Protein AF-A0A8S3T5X6-F1 (afdb_monomer_lite)

Foldseek 3Di:
DPDDDLVVVLVVLLCLLPPQFDDDPPPDTHSPSLVVLLCVLQVNDAEDEDELVSVCVSPVVSSVVCQQAVVVVQVSNLVSSVVCSVVNNPDDHDDPDLLVVVVVVVVVVVVVVDDPDDPDPDDPQQDDDSVSVRRHGYFYDYDPPDDADFPVNPDPSQANGWHKHWFAWADKDAKDWDWQWWWKAWPPPRRIGIDGDPAPDDDDDFWDPDPVCVVVVVRTGIDTDPSSTDIKIKMKIKTWTDPVPDPPPDDIDIAIEIEIHPQPPPDDGGFTKIFTFHKHFHDDPDDCVVVVPPDTRIHTYGRDIDGPLVVLVVVLVVDDDPVVLVVVCPPPPNLQLQLCLQPVLQPDPSLVSSVLLLQLLWFFWDQDPNDIDARHAAEEEEEFPPNCLVVSLVSQQVLKSQEDEEELVRAALCQQAWDFDADPVPRDTDIGGHRQLSSAVHAYEYEQNLNHDPVNVVQVVCCLPPQWGFDDPPNDTDIGGRSYHYYYYFYFPVSHDDLVDAPCNRGVDDPSSVLSHLFYAYDYDDDDPVVVVVRVVQNVVCVVPVDGDDDPDDRDDSSSSSSLSVQLNVAHADEDPVCPVVLVVLLVVVVVVQVVDPRFDDSDPVNSVSLNSQQSSVCSSVVHNYGDPVSSVVSVVSRVVSRVSSDPPPPVPPPPDDDDADDDDDPDDAQDDPCLPPAAHAEDADEAEEHAEQDLVSCQSHQNHAYYAYELYEYADYDQDQNCLSHARHEYYHHENYEYHDDPVLSVLLNQLNYQYAEYAYHNYDDPDDDDVPVNQVSCFNGQYAYYHDEQDADEDDDDDDDDGRHLNYAYYHHANYAYADDDPPRQHYAEYHHHQYQPQVPQVPDPDDDDQRHAYAYYAPHNHQHAEHDQRPCPNHQRHAYDHHEHYAYAADPHQCLSPLNHAEEEPENYAYAFHQDPNNLVSVVVSCVVYVHAYEHANYAYEQALSRLVRLVSCVVPVSNYPPQQRYWYAYPVRDIDGCPPSVVSSVVSCVVVVVVVVVVVVVVVVVVVVVVVVVVVVCVVCVLVVVLVVLVVVVVVVPPPDDDDDLPQPFLEEEQEAPVCVCVCVVPVCCLPCVVPNGGYDYLVPNADPPDDSLNSLLVNLVSYQAYEYEDDPRLLVDPVSVSSVSSNVSCCVPVVPNPHRYAYEYADDDDPVSDDPVVVVVVVVVRYHYDDPDPVVNVVRSVVVVVVSD

Secondary structure (DSSP, 8-state):
-PPP-HHHHHHHHHHHHHH--EE-SSS-EE-HHHHHHHHHHTTS--EEEEEHHHHHHH-HHHHHHHHHSHHHHHHHHHHHHHHHGGGG--SPPP--SHHHHHHHHHHHHHHHH--TT------GGGSPPHHHH---EEEEE--TTSPPBPGGG--GGGBTSEEEEEEEEEEEPPPEEEEEEEEEEETTT--EEEEE--SSS-PPP-B---HHHHHTT--PBEEE-TTTSEEEEEEEEEEE--GGGSPTTPPPPEEEEEEEGGGTT---TT-EEEEEEEEEEE-----TTTS-S---EEEEEEEEEEEHHHHHHHHHHHSPPPHHHHHHHSSS-HHHHHHHHSSTTS-S-HHHHHHHHHHHH----B-GGGPPBP----EEEEE-TTS-HHHHHHHHHHHSTTEEEEETTTS-HHHHSEEEEE-TTT--EEEEE-HHHHTTTSEEEEESGGG--HHHHHHHHHHHHHSEEEEEETTEEEEEE--PEEEEEE--TTSS--TTS-HHHHH---HHHHTT-SEEEEE-----HHHHHHHHHHHHHHHHHSS----SSPPPPHHHHHHHHHHHHH---B--GGGHHHHHHHHHHHHHHHHH-TTS----THHHHHHHHHHHHHHHHTT-SB--HHHHHHHHHHHHHHHHTT---------S-----EEE---S--TTSS-TT-TT--EEEEES-EES-B-TTTTTT-TT--EEEEET-EE--B-SS-SSTT-TT--EEE-TT-EE-S--HHHHHHHHTTS---EEE--SPEESS---HHHHHHHTTT----EEE--S---EE----------TT--EEE--SSEE-------TT-SEEE--S---HHHHTT--PPP-TT----EEE-TTS------GGGGTT-TT--EEE--SS------S-GGG-TT--EEE--SS-------HHHHHHHHHHHHHS--EEE-TT-EEEESGGGHHHHHHHHHTTTSBS-GGG-EEEETTS-EEEGGGHHHHHHHHHHHHHHHHHHHHHHHHHHHHHHHHHHHHHHHHHHHHHHHHHHHHHHHHH-TTS-------SEEEEEE--GGGHHHIIIIIHIIIIITT---EE-HHHHPPTTS-HHHHHHHHHHTEEEEEEEE-HHHHH-HHHHHHHHHHHHHHHHTSTT---EEEEESS---TTTS-HHHHHHHHTT-EEEPPSSTTHHHHHHHHHHHHH-

InterPro domains:
  IPR000157 Toll/interleukin-1 receptor homology (TIR) domain [PF13676] (1057-1160)
  IPR000157 Toll/interleukin-1 receptor homology (TIR) domain [PS50104] (1052-1193)
  IPR000157 Toll/interleukin-1 receptor homology (TIR) domain [SM00255] (1053-1194)
  IPR001208 MCM domain [PF00493] (323-543)
  IPR001208 MCM domain [PR01657] (374-389)
  IPR001208 MCM domain [PR01657] (434-448)
  IPR001208 MCM domain [PR01657] (462-475)
  IPR001208 MCM domain [PR01657] (486-498)
  IPR001208 MCM domain [PR01657] (513-521)
  IPR001208 MCM domain [PS50051] (334-539)
  IPR001611 Leucine-rich repeat [PF13855] (856-914)
  IPR001611 Leucine-rich repeat [PS51450] (880-901)
  IPR001611 Leucine-rich repeat [PS51450] (903-924)
  IPR003593 AAA+ ATPase domain [SM00382] (375-528)
  IPR008050 DNA replication licensing factor Mcm7 [PR01663] (128-140)
  IPR008050 DNA replication licensing factor Mcm7 [PR01663] (166-177)
  IPR008050 DNA replication licensing factor Mcm7 [PR01663] (184-195)
  IPR008050 DNA replication licensing factor Mcm7 [PR01663] (201-213)
  IPR008050 DNA replication licensing factor Mcm7 [PR01663] (293-303)
  IPR008050 DNA replication licensing factor Mcm7 [cd17758] (337-642)

pLDDT: mean 75.9, std 13.08, range [28.95, 94.81]

Radius of gyration: 49.68 Å; chains: 1; bounding box: 139×75×143 Å

Organism: Mytilus edulis (NCBI:txid6550)

Sequence (1194 aa):
MPPRDYQAELDKIKTFLREFYKDGDDSGKDFVYGQQLVRIAHREQVALTIDIEDVQEHDPDLALAMVENTRRYINLFADAVQEILPDYKEREVTNKDALDVYIEHRLLMEQRNHPEGQEVTRDPRNKYPAELMRRYEVYFKLPPQDKHVAIREVKADCIGKLVCVKGIVTRATEVKPMLMVATYTCDTCGNETYQPINSPSFMPLIMCPSQECTTNRSGGRLYLQTRGSKFVKFQEVKIQEHSDQVPVGNIPRSMTVYCRGEMTRNTQPGDHVSITGIFLPLMKAGYTQVQAGLLAETYLEAHRLVKMNKTEDDELSAEELSEDEIRQVAQDDFYDKLASSIAPEIYGHEDVKKALLLLLVGGVDKTPRGMKIRGNINICLMGDPGVAKSQLLGFIDRLAPRSQYTTGRGSSGVGLTASVTKDPITGEMTLEGGALVLADQGVCCIDEFDKMMDGDRTAIHEVMEQQTISIAKAGIMTSLNARVSILAAANPAYGRYNPKKSLEQNIQLPAALLSRFDVLWLIQDKSDRENDLRLAQHITYVHQHNIQPPTHFTPLDMKLMRRYIALCKKKQPTVPETLADYITGAYVEMRKEARNSKDTTFTSARTLLAVLRLSTALARLRLADVVEKEDVNEAMRLMEMSKDSLNTSHSVHNRWNLKTDIISDIDGKAFGQGYSSLKQLRQLKAGKCQMQLVNNNTFSNLPYLEFVELTNCRIVQFTNGCIFCHLKNFRYLDLSGTMCENNNFRSFALDFKRTKIRKIKMTRTFFTSAFPPFHFFGDLANSGITELYLNKNSFVMATQSNTDTIPNTLQVLDLSDNMLIRVDFSMLTLRTLNLRNNDLGKDLEKAGYKRYDTIKLQNVDLSKNGIHSLLFIVFEGHSYLETLNLSDNALSDFSPDVSFMVRLKVLDLSKNKIKYFSQLSTMQNISRIAKQTHLKIDLSHNILECSCPSLVFLRWMFENQELFYNKDSYKCKSDNGTIIVLSRLQNTVSVLQKSCASYTALTIGISVLVVAVILILVGGLLYRYRWRLRYAYYMTRSKYKSDKLVNTEMTYAYNAFISYSEEEKDFVINECIPNLEEHEHLRLCIHQRDFIPGEEISQNITNGIHNSNKTICIITRAFLDSYYCMFEFNMARMESIYSREGHNILFLVFYEQILPRELPLIMLELVQHQSYIEYPDDLQGNVVFWNKIKEAIE

Structure (mmCIF, N/CA/C/O backbone):
data_AF-A0A8S3T5X6-F1
#
_entry.id   AF-A0A8S3T5X6-F1
#
loop_
_atom_site.group_PDB
_atom_site.id
_atom_site.type_symbol
_atom_site.label_atom_id
_atom_site.label_alt_id
_atom_site.label_comp_id
_atom_site.label_asym_id
_atom_site.label_entity_id
_atom_site.label_seq_id
_atom_site.pdbx_PDB_ins_code
_atom_site.Cartn_x
_atom_site.Cartn_y
_atom_site.Cartn_z
_atom_site.occupancy
_atom_site.B_iso_or_equiv
_atom_site.auth_seq_id
_atom_site.auth_comp_id
_atom_site.auth_asym_id
_atom_site.auth_atom_id
_atom_site.pdbx_PDB_model_num
ATOM 1 N N . MET A 1 1 ? 10.080 -24.247 -43.094 1.00 44.84 1 MET A N 1
ATOM 2 C CA . MET A 1 1 ? 9.248 -23.905 -44.267 1.00 44.84 1 MET A CA 1
ATOM 3 C C . MET A 1 1 ? 10.137 -23.775 -45.499 1.00 44.84 1 MET A C 1
ATOM 5 O O . MET A 1 1 ? 11.297 -23.413 -45.320 1.00 44.84 1 MET A O 1
ATOM 9 N N . PRO A 1 2 ? 9.650 -24.102 -46.710 1.00 48.69 2 PRO A N 1
ATOM 10 C CA . PRO A 1 2 ? 10.383 -23.848 -47.953 1.00 48.69 2 PRO A CA 1
ATOM 11 C C . PRO A 1 2 ? 10.632 -22.337 -48.150 1.00 48.69 2 PRO A C 1
ATOM 13 O O . PRO A 1 2 ? 9.888 -21.530 -47.585 1.00 48.69 2 PRO A O 1
ATOM 16 N N . PRO A 1 3 ? 11.663 -21.935 -48.918 1.00 59.22 3 PRO A N 1
ATOM 17 C CA . PRO A 1 3 ? 11.893 -20.532 -49.251 1.00 59.22 3 PRO A CA 1
ATOM 18 C C . PRO A 1 3 ? 10.696 -20.002 -50.048 1.00 59.22 3 PRO A C 1
ATOM 20 O O . PRO A 1 3 ? 10.360 -20.540 -51.102 1.00 59.22 3 PRO A O 1
ATOM 23 N N . ARG A 1 4 ? 10.027 -18.983 -49.508 1.00 72.12 4 ARG A N 1
ATOM 24 C CA . ARG A 1 4 ? 8.881 -18.336 -50.150 1.00 72.12 4 ARG A CA 1
ATOM 25 C C . ARG A 1 4 ? 9.349 -17.225 -51.085 1.00 72.12 4 ARG A C 1
ATOM 27 O O . ARG A 1 4 ? 10.348 -16.560 -50.807 1.00 72.12 4 ARG A O 1
ATOM 34 N N . ASP A 1 5 ? 8.610 -17.029 -52.172 1.00 85.69 5 ASP A N 1
ATOM 35 C CA . ASP A 1 5 ? 8.826 -15.925 -53.102 1.00 85.69 5 ASP A CA 1
ATOM 36 C C . ASP A 1 5 ? 8.060 -14.682 -52.627 1.00 85.69 5 ASP A C 1
ATOM 38 O O . ASP A 1 5 ? 6.834 -14.603 -52.714 1.00 85.69 5 ASP A O 1
ATOM 42 N N . TYR A 1 6 ? 8.800 -13.705 -52.105 1.00 83.25 6 TYR A N 1
ATOM 43 C CA . TYR A 1 6 ? 8.235 -12.469 -51.561 1.00 83.25 6 TYR A CA 1
ATOM 44 C C . TYR A 1 6 ? 7.606 -11.565 -52.624 1.00 83.25 6 TYR A C 1
ATOM 46 O O . TYR A 1 6 ? 6.821 -10.686 -52.277 1.00 83.25 6 TYR A O 1
ATOM 54 N N . GLN A 1 7 ? 7.943 -11.750 -53.900 1.00 84.81 7 GLN A N 1
ATOM 55 C CA . GLN A 1 7 ? 7.391 -10.935 -54.976 1.00 84.81 7 GLN A CA 1
ATOM 56 C C . GLN A 1 7 ? 5.962 -11.382 -55.303 1.00 84.81 7 GLN A C 1
ATOM 58 O O . GLN A 1 7 ? 5.058 -10.552 -55.375 1.00 84.81 7 GLN A O 1
ATOM 63 N N . ALA A 1 8 ? 5.732 -12.698 -55.337 1.00 84.75 8 ALA A N 1
ATOM 64 C CA . ALA A 1 8 ? 4.392 -13.273 -55.426 1.00 84.75 8 ALA A CA 1
ATOM 65 C C . ALA A 1 8 ? 3.524 -12.925 -54.199 1.00 84.75 8 ALA A C 1
ATOM 67 O O . ALA A 1 8 ? 2.332 -12.659 -54.336 1.00 84.75 8 ALA A O 1
ATOM 68 N N . GLU A 1 9 ? 4.104 -12.889 -52.993 1.00 84.00 9 GLU A N 1
ATOM 69 C CA . GLU A 1 9 ? 3.374 -12.462 -51.790 1.00 84.00 9 GLU A CA 1
ATOM 70 C C . GLU A 1 9 ? 3.005 -10.972 -51.811 1.00 84.00 9 GLU A C 1
ATOM 72 O O . GLU A 1 9 ? 1.931 -10.605 -51.339 1.00 84.00 9 GLU A O 1
ATOM 77 N N . LEU A 1 10 ? 3.842 -10.113 -52.394 1.00 86.69 10 LEU A N 1
ATOM 78 C CA . LEU A 1 10 ? 3.534 -8.692 -52.561 1.00 86.69 10 LEU A CA 1
ATOM 79 C C . LEU A 1 10 ? 2.311 -8.488 -53.472 1.00 86.69 10 LEU A C 1
ATOM 81 O O . LEU A 1 10 ? 1.432 -7.689 -53.146 1.00 86.69 10 LEU A O 1
ATOM 85 N N . ASP A 1 11 ? 2.201 -9.250 -54.560 1.00 87.12 11 ASP A N 1
ATOM 86 C CA . ASP A 1 11 ? 1.034 -9.198 -55.451 1.00 87.12 11 ASP A CA 1
ATOM 87 C C . ASP A 1 11 ? -0.238 -9.743 -54.781 1.00 87.12 11 ASP A C 1
ATOM 89 O O . ASP A 1 11 ? -1.322 -9.169 -54.932 1.00 87.12 11 ASP A O 1
ATOM 93 N N . LYS A 1 12 ? -0.114 -10.786 -53.949 1.00 86.75 12 LYS A N 1
ATOM 94 C CA . LYS A 1 12 ? -1.220 -11.262 -53.100 1.00 86.75 12 LYS A CA 1
ATOM 95 C C . LYS A 1 12 ? -1.706 -10.182 -52.131 1.00 86.75 12 LYS A C 1
ATOM 97 O O . LYS A 1 12 ? -2.909 -9.972 -52.008 1.00 86.75 12 LYS A O 1
ATOM 102 N N . ILE A 1 13 ? -0.786 -9.463 -51.482 1.00 87.88 13 ILE A N 1
ATOM 103 C CA . ILE A 1 13 ? -1.115 -8.361 -50.564 1.00 87.88 13 ILE A CA 1
ATOM 104 C C . ILE A 1 13 ? -1.847 -7.228 -51.299 1.00 87.88 13 ILE A C 1
ATOM 106 O O . ILE A 1 13 ? -2.830 -6.696 -50.785 1.00 87.88 13 ILE A O 1
ATOM 110 N N . LYS A 1 14 ? -1.409 -6.868 -52.513 1.00 87.81 14 LYS A N 1
ATOM 111 C CA . LYS A 1 14 ? -2.098 -5.863 -53.344 1.00 87.81 14 LYS A CA 1
ATOM 112 C C . LYS A 1 14 ? -3.527 -6.274 -53.679 1.00 87.81 14 LYS A C 1
ATOM 114 O O . LYS A 1 14 ? -4.429 -5.442 -53.619 1.00 87.81 14 LYS A O 1
ATOM 119 N N . THR A 1 15 ? -3.712 -7.545 -54.026 1.00 87.06 15 THR A N 1
ATOM 120 C CA . THR A 1 15 ? -5.024 -8.118 -54.345 1.00 87.06 15 THR A CA 1
ATOM 121 C C . THR A 1 15 ? -5.939 -8.039 -53.122 1.00 87.06 15 THR A C 1
ATOM 123 O O . THR A 1 15 ? -7.022 -7.467 -53.207 1.00 87.06 15 THR A O 1
ATOM 126 N N . PHE A 1 16 ? -5.444 -8.457 -51.952 1.00 88.12 16 PHE A N 1
ATOM 127 C CA . PHE A 1 16 ? -6.165 -8.359 -50.680 1.00 88.12 16 PHE A CA 1
ATOM 128 C C . PHE A 1 16 ? -6.615 -6.923 -50.356 1.00 88.12 16 PHE A C 1
ATOM 130 O O . PHE A 1 16 ? -7.785 -6.692 -50.059 1.00 88.12 16 PHE A O 1
ATOM 137 N N . LEU A 1 17 ? -5.716 -5.938 -50.465 1.00 85.81 17 LEU A N 1
ATOM 138 C CA . LEU A 1 17 ? -6.037 -4.537 -50.155 1.00 85.81 17 LEU A CA 1
ATOM 139 C C . LEU A 1 17 ? -7.092 -3.926 -51.094 1.00 85.81 17 LEU A C 1
ATOM 141 O O . LEU A 1 17 ? -7.790 -2.997 -50.689 1.00 85.81 17 LEU A O 1
ATOM 145 N N . ARG A 1 18 ? -7.196 -4.417 -52.336 1.00 84.56 18 ARG A N 1
ATOM 146 C CA . ARG A 1 18 ? -8.143 -3.916 -53.346 1.00 84.56 18 ARG A CA 1
ATOM 147 C C . ARG A 1 18 ? -9.493 -4.629 -53.305 1.00 84.56 18 ARG A C 1
ATOM 149 O O . ARG A 1 18 ? -10.514 -3.981 -53.513 1.00 84.56 18 ARG A O 1
ATOM 156 N N . GLU A 1 19 ? -9.496 -5.939 -53.078 1.00 84.88 19 GLU A N 1
ATOM 157 C CA . GLU A 1 19 ? -10.672 -6.790 -53.298 1.00 84.88 19 GLU A CA 1
ATOM 158 C C . GLU A 1 19 ? -11.449 -7.128 -52.019 1.00 84.88 19 GLU A C 1
ATOM 160 O O . GLU A 1 19 ? -12.596 -7.558 -52.120 1.00 84.88 19 GLU A O 1
ATOM 165 N N . PHE A 1 20 ? -10.882 -6.920 -50.824 1.00 83.31 20 PHE A N 1
ATOM 166 C CA . PHE A 1 20 ? -11.539 -7.295 -49.568 1.00 83.31 20 PHE A CA 1
ATOM 167 C C . PHE A 1 20 ? -12.731 -6.383 -49.215 1.00 83.31 20 PHE A C 1
ATOM 169 O O . PHE A 1 20 ? -12.587 -5.162 -49.088 1.00 83.31 20 PHE A O 1
ATOM 176 N N . TYR A 1 21 ? -13.901 -6.990 -48.991 1.00 82.00 21 TYR A N 1
ATOM 177 C CA . TYR A 1 21 ? -15.133 -6.330 -48.550 1.00 82.00 21 TYR A CA 1
ATOM 178 C C . TYR A 1 21 ? -15.782 -7.101 -47.395 1.00 82.00 21 TYR A C 1
ATOM 180 O O . TYR A 1 21 ? -15.658 -8.322 -47.322 1.00 82.00 21 TYR A O 1
ATOM 188 N N . LYS A 1 22 ? -16.493 -6.388 -46.514 1.00 78.38 22 LYS A N 1
ATOM 189 C CA . LYS A 1 22 ? -17.408 -6.982 -45.528 1.00 78.38 22 LYS A CA 1
ATOM 190 C C . LYS A 1 22 ? -18.849 -6.721 -45.959 1.00 78.38 22 LYS A C 1
ATOM 192 O O . LYS A 1 22 ? -19.156 -5.643 -46.472 1.00 78.38 22 LYS A O 1
ATOM 197 N N . ASP A 1 23 ? -19.716 -7.709 -45.764 1.00 74.44 23 ASP A N 1
ATOM 198 C CA . ASP A 1 23 ? -21.153 -7.540 -45.966 1.00 74.44 23 ASP A CA 1
ATOM 199 C C . ASP A 1 23 ? -21.706 -6.708 -44.797 1.00 74.44 23 ASP A C 1
ATOM 201 O O . ASP A 1 23 ? -21.687 -7.154 -43.649 1.00 74.44 23 ASP A O 1
ATOM 205 N N . GLY A 1 24 ? -22.123 -5.469 -45.069 1.00 61.41 24 GLY A N 1
ATOM 206 C CA . GLY A 1 24 ? -22.797 -4.620 -44.084 1.00 61.41 24 GLY A CA 1
ATOM 207 C C . GLY A 1 24 ? -24.278 -4.989 -43.936 1.00 61.41 24 GLY A C 1
ATOM 208 O O . GLY A 1 24 ? -24.884 -5.507 -44.876 1.00 61.41 24 GLY A O 1
ATOM 209 N N . ASP A 1 25 ? -24.875 -4.675 -42.781 1.00 63.47 25 ASP A N 1
ATOM 210 C CA . ASP A 1 25 ? -26.279 -4.995 -42.453 1.00 63.47 25 ASP A CA 1
ATOM 211 C C . ASP A 1 25 ? -27.309 -4.403 -43.452 1.00 63.47 25 ASP A C 1
ATOM 213 O O . ASP A 1 25 ? -28.412 -4.933 -43.576 1.00 63.47 25 ASP A O 1
ATOM 217 N N . ASP A 1 26 ? -26.941 -3.370 -44.229 1.00 55.06 26 ASP A N 1
ATOM 218 C CA . ASP A 1 26 ? -27.790 -2.694 -45.227 1.00 55.06 26 ASP A CA 1
ATOM 219 C C . ASP A 1 26 ? -27.246 -2.820 -46.673 1.00 55.06 26 ASP A C 1
ATOM 221 O O . ASP A 1 26 ? -26.779 -1.857 -47.271 1.00 55.06 26 ASP A O 1
ATOM 225 N N . SER A 1 27 ? -27.351 -3.996 -47.304 1.00 58.91 27 SER A N 1
ATOM 226 C CA . SER A 1 27 ? -27.312 -4.210 -48.778 1.00 58.91 27 SER A CA 1
ATOM 227 C C . SER A 1 27 ? -26.179 -3.553 -49.610 1.00 58.91 27 SER A C 1
ATOM 229 O O . SER A 1 27 ? -26.312 -3.400 -50.828 1.00 58.91 27 SER A O 1
ATOM 231 N N . GLY A 1 28 ? -25.056 -3.186 -48.992 1.00 59.69 28 GLY A N 1
ATOM 232 C CA . GLY A 1 28 ? -23.882 -2.594 -49.632 1.00 59.69 28 GLY A CA 1
ATOM 233 C C . GLY A 1 28 ? -22.616 -3.376 -49.290 1.00 59.69 28 GLY A C 1
ATOM 234 O O . GLY A 1 28 ? -22.432 -3.806 -48.154 1.00 59.69 28 GLY A O 1
ATOM 235 N N . LYS A 1 29 ? -21.738 -3.575 -50.281 1.00 76.69 29 LYS A N 1
ATOM 236 C CA . LYS A 1 29 ? -20.394 -4.124 -50.054 1.00 76.69 29 LYS A CA 1
ATOM 237 C C . LYS A 1 29 ? -19.497 -3.013 -49.519 1.00 76.69 29 LYS A C 1
ATOM 239 O O . LYS A 1 29 ? -19.178 -2.089 -50.268 1.00 76.69 29 LYS A O 1
ATOM 244 N N . ASP A 1 30 ? -19.068 -3.120 -48.267 1.00 77.44 30 ASP A N 1
ATOM 245 C CA . ASP A 1 30 ? -18.177 -2.136 -47.655 1.00 77.44 30 ASP A CA 1
ATOM 246 C C . ASP A 1 30 ? -16.712 -2.568 -47.780 1.00 77.44 30 ASP A C 1
ATOM 248 O O . ASP A 1 30 ? -16.249 -3.522 -47.150 1.00 77.44 30 ASP A O 1
ATOM 252 N N . PHE A 1 31 ? -15.947 -1.831 -48.590 1.00 82.88 31 PHE A N 1
ATOM 253 C CA . PHE A 1 31 ? -14.496 -1.996 -48.716 1.00 82.88 31 PHE A CA 1
ATOM 254 C C . PHE A 1 31 ? -13.775 -1.334 -47.535 1.00 82.88 31 PHE A C 1
ATOM 256 O O . PHE A 1 31 ? -13.344 -0.180 -47.613 1.00 82.88 31 PHE A O 1
ATOM 263 N N . VAL A 1 32 ? -13.629 -2.071 -46.432 1.00 82.75 32 VAL A N 1
ATOM 264 C CA . VAL A 1 32 ? -13.044 -1.578 -45.169 1.00 82.75 32 VAL A CA 1
ATOM 265 C C . VAL A 1 32 ? -11.646 -0.979 -45.372 1.00 82.75 32 VAL A C 1
ATOM 267 O O . VAL A 1 32 ? -11.385 0.156 -44.964 1.00 82.75 32 VAL A O 1
ATOM 270 N N . TYR A 1 33 ? -10.748 -1.706 -46.044 1.00 85.75 33 TYR A N 1
ATOM 271 C CA . TYR A 1 33 ? -9.375 -1.247 -46.285 1.00 85.75 33 TYR A CA 1
ATOM 272 C C . TYR A 1 33 ? -9.293 -0.162 -47.360 1.00 85.75 33 TYR A C 1
ATOM 274 O O . TYR A 1 33 ? -8.494 0.761 -47.223 1.00 85.75 33 TYR A O 1
ATOM 282 N N . GLY A 1 34 ? -10.169 -0.201 -48.368 1.00 84.25 34 GLY A N 1
ATOM 283 C CA . GLY A 1 34 ? -10.284 0.863 -49.369 1.00 84.25 34 GLY A CA 1
ATOM 284 C C . GLY A 1 34 ? -10.635 2.212 -48.734 1.00 84.25 34 GLY A C 1
ATOM 285 O O . GLY A 1 34 ? -9.957 3.207 -48.984 1.00 84.25 34 GLY A O 1
ATOM 286 N N . GLN A 1 35 ? -11.617 2.244 -47.828 1.00 84.88 35 GLN A N 1
ATOM 287 C CA . GLN A 1 35 ? -11.974 3.463 -47.091 1.00 84.88 35 GLN A CA 1
ATOM 288 C C . GLN A 1 35 ? -10.825 3.966 -46.199 1.00 84.88 35 GLN A C 1
ATOM 290 O O . GLN A 1 35 ? -10.583 5.173 -46.124 1.00 84.88 35 GLN A O 1
ATOM 295 N N . GLN A 1 36 ? -10.087 3.065 -45.539 1.00 86.06 36 GLN A N 1
ATOM 296 C CA . GLN A 1 36 ? -8.901 3.443 -44.761 1.00 86.06 36 GLN A CA 1
ATOM 297 C C . GLN A 1 36 ? -7.791 4.021 -45.653 1.00 86.06 36 GLN A C 1
ATOM 299 O O . GLN A 1 36 ? -7.187 5.032 -45.294 1.00 86.06 36 GLN A O 1
ATOM 304 N N . LEU A 1 37 ? -7.553 3.444 -46.835 1.00 87.69 37 LEU A N 1
ATOM 305 C CA . LEU A 1 37 ? -6.576 3.952 -47.803 1.00 87.69 37 LEU A CA 1
ATOM 306 C C . LEU A 1 37 ? -6.951 5.342 -48.323 1.00 87.69 37 LEU A C 1
ATOM 308 O O . LEU A 1 37 ? -6.077 6.205 -48.383 1.00 87.69 37 LEU A O 1
ATOM 312 N N . VAL A 1 38 ? -8.232 5.603 -48.604 1.00 88.19 38 VAL A N 1
ATOM 313 C CA . VAL A 1 38 ? -8.719 6.947 -48.971 1.00 88.19 38 VAL A CA 1
ATOM 314 C C . VAL A 1 38 ? -8.454 7.950 -47.840 1.00 88.19 38 VAL A C 1
ATOM 316 O O . VAL A 1 38 ? -7.933 9.042 -48.078 1.00 88.19 38 VAL A O 1
ATOM 319 N N . ARG A 1 39 ? -8.727 7.580 -46.580 1.00 86.50 39 ARG A N 1
ATOM 320 C CA . ARG A 1 39 ? -8.437 8.437 -45.412 1.00 86.50 39 ARG A CA 1
ATOM 321 C C . ARG A 1 39 ? -6.942 8.712 -45.241 1.00 86.50 39 ARG A C 1
ATOM 323 O O . ARG A 1 39 ? -6.564 9.828 -44.874 1.00 86.50 39 ARG A O 1
ATOM 330 N N . ILE A 1 40 ? -6.087 7.730 -45.526 1.00 87.38 40 ILE A N 1
ATOM 331 C CA . ILE A 1 40 ? -4.626 7.893 -45.499 1.00 87.38 40 ILE A CA 1
ATOM 332 C C . ILE A 1 40 ? -4.159 8.789 -46.651 1.00 87.38 40 ILE A C 1
ATOM 334 O O . ILE A 1 40 ? -3.378 9.716 -46.424 1.00 87.38 40 ILE A O 1
ATOM 338 N N . ALA A 1 41 ? -4.677 8.583 -47.865 1.00 84.75 41 ALA A N 1
ATOM 339 C CA . ALA A 1 41 ? -4.385 9.418 -49.028 1.00 84.75 41 ALA A CA 1
ATOM 340 C C . ALA A 1 41 ? -4.777 10.884 -48.773 1.00 84.75 41 ALA A C 1
ATOM 342 O O . ALA A 1 41 ? -4.022 11.796 -49.109 1.00 84.75 41 ALA A O 1
ATOM 343 N N . HIS A 1 42 ? -5.899 11.119 -48.083 1.00 84.50 42 HIS A N 1
ATOM 344 C CA . HIS A 1 42 ? -6.362 12.444 -47.661 1.00 84.50 42 HIS A CA 1
ATOM 345 C C . HIS A 1 42 ? -5.676 13.006 -46.402 1.00 84.50 42 HIS A C 1
ATOM 347 O O . HIS A 1 42 ? -6.011 14.114 -45.969 1.00 84.50 42 HIS A O 1
ATOM 353 N N . ARG A 1 43 ? -4.704 12.293 -45.814 1.00 79.88 43 ARG A N 1
ATOM 354 C CA . ARG A 1 43 ? -3.997 12.683 -44.577 1.00 79.88 43 ARG A CA 1
ATOM 355 C C . ARG A 1 43 ? -4.942 12.928 -43.389 1.00 79.88 43 ARG A C 1
ATOM 357 O O . ARG A 1 43 ? -4.720 13.839 -42.584 1.00 79.88 43 ARG A O 1
ATOM 364 N N . GLU A 1 44 ? -6.037 12.182 -43.303 1.00 83.75 44 GLU A N 1
ATOM 365 C CA . GLU A 1 44 ? -6.939 12.167 -42.140 1.00 83.75 44 GLU A CA 1
ATOM 366 C C . GLU A 1 44 ? -6.543 11.075 -41.146 1.00 83.75 44 GLU A C 1
ATOM 368 O O . GLU A 1 44 ? -6.672 11.268 -39.941 1.00 83.75 44 GLU A O 1
ATOM 373 N N . GLN A 1 45 ? -6.001 9.970 -41.658 1.00 84.38 45 GLN A N 1
ATOM 374 C CA . GLN A 1 45 ? -5.535 8.826 -40.886 1.00 84.38 45 GLN A CA 1
ATOM 375 C C . GLN A 1 45 ? -4.043 8.580 -41.152 1.00 84.38 45 GLN A C 1
ATOM 377 O O . GLN A 1 45 ? -3.570 8.738 -42.277 1.00 84.38 45 GLN A O 1
ATOM 382 N N . VAL A 1 46 ? -3.299 8.210 -40.108 1.00 84.81 46 VAL A N 1
ATOM 383 C CA . VAL A 1 46 ? -1.842 7.981 -40.146 1.00 84.81 46 VAL A CA 1
ATOM 384 C C . VAL A 1 46 ? -1.527 6.509 -39.851 1.00 84.81 46 VAL A C 1
ATOM 386 O O . VAL A 1 46 ? -0.693 5.913 -40.524 1.00 84.81 46 VAL A O 1
ATOM 389 N N . ALA A 1 47 ? -2.229 5.879 -38.911 1.00 85.75 47 ALA A N 1
ATOM 390 C CA . ALA A 1 47 ? -2.125 4.446 -38.647 1.00 85.75 47 ALA A CA 1
ATOM 391 C C . ALA A 1 47 ? -3.095 3.611 -39.508 1.00 85.75 47 ALA A C 1
ATOM 393 O O . ALA A 1 47 ? -4.311 3.751 -39.382 1.00 85.75 47 ALA A O 1
ATOM 394 N N . LEU A 1 48 ? -2.572 2.694 -40.328 1.00 88.62 48 LEU A N 1
ATOM 395 C CA . LEU A 1 48 ? -3.336 1.630 -40.987 1.00 88.62 48 LEU A CA 1
ATOM 396 C C . LEU A 1 48 ? -3.357 0.396 -40.079 1.00 88.62 48 LEU A C 1
ATOM 398 O O . LEU A 1 48 ? -2.308 -0.190 -39.813 1.00 88.62 48 LEU A O 1
ATOM 402 N N . THR A 1 49 ? -4.533 -0.008 -39.607 1.00 87.00 49 THR A N 1
ATOM 403 C CA . THR A 1 49 ? -4.696 -1.212 -38.781 1.00 87.00 49 THR A CA 1
ATOM 404 C C . THR A 1 49 ? -5.270 -2.341 -39.619 1.00 87.00 49 THR A C 1
ATOM 406 O O . THR A 1 49 ? -6.390 -2.219 -40.109 1.00 87.00 49 THR A O 1
ATOM 409 N N . ILE A 1 50 ? -4.512 -3.424 -39.756 1.00 88.69 50 ILE A N 1
ATOM 410 C CA . ILE A 1 50 ? -4.904 -4.611 -40.512 1.00 88.69 50 ILE A CA 1
ATOM 411 C C . ILE A 1 50 ? -5.238 -5.729 -39.533 1.00 88.69 50 ILE A C 1
ATOM 413 O O . ILE A 1 50 ? -4.417 -6.085 -38.678 1.00 88.69 50 ILE A O 1
ATOM 417 N N . ASP A 1 51 ? -6.440 -6.275 -39.671 1.00 87.19 51 ASP A N 1
ATOM 418 C CA . ASP A 1 51 ? -6.927 -7.370 -38.848 1.00 87.19 51 ASP A CA 1
ATOM 419 C C . ASP A 1 51 ? -6.478 -8.691 -39.489 1.00 87.19 51 ASP A C 1
ATOM 421 O O . ASP A 1 51 ? -6.734 -8.952 -40.661 1.00 87.19 51 ASP A O 1
ATOM 425 N N . ILE A 1 52 ? -5.759 -9.528 -38.733 1.00 86.19 52 ILE A N 1
ATOM 426 C CA . ILE A 1 52 ? -5.236 -10.808 -39.245 1.00 86.19 52 ILE A CA 1
ATOM 427 C C . ILE A 1 52 ? -6.376 -11.788 -39.548 1.00 86.19 52 ILE A C 1
ATOM 429 O O . ILE A 1 52 ? -6.218 -12.638 -40.413 1.00 86.19 52 ILE A O 1
ATOM 433 N N . GLU A 1 53 ? -7.524 -11.642 -38.885 1.00 84.81 53 GLU A N 1
ATOM 434 C CA . GLU A 1 53 ? -8.745 -12.411 -39.164 1.00 84.81 53 GLU A CA 1
ATOM 435 C C . GLU A 1 53 ? -9.232 -12.180 -40.602 1.00 84.81 53 GLU A C 1
ATOM 437 O O . GLU A 1 53 ? -9.431 -13.137 -41.344 1.00 84.81 53 GLU A O 1
ATOM 442 N N . ASP A 1 54 ? -9.267 -10.919 -41.039 1.00 86.56 54 ASP A N 1
ATOM 443 C CA . ASP A 1 54 ? -9.629 -10.547 -42.410 1.00 86.56 54 ASP A CA 1
ATOM 444 C C . ASP A 1 54 ? -8.637 -11.135 -43.432 1.00 86.56 54 ASP A C 1
ATOM 446 O O . ASP A 1 54 ? -9.018 -11.598 -44.507 1.00 86.56 54 ASP A O 1
ATOM 450 N N . VAL A 1 55 ? -7.344 -11.158 -43.087 1.00 85.44 55 VAL A N 1
ATOM 451 C CA . VAL A 1 55 ? -6.317 -11.796 -43.926 1.00 85.44 55 VAL A CA 1
ATOM 452 C C . VAL A 1 55 ? -6.496 -13.313 -43.951 1.00 85.44 55 VAL A C 1
ATOM 454 O O . VAL A 1 55 ? -6.318 -13.924 -44.999 1.00 85.44 55 VAL A O 1
ATOM 457 N N . GLN A 1 56 ? -6.853 -13.925 -42.823 1.00 85.56 56 GLN A N 1
ATOM 458 C CA . GLN A 1 56 ? -7.054 -15.366 -42.696 1.00 85.56 56 GLN A CA 1
ATOM 459 C C . GLN A 1 56 ? -8.266 -15.853 -43.497 1.00 85.56 56 GLN A C 1
ATOM 461 O O . GLN A 1 56 ? -8.208 -16.948 -44.055 1.00 85.56 56 GLN A O 1
ATOM 466 N N . GLU A 1 57 ? -9.331 -15.050 -43.583 1.00 84.62 57 GLU A N 1
ATOM 467 C CA . GLU A 1 57 ? -10.490 -15.326 -44.440 1.00 84.62 57 GLU A CA 1
ATOM 468 C C . GLU A 1 57 ? -10.123 -15.326 -45.931 1.00 84.62 57 GLU A C 1
ATOM 470 O O . GLU A 1 57 ? -10.634 -16.148 -46.692 1.00 84.62 57 GLU A O 1
ATOM 475 N N . HIS A 1 58 ? -9.218 -14.437 -46.349 1.00 83.56 58 HIS A N 1
ATOM 476 C CA . HIS A 1 58 ? -8.796 -14.318 -47.745 1.00 83.56 58 HIS A CA 1
ATOM 477 C C . HIS A 1 58 ? -7.693 -15.321 -48.139 1.00 83.56 58 HIS A C 1
ATOM 479 O O . HIS A 1 58 ? -7.799 -15.992 -49.164 1.00 83.56 58 HIS A O 1
ATOM 485 N N . ASP A 1 59 ? -6.612 -15.414 -47.357 1.00 84.62 59 ASP A N 1
ATOM 486 C CA . ASP A 1 59 ? -5.509 -16.363 -47.562 1.00 84.62 59 ASP A CA 1
ATOM 487 C C . ASP A 1 59 ? -4.916 -16.822 -46.203 1.00 84.62 59 ASP A C 1
ATOM 489 O O . ASP A 1 59 ? -4.151 -16.083 -45.564 1.00 84.62 59 ASP A O 1
ATOM 493 N N . PRO A 1 60 ? -5.207 -18.058 -45.749 1.00 84.62 60 PRO A N 1
ATOM 494 C CA . PRO A 1 60 ? -4.728 -18.561 -44.461 1.00 84.62 60 PRO A CA 1
ATOM 495 C C . PRO A 1 60 ? -3.205 -18.775 -44.427 1.00 84.62 60 PRO A C 1
ATOM 497 O O . PRO A 1 60 ? -2.583 -18.632 -43.370 1.00 84.62 60 PRO A O 1
ATOM 500 N N . ASP A 1 61 ? -2.575 -19.072 -45.569 1.00 85.38 61 ASP A N 1
ATOM 501 C CA . ASP A 1 61 ? -1.127 -19.295 -45.647 1.00 85.38 61 ASP A CA 1
ATOM 502 C C . ASP A 1 61 ? -0.342 -17.986 -45.516 1.00 85.38 61 ASP A C 1
ATOM 504 O O . ASP A 1 61 ? 0.795 -17.988 -45.019 1.00 85.38 61 ASP A O 1
ATOM 508 N N . LEU A 1 62 ? -0.941 -16.875 -45.959 1.00 85.38 62 LEU A N 1
ATOM 509 C CA . LEU A 1 62 ? -0.414 -15.525 -45.774 1.00 85.38 62 LEU A CA 1
ATOM 510 C C . LEU A 1 62 ? -0.532 -15.100 -44.306 1.00 85.38 62 LEU A C 1
ATOM 512 O O . LEU A 1 62 ? 0.449 -14.625 -43.733 1.00 85.38 62 LEU A O 1
ATOM 516 N N . ALA A 1 63 ? -1.683 -15.344 -43.671 1.00 84.25 63 ALA A N 1
ATOM 517 C CA . ALA A 1 63 ? -1.903 -15.028 -42.259 1.00 84.25 63 ALA A CA 1
ATOM 518 C C . ALA A 1 63 ? -0.895 -15.739 -41.334 1.00 84.25 63 ALA A C 1
ATOM 520 O O . ALA A 1 63 ? -0.274 -15.101 -40.481 1.00 84.25 63 ALA A O 1
ATOM 521 N N . LEU A 1 64 ? -0.644 -17.038 -41.547 1.00 84.94 64 LEU A N 1
ATOM 522 C CA . LEU A 1 64 ? 0.361 -17.789 -40.780 1.00 84.94 64 LEU A CA 1
ATOM 523 C C . LEU A 1 64 ? 1.779 -17.227 -40.961 1.00 84.94 64 LEU A C 1
ATOM 525 O O . LEU A 1 64 ? 2.543 -17.123 -40.000 1.00 84.94 64 LEU A O 1
ATOM 529 N N . ALA A 1 65 ? 2.129 -16.819 -42.180 1.00 85.81 65 ALA A N 1
ATOM 530 C CA . ALA A 1 65 ? 3.438 -16.247 -42.481 1.00 85.81 65 ALA A CA 1
ATOM 531 C C . ALA A 1 65 ? 3.638 -14.883 -41.820 1.00 85.81 65 ALA A C 1
ATOM 533 O O . ALA A 1 65 ? 4.707 -14.598 -41.271 1.00 85.81 65 ALA A O 1
ATOM 534 N N . MET A 1 66 ? 2.585 -14.062 -41.831 1.00 87.31 66 MET A N 1
ATOM 535 C CA . MET A 1 66 ? 2.560 -12.779 -41.142 1.00 87.31 66 MET A CA 1
ATOM 536 C C . MET A 1 66 ? 2.791 -12.957 -39.648 1.00 87.31 66 MET A C 1
ATOM 538 O O . MET A 1 66 ? 3.565 -12.196 -39.078 1.00 87.31 66 MET A O 1
ATOM 542 N N . VAL A 1 67 ? 2.190 -13.975 -39.026 1.00 86.88 67 VAL A N 1
ATOM 543 C CA . VAL A 1 67 ? 2.404 -14.276 -37.605 1.00 86.88 67 VAL A CA 1
ATOM 544 C C . VAL A 1 67 ? 3.828 -14.770 -37.337 1.00 86.88 67 VAL A C 1
ATOM 546 O O . VAL A 1 67 ? 4.389 -14.392 -36.312 1.00 86.88 67 VAL A O 1
ATOM 549 N N . GLU A 1 68 ? 4.442 -15.557 -38.230 1.00 86.56 68 GLU A N 1
ATOM 550 C CA . GLU A 1 68 ? 5.812 -16.065 -38.050 1.00 86.56 68 GLU A CA 1
ATOM 551 C C . GLU A 1 68 ? 6.913 -15.012 -38.256 1.00 86.56 68 GLU A C 1
ATOM 553 O O . GLU A 1 68 ? 7.882 -14.995 -37.496 1.00 86.56 68 GLU A O 1
ATOM 558 N N . ASN A 1 69 ? 6.790 -14.145 -39.271 1.00 88.12 69 ASN A N 1
ATOM 559 C CA . ASN A 1 69 ? 7.808 -13.144 -39.625 1.00 88.12 69 ASN A CA 1
ATOM 560 C C . ASN A 1 69 ? 7.213 -11.755 -39.902 1.00 88.12 69 ASN A C 1
ATOM 562 O O . ASN A 1 69 ? 7.431 -11.117 -40.937 1.00 88.12 69 ASN A O 1
ATOM 566 N N . THR A 1 70 ? 6.479 -11.266 -38.918 1.00 87.06 70 THR A N 1
ATOM 567 C CA . THR A 1 70 ? 5.819 -9.954 -38.879 1.00 87.06 70 THR A CA 1
ATOM 568 C C . THR A 1 70 ? 6.651 -8.780 -39.405 1.00 87.06 70 THR A C 1
ATOM 570 O O . THR A 1 70 ? 6.165 -7.996 -40.219 1.00 87.06 70 THR A O 1
ATOM 573 N N . ARG A 1 71 ? 7.918 -8.638 -38.980 1.00 87.88 71 ARG A N 1
ATOM 574 C CA . ARG A 1 71 ? 8.764 -7.475 -39.316 1.00 87.88 71 ARG A CA 1
ATOM 575 C C . ARG A 1 71 ? 8.956 -7.309 -40.819 1.00 87.88 71 ARG A C 1
ATOM 577 O O . ARG A 1 71 ? 8.994 -6.175 -41.303 1.00 87.88 71 ARG A O 1
ATOM 584 N N . ARG A 1 72 ? 9.089 -8.420 -41.550 1.00 88.62 72 ARG A N 1
ATOM 585 C CA . ARG A 1 72 ? 9.243 -8.400 -43.007 1.00 88.62 72 ARG A CA 1
ATOM 586 C C . ARG A 1 72 ? 7.927 -8.041 -43.688 1.00 88.62 72 ARG A C 1
ATOM 588 O O . ARG A 1 72 ? 7.941 -7.182 -44.567 1.00 88.62 72 ARG A O 1
ATOM 595 N N . TYR A 1 73 ? 6.814 -8.623 -43.242 1.00 89.38 73 TYR A N 1
ATOM 596 C CA . TYR A 1 73 ? 5.492 -8.315 -43.787 1.00 89.38 73 TYR A CA 1
ATOM 597 C C . TYR A 1 73 ? 5.083 -6.863 -43.544 1.00 89.38 73 TYR A C 1
ATOM 599 O O . TYR A 1 73 ? 4.508 -6.264 -44.437 1.00 89.38 73 TYR A O 1
ATOM 607 N N . ILE A 1 74 ? 5.470 -6.234 -42.431 1.00 89.19 74 ILE A N 1
ATOM 608 C CA . ILE A 1 74 ? 5.253 -4.785 -42.237 1.00 89.19 74 ILE A CA 1
ATOM 609 C C . ILE A 1 74 ? 5.889 -3.975 -43.365 1.00 89.19 74 ILE A C 1
ATOM 611 O O . ILE A 1 74 ? 5.259 -3.069 -43.904 1.00 89.19 74 ILE A O 1
ATOM 615 N N . ASN A 1 75 ? 7.129 -4.303 -43.739 1.00 88.31 75 ASN A N 1
ATOM 616 C CA . ASN A 1 75 ? 7.808 -3.602 -44.823 1.00 88.31 75 ASN A CA 1
ATOM 617 C C . ASN A 1 75 ? 7.144 -3.895 -46.177 1.00 88.31 75 ASN A C 1
ATOM 619 O O . ASN A 1 75 ? 6.941 -2.958 -46.936 1.00 88.31 75 ASN A O 1
ATOM 623 N N . LEU A 1 76 ? 6.742 -5.145 -46.447 1.00 89.25 76 LEU A N 1
ATOM 624 C CA . LEU A 1 76 ? 6.046 -5.518 -47.688 1.00 89.25 76 LEU A CA 1
ATOM 625 C C . LEU A 1 76 ? 4.677 -4.838 -47.820 1.00 89.25 76 LEU A C 1
ATOM 627 O O . LEU A 1 76 ? 4.364 -4.303 -48.876 1.00 89.25 76 LEU A O 1
ATOM 631 N N . PHE A 1 77 ? 3.883 -4.801 -46.747 1.00 89.00 77 PHE A N 1
ATOM 632 C CA . PHE A 1 77 ? 2.623 -4.057 -46.715 1.00 89.00 77 PHE A CA 1
ATOM 633 C C . PHE A 1 77 ? 2.867 -2.557 -46.879 1.00 89.00 77 PHE A C 1
ATOM 635 O O . PHE A 1 77 ? 2.134 -1.894 -47.604 1.00 89.00 77 PHE A O 1
ATOM 642 N N . ALA A 1 78 ? 3.914 -2.011 -46.256 1.00 87.88 78 ALA A N 1
ATOM 643 C CA . ALA A 1 78 ? 4.269 -0.612 -46.446 1.00 87.88 78 ALA A CA 1
ATOM 644 C C . ALA A 1 78 ? 4.672 -0.311 -47.901 1.00 87.88 78 ALA A C 1
ATOM 646 O O . ALA A 1 78 ? 4.251 0.717 -48.422 1.00 87.88 78 ALA A O 1
ATOM 647 N N . ASP A 1 79 ? 5.432 -1.190 -48.559 1.00 87.19 79 ASP A N 1
ATOM 648 C CA . ASP A 1 79 ? 5.795 -1.072 -49.977 1.00 87.19 79 ASP A CA 1
ATOM 649 C C . ASP A 1 79 ? 4.547 -1.168 -50.876 1.00 87.19 79 ASP A C 1
ATOM 651 O O . ASP A 1 79 ? 4.324 -0.300 -51.718 1.00 87.19 79 ASP A O 1
ATOM 655 N N . ALA A 1 80 ? 3.683 -2.163 -50.642 1.00 87.44 80 ALA A N 1
ATOM 656 C CA . ALA A 1 80 ? 2.456 -2.375 -51.409 1.00 87.44 80 ALA A CA 1
ATOM 657 C C . ALA A 1 80 ? 1.487 -1.189 -51.294 1.00 87.44 80 ALA A C 1
ATOM 659 O O . ALA A 1 80 ? 0.995 -0.693 -52.304 1.00 87.44 80 ALA A O 1
ATOM 660 N N . VAL A 1 81 ? 1.256 -0.678 -50.079 1.00 87.38 81 VAL A N 1
ATOM 661 C CA . VAL A 1 81 ? 0.409 0.506 -49.866 1.00 87.38 81 VAL A CA 1
ATOM 662 C C . VAL A 1 81 ? 0.987 1.724 -50.586 1.00 87.38 81 VAL A C 1
ATOM 664 O O . VAL A 1 81 ? 0.227 2.511 -51.139 1.00 87.38 81 VAL A O 1
ATOM 667 N N . GLN A 1 82 ? 2.314 1.875 -50.638 1.00 84.94 82 GLN A N 1
ATOM 668 C CA . GLN A 1 82 ? 2.953 3.026 -51.274 1.00 84.94 82 GLN A CA 1
ATOM 669 C C . GLN A 1 82 ? 2.730 3.051 -52.791 1.00 84.94 82 GLN A C 1
ATOM 671 O O . GLN A 1 82 ? 2.559 4.129 -53.356 1.00 84.94 82 GLN A O 1
ATOM 676 N N . GLU A 1 83 ? 2.724 1.884 -53.438 1.00 84.56 83 GLU A N 1
ATOM 677 C CA . GLU A 1 83 ? 2.433 1.760 -54.871 1.00 84.56 83 GLU A CA 1
ATOM 678 C C . GLU A 1 83 ? 0.952 1.984 -55.192 1.00 84.56 83 GLU A C 1
ATOM 680 O O . GLU A 1 83 ? 0.637 2.519 -56.249 1.00 84.56 83 GLU A O 1
ATOM 685 N N . ILE A 1 84 ? 0.054 1.605 -54.277 1.00 85.12 84 ILE A N 1
ATOM 686 C CA . ILE A 1 84 ? -1.400 1.704 -54.461 1.00 85.12 84 ILE A CA 1
ATOM 687 C C . ILE A 1 84 ? -1.939 3.105 -54.117 1.00 85.12 84 ILE A C 1
ATOM 689 O O . ILE A 1 84 ? -2.920 3.552 -54.703 1.00 85.12 84 ILE A O 1
ATOM 693 N N . LEU A 1 85 ? -1.309 3.823 -53.180 1.00 81.31 85 LEU A N 1
ATOM 694 C CA . LEU A 1 85 ? -1.796 5.106 -52.653 1.00 81.31 85 LEU A CA 1
ATOM 695 C C . LEU A 1 85 ? -2.175 6.161 -53.720 1.00 81.31 85 LEU A C 1
ATOM 697 O O . LEU A 1 85 ? -3.160 6.869 -53.498 1.00 81.31 85 LEU A O 1
ATOM 701 N N . PRO A 1 86 ? -1.448 6.309 -54.851 1.00 79.19 86 PRO A N 1
ATOM 702 C CA . PRO A 1 86 ? -1.807 7.272 -55.892 1.00 79.19 86 PRO A CA 1
ATOM 703 C C . PRO A 1 86 ? -3.198 7.045 -56.501 1.00 79.19 86 PRO A C 1
ATOM 705 O O . PRO A 1 86 ? -3.855 8.024 -56.846 1.00 79.19 86 PRO A O 1
ATOM 708 N N . ASP A 1 87 ? -3.663 5.794 -56.576 1.00 80.88 87 ASP A N 1
ATOM 709 C CA . ASP A 1 87 ? -4.945 5.424 -57.194 1.00 80.88 87 ASP A CA 1
ATOM 710 C C . ASP A 1 87 ? -6.158 5.902 -56.368 1.00 80.88 87 ASP A C 1
ATOM 712 O O . ASP A 1 87 ? -7.243 6.101 -56.907 1.00 80.88 87 ASP A O 1
ATOM 716 N N . TYR A 1 88 ? -5.974 6.110 -55.059 1.00 79.69 88 TYR A N 1
ATOM 717 C CA . TYR A 1 88 ? -7.040 6.423 -54.092 1.00 79.69 88 TYR A CA 1
ATOM 718 C C . TYR A 1 88 ? -7.102 7.909 -53.704 1.00 79.69 88 TYR A C 1
ATOM 720 O O . TYR A 1 88 ? -7.807 8.292 -52.767 1.00 79.69 88 TYR A O 1
ATOM 728 N N . LYS A 1 89 ? -6.343 8.773 -54.388 1.00 80.19 89 LYS A N 1
ATOM 729 C CA . LYS A 1 89 ? -6.344 10.217 -54.135 1.00 80.19 89 LYS A CA 1
ATOM 730 C C . LYS A 1 89 ? -7.492 10.888 -54.898 1.00 80.19 89 LYS A C 1
ATOM 732 O O . LYS A 1 89 ? -7.343 11.238 -56.063 1.00 80.19 89 LYS A O 1
ATOM 737 N N . GLU A 1 90 ? -8.615 11.121 -54.223 1.00 78.19 90 GLU A N 1
ATOM 738 C CA . GLU A 1 90 ? -9.815 11.714 -54.841 1.00 78.19 90 GLU A CA 1
ATOM 739 C C . GLU A 1 90 ? -9.776 13.252 -54.896 1.00 78.19 90 GLU A C 1
ATOM 741 O O . GLU A 1 90 ? -10.340 13.859 -55.806 1.00 78.19 90 GLU A O 1
ATOM 746 N N . ARG A 1 91 ? -9.101 13.903 -53.934 1.00 80.62 91 ARG A N 1
ATOM 747 C CA . ARG A 1 91 ? -8.964 15.373 -53.861 1.00 80.62 91 ARG A CA 1
ATOM 748 C C . ARG A 1 91 ? -7.524 15.830 -53.651 1.00 80.62 91 ARG A C 1
ATOM 750 O O . ARG A 1 91 ? -6.684 15.107 -53.107 1.00 80.62 91 ARG A O 1
ATOM 757 N N . GLU A 1 92 ? -7.241 17.073 -54.037 1.00 73.75 92 GLU A N 1
ATOM 758 C CA . GLU A 1 92 ? -5.982 17.725 -53.681 1.00 73.75 92 GLU A CA 1
ATOM 759 C C . GLU A 1 92 ? -5.901 17.934 -52.167 1.00 73.75 92 GLU A C 1
ATOM 761 O O . GLU A 1 92 ? -6.844 18.384 -51.515 1.00 73.75 92 GLU A O 1
ATOM 766 N N . VAL A 1 93 ? -4.762 17.552 -51.595 1.00 72.31 93 VAL A N 1
ATOM 767 C CA . VAL A 1 93 ? -4.568 17.529 -50.150 1.00 72.31 93 VAL A CA 1
ATOM 768 C C . VAL A 1 93 ? -3.836 18.791 -49.737 1.00 72.31 93 VAL A C 1
ATOM 770 O O . VAL A 1 93 ? -2.737 19.056 -50.217 1.00 72.31 93 VAL A O 1
ATOM 773 N N . THR A 1 94 ? -4.417 19.548 -48.812 1.00 73.38 94 THR A N 1
ATOM 774 C CA . THR A 1 94 ? -3.755 20.717 -48.237 1.00 73.38 94 THR A CA 1
ATOM 775 C C . THR A 1 94 ? -2.596 20.293 -47.333 1.00 73.38 94 THR A C 1
ATOM 777 O O . THR A 1 94 ? -2.629 19.263 -46.647 1.00 73.38 94 THR A O 1
ATOM 780 N N . ASN A 1 95 ? -1.526 21.084 -47.333 1.00 74.00 95 ASN A N 1
ATOM 781 C CA . ASN A 1 95 ? -0.382 20.835 -46.464 1.00 74.00 95 ASN A CA 1
ATOM 782 C C . ASN A 1 95 ? -0.748 21.149 -45.014 1.00 74.00 95 ASN A C 1
ATOM 784 O O . ASN A 1 95 ? -1.040 22.295 -44.678 1.00 74.00 95 ASN A O 1
ATOM 788 N N . LYS A 1 96 ? -0.744 20.116 -44.164 1.00 72.50 96 LYS A N 1
ATOM 789 C CA . LYS A 1 96 ? -1.033 20.240 -42.729 1.00 72.50 96 LYS A CA 1
ATOM 790 C C . LYS A 1 96 ? 0.228 20.470 -41.896 1.00 72.50 96 LYS A C 1
ATOM 792 O O . LYS A 1 96 ? 0.136 21.081 -40.838 1.00 72.50 96 LYS A O 1
ATOM 797 N N . ASP A 1 97 ? 1.383 19.981 -42.352 1.00 70.88 97 ASP A N 1
ATOM 798 C CA . ASP A 1 97 ? 2.628 19.984 -41.584 1.00 70.88 97 ASP A CA 1
ATOM 799 C C . ASP A 1 97 ? 3.814 20.523 -42.409 1.00 70.88 97 ASP A C 1
ATOM 801 O O . ASP A 1 97 ? 3.839 20.465 -43.640 1.00 70.88 97 ASP A O 1
ATOM 805 N N . ALA A 1 98 ? 4.824 21.052 -41.717 1.00 75.38 98 ALA A N 1
ATOM 806 C CA . ALA A 1 98 ? 6.032 21.613 -42.311 1.00 75.38 98 ALA A CA 1
ATOM 807 C C . ALA A 1 98 ? 6.795 20.567 -43.135 1.00 75.38 98 ALA A C 1
ATOM 809 O O . ALA A 1 98 ? 7.339 20.890 -44.191 1.00 75.38 98 ALA A O 1
ATOM 810 N N . LEU A 1 99 ? 6.798 19.303 -42.696 1.00 76.69 99 LEU A N 1
ATOM 811 C CA . LEU A 1 99 ? 7.438 18.221 -43.440 1.00 76.69 99 LEU A CA 1
ATOM 812 C C . LEU A 1 99 ? 6.748 17.965 -44.797 1.00 76.69 99 LEU A C 1
ATOM 814 O O . LEU A 1 99 ? 7.436 17.568 -45.731 1.00 76.69 99 LEU A O 1
ATOM 818 N N . ASP A 1 100 ? 5.435 18.207 -44.955 1.00 74.12 100 ASP A N 1
ATOM 819 C CA . ASP A 1 100 ? 4.755 18.068 -46.262 1.00 74.12 100 ASP A CA 1
ATOM 820 C C . ASP A 1 100 ? 5.260 19.123 -47.226 1.00 74.12 100 ASP A C 1
ATOM 822 O O . ASP A 1 100 ? 5.604 18.808 -48.357 1.00 74.12 100 ASP A O 1
ATOM 826 N N . VAL A 1 101 ? 5.346 20.363 -46.741 1.00 80.38 101 VAL A N 1
ATOM 827 C CA . VAL A 1 101 ? 5.838 21.498 -47.519 1.00 80.38 101 VAL A CA 1
ATOM 828 C C . VAL A 1 101 ? 7.279 21.243 -47.955 1.00 80.38 101 VAL A C 1
ATOM 830 O O . VAL A 1 101 ? 7.631 21.513 -49.098 1.00 80.38 101 VAL A O 1
ATOM 833 N N . TYR A 1 102 ? 8.112 20.666 -47.082 1.00 77.88 102 TYR A N 1
ATOM 834 C CA . TYR A 1 102 ? 9.479 20.282 -47.437 1.00 77.88 102 TYR A CA 1
ATOM 835 C C . TYR A 1 102 ? 9.537 19.141 -48.454 1.00 77.88 102 TYR A C 1
ATOM 837 O O . TYR A 1 102 ? 10.354 19.195 -49.369 1.00 77.88 102 TYR A O 1
ATOM 845 N N . ILE A 1 103 ? 8.694 18.116 -48.313 1.00 75.81 103 ILE A N 1
ATOM 846 C CA . ILE A 1 103 ? 8.617 17.008 -49.272 1.00 75.81 103 ILE A CA 1
ATOM 847 C C . ILE A 1 103 ? 8.145 17.514 -50.639 1.00 75.81 103 ILE A C 1
ATOM 849 O O . ILE A 1 103 ? 8.740 17.174 -51.655 1.00 75.81 103 ILE A O 1
ATOM 853 N N . GLU A 1 104 ? 7.122 18.361 -50.675 1.00 76.88 104 GLU A N 1
ATOM 854 C CA . GLU A 1 104 ? 6.615 18.956 -51.908 1.00 76.88 104 GLU A CA 1
ATOM 855 C C . GLU A 1 104 ? 7.650 19.887 -52.542 1.00 76.88 104 GLU A C 1
ATOM 857 O O . GLU A 1 104 ? 7.926 19.775 -53.730 1.00 76.88 104 GLU A O 1
ATOM 862 N N . HIS A 1 105 ? 8.313 20.736 -51.753 1.00 79.56 105 HIS A N 1
ATOM 863 C CA . HIS A 1 105 ? 9.412 21.572 -52.234 1.00 79.56 105 HIS A CA 1
ATOM 864 C C . HIS A 1 105 ? 10.561 20.730 -52.811 1.00 79.56 105 HIS A C 1
ATOM 866 O O . HIS A 1 105 ? 11.151 21.110 -53.819 1.00 79.56 105 HIS A O 1
ATOM 872 N N . ARG A 1 106 ? 10.863 19.569 -52.214 1.00 75.50 106 ARG A N 1
ATOM 873 C CA . ARG A 1 106 ? 11.845 18.608 -52.740 1.00 75.50 106 ARG A CA 1
ATOM 874 C C . ARG A 1 106 ? 11.390 17.994 -54.061 1.00 75.50 106 ARG A C 1
ATOM 876 O O . ARG A 1 106 ? 12.166 18.015 -55.006 1.00 75.50 106 ARG A O 1
ATOM 883 N N . LEU A 1 107 ? 10.142 17.533 -54.152 1.00 73.44 107 LEU A N 1
ATOM 884 C CA . LEU A 1 107 ? 9.562 16.996 -55.390 1.00 73.44 107 LEU A CA 1
ATOM 885 C C . LEU A 1 107 ? 9.520 18.053 -56.508 1.00 73.44 107 LEU A C 1
ATOM 887 O O . LEU A 1 107 ? 9.824 17.746 -57.655 1.00 73.44 107 LEU A O 1
ATOM 891 N N . LEU A 1 108 ? 9.204 19.309 -56.184 1.00 76.62 108 LEU A N 1
ATOM 892 C CA . LEU A 1 108 ? 9.195 20.429 -57.130 1.00 76.62 108 LEU A CA 1
ATOM 893 C C . LEU A 1 108 ? 10.607 20.823 -57.583 1.00 76.62 108 LEU A C 1
ATOM 895 O O . LEU A 1 108 ? 10.814 21.119 -58.758 1.00 76.62 108 LEU A O 1
ATOM 899 N N . MET A 1 109 ? 11.584 20.829 -56.671 1.00 70.88 109 MET A N 1
ATOM 900 C CA . MET A 1 109 ? 12.998 21.043 -57.011 1.00 70.88 109 MET A CA 1
ATOM 901 C C . MET A 1 109 ? 13.540 19.901 -57.872 1.00 70.88 109 MET A C 1
ATOM 903 O O . MET A 1 109 ? 14.275 20.147 -58.825 1.00 70.88 109 MET A O 1
ATOM 907 N N . GLU A 1 110 ? 13.135 18.666 -57.580 1.00 67.50 110 GLU A N 1
ATOM 908 C CA . GLU A 1 110 ? 13.442 17.496 -58.393 1.00 67.50 110 GLU A CA 1
ATOM 909 C C . GLU A 1 110 ? 12.853 17.654 -59.800 1.00 67.50 110 GLU A C 1
ATOM 911 O O . GLU A 1 110 ? 13.597 17.572 -60.770 1.00 67.50 110 GLU A O 1
ATOM 916 N N . GLN A 1 111 ? 11.568 17.994 -59.929 1.00 67.19 111 GLN A N 1
ATOM 917 C CA . GLN A 1 111 ? 10.926 18.255 -61.224 1.00 67.19 111 GLN A CA 1
ATOM 918 C C . GLN A 1 111 ? 11.584 19.409 -61.998 1.00 67.19 111 GLN A C 1
ATOM 920 O O . GLN A 1 111 ? 11.752 19.312 -63.209 1.00 67.19 111 GLN A O 1
ATOM 925 N N . ARG A 1 112 ? 12.007 20.489 -61.324 1.00 67.88 112 ARG A N 1
ATOM 926 C CA . ARG A 1 112 ? 12.709 21.621 -61.964 1.00 67.88 112 ARG A CA 1
ATOM 927 C C . ARG A 1 112 ? 14.093 21.265 -62.490 1.00 67.88 112 ARG A C 1
ATOM 929 O O . ARG A 1 112 ? 14.492 21.792 -63.524 1.00 67.88 112 ARG A O 1
ATOM 936 N N . ASN A 1 113 ? 14.820 20.412 -61.775 1.00 62.59 113 ASN A N 1
ATOM 937 C CA . ASN A 1 113 ? 16.157 19.981 -62.173 1.00 62.59 113 ASN A CA 1
ATOM 938 C C . ASN A 1 113 ? 16.131 18.940 -63.312 1.00 62.59 113 ASN A C 1
ATOM 940 O O . ASN A 1 113 ? 17.189 18.631 -63.854 1.00 62.59 113 ASN A O 1
ATOM 944 N N . HIS A 1 114 ? 14.948 18.440 -63.702 1.00 60.75 114 HIS A N 1
ATOM 945 C CA . HIS A 1 114 ? 14.737 17.485 -64.798 1.00 60.75 114 HIS A CA 1
ATOM 946 C C . HIS A 1 114 ? 13.863 18.078 -65.922 1.00 60.75 114 HIS A C 1
ATOM 948 O O . HIS A 1 114 ? 12.672 17.773 -65.990 1.00 60.75 114 HIS A O 1
ATOM 954 N N . PRO A 1 115 ? 14.397 18.902 -66.842 1.00 49.38 115 PRO A N 1
ATOM 955 C CA . PRO A 1 115 ? 13.728 19.129 -68.120 1.00 49.38 115 PRO A CA 1
ATOM 956 C C . PRO A 1 115 ? 13.762 17.837 -68.958 1.00 49.38 115 PRO A C 1
ATOM 958 O O . PRO A 1 115 ? 14.791 17.167 -69.043 1.00 49.38 115 PRO A O 1
ATOM 961 N N . GLU A 1 116 ? 12.621 17.468 -69.544 1.00 43.56 116 GLU A N 1
ATOM 962 C CA . GLU A 1 116 ? 12.409 16.224 -70.298 1.00 43.56 116 GLU A CA 1
ATOM 963 C C . GLU A 1 116 ? 13.520 15.962 -71.341 1.00 43.56 116 GLU A C 1
ATOM 965 O O . GLU A 1 116 ? 13.724 16.771 -72.246 1.00 43.56 116 GLU A O 1
ATOM 970 N N . GLY A 1 117 ? 14.224 14.820 -71.243 1.00 48.22 117 GLY A N 1
ATOM 971 C CA . GLY A 1 117 ? 15.047 14.299 -72.350 1.00 48.22 117 GLY A CA 1
ATOM 972 C C . GLY A 1 117 ? 16.459 13.767 -72.055 1.00 48.22 117 GLY A C 1
ATOM 973 O O . GLY A 1 117 ? 17.106 13.312 -72.995 1.00 48.22 117 GLY A O 1
ATOM 974 N N . GLN A 1 118 ? 16.965 13.769 -70.815 1.00 42.91 118 GLN A N 1
ATOM 975 C CA . GLN A 1 118 ? 18.259 13.137 -70.489 1.00 42.91 118 GLN A CA 1
ATOM 976 C C . GLN A 1 118 ? 18.119 12.042 -69.422 1.00 42.91 118 GLN A C 1
ATOM 978 O O . GLN A 1 118 ? 17.889 12.325 -68.248 1.00 42.91 118 GLN A O 1
ATOM 983 N N . GLU A 1 119 ? 18.321 10.781 -69.822 1.00 39.88 119 GLU A N 1
ATOM 984 C CA . GLU A 1 119 ? 18.565 9.667 -68.899 1.00 39.88 119 GLU A CA 1
ATOM 985 C C . GLU A 1 119 ? 19.952 9.829 -68.263 1.00 39.88 119 GLU A C 1
ATOM 987 O O . GLU A 1 119 ? 20.958 9.304 -68.738 1.00 39.88 119 GLU A O 1
ATOM 992 N N . VAL A 1 120 ? 20.021 10.587 -67.170 1.00 45.00 120 VAL A N 1
ATOM 993 C CA . VAL A 1 120 ? 21.178 10.545 -66.277 1.00 45.00 120 VAL A CA 1
ATOM 994 C C . VAL A 1 120 ? 20.941 9.413 -65.288 1.00 45.00 120 VAL A C 1
ATOM 996 O O . VAL A 1 120 ? 20.073 9.500 -64.416 1.00 45.00 120 VAL A O 1
ATOM 999 N N . THR A 1 121 ? 21.714 8.337 -65.427 1.00 42.75 121 THR A N 1
ATOM 1000 C CA . THR A 1 121 ? 21.838 7.256 -64.445 1.00 42.75 121 THR A CA 1
ATOM 1001 C C . THR A 1 121 ? 22.111 7.879 -63.076 1.00 42.75 121 THR A C 1
ATOM 1003 O O . THR A 1 121 ? 23.226 8.319 -62.799 1.00 42.75 121 THR A O 1
ATOM 1006 N N . ARG A 1 122 ? 21.086 7.994 -62.223 1.00 51.66 122 ARG A N 1
ATOM 1007 C CA . ARG A 1 122 ? 21.287 8.460 -60.849 1.00 51.66 122 ARG A CA 1
ATOM 1008 C C . ARG A 1 122 ? 22.240 7.499 -60.161 1.00 51.66 122 ARG A C 1
ATOM 1010 O O . ARG A 1 122 ? 22.047 6.285 -60.236 1.00 51.66 122 ARG A O 1
ATOM 1017 N N . ASP A 1 123 ? 23.176 8.036 -59.390 1.00 51.94 123 ASP A N 1
ATOM 1018 C CA . ASP A 1 123 ? 23.769 7.235 -58.333 1.00 51.94 123 ASP A CA 1
ATOM 1019 C C . ASP A 1 123 ? 22.640 6.739 -57.416 1.00 51.94 123 ASP A C 1
ATOM 1021 O O . ASP A 1 123 ? 21.883 7.556 -56.876 1.00 51.94 123 ASP A O 1
ATOM 1025 N N . PRO A 1 124 ? 22.524 5.424 -57.166 1.00 54.62 124 PRO A N 1
ATOM 1026 C CA . PRO A 1 124 ? 21.486 4.866 -56.297 1.00 54.62 124 PRO A CA 1
ATOM 1027 C C . PRO A 1 124 ? 21.551 5.403 -54.854 1.00 54.62 124 PRO A C 1
ATOM 1029 O O . PRO A 1 124 ? 20.609 5.228 -54.087 1.00 54.62 124 PRO A O 1
ATOM 1032 N N . ARG A 1 125 ? 22.644 6.088 -54.488 1.00 54.94 125 ARG A N 1
ATOM 1033 C CA . ARG A 1 125 ? 22.898 6.685 -53.169 1.00 54.94 125 ARG A CA 1
ATOM 1034 C C . ARG A 1 125 ? 22.141 7.992 -52.898 1.00 54.94 125 ARG A C 1
ATOM 1036 O O . ARG A 1 125 ? 21.931 8.304 -51.733 1.00 54.94 125 ARG A O 1
ATOM 1043 N N . ASN A 1 126 ? 21.702 8.715 -53.933 1.00 62.25 126 ASN A N 1
ATOM 1044 C CA . ASN A 1 126 ? 20.985 9.996 -53.791 1.00 62.25 126 ASN A CA 1
ATOM 1045 C C . ASN A 1 126 ? 19.474 9.885 -54.071 1.00 62.25 126 ASN A C 1
ATOM 1047 O O . ASN A 1 126 ? 18.792 10.894 -54.233 1.00 62.25 126 ASN A O 1
ATOM 1051 N N . LYS A 1 127 ? 18.920 8.667 -54.141 1.00 70.81 127 LYS A N 1
ATOM 1052 C CA . LYS A 1 127 ? 17.468 8.474 -54.245 1.00 70.81 127 LYS A CA 1
ATOM 1053 C C . LYS A 1 127 ? 16.829 8.685 -52.871 1.00 70.81 127 LYS A C 1
ATOM 1055 O O . LYS A 1 127 ? 17.311 8.134 -51.883 1.00 70.81 127 LYS A O 1
ATOM 1060 N N . TYR A 1 128 ? 15.732 9.442 -52.815 1.00 75.12 128 TYR A N 1
ATOM 1061 C CA . TYR A 1 128 ? 14.958 9.599 -51.585 1.00 75.12 128 TYR A CA 1
ATOM 1062 C C . TYR A 1 128 ? 14.550 8.220 -51.043 1.00 75.12 128 TYR A C 1
ATOM 1064 O O . TYR A 1 128 ? 13.893 7.458 -51.764 1.00 75.12 128 TYR A O 1
ATOM 1072 N N . PRO A 1 129 ? 14.922 7.867 -49.800 1.00 76.44 129 PRO A N 1
ATOM 1073 C CA . PRO A 1 129 ? 14.492 6.607 -49.220 1.00 76.44 129 PRO A CA 1
ATOM 1074 C C . PRO A 1 129 ? 12.978 6.637 -49.001 1.00 76.44 129 PRO A C 1
ATOM 1076 O O . PRO A 1 129 ? 12.419 7.633 -48.535 1.00 76.44 129 PRO A O 1
ATOM 1079 N N . ALA A 1 130 ? 12.309 5.524 -49.300 1.00 75.19 130 ALA A N 1
ATOM 1080 C CA . ALA A 1 130 ? 10.860 5.400 -49.154 1.00 75.19 130 ALA A CA 1
ATOM 1081 C C . ALA A 1 130 ? 10.385 5.715 -47.721 1.00 75.19 130 ALA A C 1
ATOM 1083 O O . ALA A 1 130 ? 9.343 6.334 -47.528 1.00 75.19 130 ALA A O 1
ATOM 1084 N N . GLU A 1 131 ? 11.196 5.389 -46.714 1.00 77.62 131 GLU A N 1
ATOM 1085 C CA . GLU A 1 131 ? 10.936 5.683 -45.300 1.00 77.62 131 GLU A CA 1
ATOM 1086 C C . GLU A 1 131 ? 10.785 7.179 -44.988 1.00 77.62 131 GLU A C 1
ATOM 1088 O O . GLU A 1 131 ? 10.031 7.531 -44.077 1.00 77.62 131 GLU A O 1
ATOM 1093 N N . LEU A 1 132 ? 11.461 8.055 -45.743 1.00 81.44 132 LEU A N 1
ATOM 1094 C CA . LEU A 1 132 ? 11.361 9.513 -45.606 1.00 81.44 132 LEU A CA 1
ATOM 1095 C C . LEU A 1 132 ? 10.018 10.031 -46.137 1.00 81.44 132 LEU A C 1
ATOM 1097 O O . LEU A 1 132 ? 9.435 10.940 -45.553 1.00 81.44 132 LEU A O 1
ATOM 1101 N N . MET A 1 133 ? 9.529 9.427 -47.222 1.00 77.38 133 MET A N 1
ATOM 1102 C CA . MET A 1 133 ? 8.288 9.815 -47.902 1.00 77.38 133 MET A CA 1
ATOM 1103 C C . MET A 1 133 ? 7.043 9.201 -47.250 1.00 77.38 133 MET A C 1
ATOM 1105 O O . MET A 1 133 ? 5.945 9.742 -47.370 1.00 77.38 133 MET A O 1
ATOM 1109 N N . ARG A 1 134 ? 7.200 8.080 -46.533 1.00 79.44 134 ARG A N 1
ATOM 1110 C CA . ARG A 1 134 ? 6.105 7.413 -45.819 1.00 79.44 134 ARG A CA 1
ATOM 1111 C C . ARG A 1 134 ? 5.562 8.286 -44.704 1.00 79.44 134 ARG A C 1
ATOM 1113 O O . ARG A 1 134 ? 6.300 8.682 -43.805 1.00 79.44 134 ARG A O 1
ATOM 1120 N N . ARG A 1 135 ? 4.255 8.520 -44.722 1.00 78.69 135 ARG A N 1
ATOM 1121 C CA . ARG A 1 135 ? 3.538 9.228 -43.652 1.00 78.69 135 ARG A CA 1
ATOM 1122 C C . ARG A 1 135 ? 2.601 8.355 -42.854 1.00 78.69 135 ARG A C 1
ATOM 1124 O O . ARG A 1 135 ? 2.170 8.790 -41.801 1.00 78.69 135 ARG A O 1
ATOM 1131 N N . TYR A 1 136 ? 2.315 7.162 -43.346 1.00 85.75 136 TYR A N 1
ATOM 1132 C CA . TYR A 1 136 ? 1.508 6.196 -42.636 1.00 85.75 136 TYR A CA 1
ATOM 1133 C C . TYR A 1 136 ? 2.386 5.130 -41.992 1.00 85.75 136 TYR A C 1
ATOM 1135 O O . TYR A 1 136 ? 3.535 4.901 -42.387 1.00 85.75 136 TYR A O 1
ATOM 1143 N N . GLU A 1 137 ? 1.808 4.476 -41.001 1.00 86.31 137 GLU A N 1
ATOM 1144 C CA . GLU A 1 137 ? 2.371 3.336 -40.294 1.00 86.31 137 GLU A CA 1
ATOM 1145 C C . GLU A 1 137 ? 1.402 2.163 -40.435 1.00 86.31 137 GLU A C 1
ATOM 1147 O O . GLU A 1 137 ? 0.194 2.366 -40.536 1.00 86.31 137 GLU A O 1
ATOM 1152 N N . VAL A 1 138 ? 1.924 0.937 -40.463 1.00 88.81 138 VAL A N 1
ATOM 1153 C CA . VAL A 1 138 ? 1.105 -0.275 -40.578 1.00 88.81 138 VAL A CA 1
ATOM 1154 C C . VAL A 1 138 ? 1.172 -1.040 -39.264 1.00 88.81 138 VAL A C 1
ATOM 1156 O O . VAL A 1 138 ? 2.255 -1.362 -38.769 1.00 88.81 138 VAL A O 1
ATOM 1159 N N . TYR A 1 139 ? 0.005 -1.343 -38.711 1.00 89.88 139 TYR A N 1
ATOM 1160 C CA . TYR A 1 139 ? -0.171 -2.076 -37.468 1.00 89.88 139 TYR A CA 1
ATOM 1161 C C . TYR A 1 139 ? -0.999 -3.332 -37.708 1.00 89.88 139 TYR A C 1
ATOM 1163 O O . TYR A 1 139 ? -1.979 -3.301 -38.448 1.00 89.88 139 TYR A O 1
ATOM 1171 N N . PHE A 1 140 ? -0.632 -4.426 -37.043 1.00 88.94 140 PHE A N 1
ATOM 1172 C CA . PHE A 1 140 ? -1.386 -5.675 -37.097 1.00 88.94 140 PHE A CA 1
ATOM 1173 C C . PHE A 1 140 ? -2.202 -5.885 -35.827 1.00 88.94 140 PHE A C 1
ATOM 1175 O O . PHE A 1 140 ? -1.730 -5.623 -34.715 1.00 88.94 140 PHE A O 1
ATOM 1182 N N . LYS A 1 141 ? -3.416 -6.401 -36.002 1.00 84.00 141 LYS A N 1
ATOM 1183 C CA . LYS A 1 141 ? -4.308 -6.819 -34.924 1.00 84.00 141 LYS A CA 1
ATOM 1184 C C . LYS A 1 141 ? -4.522 -8.328 -35.014 1.00 84.00 141 LYS A C 1
ATOM 1186 O O . LYS A 1 141 ? -4.927 -8.841 -36.052 1.00 84.00 141 LYS A O 1
ATOM 1191 N N . LEU A 1 142 ? -4.250 -9.024 -33.912 1.00 79.31 142 LEU A N 1
ATOM 1192 C CA . LEU A 1 142 ? -4.603 -10.436 -33.768 1.00 79.31 142 LEU A CA 1
ATOM 1193 C C . LEU A 1 142 ? -6.111 -10.607 -33.525 1.00 79.31 142 LEU A C 1
ATOM 1195 O O . LEU A 1 142 ? -6.732 -9.711 -32.937 1.00 79.31 142 LEU A O 1
ATOM 1199 N N . PRO A 1 143 ? -6.687 -11.755 -33.919 1.00 72.44 143 PRO A N 1
ATOM 1200 C CA . PRO A 1 143 ? -8.054 -12.104 -33.565 1.00 72.44 143 PRO A CA 1
ATOM 1201 C C . PRO A 1 143 ? -8.229 -12.171 -32.035 1.00 72.44 143 PRO A C 1
ATOM 1203 O O . PRO A 1 143 ? -7.319 -12.596 -31.318 1.00 72.44 143 PRO A O 1
ATOM 1206 N N . PRO A 1 144 ? -9.403 -11.788 -31.503 1.00 60.94 144 PRO A N 1
ATOM 1207 C CA . PRO A 1 144 ? -9.669 -11.794 -30.063 1.00 60.94 144 PRO A CA 1
ATOM 1208 C C . PRO A 1 144 ? -9.721 -13.205 -29.448 1.00 60.94 144 PRO A C 1
ATOM 1210 O O . PRO A 1 144 ? -9.671 -13.331 -28.227 1.00 60.94 144 PRO A O 1
ATOM 1213 N N . GLN A 1 145 ? -9.822 -14.261 -30.267 1.00 56.91 145 GLN A N 1
ATOM 1214 C CA . GLN A 1 145 ? -9.832 -15.658 -29.811 1.00 56.91 145 GLN A CA 1
ATOM 1215 C C . GLN A 1 145 ? -8.441 -16.192 -29.434 1.00 56.91 145 GLN A C 1
ATOM 1217 O O . GLN A 1 145 ? -8.350 -17.202 -28.730 1.00 56.91 145 GLN A O 1
ATOM 1222 N N . ASP A 1 146 ? -7.362 -15.534 -29.874 1.00 63.91 146 ASP A N 1
ATOM 1223 C CA . ASP A 1 146 ? -6.013 -15.977 -29.541 1.00 63.91 146 ASP A CA 1
ATOM 1224 C C . ASP A 1 146 ? -5.720 -15.771 -28.056 1.00 63.91 146 ASP A C 1
ATOM 1226 O O . ASP A 1 146 ? -5.893 -14.693 -27.479 1.00 63.91 146 ASP A O 1
ATOM 1230 N N . LYS A 1 147 ? -5.253 -16.846 -27.417 1.00 71.06 147 LYS A N 1
ATOM 1231 C CA . LYS A 1 147 ? -4.958 -16.846 -25.986 1.00 71.06 147 LYS A CA 1
ATOM 1232 C C . LYS A 1 147 ? -3.834 -15.859 -25.692 1.00 71.06 147 LYS A C 1
ATOM 1234 O O . LYS A 1 147 ? -2.746 -15.952 -26.255 1.00 71.06 147 LYS A O 1
ATOM 1239 N N . HIS A 1 148 ? -4.081 -14.957 -24.746 1.00 81.94 148 HIS A N 1
ATOM 1240 C CA . HIS A 1 148 ? -3.033 -14.116 -24.181 1.00 81.94 148 HIS A CA 1
ATOM 1241 C C . HIS A 1 148 ? -1.931 -14.994 -23.585 1.00 81.94 148 HIS A C 1
ATOM 1243 O O . HIS A 1 148 ? -2.186 -15.787 -22.677 1.00 81.94 148 HIS A O 1
ATOM 1249 N N . VAL A 1 149 ? -0.710 -14.819 -24.078 1.00 84.56 149 VAL A N 1
ATOM 1250 C CA . VAL A 1 149 ? 0.470 -15.527 -23.586 1.00 84.56 149 VAL A CA 1
ATOM 1251 C C . VAL A 1 149 ? 0.992 -14.788 -22.356 1.00 84.56 149 VAL A C 1
ATOM 1253 O O . VAL A 1 149 ? 1.102 -13.556 -22.350 1.00 84.56 149 VAL A O 1
ATOM 1256 N N . ALA A 1 150 ? 1.306 -15.524 -21.289 1.00 85.50 150 ALA A N 1
ATOM 1257 C CA . ALA A 1 150 ? 1.937 -14.928 -20.115 1.00 85.50 150 ALA A CA 1
ATOM 1258 C C . ALA A 1 150 ? 3.374 -14.495 -20.452 1.00 85.50 150 ALA A C 1
ATOM 1260 O O . ALA A 1 150 ? 4.070 -15.169 -21.211 1.00 85.50 150 ALA A O 1
ATOM 1261 N N . ILE A 1 151 ? 3.875 -13.412 -19.842 1.00 88.75 151 ILE A N 1
ATOM 1262 C CA . ILE A 1 151 ? 5.248 -12.909 -20.088 1.00 88.75 151 ILE A CA 1
ATOM 1263 C C . ILE A 1 151 ? 6.296 -14.019 -19.906 1.00 88.75 151 ILE A C 1
ATOM 1265 O O . ILE A 1 151 ? 7.300 -14.067 -20.610 1.00 88.75 151 ILE A O 1
ATOM 1269 N N . ARG A 1 152 ? 6.065 -14.942 -18.970 1.00 87.31 152 ARG A N 1
ATOM 1270 C CA . ARG A 1 152 ? 6.963 -16.066 -18.689 1.00 87.31 152 ARG A CA 1
ATOM 1271 C C . ARG A 1 152 ? 6.989 -17.148 -19.766 1.00 87.31 152 ARG A C 1
ATOM 1273 O O . ARG A 1 152 ? 7.988 -17.859 -19.874 1.00 87.31 152 ARG A O 1
ATOM 1280 N N . GLU A 1 153 ? 5.904 -17.299 -20.514 1.00 87.19 153 GLU A N 1
ATOM 1281 C CA . GLU A 1 153 ? 5.778 -18.286 -21.587 1.00 87.19 153 GLU A CA 1
ATOM 1282 C C . GLU A 1 153 ? 6.434 -17.813 -22.889 1.00 87.19 153 GLU A C 1
ATOM 1284 O O . GLU A 1 153 ? 6.715 -18.636 -23.760 1.00 87.19 153 GLU A O 1
ATOM 1289 N N . VAL A 1 154 ? 6.767 -16.521 -22.991 1.00 87.06 154 VAL A N 1
ATOM 1290 C CA . VAL A 1 154 ? 7.549 -15.965 -24.099 1.00 87.06 154 VAL A CA 1
ATOM 1291 C C . VAL A 1 154 ? 8.982 -16.508 -24.031 1.00 87.06 154 VAL A C 1
ATOM 1293 O O . VAL A 1 154 ? 9.812 -16.070 -23.232 1.00 87.06 154 VAL A O 1
ATOM 1296 N N . LYS A 1 155 ? 9.255 -17.520 -24.860 1.00 85.44 155 LYS A N 1
ATOM 1297 C CA . LYS A 1 155 ? 10.550 -18.212 -24.987 1.00 85.44 155 LYS A CA 1
ATOM 1298 C C . LYS A 1 155 ? 11.194 -17.932 -26.351 1.00 85.44 155 LYS A C 1
ATOM 1300 O O . LYS A 1 155 ? 10.679 -17.150 -27.147 1.00 85.44 155 LYS A O 1
ATOM 1305 N N . ALA A 1 156 ? 12.311 -18.606 -26.635 1.00 83.00 156 ALA A N 1
ATOM 1306 C CA . ALA A 1 156 ? 13.048 -18.492 -27.895 1.00 83.00 156 ALA A CA 1
ATOM 1307 C C . ALA A 1 156 ? 12.173 -18.723 -29.146 1.00 83.00 156 ALA A C 1
ATOM 1309 O O . ALA A 1 156 ? 12.351 -18.032 -30.144 1.00 83.00 156 ALA A O 1
ATOM 1310 N N . ASP A 1 157 ? 11.175 -19.609 -29.072 1.00 86.12 157 ASP A N 1
ATOM 1311 C CA . ASP A 1 157 ? 10.278 -19.922 -30.197 1.00 86.12 157 ASP A CA 1
ATOM 1312 C C . ASP A 1 157 ? 9.376 -18.752 -30.619 1.00 86.12 157 ASP A C 1
ATOM 1314 O O . ASP A 1 157 ? 8.742 -18.813 -31.674 1.00 86.12 157 ASP A O 1
ATOM 1318 N N . CYS A 1 158 ? 9.270 -17.715 -29.781 1.00 86.50 158 CYS A N 1
ATOM 1319 C CA . CYS A 1 158 ? 8.454 -16.525 -30.018 1.00 86.50 158 CYS A CA 1
ATOM 1320 C C . CYS A 1 158 ? 9.230 -15.389 -30.701 1.00 86.50 158 CYS A C 1
ATOM 1322 O O . CYS A 1 158 ? 8.642 -14.352 -30.998 1.00 86.50 158 CYS A O 1
ATOM 1324 N N . ILE A 1 159 ? 10.535 -15.546 -30.947 1.00 89.12 159 ILE A N 1
ATOM 1325 C CA . ILE A 1 159 ? 11.346 -14.509 -31.596 1.00 89.12 159 ILE A CA 1
ATOM 1326 C C . ILE A 1 159 ? 10.847 -14.281 -33.029 1.00 89.12 159 ILE A C 1
ATOM 1328 O O . ILE A 1 159 ? 10.728 -15.221 -33.809 1.00 89.12 159 ILE A O 1
ATOM 1332 N N . GLY A 1 160 ? 10.559 -13.022 -33.368 1.00 87.56 160 GLY A N 1
ATOM 1333 C CA . GLY A 1 160 ? 10.029 -12.614 -34.675 1.00 87.56 160 GLY A CA 1
ATOM 1334 C C . GLY A 1 160 ? 8.521 -12.827 -34.855 1.00 87.56 160 GLY A C 1
ATOM 1335 O O . GLY A 1 160 ? 7.946 -12.280 -35.803 1.00 87.56 160 GLY A O 1
ATOM 1336 N N . LYS A 1 161 ? 7.867 -13.539 -33.925 1.00 88.62 161 LYS A N 1
ATOM 1337 C CA . LYS A 1 161 ? 6.428 -13.804 -33.980 1.00 88.62 161 LYS A CA 1
ATOM 1338 C C . LYS A 1 161 ? 5.602 -12.647 -33.429 1.00 88.62 161 LYS A C 1
ATOM 1340 O O . LYS A 1 161 ? 6.050 -11.936 -32.525 1.00 88.62 161 LYS A O 1
ATOM 1345 N N . LEU A 1 162 ? 4.376 -12.497 -33.936 1.00 88.81 162 LEU A N 1
ATOM 1346 C CA . LEU A 1 162 ? 3.376 -11.628 -33.311 1.00 88.81 162 LEU A CA 1
ATOM 1347 C C . LEU A 1 162 ? 2.797 -12.332 -32.083 1.00 88.81 162 LEU A C 1
ATOM 1349 O O . LEU A 1 162 ? 2.198 -13.397 -32.208 1.00 88.81 162 LEU A O 1
ATOM 1353 N N . VAL A 1 163 ? 2.955 -11.743 -30.901 1.00 89.81 163 VAL A N 1
ATOM 1354 C CA . VAL A 1 163 ? 2.439 -12.301 -29.645 1.00 89.81 163 VAL A CA 1
ATOM 1355 C C . VAL A 1 163 ? 1.566 -11.269 -28.945 1.00 89.81 163 VAL A C 1
ATOM 1357 O O . VAL A 1 163 ? 1.877 -10.077 -28.911 1.00 89.81 163 VAL A O 1
ATOM 1360 N N . CYS A 1 164 ? 0.464 -11.738 -28.365 1.00 89.19 164 CYS A N 1
ATOM 1361 C CA . CYS A 1 164 ? -0.387 -10.950 -27.487 1.00 89.19 164 CYS A CA 1
ATOM 1362 C C . CYS A 1 164 ? -0.034 -11.251 -26.029 1.00 89.19 164 CYS A C 1
ATOM 1364 O O . CYS A 1 164 ? -0.227 -12.373 -25.559 1.00 89.19 164 CYS A O 1
ATOM 1366 N N . VAL A 1 165 ? 0.480 -10.254 -25.315 1.00 89.31 165 VAL A N 1
ATOM 1367 C CA . VAL A 1 165 ? 0.924 -10.383 -23.926 1.00 89.31 165 VAL A CA 1
ATOM 1368 C C . VAL A 1 165 ? 0.066 -9.507 -23.026 1.00 89.31 165 VAL A C 1
ATOM 1370 O O . VAL A 1 165 ? -0.142 -8.324 -23.302 1.00 89.31 165 VAL A O 1
ATOM 1373 N N . LYS A 1 166 ? -0.407 -10.077 -21.917 1.00 87.31 166 LYS A N 1
ATOM 1374 C CA . LYS A 1 166 ? -1.127 -9.344 -20.869 1.00 87.31 166 LYS A CA 1
ATOM 1375 C C . LYS A 1 166 ? -0.168 -8.984 -19.736 1.00 87.31 166 LYS A C 1
ATOM 1377 O O . LYS A 1 166 ? 0.590 -9.832 -19.268 1.00 87.31 166 LYS A O 1
ATOM 1382 N N . GLY A 1 167 ? -0.221 -7.740 -19.270 1.00 86.94 167 GLY A N 1
ATOM 1383 C CA . GLY A 1 167 ? 0.606 -7.284 -18.157 1.00 86.94 167 GLY A CA 1
ATOM 1384 C C . GLY A 1 167 ? 0.119 -5.982 -17.534 1.00 86.94 167 GLY A C 1
ATOM 1385 O O . GLY A 1 167 ? -0.799 -5.332 -18.033 1.00 86.94 167 GLY A O 1
ATOM 1386 N N . ILE A 1 168 ? 0.743 -5.611 -16.423 1.00 86.56 168 ILE A N 1
ATOM 1387 C CA . ILE A 1 168 ? 0.510 -4.343 -15.728 1.00 86.56 168 ILE A CA 1
ATOM 1388 C C . ILE A 1 168 ? 1.646 -3.398 -16.091 1.00 86.56 168 ILE A C 1
ATOM 1390 O O . ILE A 1 168 ? 2.818 -3.767 -15.994 1.00 86.56 168 ILE A O 1
ATOM 1394 N N . VAL A 1 169 ? 1.326 -2.177 -16.510 1.00 86.56 169 VAL A N 1
ATOM 1395 C CA . VAL A 1 169 ? 2.356 -1.166 -16.768 1.00 86.56 169 VAL A CA 1
ATOM 1396 C C . VAL A 1 169 ? 2.929 -0.693 -15.438 1.00 86.56 169 VAL A C 1
ATOM 1398 O O . VAL A 1 169 ? 2.215 -0.116 -14.628 1.00 86.56 169 VAL A O 1
ATOM 1401 N N . THR A 1 170 ? 4.222 -0.891 -15.205 1.00 79.56 170 THR A N 1
ATOM 1402 C CA . THR A 1 170 ? 4.884 -0.402 -13.983 1.00 79.56 170 THR A CA 1
ATOM 1403 C C . THR A 1 170 ? 5.471 0.980 -14.182 1.00 79.56 170 THR A C 1
ATOM 1405 O O . THR A 1 170 ? 5.439 1.815 -13.284 1.00 79.56 170 THR A O 1
ATOM 1408 N N . ARG A 1 171 ? 5.999 1.236 -15.378 1.00 80.44 171 ARG A N 1
ATOM 1409 C CA . ARG A 1 171 ? 6.695 2.475 -15.694 1.00 80.44 171 ARG A CA 1
ATOM 1410 C C . ARG A 1 171 ? 6.476 2.839 -17.151 1.00 80.44 171 ARG A C 1
ATOM 1412 O O . ARG A 1 171 ? 6.626 1.995 -18.026 1.00 80.44 171 ARG A O 1
ATOM 1419 N N . ALA A 1 172 ? 6.180 4.104 -17.406 1.00 83.50 172 ALA A N 1
ATOM 1420 C CA . ALA A 1 172 ? 6.104 4.669 -18.745 1.00 83.50 172 ALA A CA 1
ATOM 1421 C C . ALA A 1 172 ? 6.965 5.932 -18.781 1.00 83.50 172 ALA A C 1
ATOM 1423 O O . ALA A 1 172 ? 6.833 6.787 -17.907 1.00 83.50 172 ALA A O 1
ATOM 1424 N N . THR A 1 173 ? 7.866 6.040 -19.756 1.00 84.25 173 THR A N 1
ATOM 1425 C CA . THR A 1 173 ? 8.644 7.267 -19.958 1.00 84.25 173 THR A CA 1
ATOM 1426 C C . THR A 1 173 ? 7.804 8.325 -20.665 1.00 84.25 173 THR A C 1
ATOM 1428 O O . THR A 1 173 ? 6.767 8.022 -21.260 1.00 84.25 173 THR A O 1
ATOM 1431 N N . GLU A 1 174 ? 8.274 9.568 -20.676 1.00 83.44 174 GLU A N 1
ATOM 1432 C CA . GLU A 1 174 ? 7.730 10.574 -21.587 1.00 83.44 174 GLU A CA 1
ATOM 1433 C C . GLU A 1 174 ? 8.051 10.243 -23.056 1.00 83.44 174 GLU A C 1
ATOM 1435 O O . GLU A 1 174 ? 8.911 9.406 -23.357 1.00 83.44 174 GLU A O 1
ATOM 1440 N N . VAL A 1 175 ? 7.325 10.892 -23.972 1.00 88.12 175 VAL A N 1
ATOM 1441 C CA . VAL A 1 175 ? 7.493 10.710 -25.421 1.00 88.12 175 VAL A CA 1
ATOM 1442 C C . VAL A 1 175 ? 8.718 11.464 -25.899 1.00 88.12 175 VAL A C 1
ATOM 1444 O O . VAL A 1 175 ? 8.839 12.666 -25.675 1.00 88.12 175 VAL A O 1
ATOM 1447 N N . LYS A 1 176 ? 9.587 10.758 -26.615 1.00 87.44 176 LYS A N 1
ATOM 1448 C CA . LYS A 1 176 ? 10.837 11.268 -27.174 1.00 87.44 176 LYS A CA 1
ATOM 1449 C C . LYS A 1 176 ? 10.798 11.183 -28.702 1.00 87.44 176 LYS A C 1
ATOM 1451 O O . LYS A 1 176 ? 10.186 10.260 -29.234 1.00 87.44 176 LYS A O 1
ATOM 1456 N N . PRO A 1 177 ? 11.432 12.108 -29.433 1.00 89.75 177 PRO A N 1
ATOM 1457 C CA . PRO A 1 177 ? 11.598 11.970 -30.874 1.00 89.75 177 PRO A CA 1
ATOM 1458 C C . PRO A 1 177 ? 12.752 11.000 -31.183 1.00 89.75 177 PRO A C 1
ATOM 1460 O O . PRO A 1 177 ? 13.896 11.247 -30.811 1.00 89.75 177 PRO A O 1
ATOM 1463 N N . MET A 1 178 ? 12.463 9.903 -31.879 1.00 87.94 178 MET A N 1
ATOM 1464 C CA . MET A 1 178 ? 13.446 8.970 -32.433 1.00 87.94 178 MET A CA 1
ATOM 1465 C C . MET A 1 178 ? 13.702 9.310 -33.902 1.00 87.94 178 MET A C 1
ATOM 1467 O O . MET A 1 178 ? 12.768 9.425 -34.692 1.00 87.94 178 MET A O 1
ATOM 1471 N N . LEU A 1 179 ? 14.968 9.495 -34.270 1.00 88.56 179 LEU A N 1
ATOM 1472 C CA . LEU A 1 179 ? 15.379 9.809 -35.637 1.00 88.56 179 LEU A CA 1
ATOM 1473 C C . LEU A 1 179 ? 15.350 8.534 -36.495 1.00 88.56 179 LEU A C 1
ATOM 1475 O O . LEU A 1 179 ? 16.050 7.579 -36.176 1.00 88.56 179 LEU A O 1
ATOM 1479 N N . MET A 1 180 ? 14.554 8.530 -37.567 1.00 86.44 180 MET A N 1
ATOM 1480 C CA . MET A 1 180 ? 14.470 7.408 -38.519 1.00 86.44 180 MET A CA 1
ATOM 1481 C C . MET A 1 180 ? 15.348 7.636 -39.748 1.00 86.44 180 MET A C 1
ATOM 1483 O O . MET A 1 180 ? 16.050 6.735 -40.190 1.00 86.44 180 MET A O 1
ATOM 1487 N N . VAL A 1 181 ? 15.325 8.852 -40.302 1.00 88.69 181 VAL A N 1
ATOM 1488 C CA . VAL A 1 181 ? 16.157 9.233 -41.450 1.00 88.69 181 VAL A CA 1
ATOM 1489 C C . VAL A 1 181 ? 16.848 10.545 -41.127 1.00 88.69 181 VAL A C 1
ATOM 1491 O O . VAL A 1 181 ? 16.181 11.558 -40.909 1.00 88.69 181 VAL A O 1
ATOM 1494 N N . ALA A 1 182 ? 18.177 10.510 -41.112 1.00 88.75 182 ALA A N 1
ATOM 1495 C CA . ALA A 1 182 ? 19.032 11.679 -40.993 1.00 88.75 182 ALA A CA 1
ATOM 1496 C C . ALA A 1 182 ? 19.339 12.242 -42.381 1.00 88.75 182 ALA A C 1
ATOM 1498 O O . ALA A 1 182 ? 19.771 11.507 -43.270 1.00 88.75 182 ALA A O 1
ATOM 1499 N N . THR A 1 183 ? 19.137 13.545 -42.562 1.00 87.44 183 THR A N 1
ATOM 1500 C CA . THR A 1 183 ? 19.499 14.244 -43.801 1.00 87.44 183 THR A CA 1
ATOM 1501 C C . THR A 1 183 ? 20.664 15.178 -43.558 1.00 87.44 183 THR A C 1
ATOM 1503 O O . THR A 1 183 ? 20.561 16.077 -42.720 1.00 87.44 183 THR A O 1
ATOM 1506 N N . TYR A 1 184 ? 21.752 14.987 -44.295 1.00 87.69 184 TYR A N 1
ATOM 1507 C CA . TYR A 1 184 ? 22.935 15.830 -44.210 1.00 87.69 184 TYR A CA 1
ATOM 1508 C C . TYR A 1 184 ? 23.096 16.671 -45.463 1.00 87.69 184 TYR A C 1
ATOM 1510 O O . TYR A 1 184 ? 23.034 16.148 -46.571 1.00 87.69 184 TYR A O 1
ATOM 1518 N N . THR A 1 185 ? 23.368 17.950 -45.277 1.00 86.56 185 THR A N 1
ATOM 1519 C CA . THR A 1 185 ? 23.671 18.903 -46.344 1.00 86.56 185 THR A CA 1
ATOM 1520 C C . THR A 1 185 ? 25.162 19.202 -46.351 1.00 86.56 185 THR A C 1
ATOM 1522 O O . THR A 1 185 ? 25.775 19.355 -45.292 1.00 86.56 185 THR A O 1
ATOM 1525 N N . CYS A 1 186 ? 25.756 19.271 -47.539 1.00 85.69 186 CYS A N 1
ATOM 1526 C CA . CYS A 1 186 ? 27.157 19.642 -47.703 1.00 85.69 186 CYS A CA 1
ATOM 1527 C C . CYS A 1 186 ? 27.324 21.156 -47.890 1.00 85.69 186 CYS A C 1
ATOM 1529 O O . CYS A 1 186 ? 26.628 21.746 -48.714 1.00 85.69 186 CYS A O 1
ATOM 1531 N N . ASP A 1 187 ? 28.294 21.762 -47.199 1.00 83.81 187 ASP A N 1
ATOM 1532 C CA . ASP A 1 187 ? 28.576 23.205 -47.295 1.00 83.81 187 ASP A CA 1
ATOM 1533 C C . ASP A 1 187 ? 29.074 23.647 -48.682 1.00 83.81 187 ASP A C 1
ATOM 1535 O O . ASP A 1 187 ? 28.851 24.786 -49.086 1.00 83.81 187 ASP A O 1
ATOM 1539 N N . THR A 1 188 ? 29.763 22.766 -49.417 1.00 81.06 188 THR A N 1
ATOM 1540 C CA . THR A 1 188 ? 30.422 23.121 -50.685 1.00 81.06 188 THR A CA 1
ATOM 1541 C C . THR A 1 188 ? 29.639 22.698 -51.922 1.00 81.06 188 THR A C 1
ATOM 1543 O O . THR A 1 188 ? 29.563 23.477 -52.866 1.00 81.06 188 THR A O 1
ATOM 1546 N N . CYS A 1 189 ? 29.049 21.495 -51.944 1.00 76.38 189 CYS A N 1
ATOM 1547 C CA . CYS A 1 189 ? 28.259 21.026 -53.092 1.00 76.38 189 CYS A CA 1
ATOM 1548 C C . CYS A 1 189 ? 26.746 21.208 -52.932 1.00 76.38 189 CYS A C 1
ATOM 1550 O O . CYS A 1 189 ? 26.012 20.931 -53.870 1.00 76.38 189 CYS A O 1
ATOM 1552 N N . GLY A 1 190 ? 26.238 21.583 -51.752 1.00 77.50 190 GLY A N 1
ATOM 1553 C CA . GLY A 1 190 ? 24.795 21.743 -51.513 1.00 77.50 190 GLY A CA 1
ATOM 1554 C C . GLY A 1 190 ? 23.960 20.453 -51.582 1.00 77.50 190 GLY A C 1
ATOM 1555 O O . GLY A 1 190 ? 22.792 20.474 -51.209 1.00 77.50 190 GLY A O 1
ATOM 1556 N N . ASN A 1 191 ? 24.540 19.328 -52.015 1.00 77.50 191 ASN A N 1
ATOM 1557 C CA . ASN A 1 191 ? 23.848 18.042 -52.094 1.00 77.50 191 ASN A CA 1
ATOM 1558 C C . ASN A 1 191 ? 23.384 17.540 -50.717 1.00 77.50 191 ASN A C 1
ATOM 1560 O O . ASN A 1 191 ? 24.146 17.541 -49.743 1.00 77.50 191 ASN A O 1
ATOM 1564 N N . GLU A 1 192 ? 22.136 17.066 -50.675 1.00 79.06 192 GLU A N 1
ATOM 1565 C CA . GLU A 1 192 ? 21.545 16.358 -49.541 1.00 79.06 192 GLU A CA 1
ATOM 1566 C C . GLU A 1 192 ? 21.883 14.861 -49.613 1.00 79.06 192 GLU A C 1
ATOM 1568 O O . GLU A 1 192 ? 21.738 14.222 -50.654 1.00 79.06 192 GLU A O 1
ATOM 1573 N N . THR A 1 193 ? 22.303 14.284 -48.491 1.00 83.31 193 THR A N 1
ATOM 1574 C CA . THR A 1 193 ? 22.552 12.846 -48.341 1.00 83.31 193 THR A CA 1
ATOM 1575 C C . THR A 1 193 ? 21.669 12.273 -47.244 1.00 83.31 193 THR A C 1
ATOM 1577 O O . THR A 1 193 ? 21.463 12.903 -46.205 1.00 83.31 193 THR A O 1
ATOM 1580 N N . TYR A 1 194 ? 21.133 11.077 -47.479 1.00 84.69 194 TYR A N 1
ATOM 1581 C CA . TYR A 1 194 ? 20.146 10.440 -46.610 1.00 84.69 194 TYR A CA 1
ATOM 1582 C C . TYR A 1 194 ? 20.756 9.205 -45.946 1.00 84.69 194 TYR A C 1
ATOM 1584 O O . TYR A 1 194 ? 21.224 8.296 -46.629 1.00 84.69 194 TYR A O 1
ATOM 1592 N N . GLN A 1 195 ? 20.725 9.152 -44.616 1.00 85.62 195 GLN A N 1
ATOM 1593 C CA . GLN A 1 195 ? 21.154 7.994 -43.834 1.00 85.62 195 GLN A CA 1
ATOM 1594 C C . GLN A 1 195 ? 19.953 7.441 -43.049 1.00 85.62 195 GLN A C 1
ATOM 1596 O O . GLN A 1 195 ? 19.497 8.102 -42.110 1.00 85.62 195 GLN A O 1
ATOM 1601 N N . PRO A 1 196 ? 19.412 6.261 -43.410 1.00 86.50 196 PRO A N 1
ATOM 1602 C CA . PRO A 1 196 ? 18.410 5.582 -42.593 1.00 86.50 196 PRO A CA 1
ATOM 1603 C C . PRO A 1 196 ? 19.064 5.005 -41.331 1.00 86.50 196 PRO A C 1
ATOM 1605 O O . PRO A 1 196 ? 20.161 4.442 -41.380 1.00 86.50 196 PRO A O 1
ATOM 1608 N N . ILE A 1 197 ? 18.395 5.159 -40.192 1.00 86.44 197 ILE A N 1
ATOM 1609 C CA . ILE A 1 197 ? 18.889 4.763 -38.873 1.00 86.44 197 ILE A CA 1
ATOM 1610 C C . ILE A 1 197 ? 17.963 3.689 -38.313 1.00 86.44 197 ILE A C 1
ATOM 1612 O O . ILE A 1 197 ? 16.834 3.958 -37.913 1.00 86.44 197 ILE A O 1
ATOM 1616 N N . ASN A 1 198 ? 18.477 2.462 -38.255 1.00 77.06 198 ASN A N 1
ATOM 1617 C CA . ASN A 1 198 ? 17.753 1.313 -37.704 1.00 77.06 198 ASN A CA 1
ATOM 1618 C C . ASN A 1 198 ? 18.193 0.965 -36.276 1.00 77.06 198 ASN A C 1
ATOM 1620 O O . ASN A 1 198 ? 17.446 0.329 -35.533 1.00 77.06 198 ASN A O 1
ATOM 1624 N N . SER A 1 199 ? 19.406 1.365 -35.891 1.00 79.06 199 SER A N 1
ATOM 1625 C CA . SER A 1 199 ? 19.999 1.092 -34.583 1.00 79.06 199 SER A CA 1
ATOM 1626 C C . SER A 1 199 ? 19.919 2.313 -33.658 1.00 79.06 199 SER A C 1
ATOM 1628 O O . SER A 1 199 ? 19.981 3.448 -34.127 1.00 79.06 199 SER A O 1
ATOM 1630 N N . PRO A 1 200 ? 19.824 2.106 -32.330 1.00 75.19 200 PRO A N 1
ATOM 1631 C CA . PRO A 1 200 ? 19.786 3.204 -31.359 1.00 75.19 200 PRO A CA 1
ATOM 1632 C C . PRO A 1 200 ? 21.089 4.016 -31.325 1.00 75.19 200 PRO A C 1
ATOM 1634 O O . PRO A 1 200 ? 21.073 5.190 -30.966 1.00 75.19 200 PRO A O 1
ATOM 1637 N N . SER A 1 201 ? 22.212 3.409 -31.711 1.00 80.88 201 SER A N 1
ATOM 1638 C CA . SER A 1 201 ? 23.487 4.085 -31.932 1.00 80.88 201 SER A CA 1
ATOM 1639 C C . SER A 1 201 ? 23.824 4.091 -33.420 1.00 80.88 201 SER A C 1
ATOM 1641 O O . SER A 1 201 ? 23.682 3.079 -34.108 1.00 80.88 201 SER A O 1
ATOM 1643 N N . PHE A 1 202 ? 24.282 5.233 -33.923 1.00 84.62 202 PHE A N 1
ATOM 1644 C CA . PHE A 1 202 ? 24.789 5.373 -35.283 1.00 84.62 202 PHE A CA 1
ATOM 1645 C C . PHE A 1 202 ? 25.918 6.404 -35.312 1.00 84.62 202 PHE A C 1
ATOM 1647 O O . PHE A 1 202 ? 25.989 7.290 -34.458 1.00 84.62 202 PHE A O 1
ATOM 1654 N N . MET A 1 203 ? 26.805 6.282 -36.298 1.00 85.00 203 MET A N 1
ATOM 1655 C CA . MET A 1 203 ? 27.842 7.274 -36.561 1.00 85.00 203 MET A CA 1
ATOM 1656 C C . MET A 1 203 ? 27.368 8.194 -37.693 1.00 85.00 203 MET A C 1
ATOM 1658 O O . MET A 1 203 ? 26.962 7.683 -38.744 1.00 85.00 203 MET A O 1
ATOM 1662 N N . PRO A 1 204 ? 27.391 9.524 -37.501 1.00 84.12 204 PRO A N 1
ATOM 1663 C CA . PRO A 1 204 ? 27.022 10.450 -38.557 1.00 84.12 204 PRO A CA 1
ATOM 1664 C C . PRO A 1 204 ? 28.060 10.430 -39.681 1.00 84.12 204 PRO A C 1
ATOM 1666 O O . PRO A 1 204 ? 29.261 10.292 -39.438 1.00 84.12 204 PRO A O 1
ATOM 1669 N N . LEU A 1 205 ? 27.597 10.621 -40.913 1.00 82.12 205 LEU A N 1
ATOM 1670 C CA . LEU A 1 205 ? 28.470 10.834 -42.064 1.00 82.12 205 LEU A CA 1
ATOM 1671 C C . LEU A 1 205 ? 29.129 12.218 -41.961 1.00 82.12 205 LEU A C 1
ATOM 1673 O O . LEU A 1 205 ? 28.442 13.233 -41.890 1.00 82.12 205 LEU A O 1
ATOM 1677 N N . ILE A 1 206 ? 30.465 12.257 -41.935 1.00 81.50 206 ILE A N 1
ATOM 1678 C CA . ILE A 1 206 ? 31.238 13.504 -41.770 1.00 81.50 206 ILE A CA 1
ATOM 1679 C C . ILE A 1 206 ? 31.690 14.063 -43.125 1.00 81.50 206 ILE A C 1
ATOM 1681 O O . ILE A 1 206 ? 31.671 15.277 -43.337 1.00 81.50 206 ILE A O 1
ATOM 1685 N N . MET A 1 207 ? 32.092 13.182 -44.041 1.00 81.12 207 MET A N 1
ATOM 1686 C CA . MET A 1 207 ? 32.558 13.554 -45.376 1.00 81.12 207 MET A CA 1
ATOM 1687 C C . MET A 1 207 ? 31.466 13.317 -46.408 1.00 81.12 207 MET A C 1
ATOM 1689 O O . MET A 1 207 ? 30.790 12.288 -46.368 1.00 81.12 207 MET A O 1
ATOM 1693 N N . CYS A 1 208 ? 31.332 14.247 -47.351 1.00 78.12 208 CYS A N 1
ATOM 1694 C CA . CYS A 1 208 ? 30.359 14.139 -48.427 1.00 78.12 208 CYS A CA 1
ATOM 1695 C C . CYS A 1 208 ? 30.710 12.988 -49.397 1.00 78.12 208 CYS A C 1
ATOM 1697 O O . CYS A 1 208 ? 31.774 13.036 -50.016 1.00 78.12 208 CYS A O 1
ATOM 1699 N N . PRO A 1 209 ? 29.834 11.976 -49.580 1.00 74.56 209 PRO A N 1
ATOM 1700 C CA . PRO A 1 209 ? 30.028 10.896 -50.551 1.00 74.56 209 PRO A CA 1
ATOM 1701 C C . PRO A 1 209 ? 29.660 11.287 -51.996 1.00 74.56 209 PRO A C 1
ATOM 1703 O O . PRO A 1 209 ? 29.623 10.412 -52.860 1.00 74.56 209 PRO A O 1
ATOM 1706 N N . SER A 1 210 ? 29.330 12.557 -52.275 1.00 73.00 210 SER A N 1
ATOM 1707 C CA . SER A 1 210 ? 28.888 12.990 -53.606 1.00 73.00 210 SER A CA 1
ATOM 1708 C C . SER A 1 210 ? 30.011 12.885 -54.645 1.00 73.00 210 SER A C 1
ATOM 1710 O O . SER A 1 210 ? 31.188 13.120 -54.346 1.00 73.00 210 SER A O 1
ATOM 1712 N N . GLN A 1 211 ? 29.650 12.562 -55.892 1.00 72.75 211 GLN A N 1
ATOM 1713 C CA . GLN A 1 211 ? 30.613 12.511 -56.997 1.00 72.75 211 GLN A CA 1
ATOM 1714 C C . GLN A 1 211 ? 31.271 13.871 -57.243 1.00 72.75 211 GLN A C 1
ATOM 1716 O O . GLN A 1 211 ? 32.466 13.918 -57.516 1.00 72.75 211 GLN A O 1
ATOM 1721 N N . GLU A 1 212 ? 30.546 14.977 -57.072 1.00 72.44 212 GLU A N 1
ATOM 1722 C CA . GLU A 1 212 ? 31.085 16.332 -57.243 1.00 72.44 212 GLU A CA 1
ATOM 1723 C C . GLU A 1 212 ? 32.187 16.652 -56.223 1.00 72.44 212 GLU A C 1
ATOM 1725 O O . GLU A 1 212 ? 33.260 17.120 -56.600 1.00 72.44 212 GLU A O 1
ATOM 1730 N N . CYS A 1 213 ? 31.979 16.343 -54.936 1.00 74.25 213 CYS A N 1
ATOM 1731 C CA . CYS A 1 213 ? 33.005 16.552 -53.908 1.00 74.25 213 CYS A CA 1
ATOM 1732 C C . CYS A 1 213 ? 34.169 15.564 -54.022 1.00 74.25 213 CYS A C 1
ATOM 1734 O O . CYS A 1 213 ? 35.309 15.929 -53.727 1.00 74.25 213 CYS A O 1
ATOM 1736 N N . THR A 1 214 ? 33.897 14.331 -54.457 1.00 74.44 214 THR A N 1
ATOM 1737 C CA . THR A 1 214 ? 34.925 13.297 -54.641 1.00 74.44 214 THR A CA 1
ATOM 1738 C C . THR A 1 214 ? 35.826 13.626 -55.832 1.00 74.44 214 THR A C 1
ATOM 1740 O O . THR A 1 214 ? 37.050 13.554 -55.721 1.00 74.44 214 THR A O 1
ATOM 1743 N N . THR A 1 215 ? 35.236 14.061 -56.950 1.00 77.12 215 THR A N 1
ATOM 1744 C CA . THR A 1 215 ? 35.958 14.427 -58.180 1.00 77.12 215 THR A CA 1
ATOM 1745 C C . THR A 1 215 ? 36.764 15.708 -57.986 1.00 77.12 215 THR A C 1
ATOM 1747 O O . THR A 1 215 ? 37.936 15.758 -58.354 1.00 77.12 215 THR A O 1
ATOM 1750 N N . ASN A 1 216 ? 36.186 16.714 -57.320 1.00 74.56 216 ASN A N 1
ATOM 1751 C CA . ASN A 1 216 ? 36.857 17.992 -57.065 1.00 74.56 216 ASN A CA 1
ATOM 1752 C C . ASN A 1 216 ? 37.847 17.951 -55.884 1.00 74.56 216 ASN A C 1
ATOM 1754 O O . ASN A 1 216 ? 38.495 18.960 -55.612 1.00 74.56 216 ASN A O 1
ATOM 1758 N N . ARG A 1 217 ? 37.957 16.822 -55.157 1.00 71.75 217 ARG A N 1
ATOM 1759 C CA . ARG A 1 217 ? 38.770 16.646 -53.928 1.00 71.75 217 ARG A CA 1
ATOM 1760 C C . ARG A 1 217 ? 38.577 17.747 -52.872 1.00 71.75 217 ARG A C 1
ATOM 1762 O O . ARG A 1 217 ? 39.430 17.941 -52.011 1.00 71.75 217 ARG A O 1
ATOM 1769 N N . SER A 1 218 ? 37.452 18.454 -52.910 1.00 71.81 218 SER A N 1
ATOM 1770 C CA . SER A 1 218 ? 37.168 19.601 -52.044 1.00 71.81 218 SER A CA 1
ATOM 1771 C C . SER A 1 218 ? 36.704 19.195 -50.644 1.00 71.81 218 SER A C 1
ATOM 1773 O O . SER A 1 218 ? 36.588 20.056 -49.778 1.00 71.81 218 SER A O 1
ATOM 1775 N N . GLY A 1 219 ? 36.467 17.895 -50.407 1.00 67.94 219 GLY A N 1
ATOM 1776 C CA . GLY A 1 219 ? 36.294 17.324 -49.068 1.00 67.94 219 GLY A CA 1
ATOM 1777 C C . GLY A 1 219 ? 35.235 18.035 -48.224 1.00 67.94 219 GLY A C 1
ATOM 1778 O O . GLY A 1 219 ? 35.480 18.332 -47.058 1.00 67.94 219 GLY A O 1
ATOM 1779 N N . GLY A 1 220 ? 34.082 18.352 -48.821 1.00 79.06 220 GLY A N 1
ATOM 1780 C CA . GLY A 1 220 ? 33.030 19.114 -48.155 1.00 79.06 220 GLY A CA 1
ATOM 1781 C C . GLY A 1 220 ? 32.527 18.433 -46.880 1.00 79.06 220 GLY A C 1
ATOM 1782 O O . GLY A 1 220 ? 32.236 17.231 -46.874 1.00 79.06 220 GLY A O 1
ATOM 1783 N N . ARG A 1 221 ? 32.410 19.216 -45.802 1.00 84.12 221 ARG A N 1
ATOM 1784 C CA . ARG A 1 221 ? 31.861 18.755 -44.526 1.00 84.12 221 ARG A CA 1
ATOM 1785 C C . ARG A 1 221 ? 30.342 18.651 -44.626 1.00 84.12 221 ARG A C 1
ATOM 1787 O O . ARG A 1 221 ? 29.683 19.517 -45.201 1.00 84.12 221 ARG A O 1
ATOM 1794 N N . LEU A 1 222 ? 29.805 17.568 -44.079 1.00 87.31 222 LEU A N 1
ATOM 1795 C CA . LEU A 1 222 ? 28.372 17.354 -43.931 1.00 87.31 222 LEU A CA 1
ATOM 1796 C C . LEU A 1 222 ? 27.903 17.875 -42.569 1.00 87.31 222 LEU A C 1
ATOM 1798 O O . LEU A 1 222 ? 28.525 17.589 -41.542 1.00 87.31 222 LEU A O 1
ATOM 1802 N N . TYR A 1 223 ? 26.784 18.597 -42.550 1.00 87.75 223 TYR A N 1
ATOM 1803 C CA . TYR A 1 223 ? 26.076 18.941 -41.318 1.00 87.75 223 TYR A CA 1
ATOM 1804 C C . TYR A 1 223 ? 24.646 18.401 -41.355 1.00 87.75 223 TYR A C 1
ATOM 1806 O O . TYR A 1 223 ? 24.004 18.349 -42.402 1.00 87.75 223 TYR A O 1
ATOM 1814 N N . LEU A 1 224 ? 24.158 17.946 -40.200 1.00 88.81 224 LEU A N 1
ATOM 1815 C CA . LEU A 1 224 ? 22.822 17.370 -40.069 1.00 88.81 224 LEU A CA 1
ATOM 1816 C C . LEU A 1 224 ? 21.766 18.475 -40.108 1.00 88.81 224 LEU A C 1
ATOM 1818 O O . LEU A 1 224 ? 21.797 19.397 -39.291 1.00 88.81 224 LEU A O 1
ATOM 1822 N N . GLN A 1 225 ? 20.776 18.330 -40.984 1.00 86.44 225 GLN A N 1
ATOM 1823 C CA . GLN A 1 225 ? 19.627 19.219 -41.040 1.00 86.44 225 GLN A CA 1
ATOM 1824 C C . GLN A 1 225 ? 18.400 18.555 -40.410 1.00 86.44 225 GLN A C 1
ATOM 1826 O O . GLN A 1 225 ? 17.809 17.628 -40.963 1.00 86.44 225 GLN A O 1
ATOM 1831 N N . THR A 1 226 ? 17.967 19.067 -39.257 1.00 85.75 226 THR A N 1
ATOM 1832 C CA . THR A 1 226 ? 16.806 18.532 -38.525 1.00 85.75 226 THR A CA 1
ATOM 1833 C C . THR A 1 226 ? 15.500 18.692 -39.299 1.00 85.75 226 THR A C 1
ATOM 1835 O O . THR A 1 226 ? 14.686 17.780 -39.304 1.00 85.75 226 THR A O 1
ATOM 1838 N N . ARG A 1 227 ? 15.315 19.814 -40.007 1.00 83.38 227 ARG A N 1
ATOM 1839 C CA . ARG A 1 227 ? 14.094 20.095 -40.789 1.00 83.38 227 ARG A CA 1
ATOM 1840 C C . ARG A 1 227 ? 13.877 19.125 -41.950 1.00 83.38 227 ARG A C 1
ATOM 1842 O O . ARG A 1 227 ? 12.742 18.849 -42.311 1.00 83.38 227 ARG A O 1
ATOM 1849 N N . GLY A 1 228 ? 14.970 18.634 -42.530 1.00 79.19 228 GLY A N 1
ATOM 1850 C CA . GLY A 1 228 ? 14.936 17.677 -43.628 1.00 79.19 228 GLY A CA 1
ATOM 1851 C C . GLY A 1 228 ? 14.805 16.224 -43.175 1.00 79.19 228 GLY A C 1
ATOM 1852 O O . GLY A 1 228 ? 14.514 15.370 -44.014 1.00 79.19 228 GLY A O 1
ATOM 1853 N N . SER A 1 229 ? 15.011 15.973 -41.879 1.00 86.94 229 SER A N 1
ATOM 1854 C CA . SER A 1 229 ? 15.063 14.660 -41.244 1.00 86.94 229 SER A CA 1
ATOM 1855 C C . SER A 1 229 ? 13.695 14.219 -40.729 1.00 86.94 229 SER A C 1
ATOM 1857 O O . SER A 1 229 ? 12.848 15.043 -40.385 1.00 86.94 229 SER A O 1
ATOM 1859 N N . LYS A 1 230 ? 13.486 12.903 -40.632 1.00 86.12 230 LYS A N 1
ATOM 1860 C CA . LYS A 1 230 ? 12.234 12.330 -40.124 1.00 86.12 230 LYS A CA 1
ATOM 1861 C C . LYS A 1 230 ? 12.395 11.842 -38.691 1.00 86.12 230 LYS A C 1
ATOM 1863 O O . LYS A 1 230 ? 13.243 10.992 -38.409 1.00 86.12 230 LYS A O 1
ATOM 1868 N N . PHE A 1 231 ? 11.516 12.329 -37.820 1.00 88.12 231 PHE A N 1
ATOM 1869 C CA . PHE A 1 231 ? 11.401 11.898 -36.431 1.00 88.12 231 PHE A CA 1
ATOM 1870 C C . PHE A 1 231 ? 10.091 11.145 -36.210 1.00 88.12 231 PHE A C 1
ATOM 1872 O O . PHE A 1 231 ? 9.050 11.524 -36.743 1.00 88.12 231 PHE A O 1
ATOM 1879 N N . VAL A 1 232 ? 10.142 10.098 -35.396 1.00 88.06 232 VAL A N 1
ATOM 1880 C CA . VAL A 1 232 ? 8.988 9.306 -34.965 1.00 88.06 232 VAL A CA 1
ATOM 1881 C C . VAL A 1 232 ? 8.873 9.398 -33.449 1.00 88.06 232 VAL A C 1
ATOM 1883 O O . VAL A 1 232 ? 9.876 9.448 -32.740 1.00 88.06 232 VAL A O 1
ATOM 1886 N N . LYS A 1 233 ? 7.646 9.445 -32.930 1.00 90.50 233 LYS A N 1
ATOM 1887 C CA . LYS A 1 233 ? 7.406 9.415 -31.484 1.00 90.50 233 LYS A CA 1
ATOM 1888 C C . LYS A 1 233 ? 7.865 8.066 -30.929 1.00 90.50 233 LYS A C 1
ATOM 1890 O O . LYS A 1 233 ? 7.510 7.020 -31.462 1.00 90.50 233 LYS A O 1
ATOM 1895 N N . PHE A 1 234 ? 8.630 8.090 -29.854 1.00 90.25 234 PHE A N 1
ATOM 1896 C CA . PHE A 1 234 ? 9.150 6.910 -29.182 1.00 90.25 234 PHE A CA 1
ATOM 1897 C C . PHE A 1 234 ? 8.849 6.998 -27.694 1.00 90.25 234 PHE A C 1
ATOM 1899 O O . PHE A 1 234 ? 9.073 8.029 -27.058 1.00 90.25 234 PHE A O 1
ATOM 1906 N N . GLN A 1 235 ? 8.348 5.907 -27.137 1.00 88.44 235 GLN A N 1
ATOM 1907 C CA . GLN A 1 235 ? 8.096 5.777 -25.715 1.00 88.44 235 GLN A CA 1
ATOM 1908 C C . GLN A 1 235 ? 8.520 4.389 -25.248 1.00 88.44 235 GLN A C 1
ATOM 1910 O O . GLN A 1 235 ? 8.199 3.382 -25.881 1.00 88.44 235 GLN A O 1
ATOM 1915 N N . GLU A 1 236 ? 9.220 4.339 -24.119 1.00 88.12 236 GLU A N 1
ATOM 1916 C CA . GLU A 1 236 ? 9.560 3.092 -23.450 1.00 88.12 236 GLU A CA 1
ATOM 1917 C C . GLU A 1 236 ? 8.561 2.837 -22.320 1.00 88.12 236 GLU A C 1
ATOM 1919 O O . GLU A 1 236 ? 8.313 3.695 -21.466 1.00 88.12 236 GLU A O 1
ATOM 1924 N N . VAL A 1 237 ? 7.991 1.637 -22.314 1.00 89.12 237 VAL A N 1
ATOM 1925 C CA . VAL A 1 237 ? 7.047 1.177 -21.299 1.00 89.12 237 VAL A CA 1
ATOM 1926 C C . VAL A 1 237 ? 7.579 -0.122 -20.710 1.00 89.12 237 VAL A C 1
ATOM 1928 O O . VAL A 1 237 ? 7.934 -1.043 -21.437 1.00 89.12 237 VAL A O 1
ATOM 1931 N N . LYS A 1 238 ? 7.647 -0.222 -19.384 1.00 89.31 238 LYS A N 1
ATOM 1932 C CA . LYS A 1 238 ? 7.935 -1.483 -18.699 1.00 89.31 238 LYS A CA 1
ATOM 1933 C C . LYS A 1 238 ? 6.632 -2.105 -18.246 1.00 89.31 238 LYS A C 1
ATOM 1935 O O . LYS A 1 238 ? 5.836 -1.462 -17.560 1.00 89.31 238 LYS A O 1
ATOM 1940 N N . ILE A 1 239 ? 6.448 -3.365 -18.613 1.00 90.31 239 ILE A N 1
ATOM 1941 C CA . ILE A 1 239 ? 5.314 -4.168 -18.177 1.00 90.31 239 ILE A CA 1
ATOM 1942 C C . ILE A 1 239 ? 5.774 -5.250 -17.211 1.00 90.31 239 ILE A C 1
ATOM 1944 O O . ILE A 1 239 ? 6.893 -5.755 -17.314 1.00 90.31 239 ILE A O 1
ATOM 1948 N N . GLN A 1 240 ? 4.904 -5.601 -16.278 1.00 89.25 240 GLN A N 1
ATOM 1949 C CA . GLN A 1 240 ? 5.090 -6.664 -15.304 1.00 89.25 240 GLN A CA 1
ATOM 1950 C C . GLN A 1 240 ? 4.002 -7.724 -15.470 1.00 89.25 240 GLN A C 1
ATOM 1952 O O . GLN A 1 240 ? 2.880 -7.428 -15.882 1.00 89.25 240 GLN A O 1
ATOM 1957 N N . GLU A 1 241 ? 4.360 -8.968 -15.169 1.00 89.19 241 GLU A N 1
ATOM 1958 C CA . GLU A 1 241 ? 3.441 -10.106 -15.192 1.00 89.19 241 GLU A CA 1
ATOM 1959 C C . GLU A 1 241 ? 2.290 -9.891 -14.199 1.00 89.19 241 GLU A C 1
ATOM 1961 O O . GLU A 1 241 ? 2.486 -9.343 -13.113 1.00 89.19 241 GLU A O 1
ATOM 1966 N N . HIS A 1 242 ? 1.084 -10.313 -14.579 1.00 80.38 242 HIS A N 1
ATOM 1967 C CA . HIS A 1 242 ? -0.075 -10.236 -13.697 1.00 80.38 242 HIS A CA 1
ATOM 1968 C C . HIS A 1 242 ? 0.090 -11.202 -12.518 1.00 80.38 242 HIS A C 1
ATOM 1970 O O . HIS A 1 242 ? 0.434 -12.362 -12.738 1.00 80.38 242 HIS A O 1
ATOM 1976 N N . SER A 1 243 ? -0.205 -10.762 -11.290 1.00 75.12 243 SER A N 1
ATOM 1977 C CA . SER A 1 243 ? -0.013 -11.569 -10.072 1.00 75.12 243 SER A CA 1
ATOM 1978 C C . SER A 1 243 ? -0.696 -12.940 -10.138 1.00 75.12 243 SER A C 1
ATOM 1980 O O . SER A 1 243 ? -0.095 -13.930 -9.734 1.00 75.12 243 SER A O 1
ATOM 1982 N N . ASP A 1 244 ? -1.895 -13.024 -10.723 1.00 78.00 244 ASP A N 1
ATOM 1983 C CA . ASP A 1 244 ? -2.653 -14.283 -10.859 1.00 78.00 244 ASP A CA 1
ATOM 1984 C C . ASP A 1 244 ? -1.939 -15.354 -11.696 1.00 78.00 244 ASP A C 1
ATOM 1986 O O . ASP A 1 244 ? -2.188 -16.545 -11.529 1.00 78.00 244 ASP A O 1
ATOM 1990 N N . GLN A 1 245 ? -1.067 -14.941 -12.619 1.00 77.44 245 GLN A N 1
ATOM 1991 C CA . GLN A 1 245 ? -0.337 -15.845 -13.512 1.00 77.44 245 GLN A CA 1
ATOM 1992 C C . GLN A 1 245 ? 1.001 -16.293 -12.911 1.00 77.44 245 GLN A C 1
ATOM 1994 O O . GLN A 1 245 ? 1.679 -17.148 -13.481 1.00 77.44 245 GLN A O 1
ATOM 1999 N N . VAL A 1 246 ? 1.402 -15.728 -11.766 1.00 85.12 246 VAL A N 1
ATOM 2000 C CA . VAL A 1 246 ? 2.679 -16.026 -11.120 1.00 85.12 246 VAL A CA 1
ATOM 2001 C C . VAL A 1 246 ? 2.559 -17.325 -10.306 1.00 85.12 246 VAL A C 1
ATOM 2003 O O . VAL A 1 246 ? 1.806 -17.382 -9.336 1.00 85.12 246 VAL A O 1
ATOM 2006 N N . PRO A 1 247 ? 3.338 -18.374 -10.630 1.00 84.25 247 PRO A N 1
ATOM 2007 C CA . PRO A 1 247 ? 3.454 -19.572 -9.808 1.00 84.25 247 PRO A CA 1
ATOM 2008 C C . PRO A 1 247 ? 3.950 -19.246 -8.399 1.00 84.25 247 PRO A C 1
ATOM 2010 O O . PRO A 1 247 ? 4.873 -18.442 -8.226 1.00 84.25 247 PRO A O 1
ATOM 2013 N N . VAL A 1 248 ? 3.383 -19.933 -7.406 1.00 84.62 248 VAL A N 1
ATOM 2014 C CA . VAL A 1 248 ? 3.727 -19.771 -5.988 1.00 84.62 248 VAL A CA 1
ATOM 2015 C C . VAL A 1 248 ? 5.240 -19.930 -5.785 1.00 84.62 248 VAL A C 1
ATOM 2017 O O . VAL A 1 248 ? 5.822 -20.942 -6.166 1.00 84.62 248 VAL A O 1
ATOM 2020 N N . GLY A 1 249 ? 5.874 -18.919 -5.185 1.00 83.00 249 GLY A N 1
ATOM 2021 C CA . GLY A 1 249 ? 7.307 -18.911 -4.862 1.00 83.00 249 GLY A CA 1
ATOM 2022 C C . GLY A 1 249 ? 8.213 -18.186 -5.864 1.00 83.00 249 GLY A C 1
ATOM 2023 O O . GLY A 1 249 ? 9.359 -17.903 -5.523 1.00 83.00 249 GLY A O 1
ATOM 2024 N N . ASN A 1 250 ? 7.721 -17.818 -7.052 1.00 86.94 250 ASN A N 1
ATOM 2025 C CA . ASN A 1 250 ? 8.509 -17.063 -8.031 1.00 86.94 250 ASN A CA 1
ATOM 2026 C C . ASN A 1 250 ? 8.169 -15.567 -8.005 1.00 86.94 250 ASN A C 1
ATOM 2028 O O . ASN A 1 250 ? 7.025 -15.181 -7.796 1.00 86.94 250 ASN A O 1
ATOM 2032 N N . ILE A 1 251 ? 9.159 -14.719 -8.294 1.00 86.75 251 ILE A N 1
ATOM 2033 C CA . ILE A 1 251 ? 8.938 -13.279 -8.478 1.00 86.75 251 ILE A CA 1
ATOM 2034 C C . ILE A 1 251 ? 8.310 -12.981 -9.855 1.00 86.75 251 ILE A C 1
ATOM 2036 O O . ILE A 1 251 ? 8.615 -13.683 -10.830 1.00 86.75 251 ILE A O 1
ATOM 2040 N N . PRO A 1 252 ? 7.450 -11.952 -9.965 1.00 87.25 252 PRO A N 1
ATOM 2041 C CA . PRO A 1 252 ? 6.907 -11.500 -11.245 1.00 87.25 252 PRO A CA 1
ATOM 2042 C C . PRO A 1 252 ? 8.023 -10.971 -12.153 1.00 87.25 252 PRO A C 1
ATOM 2044 O O . PRO A 1 252 ? 8.854 -10.162 -11.731 1.00 87.25 252 PRO A O 1
ATOM 2047 N N . ARG A 1 253 ? 8.041 -11.415 -13.415 1.00 89.06 253 ARG A N 1
ATOM 2048 C CA . ARG A 1 253 ? 9.006 -10.931 -14.415 1.00 89.06 253 ARG A CA 1
ATOM 2049 C C . ARG A 1 253 ? 8.534 -9.619 -15.032 1.00 89.06 253 ARG A C 1
ATOM 2051 O O . ARG A 1 253 ? 7.335 -9.352 -15.103 1.00 89.06 253 ARG A O 1
ATOM 2058 N N . SER A 1 254 ? 9.491 -8.815 -15.488 1.00 89.69 254 SER A N 1
ATOM 2059 C CA . SER A 1 254 ? 9.220 -7.597 -16.250 1.00 89.69 254 SER A CA 1
ATOM 2060 C C . SER A 1 254 ? 9.811 -7.691 -17.651 1.00 89.69 254 SER A C 1
ATOM 2062 O O . SER A 1 254 ? 10.820 -8.363 -17.860 1.00 89.69 254 SER A O 1
ATOM 2064 N N . MET A 1 255 ? 9.160 -7.027 -18.600 1.00 89.44 255 MET A N 1
ATOM 2065 C CA . MET A 1 255 ? 9.582 -6.931 -19.994 1.00 89.44 255 MET A CA 1
ATOM 2066 C C . MET A 1 255 ? 9.528 -5.468 -20.440 1.00 89.44 255 MET A C 1
ATOM 2068 O O . MET A 1 255 ? 8.646 -4.710 -20.029 1.00 89.44 255 MET A O 1
ATOM 2072 N N . THR A 1 256 ? 10.488 -5.064 -21.267 1.00 90.69 256 THR A N 1
ATOM 2073 C CA . THR A 1 256 ? 10.522 -3.743 -21.899 1.00 90.69 256 THR A CA 1
ATOM 2074 C C . THR A 1 256 ? 9.725 -3.767 -23.196 1.00 90.69 256 THR A C 1
ATOM 2076 O O . THR A 1 256 ? 9.866 -4.664 -24.027 1.00 90.69 256 THR A O 1
ATOM 2079 N N . VAL A 1 257 ? 8.876 -2.763 -23.362 1.00 92.31 257 VAL A N 1
ATOM 2080 C CA . VAL A 1 257 ? 8.015 -2.574 -24.523 1.00 92.31 257 VAL A CA 1
ATOM 2081 C C . VAL A 1 257 ? 8.357 -1.239 -25.163 1.00 92.31 257 VAL A C 1
ATOM 2083 O O . VAL A 1 257 ? 8.370 -0.199 -24.499 1.00 92.31 257 VAL A O 1
ATOM 2086 N N . TYR A 1 258 ? 8.629 -1.259 -26.462 1.00 92.06 258 TYR A N 1
ATOM 2087 C CA . TYR A 1 258 ? 8.848 -0.060 -27.257 1.00 92.06 258 TYR A CA 1
ATOM 2088 C C . TYR A 1 258 ? 7.575 0.284 -28.013 1.00 92.06 258 TYR A C 1
ATOM 2090 O O . TYR A 1 258 ? 7.095 -0.490 -28.837 1.00 92.06 258 TYR A O 1
ATOM 2098 N N . CYS A 1 259 ? 7.042 1.465 -27.720 1.00 90.56 259 CYS A N 1
ATOM 2099 C CA . CYS A 1 259 ? 5.891 2.028 -28.406 1.00 90.56 259 CYS A CA 1
ATOM 2100 C C . CYS A 1 259 ? 6.409 3.080 -29.391 1.00 90.56 259 CYS A C 1
ATOM 2102 O O . CYS A 1 259 ? 7.029 4.068 -28.981 1.00 90.56 259 CYS A O 1
ATOM 2104 N N . ARG A 1 260 ? 6.185 2.854 -30.686 1.00 89.19 260 ARG A N 1
ATOM 2105 C CA . ARG A 1 260 ? 6.523 3.795 -31.761 1.00 89.19 260 ARG A CA 1
ATOM 2106 C C . ARG A 1 260 ? 5.256 4.485 -32.272 1.00 89.19 260 ARG A C 1
ATOM 2108 O O . ARG A 1 260 ? 4.157 3.959 -32.120 1.00 89.19 260 ARG A O 1
ATOM 2115 N N . GLY A 1 261 ? 5.423 5.678 -32.832 1.00 86.69 261 GLY A N 1
ATOM 2116 C CA . GLY A 1 261 ? 4.382 6.362 -33.592 1.00 86.69 261 GLY A CA 1
ATOM 2117 C C . GLY A 1 261 ? 3.167 6.788 -32.766 1.00 86.69 261 GLY A C 1
ATOM 2118 O O . GLY A 1 261 ? 3.287 7.388 -31.688 1.00 86.69 261 GLY A O 1
ATOM 2119 N N . GLU A 1 262 ? 1.978 6.512 -33.297 1.00 85.19 262 GLU A N 1
ATOM 2120 C CA . GLU A 1 262 ? 0.694 6.915 -32.700 1.00 85.19 262 GLU A CA 1
ATOM 2121 C C . GLU A 1 262 ? 0.308 6.115 -31.454 1.00 85.19 262 GLU A C 1
ATOM 2123 O O . GLU A 1 262 ? -0.537 6.553 -30.679 1.00 85.19 262 GLU A O 1
ATOM 2128 N N . MET A 1 263 ? 0.982 4.994 -31.192 1.00 84.31 263 MET A N 1
ATOM 2129 C CA . MET A 1 263 ? 0.734 4.186 -29.997 1.00 84.31 263 MET A CA 1
ATOM 2130 C C . MET A 1 263 ? 1.303 4.789 -28.704 1.00 84.31 263 MET A C 1
ATOM 2132 O O . MET A 1 263 ? 1.101 4.251 -27.613 1.00 84.31 263 MET A O 1
ATOM 2136 N N . THR A 1 264 ? 2.011 5.913 -28.801 1.00 88.75 264 THR A N 1
ATOM 2137 C CA . THR A 1 264 ? 2.590 6.617 -27.653 1.00 88.75 264 THR A CA 1
ATOM 2138 C C . THR A 1 264 ? 1.532 7.363 -26.826 1.00 88.75 264 THR A C 1
ATOM 2140 O O . THR A 1 264 ? 0.534 7.843 -27.345 1.00 88.75 264 THR A O 1
ATOM 2143 N N . ARG A 1 265 ? 1.753 7.479 -25.508 1.00 85.38 265 ARG A N 1
ATOM 2144 C CA . ARG A 1 265 ? 0.837 8.044 -24.485 1.00 85.38 265 ARG A CA 1
ATOM 2145 C C . ARG A 1 265 ? -0.484 7.306 -24.297 1.00 85.38 265 ARG A C 1
ATOM 2147 O O . ARG A 1 265 ? -1.308 7.750 -23.498 1.00 85.38 265 ARG A O 1
ATOM 2154 N N . ASN A 1 266 ? -0.656 6.148 -24.925 1.00 83.88 266 ASN A N 1
ATOM 2155 C CA . ASN A 1 266 ? -1.875 5.379 -24.742 1.00 83.88 266 ASN A CA 1
ATOM 2156 C C . ASN A 1 266 ? -1.933 4.689 -23.386 1.00 83.88 266 ASN A C 1
ATOM 2158 O O . ASN A 1 266 ? -3.031 4.403 -22.954 1.00 83.88 266 ASN A O 1
ATOM 2162 N N . THR A 1 267 ? -0.835 4.473 -22.661 1.00 81.44 267 THR A N 1
ATOM 2163 C CA . THR A 1 267 ? -0.841 3.736 -21.383 1.00 81.44 267 THR A CA 1
ATOM 2164 C C . THR A 1 267 ? -0.291 4.561 -20.225 1.00 81.44 267 THR A C 1
ATOM 2166 O O . THR A 1 267 ? 0.664 5.317 -20.407 1.00 81.44 267 THR A O 1
ATOM 2169 N N . GLN A 1 268 ? -0.849 4.375 -19.028 1.00 80.44 268 GLN A N 1
ATOM 2170 C CA . GLN A 1 268 ? -0.339 4.958 -17.784 1.00 80.44 268 GLN A CA 1
ATOM 2171 C C . GLN A 1 268 ? 0.185 3.862 -16.842 1.00 80.44 268 GLN A C 1
ATOM 2173 O O . GLN A 1 268 ? -0.284 2.726 -16.919 1.00 80.44 268 GLN A O 1
ATOM 2178 N N . PRO A 1 269 ? 1.142 4.175 -15.948 1.00 78.94 269 PRO A N 1
ATOM 2179 C CA . PRO A 1 269 ? 1.527 3.268 -14.870 1.00 78.94 269 PRO A CA 1
ATOM 2180 C C . PRO A 1 269 ? 0.316 2.849 -14.023 1.00 78.94 269 PRO A C 1
ATOM 2182 O O . PRO A 1 269 ? -0.506 3.688 -13.663 1.00 78.94 269 PRO A O 1
ATOM 2185 N N . GLY A 1 270 ? 0.212 1.558 -13.716 1.00 72.25 270 GLY A N 1
ATOM 2186 C CA . GLY A 1 270 ? -0.905 0.934 -13.002 1.00 72.25 270 GLY A CA 1
ATOM 2187 C C . GLY A 1 270 ? -2.023 0.399 -13.902 1.00 72.25 270 GLY A C 1
ATOM 2188 O O . GLY A 1 270 ? -2.840 -0.391 -13.437 1.00 72.25 270 GLY A O 1
ATOM 2189 N N . ASP A 1 271 ? -2.061 0.766 -15.187 1.00 79.88 271 ASP A N 1
ATOM 2190 C CA . ASP A 1 271 ? -3.065 0.230 -16.109 1.00 79.88 271 ASP A CA 1
ATOM 2191 C C . ASP A 1 271 ? -2.757 -1.245 -16.442 1.00 79.88 271 ASP A C 1
ATOM 2193 O O . ASP A 1 271 ? -1.621 -1.604 -16.778 1.00 79.88 271 ASP A O 1
ATOM 2197 N N . HIS A 1 272 ? -3.787 -2.097 -16.413 1.00 82.00 272 HIS A N 1
ATOM 2198 C CA . HIS A 1 272 ? -3.703 -3.447 -16.967 1.00 82.00 272 HIS A CA 1
ATOM 2199 C C . HIS A 1 272 ? -3.933 -3.364 -18.472 1.00 82.00 272 HIS A C 1
ATOM 2201 O O . HIS A 1 272 ? -4.970 -2.881 -18.945 1.00 82.00 272 HIS A O 1
ATOM 2207 N N . VAL A 1 273 ? -2.953 -3.834 -19.230 1.00 86.06 273 VAL A N 1
ATOM 2208 C CA . VAL A 1 273 ? -2.911 -3.685 -20.680 1.00 86.06 273 VAL A CA 1
ATOM 2209 C C . VAL A 1 273 ? -2.689 -5.034 -21.346 1.00 86.06 273 VAL A C 1
ATOM 2211 O O . VAL A 1 273 ? -1.949 -5.891 -20.858 1.00 86.06 273 VAL A O 1
ATOM 2214 N N . SER A 1 274 ? -3.352 -5.210 -22.479 1.00 88.25 274 SER A N 1
ATOM 2215 C CA . SER A 1 274 ? -3.059 -6.247 -23.452 1.00 88.25 274 SER A CA 1
ATOM 2216 C C . SER A 1 274 ? -2.278 -5.611 -24.589 1.00 88.25 274 SER A C 1
ATOM 2218 O O . SER A 1 274 ? -2.754 -4.670 -25.228 1.00 88.25 274 SER A O 1
ATOM 2220 N N . ILE A 1 275 ? -1.067 -6.101 -24.815 1.00 89.62 275 ILE A N 1
ATOM 2221 C CA . ILE A 1 275 ? -0.144 -5.577 -25.814 1.00 89.62 275 ILE A CA 1
ATOM 2222 C C . ILE A 1 275 ? 0.037 -6.637 -26.885 1.00 89.62 275 ILE A C 1
ATOM 2224 O O . ILE A 1 275 ? 0.555 -7.715 -26.603 1.00 89.62 275 ILE A O 1
ATOM 2228 N N . THR A 1 276 ? -0.357 -6.326 -28.115 1.00 89.88 276 THR A N 1
ATOM 2229 C CA . THR A 1 276 ? 0.032 -7.127 -29.277 1.00 89.88 276 THR A CA 1
ATOM 2230 C C . THR A 1 276 ? 1.304 -6.538 -29.855 1.00 89.88 276 THR A C 1
ATOM 2232 O O . THR A 1 276 ? 1.366 -5.344 -30.167 1.00 89.88 276 THR A O 1
ATOM 2235 N N . GLY A 1 277 ? 2.335 -7.362 -29.982 1.00 90.38 277 GLY A N 1
ATOM 2236 C CA . GLY A 1 277 ? 3.637 -6.893 -30.420 1.00 90.38 277 GLY A CA 1
ATOM 2237 C C . GLY A 1 277 ? 4.541 -7.993 -30.943 1.00 90.38 277 GLY A C 1
ATOM 2238 O O . GLY A 1 277 ? 4.234 -9.178 -30.835 1.00 90.38 277 GLY A O 1
ATOM 2239 N N . ILE A 1 278 ? 5.663 -7.577 -31.517 1.00 91.81 278 ILE A N 1
ATOM 2240 C CA . ILE A 1 278 ? 6.690 -8.474 -32.045 1.00 91.81 278 ILE A CA 1
ATOM 2241 C C . ILE A 1 278 ? 7.794 -8.605 -31.010 1.00 91.81 278 ILE A C 1
ATOM 2243 O O . ILE A 1 278 ? 8.321 -7.601 -30.528 1.00 91.81 278 ILE A O 1
ATOM 2247 N N . PHE A 1 279 ? 8.168 -9.836 -30.680 1.00 91.19 279 PHE A N 1
ATOM 2248 C CA . PHE A 1 279 ? 9.264 -10.087 -29.752 1.00 91.19 279 PHE A CA 1
ATOM 2249 C C . PHE A 1 279 ? 10.606 -10.116 -30.493 1.00 91.19 279 PHE A C 1
ATOM 2251 O O . PHE A 1 279 ? 10.827 -10.973 -31.353 1.00 91.19 279 PHE A O 1
ATOM 2258 N N . LEU A 1 280 ? 11.502 -9.176 -30.176 1.00 89.31 280 LEU A N 1
ATOM 2259 C CA . LEU A 1 280 ? 12.775 -8.992 -30.877 1.00 89.31 280 LEU A CA 1
ATOM 2260 C C . LEU A 1 280 ? 13.965 -8.916 -29.903 1.00 89.31 280 LEU A C 1
ATOM 2262 O O . LEU A 1 280 ? 13.868 -8.304 -28.835 1.00 89.31 280 LEU A O 1
ATOM 2266 N N . PRO A 1 281 ? 15.126 -9.489 -30.269 1.00 88.00 281 PRO A N 1
ATOM 2267 C CA . PRO A 1 281 ? 16.372 -9.257 -29.556 1.00 88.00 281 PRO A CA 1
ATOM 2268 C C . PRO A 1 281 ? 16.968 -7.891 -29.932 1.00 88.00 281 PRO A C 1
ATOM 2270 O O . PRO A 1 281 ? 17.029 -7.512 -31.102 1.00 88.00 281 PRO A O 1
ATOM 2273 N N . LEU A 1 282 ? 17.454 -7.160 -28.935 1.00 82.44 282 LEU A N 1
ATOM 2274 C CA . LEU A 1 282 ? 18.266 -5.962 -29.080 1.00 82.44 282 LEU A CA 1
ATOM 2275 C C . LEU A 1 282 ? 19.743 -6.332 -28.905 1.00 82.44 282 LEU A C 1
ATOM 2277 O O . LEU A 1 282 ? 20.168 -6.792 -27.844 1.00 82.44 282 LEU A O 1
ATOM 2281 N N . MET A 1 283 ? 20.549 -6.060 -29.928 1.00 74.75 283 MET A N 1
ATOM 2282 C CA . MET A 1 283 ? 22.003 -6.080 -29.797 1.00 74.75 283 MET A CA 1
ATOM 2283 C C . MET A 1 283 ? 22.468 -4.694 -29.349 1.00 74.75 283 MET A C 1
ATOM 2285 O O . MET A 1 283 ? 22.395 -3.730 -30.112 1.00 74.75 283 MET A O 1
ATOM 2289 N N . LYS A 1 284 ? 22.934 -4.568 -28.104 1.00 67.62 284 LYS A N 1
ATOM 2290 C CA . LYS A 1 284 ? 23.613 -3.343 -27.663 1.00 67.62 284 LYS A CA 1
ATOM 2291 C C . LYS A 1 284 ? 25.030 -3.349 -28.223 1.00 67.62 284 LYS A C 1
ATOM 2293 O O . LYS A 1 284 ? 25.797 -4.236 -27.880 1.00 67.62 284 LYS A O 1
ATOM 2298 N N . ALA A 1 285 ? 25.392 -2.364 -29.038 1.00 64.12 285 ALA A N 1
ATOM 2299 C CA . ALA A 1 285 ? 26.783 -2.159 -29.432 1.00 64.12 285 ALA A CA 1
ATOM 2300 C C . ALA A 1 285 ? 27.567 -1.583 -28.232 1.00 64.12 285 ALA A C 1
ATOM 2302 O O . ALA A 1 285 ? 27.296 -0.458 -27.813 1.00 64.12 285 ALA A O 1
ATOM 2303 N N . GLY A 1 286 ? 28.483 -2.364 -27.647 1.00 62.84 286 GLY A N 1
ATOM 2304 C CA . GLY A 1 286 ? 29.272 -1.999 -26.463 1.00 62.84 286 GLY A CA 1
ATOM 2305 C C . GLY A 1 286 ? 30.598 -2.767 -26.363 1.00 62.84 286 GLY A C 1
ATOM 2306 O O . GLY A 1 286 ? 31.087 -3.303 -27.355 1.00 62.84 286 GLY A O 1
ATOM 2307 N N . TYR A 1 287 ? 31.214 -2.795 -25.171 1.00 61.53 287 TYR A N 1
ATOM 2308 C CA . TYR A 1 287 ? 32.497 -3.479 -24.946 1.00 61.53 287 TYR A CA 1
ATOM 2309 C C . TYR A 1 287 ? 32.395 -4.979 -25.268 1.00 61.53 287 TYR A C 1
ATOM 2311 O O . TYR A 1 287 ? 31.745 -5.748 -24.558 1.00 61.53 287 TYR A O 1
ATOM 2319 N N . THR A 1 288 ? 33.102 -5.395 -26.318 1.00 59.03 288 THR A N 1
ATOM 2320 C CA . THR A 1 288 ? 33.052 -6.739 -26.915 1.00 59.03 288 THR A CA 1
ATOM 2321 C C . THR A 1 288 ? 33.439 -7.871 -25.958 1.00 59.03 288 THR A C 1
ATOM 2323 O O . THR A 1 288 ? 32.963 -8.986 -26.130 1.00 59.03 288 THR A O 1
ATOM 2326 N N . GLN A 1 289 ? 34.242 -7.610 -24.918 1.00 62.34 289 GLN A N 1
ATOM 2327 C CA . GLN A 1 289 ? 34.741 -8.655 -24.007 1.00 62.34 289 GLN A CA 1
ATOM 2328 C C . GLN A 1 289 ? 33.713 -9.112 -22.951 1.00 62.34 289 GLN A C 1
ATOM 2330 O O . GLN A 1 289 ? 33.727 -10.274 -22.565 1.00 62.34 289 GLN A O 1
ATOM 2335 N N . VAL A 1 290 ? 32.782 -8.246 -22.522 1.00 54.47 290 VAL A N 1
ATOM 2336 C CA . VAL A 1 290 ? 31.646 -8.640 -21.650 1.00 54.47 290 VAL A CA 1
ATOM 2337 C C . VAL A 1 290 ? 30.472 -9.165 -22.492 1.00 54.47 290 VAL A C 1
ATOM 2339 O O . VAL A 1 290 ? 29.675 -9.978 -22.031 1.00 54.47 290 VAL A O 1
ATOM 2342 N N . GLN A 1 291 ? 30.394 -8.736 -23.755 1.00 51.12 291 GLN A N 1
ATOM 2343 C CA . GLN A 1 291 ? 29.340 -9.086 -24.712 1.00 51.12 291 GLN A CA 1
ATOM 2344 C C . GLN A 1 291 ? 29.676 -10.267 -25.635 1.00 51.12 291 GLN A C 1
ATOM 2346 O O . GLN A 1 291 ? 28.875 -10.595 -26.503 1.00 51.12 291 GLN A O 1
ATOM 2351 N N . ALA A 1 292 ? 30.819 -10.939 -25.463 1.00 47.19 292 ALA A N 1
ATOM 2352 C CA . ALA A 1 292 ? 31.143 -12.148 -26.228 1.00 47.19 292 ALA A CA 1
ATOM 2353 C C . ALA A 1 292 ? 30.180 -13.322 -25.936 1.00 47.19 292 ALA A C 1
ATOM 2355 O O . ALA A 1 292 ? 30.185 -14.327 -26.645 1.00 47.19 292 ALA A O 1
ATOM 2356 N N . GLY A 1 293 ? 29.320 -13.201 -24.918 1.00 57.75 293 GLY A N 1
ATOM 2357 C CA . GLY A 1 293 ? 28.139 -14.045 -24.792 1.00 57.75 293 GLY A CA 1
ATOM 2358 C C . GLY A 1 293 ? 27.052 -13.605 -25.774 1.00 57.75 293 GLY A C 1
ATOM 2359 O O . GLY A 1 293 ? 26.681 -12.437 -25.796 1.00 57.75 293 GLY A O 1
ATOM 2360 N N . LEU A 1 294 ? 26.461 -14.550 -26.512 1.00 66.69 294 LEU A N 1
ATOM 2361 C CA . LEU A 1 294 ? 25.261 -14.386 -27.363 1.00 66.69 294 LEU A CA 1
ATOM 2362 C C . LEU A 1 294 ? 23.984 -13.984 -26.569 1.00 66.69 294 LEU A C 1
ATOM 2364 O O . LEU A 1 294 ? 22.861 -14.275 -26.978 1.00 66.69 294 LEU A O 1
ATOM 2368 N N . LEU A 1 295 ? 24.142 -13.353 -25.403 1.00 66.31 295 LEU A N 1
ATOM 2369 C CA . LEU A 1 295 ? 23.094 -12.877 -24.513 1.00 66.31 295 LEU A CA 1
ATOM 2370 C C . LEU A 1 295 ? 22.536 -11.561 -25.065 1.00 66.31 295 LEU A C 1
ATOM 2372 O O . LEU A 1 295 ? 23.042 -10.478 -24.776 1.00 66.31 295 LEU A O 1
ATOM 2376 N N . ALA A 1 296 ? 21.488 -11.662 -25.877 1.00 68.94 296 ALA A N 1
ATOM 2377 C CA . ALA A 1 296 ? 20.730 -10.504 -26.325 1.00 68.94 296 ALA A CA 1
ATOM 2378 C C . ALA A 1 296 ? 19.696 -10.098 -25.264 1.00 68.94 296 ALA A C 1
ATOM 2380 O O . ALA A 1 296 ? 18.949 -10.937 -24.757 1.00 68.94 296 ALA A O 1
ATOM 2381 N N . GLU A 1 297 ? 19.617 -8.803 -24.952 1.00 79.00 297 GLU A N 1
ATOM 2382 C CA . GLU A 1 297 ? 18.458 -8.266 -24.239 1.00 79.00 297 GLU A CA 1
ATOM 2383 C C . GLU A 1 297 ? 17.248 -8.321 -25.170 1.00 79.00 297 GLU A C 1
ATOM 2385 O O . GLU A 1 297 ? 17.357 -8.005 -26.349 1.00 79.00 297 GLU A O 1
ATOM 2390 N N . THR A 1 298 ? 16.084 -8.712 -24.670 1.00 86.81 298 THR A N 1
ATOM 2391 C CA . THR A 1 298 ? 14.870 -8.826 -25.486 1.00 86.81 298 THR A CA 1
ATOM 2392 C C . THR A 1 298 ? 13.900 -7.698 -25.180 1.00 86.81 298 THR A C 1
ATOM 2394 O O . THR A 1 298 ? 13.744 -7.325 -24.017 1.00 86.81 298 THR A O 1
ATOM 2397 N N . TYR A 1 299 ? 13.205 -7.205 -26.199 1.00 91.19 299 TYR A N 1
ATOM 2398 C CA . TYR A 1 299 ? 12.129 -6.229 -26.054 1.00 91.19 299 TYR A CA 1
ATOM 2399 C C . TYR A 1 299 ? 10.937 -6.611 -26.934 1.00 91.19 299 TYR A C 1
ATOM 2401 O O . TYR A 1 299 ? 11.067 -7.362 -27.903 1.00 91.19 299 TYR A O 1
ATOM 2409 N N . LEU A 1 300 ? 9.768 -6.082 -26.588 1.00 91.50 300 LEU A N 1
ATOM 2410 C CA . LEU A 1 300 ? 8.553 -6.219 -27.383 1.00 91.50 300 LEU A CA 1
ATOM 2411 C C . LEU A 1 300 ? 8.293 -4.912 -28.142 1.00 91.50 300 LEU A C 1
ATOM 2413 O O . LEU A 1 300 ? 8.169 -3.853 -27.528 1.00 91.50 300 LEU A O 1
ATOM 2417 N N . GLU A 1 301 ? 8.196 -4.963 -29.465 1.00 91.38 301 GLU A N 1
ATOM 2418 C CA . GLU A 1 301 ? 7.743 -3.829 -30.274 1.00 91.38 301 GLU A CA 1
ATOM 2419 C C . GLU A 1 301 ? 6.212 -3.839 -30.335 1.00 91.38 301 GLU A C 1
ATOM 2421 O O . GLU A 1 301 ? 5.616 -4.765 -30.885 1.00 91.38 301 GLU A O 1
ATOM 2426 N N . ALA A 1 302 ? 5.563 -2.845 -29.724 1.00 91.19 302 ALA A N 1
ATOM 2427 C CA . ALA A 1 302 ? 4.108 -2.803 -29.615 1.00 91.19 302 ALA A CA 1
ATOM 2428 C C . ALA A 1 302 ? 3.455 -2.299 -30.905 1.00 91.19 302 ALA A C 1
ATOM 2430 O O . ALA A 1 302 ? 3.745 -1.196 -31.365 1.00 91.19 302 ALA A O 1
ATOM 2431 N N . HIS A 1 303 ? 2.503 -3.078 -31.419 1.00 87.12 303 HIS A N 1
ATOM 2432 C CA . HIS A 1 303 ? 1.629 -2.679 -32.520 1.00 87.12 303 HIS A CA 1
ATOM 2433 C C . HIS A 1 303 ? 0.299 -2.120 -32.034 1.00 87.12 303 HIS A C 1
ATOM 2435 O O . HIS A 1 303 ? -0.188 -1.128 -32.564 1.00 87.12 303 HIS A O 1
ATOM 2441 N N . ARG A 1 304 ? -0.299 -2.744 -31.016 1.00 86.81 304 ARG A N 1
ATOM 2442 C CA . ARG A 1 304 ? -1.558 -2.277 -30.437 1.00 86.81 304 ARG A CA 1
ATOM 2443 C C . ARG A 1 304 ? -1.536 -2.469 -28.932 1.00 86.81 304 ARG A C 1
ATOM 2445 O O . ARG A 1 304 ? -1.089 -3.488 -28.413 1.00 86.81 304 ARG A O 1
ATOM 2452 N N . LEU A 1 305 ? -2.032 -1.451 -28.245 1.00 86.25 305 LEU A N 1
ATOM 2453 C CA . LEU A 1 305 ? -2.158 -1.399 -26.797 1.00 86.25 305 LEU A CA 1
ATOM 2454 C C . LEU A 1 305 ? -3.642 -1.254 -26.498 1.00 86.25 305 LEU A C 1
ATOM 2456 O O . LEU A 1 305 ? -4.233 -0.218 -26.800 1.00 86.25 305 LEU A O 1
ATOM 2460 N N . VAL A 1 306 ? -4.244 -2.294 -25.933 1.00 83.62 306 VAL A N 1
ATOM 2461 C CA . VAL A 1 306 ? -5.633 -2.267 -25.472 1.00 83.62 306 VAL A CA 1
ATOM 2462 C C . VAL A 1 306 ? -5.615 -2.253 -23.954 1.00 83.62 306 VAL A C 1
ATOM 2464 O O . VAL A 1 306 ? -5.017 -3.122 -23.319 1.00 83.62 306 VAL A O 1
ATOM 2467 N N . LYS A 1 307 ? -6.252 -1.254 -23.351 1.00 81.69 307 LYS A N 1
ATOM 2468 C CA . LYS A 1 307 ? -6.433 -1.222 -21.900 1.00 81.69 307 LYS A CA 1
ATOM 2469 C C . LYS A 1 307 ? -7.561 -2.169 -21.535 1.00 81.69 307 LYS A C 1
ATOM 2471 O O . LYS A 1 307 ? -8.694 -1.923 -21.918 1.00 81.69 307 LYS A O 1
ATOM 2476 N N . MET A 1 308 ? -7.253 -3.198 -20.758 1.00 68.88 308 MET A N 1
ATOM 2477 C CA . MET A 1 308 ? -8.250 -4.160 -20.282 1.00 68.88 308 MET A CA 1
ATOM 2478 C C . MET A 1 308 ? -9.129 -3.556 -19.180 1.00 68.88 308 MET A C 1
ATOM 2480 O O . MET A 1 308 ? -10.312 -3.855 -19.111 1.00 68.88 308 MET A O 1
ATOM 2484 N N . ASN A 1 309 ? -8.569 -2.671 -18.346 1.00 57.03 309 ASN A N 1
ATOM 2485 C CA . ASN A 1 309 ? -9.340 -2.024 -17.278 1.00 57.03 309 ASN A CA 1
ATOM 2486 C C . ASN A 1 309 ? -10.321 -0.979 -17.824 1.00 57.03 309 ASN A C 1
ATOM 2488 O O . ASN A 1 309 ? -11.429 -0.848 -17.324 1.00 57.03 309 ASN A O 1
ATOM 2492 N N . LYS A 1 310 ? -9.915 -0.235 -18.862 1.00 52.56 310 LYS A N 1
ATOM 2493 C CA . LYS A 1 310 ? -10.662 0.938 -19.330 1.00 52.56 310 LYS A CA 1
ATOM 2494 C C . LYS A 1 310 ? -11.689 0.660 -20.421 1.00 52.56 310 LYS A C 1
ATOM 2496 O O . LYS A 1 310 ? -12.556 1.490 -20.586 1.00 52.56 310 LYS A O 1
ATOM 2501 N N . THR A 1 311 ? -11.673 -0.460 -21.145 1.00 46.12 311 THR A N 1
ATOM 2502 C CA . THR A 1 311 ? -12.800 -0.742 -22.061 1.00 46.12 311 THR A CA 1
ATOM 2503 C C . THR A 1 311 ? -14.065 -1.126 -21.304 1.00 46.12 311 THR A C 1
ATOM 2505 O O . THR A 1 311 ? -15.140 -0.743 -21.730 1.00 46.12 311 THR A O 1
ATOM 2508 N N . GLU A 1 312 ? -13.944 -1.759 -20.131 1.00 44.91 312 GLU A N 1
ATOM 2509 C CA . GLU A 1 312 ? -15.079 -1.853 -19.209 1.00 44.91 312 GLU A CA 1
ATOM 2510 C C . GLU A 1 312 ? -15.336 -0.480 -18.548 1.00 44.91 312 GLU A C 1
ATOM 2512 O O . GLU A 1 312 ? -16.453 0.010 -18.633 1.00 44.91 312 GLU A O 1
ATOM 2517 N N . ASP A 1 313 ? -14.330 0.207 -17.976 1.00 43.44 313 ASP A N 1
ATOM 2518 C CA . ASP A 1 313 ? -14.543 1.454 -17.202 1.00 43.44 313 ASP A CA 1
ATOM 2519 C C . ASP A 1 313 ? -14.909 2.729 -18.012 1.00 43.44 313 ASP A C 1
ATOM 2521 O O . ASP A 1 313 ? -15.611 3.593 -17.481 1.00 43.44 313 ASP A O 1
ATOM 2525 N N . ASP A 1 314 ? -14.486 2.873 -19.274 1.00 45.56 314 ASP A N 1
ATOM 2526 C CA . ASP A 1 314 ? -14.832 4.016 -20.138 1.00 45.56 314 ASP A CA 1
ATOM 2527 C C . ASP A 1 314 ? -16.218 3.816 -20.793 1.00 45.56 314 ASP A C 1
ATOM 2529 O O . ASP A 1 314 ? -16.976 4.786 -20.846 1.00 45.56 314 ASP A O 1
ATOM 2533 N N . GLU A 1 315 ? -16.624 2.586 -21.160 1.00 45.62 315 GLU A N 1
ATOM 2534 C CA . GLU A 1 315 ? -18.023 2.272 -21.538 1.00 45.62 315 GLU A CA 1
ATOM 2535 C C . GLU A 1 315 ? -18.968 2.417 -20.328 1.00 45.62 315 GLU A C 1
ATOM 2537 O O . GLU A 1 315 ? -20.017 3.047 -20.433 1.00 45.62 315 GLU A O 1
ATOM 2542 N N . LEU A 1 316 ? -18.536 1.989 -19.133 1.00 44.88 316 LEU A N 1
ATOM 2543 C CA . LEU A 1 316 ? -19.235 2.176 -17.847 1.00 44.88 316 LEU A CA 1
ATOM 2544 C C . LEU A 1 316 ? -19.434 3.647 -17.438 1.00 44.88 316 LEU A C 1
ATOM 2546 O O . LEU A 1 316 ? -20.261 3.938 -16.571 1.00 44.88 316 LEU A O 1
ATOM 2550 N N . SER A 1 317 ? -18.645 4.570 -17.995 1.00 45.69 317 SER A N 1
ATOM 2551 C CA . SER A 1 317 ? -18.741 6.006 -17.708 1.00 45.69 317 SER A CA 1
ATOM 2552 C C . SER A 1 317 ? -19.577 6.781 -18.734 1.00 45.69 317 SER A C 1
ATOM 2554 O O . SER A 1 317 ? -20.095 7.855 -18.392 1.00 45.69 317 SER A O 1
ATOM 2556 N N . ALA A 1 318 ? -19.691 6.234 -19.953 1.00 42.94 318 ALA A N 1
ATOM 2557 C CA . ALA A 1 318 ? -20.358 6.826 -21.108 1.00 42.94 318 ALA A CA 1
ATOM 2558 C C . ALA A 1 318 ? -21.783 6.289 -21.328 1.00 42.94 318 ALA A C 1
ATOM 2560 O O . ALA A 1 318 ? -22.626 7.039 -21.815 1.00 42.94 318 ALA A O 1
ATOM 2561 N N . GLU A 1 319 ? -22.086 5.052 -20.920 1.00 44.22 319 GLU A N 1
ATOM 2562 C CA . GLU A 1 319 ? -23.467 4.583 -20.815 1.00 44.22 319 GLU A CA 1
ATOM 2563 C C . GLU A 1 319 ? -24.098 5.168 -19.545 1.00 44.22 319 GLU A C 1
ATOM 2565 O O . GLU A 1 319 ? -23.763 4.802 -18.414 1.00 44.22 319 GLU A O 1
ATOM 2570 N N . GLU A 1 320 ? -25.007 6.128 -19.720 1.00 50.75 320 GLU A N 1
ATOM 2571 C CA . GLU A 1 320 ? -25.959 6.474 -18.670 1.00 50.75 320 GLU A CA 1
ATOM 2572 C C . GLU A 1 320 ? -26.655 5.181 -18.221 1.00 50.75 320 GLU A C 1
ATOM 2574 O O . GLU A 1 320 ? -27.169 4.426 -19.045 1.00 50.75 320 GLU A O 1
ATOM 2579 N N . LEU A 1 321 ? -26.632 4.902 -16.913 1.00 55.59 321 LEU A N 1
ATOM 2580 C CA . LEU A 1 321 ? -27.412 3.817 -16.321 1.00 55.59 321 LEU A CA 1
ATOM 2581 C C . LEU A 1 321 ? -28.845 3.898 -16.870 1.00 55.59 321 LEU A C 1
ATOM 2583 O O . LEU A 1 321 ? -29.467 4.958 -16.762 1.00 55.59 321 LEU A O 1
ATOM 2587 N N . SER A 1 322 ? -29.375 2.800 -17.419 1.00 57.28 322 SER A N 1
ATOM 2588 C CA . SER A 1 322 ? -30.790 2.749 -17.802 1.00 57.28 322 SER A CA 1
ATOM 2589 C C . SER A 1 322 ? -31.647 3.141 -16.594 1.00 57.28 322 SER A C 1
ATOM 2591 O O . SER A 1 322 ? -31.381 2.694 -15.471 1.00 57.28 322 SER A O 1
ATOM 2593 N N . GLU A 1 323 ? -32.688 3.955 -16.804 1.00 61.31 323 GLU A N 1
ATOM 2594 C CA . GLU A 1 323 ? -33.638 4.324 -15.744 1.00 61.31 323 GLU A CA 1
ATOM 2595 C C . GLU A 1 323 ? -34.183 3.089 -15.006 1.00 61.31 323 GLU A C 1
ATOM 2597 O O . GLU A 1 323 ? -34.515 3.173 -13.824 1.00 61.31 323 GLU A O 1
ATOM 2602 N N . ASP A 1 324 ? -34.228 1.930 -15.667 1.00 64.38 324 ASP A N 1
ATOM 2603 C CA . ASP A 1 324 ? -34.677 0.667 -15.087 1.00 64.38 324 ASP A CA 1
ATOM 2604 C C . ASP A 1 324 ? -33.723 0.115 -14.013 1.00 64.38 324 ASP A C 1
ATOM 2606 O O . ASP A 1 324 ? -34.187 -0.376 -12.983 1.00 64.38 324 ASP A O 1
ATOM 2610 N N . GLU A 1 325 ? -32.402 0.241 -14.186 1.00 66.31 325 GLU A N 1
ATOM 2611 C CA . GLU A 1 325 ? -31.418 -0.152 -13.164 1.00 66.31 325 GLU A CA 1
ATOM 2612 C C . GLU A 1 325 ? -31.485 0.796 -11.954 1.00 66.31 325 GLU A C 1
ATOM 2614 O O . GLU A 1 325 ? -31.425 0.354 -10.805 1.00 66.31 325 GLU A O 1
ATOM 2619 N N . ILE A 1 326 ? -31.708 2.095 -12.188 1.00 68.94 326 ILE A N 1
ATOM 2620 C CA . ILE A 1 326 ? -31.921 3.078 -11.114 1.00 68.94 326 ILE A CA 1
ATOM 2621 C C . ILE A 1 326 ? -33.217 2.766 -10.357 1.00 68.94 326 ILE A C 1
ATOM 2623 O O . ILE A 1 326 ? -33.221 2.792 -9.128 1.00 68.94 326 ILE A O 1
ATOM 2627 N N . ARG A 1 327 ? -34.303 2.401 -11.053 1.00 68.19 327 ARG A N 1
ATOM 2628 C CA . ARG A 1 327 ? -35.576 1.989 -10.431 1.00 68.19 327 ARG A CA 1
ATOM 2629 C C . ARG A 1 327 ? -35.445 0.704 -9.609 1.00 68.19 327 ARG A C 1
ATOM 2631 O O . ARG A 1 327 ? -36.049 0.619 -8.543 1.00 68.19 327 ARG A O 1
ATOM 2638 N N . GLN A 1 328 ? -34.645 -0.270 -10.053 1.00 66.38 328 GLN A N 1
ATOM 2639 C CA . GLN A 1 328 ? -34.348 -1.483 -9.271 1.00 66.38 328 GLN A CA 1
ATOM 2640 C C . GLN A 1 328 ? -33.572 -1.177 -7.982 1.00 66.38 328 GLN A C 1
ATOM 2642 O O . GLN A 1 328 ? -33.744 -1.853 -6.963 1.00 66.38 328 GLN A O 1
ATOM 2647 N N . VAL A 1 329 ? -32.712 -0.160 -8.026 1.00 66.06 329 VAL A N 1
ATOM 2648 C CA . VAL A 1 329 ? -31.948 0.307 -6.867 1.00 66.06 329 VAL A CA 1
ATOM 2649 C C . VAL A 1 329 ? -32.803 1.197 -5.949 1.00 66.06 329 VAL A C 1
ATOM 2651 O O . VAL A 1 329 ? -32.631 1.133 -4.736 1.00 66.06 329 VAL A O 1
ATOM 2654 N N . ALA A 1 330 ? -33.757 1.956 -6.496 1.00 62.47 330 ALA A N 1
ATOM 2655 C CA . ALA A 1 330 ? -34.590 2.931 -5.784 1.00 62.47 330 ALA A CA 1
ATOM 2656 C C . ALA A 1 330 ? -35.839 2.363 -5.069 1.00 62.47 330 ALA A C 1
ATOM 2658 O O . ALA A 1 330 ? -36.622 3.145 -4.534 1.00 62.47 330 ALA A O 1
ATOM 2659 N N . GLN A 1 331 ? -36.059 1.041 -5.048 1.00 61.41 331 GLN A N 1
ATOM 2660 C CA . GLN A 1 331 ? -37.090 0.432 -4.185 1.00 61.41 331 GLN A CA 1
ATOM 2661 C C . GLN A 1 331 ? -36.757 0.605 -2.686 1.00 61.41 331 GLN A C 1
ATOM 2663 O O . GLN A 1 331 ? -35.583 0.704 -2.326 1.00 61.41 331 GLN A O 1
ATOM 2668 N N . ASP A 1 332 ? -37.792 0.639 -1.832 1.00 54.09 332 ASP A N 1
ATOM 2669 C CA . ASP A 1 332 ? -37.709 0.961 -0.394 1.00 54.09 332 ASP A CA 1
ATOM 2670 C C . ASP A 1 332 ? -36.606 0.174 0.365 1.00 54.09 332 ASP A C 1
ATOM 2672 O O . ASP A 1 332 ? -36.363 -1.005 0.101 1.00 54.09 332 ASP A O 1
ATOM 2676 N N . ASP A 1 333 ? -35.942 0.861 1.311 1.00 65.00 333 ASP A N 1
ATOM 2677 C CA . ASP A 1 333 ? -34.756 0.463 2.110 1.00 65.00 333 ASP A CA 1
ATOM 2678 C C . ASP A 1 333 ? -33.389 0.403 1.378 1.00 65.00 333 ASP A C 1
ATOM 2680 O O . ASP A 1 333 ? -32.506 -0.410 1.673 1.00 65.00 333 ASP A O 1
ATOM 2684 N N . PHE A 1 334 ? -33.153 1.346 0.460 1.00 76.62 334 PHE A N 1
ATOM 2685 C CA . PHE A 1 334 ? -31.913 1.482 -0.323 1.00 76.62 334 PHE A CA 1
ATOM 2686 C C . PHE A 1 334 ? -30.606 1.594 0.502 1.00 76.62 334 PHE A C 1
ATOM 2688 O O . PHE A 1 334 ? -29.603 0.952 0.170 1.00 76.62 334 PHE A O 1
ATOM 2695 N N . TYR A 1 335 ? -30.588 2.392 1.577 1.00 83.12 335 TYR A N 1
ATOM 2696 C CA . TYR A 1 335 ? -29.367 2.643 2.361 1.00 83.12 335 TYR A CA 1
ATOM 2697 C C . TYR A 1 335 ? -28.879 1.384 3.094 1.00 83.12 335 TYR A C 1
ATOM 2699 O O . TYR A 1 335 ? -27.686 1.067 3.075 1.00 83.12 335 TYR A O 1
ATOM 2707 N N . ASP A 1 336 ? -29.810 0.621 3.669 1.00 84.19 336 ASP A N 1
ATOM 2708 C CA . ASP A 1 336 ? -29.518 -0.625 4.380 1.00 84.19 336 ASP A CA 1
ATOM 2709 C C . ASP A 1 336 ? -29.197 -1.768 3.409 1.00 84.19 336 ASP A C 1
ATOM 2711 O O . ASP A 1 336 ? -28.288 -2.568 3.659 1.00 84.19 336 ASP A O 1
ATOM 2715 N N . LYS A 1 337 ? -29.856 -1.805 2.245 1.00 83.75 337 LYS A N 1
ATOM 2716 C CA . LYS A 1 337 ? -29.557 -2.761 1.170 1.00 83.75 337 LYS A CA 1
ATOM 2717 C C . LYS A 1 337 ? -28.139 -2.586 0.617 1.00 83.75 337 LYS A C 1
ATOM 2719 O O . LYS A 1 337 ? -27.417 -3.572 0.454 1.00 83.75 337 LYS A O 1
ATOM 2724 N N . LEU A 1 338 ? -27.693 -1.351 0.372 1.00 85.12 338 LEU A N 1
ATOM 2725 C CA . LEU A 1 338 ? -26.307 -1.098 -0.041 1.00 85.12 338 LEU A CA 1
ATOM 2726 C C . LEU A 1 338 ? -25.304 -1.414 1.068 1.00 85.12 338 LEU A C 1
ATOM 2728 O O . LEU A 1 338 ? -24.266 -2.013 0.793 1.00 85.12 338 LEU A O 1
ATOM 2732 N N . ALA A 1 339 ? -25.601 -1.029 2.311 1.00 87.38 339 ALA A N 1
ATOM 2733 C CA . ALA A 1 339 ? -24.706 -1.283 3.435 1.00 87.38 339 ALA A CA 1
ATOM 2734 C C . ALA A 1 339 ? -24.525 -2.786 3.700 1.00 87.38 339 ALA A C 1
ATOM 2736 O O . ALA A 1 339 ? -23.404 -3.238 3.921 1.00 87.38 339 ALA A O 1
ATOM 2737 N N . SER A 1 340 ? -25.601 -3.573 3.625 1.00 84.56 340 SER A N 1
ATOM 2738 C CA . SER A 1 340 ? -25.550 -5.034 3.770 1.00 84.56 340 SER A CA 1
ATOM 2739 C C . SER A 1 340 ? -24.883 -5.736 2.581 1.00 84.56 340 SER A C 1
ATOM 2741 O O . SER A 1 340 ? -24.250 -6.774 2.775 1.00 84.56 340 SER A O 1
ATOM 2743 N N . SER A 1 341 ? -24.937 -5.142 1.381 1.00 86.44 341 SER A N 1
ATOM 2744 C CA . SER A 1 341 ? -24.218 -5.626 0.190 1.00 86.44 341 SER A CA 1
ATOM 2745 C C . SER A 1 341 ? -22.697 -5.419 0.273 1.00 86.44 341 SER A C 1
ATOM 2747 O O . SER A 1 341 ? -21.947 -6.087 -0.436 1.00 86.44 341 SER A O 1
ATOM 2749 N N . ILE A 1 342 ? -22.203 -4.530 1.148 1.00 87.88 342 ILE A N 1
ATOM 2750 C CA . ILE A 1 342 ? -20.763 -4.397 1.414 1.00 87.88 342 ILE A CA 1
ATOM 2751 C C . ILE A 1 342 ? -20.301 -5.546 2.316 1.00 87.88 342 ILE A C 1
ATOM 2753 O O . ILE A 1 342 ? -20.752 -5.684 3.456 1.00 87.88 342 ILE A O 1
ATOM 2757 N N . ALA A 1 343 ? -19.338 -6.333 1.827 1.00 85.69 343 ALA A N 1
ATOM 2758 C CA . ALA A 1 343 ? -18.738 -7.465 2.537 1.00 85.69 343 ALA A CA 1
ATOM 2759 C C . ALA A 1 343 ? -19.790 -8.357 3.234 1.00 85.69 343 ALA A C 1
ATOM 2761 O O . ALA A 1 343 ? -19.800 -8.460 4.467 1.00 85.69 343 ALA A O 1
ATOM 2762 N N . PRO A 1 344 ? -20.702 -8.991 2.477 1.00 84.94 344 PRO A N 1
ATOM 2763 C CA . PRO A 1 344 ? -21.777 -9.786 3.062 1.00 84.94 344 PRO A CA 1
ATOM 2764 C C . PRO A 1 344 ? -21.270 -11.081 3.714 1.00 84.94 344 PRO A C 1
ATOM 2766 O O . PRO A 1 344 ? -21.943 -11.654 4.560 1.00 84.94 344 PRO A O 1
ATOM 2769 N N . GLU A 1 345 ? -20.051 -11.512 3.383 1.00 83.75 345 GLU A N 1
ATOM 2770 C CA . GLU A 1 345 ? -19.347 -12.626 4.033 1.00 83.75 345 GLU A CA 1
ATOM 2771 C C . GLU A 1 345 ? -19.113 -12.387 5.536 1.00 83.75 345 GLU A C 1
ATOM 2773 O O . GLU A 1 345 ? -18.981 -13.340 6.308 1.00 83.75 345 GLU A O 1
ATOM 2778 N N . ILE A 1 346 ? -19.080 -11.122 5.968 1.00 87.06 346 ILE A N 1
ATOM 2779 C CA . ILE A 1 346 ? -18.876 -10.736 7.364 1.00 87.06 346 ILE A CA 1
ATOM 2780 C C . ILE A 1 346 ? -20.232 -10.428 7.996 1.00 87.06 346 ILE A C 1
ATOM 2782 O O . ILE A 1 346 ? -20.925 -9.489 7.592 1.00 87.06 346 ILE A O 1
ATOM 2786 N N . TYR A 1 347 ? -20.573 -11.198 9.028 1.00 85.50 347 TYR A N 1
ATOM 2787 C CA . TYR A 1 347 ? -21.777 -11.001 9.827 1.00 85.50 347 TYR A CA 1
ATOM 2788 C C . TYR A 1 347 ? -21.643 -9.793 10.768 1.00 85.50 347 TYR A C 1
ATOM 2790 O O . TYR A 1 347 ? -20.619 -9.613 11.429 1.00 85.50 347 TYR A O 1
ATOM 2798 N N . GLY A 1 348 ? -22.708 -8.994 10.867 1.00 83.75 348 GLY A N 1
ATOM 2799 C CA . GLY A 1 348 ? -22.796 -7.845 11.768 1.00 83.75 348 GLY A CA 1
ATOM 2800 C C . GLY A 1 348 ? -22.124 -6.567 11.247 1.00 83.75 348 GLY A C 1
ATOM 2801 O O . GLY A 1 348 ? -21.941 -6.374 10.045 1.00 83.75 348 GLY A O 1
ATOM 2802 N N . HIS A 1 349 ? -21.788 -5.672 12.183 1.00 85.38 349 HIS A N 1
ATOM 2803 C CA . HIS A 1 349 ? -21.136 -4.376 11.937 1.00 85.38 349 HIS A CA 1
ATOM 2804 C C . HIS A 1 349 ? -21.831 -3.476 10.897 1.00 85.38 349 HIS A C 1
ATOM 2806 O O . HIS A 1 349 ? -21.164 -2.792 10.120 1.00 85.38 349 HIS A O 1
ATOM 2812 N N . GLU A 1 350 ? -23.164 -3.429 10.899 1.00 87.25 350 GLU A N 1
ATOM 2813 C CA . GLU A 1 350 ? -23.947 -2.642 9.934 1.00 87.25 350 GLU A CA 1
ATOM 2814 C C . GLU A 1 350 ? -23.595 -1.148 9.960 1.00 87.25 350 GLU A C 1
ATOM 2816 O O . GLU A 1 350 ? -23.360 -0.557 8.908 1.00 87.25 350 GLU A O 1
ATOM 2821 N N . ASP A 1 351 ? -23.442 -0.549 11.146 1.00 90.56 351 ASP A N 1
ATOM 2822 C CA . ASP A 1 351 ? -23.054 0.863 11.272 1.00 90.56 351 ASP A CA 1
ATOM 2823 C C . ASP A 1 351 ? -21.640 1.140 10.725 1.00 90.56 351 ASP A C 1
ATOM 2825 O O . ASP A 1 351 ? -21.383 2.195 10.139 1.00 90.56 351 ASP A O 1
ATOM 2829 N N . VAL A 1 352 ? -20.718 0.176 10.849 1.00 91.50 352 VAL A N 1
ATOM 2830 C CA . VAL A 1 352 ? -19.372 0.297 10.267 1.00 91.50 352 VAL A CA 1
ATOM 2831 C C . VAL A 1 352 ? -19.467 0.226 8.744 1.00 91.50 352 VAL A C 1
ATOM 2833 O O . VAL A 1 352 ? -18.892 1.073 8.066 1.00 91.50 352 VAL A O 1
ATOM 2836 N N . LYS A 1 353 ? -20.239 -0.718 8.190 1.00 92.06 353 LYS A N 1
ATOM 2837 C CA . LYS A 1 353 ? -20.457 -0.841 6.737 1.00 92.06 353 LYS A CA 1
ATOM 2838 C C . LYS A 1 353 ? -21.112 0.413 6.147 1.00 92.06 353 LYS A C 1
ATOM 2840 O O . LYS A 1 353 ? -20.667 0.895 5.108 1.00 92.06 353 LYS A O 1
ATOM 2845 N N . LYS A 1 354 ? -22.084 1.006 6.848 1.00 91.75 354 LYS A N 1
ATOM 2846 C CA . LYS A 1 354 ? -22.691 2.308 6.516 1.00 91.75 354 LYS A CA 1
ATOM 2847 C C . LYS A 1 354 ? -21.657 3.432 6.445 1.00 91.75 354 LYS A C 1
ATOM 2849 O O . LYS A 1 354 ? -21.632 4.195 5.480 1.00 91.75 354 LYS A O 1
ATOM 2854 N N . ALA A 1 355 ? -20.755 3.512 7.423 1.00 92.12 355 ALA A N 1
ATOM 2855 C CA . ALA A 1 355 ? -19.678 4.500 7.409 1.00 92.12 355 ALA A CA 1
ATOM 2856 C C . ALA A 1 355 ? -18.698 4.275 6.238 1.00 92.12 355 ALA A C 1
ATOM 2858 O O . ALA A 1 355 ? -18.275 5.234 5.591 1.00 92.12 355 ALA A O 1
ATOM 2859 N N . LEU A 1 356 ? -18.374 3.017 5.919 1.00 93.31 356 LEU A N 1
ATOM 2860 C CA . LEU A 1 356 ? -17.525 2.666 4.775 1.00 93.31 356 LEU A CA 1
ATOM 2861 C C . LEU A 1 356 ? -18.198 2.979 3.425 1.00 93.31 356 LEU A C 1
ATOM 2863 O O . LEU A 1 356 ? -17.521 3.394 2.487 1.00 93.31 356 LEU A O 1
ATOM 2867 N N . LEU A 1 357 ? -19.524 2.863 3.325 1.00 92.19 357 LEU A N 1
ATOM 2868 C CA . LEU A 1 357 ? -20.269 3.311 2.145 1.00 92.19 357 LEU A CA 1
ATOM 2869 C C . LEU A 1 357 ? -20.127 4.830 1.941 1.00 92.19 357 LEU A C 1
ATOM 2871 O O . LEU A 1 357 ? -19.848 5.287 0.832 1.00 92.19 357 LEU A O 1
ATOM 2875 N N . LEU A 1 358 ? -20.249 5.615 3.018 1.00 92.25 358 LEU A N 1
ATOM 2876 C CA . LEU A 1 358 ? -20.064 7.070 2.963 1.00 92.25 358 LEU A CA 1
ATOM 2877 C C . LEU A 1 358 ? -18.635 7.459 2.575 1.00 92.25 358 LEU A C 1
ATOM 2879 O O . LEU A 1 358 ? -18.445 8.422 1.833 1.00 92.25 358 LEU A O 1
ATOM 2883 N N . LEU A 1 359 ? -17.637 6.689 3.017 1.00 93.12 359 LEU A N 1
ATOM 2884 C CA . LEU A 1 359 ? -16.245 6.845 2.594 1.00 93.12 359 LEU A CA 1
ATOM 2885 C C . LEU A 1 359 ? -16.079 6.660 1.078 1.00 93.12 359 LEU A C 1
ATOM 2887 O O . LEU A 1 359 ? -15.374 7.444 0.444 1.00 93.12 359 LEU A O 1
ATOM 2891 N N . LEU A 1 360 ? -16.727 5.645 0.498 1.00 90.62 360 LEU A N 1
ATOM 2892 C CA . LEU A 1 360 ? -16.627 5.342 -0.932 1.00 90.62 360 LEU A CA 1
ATOM 2893 C C . LEU A 1 360 ? -17.220 6.445 -1.806 1.00 90.62 360 LEU A C 1
ATOM 2895 O O . LEU A 1 360 ? -16.643 6.751 -2.849 1.00 90.62 360 LEU A O 1
ATOM 2899 N N . VAL A 1 361 ? -18.339 7.042 -1.387 1.00 89.31 361 VAL A N 1
ATOM 2900 C CA . VAL A 1 361 ? -18.995 8.152 -2.098 1.00 89.31 361 VAL A CA 1
ATOM 2901 C C . VAL A 1 361 ? -18.241 9.466 -1.885 1.00 89.31 361 VAL A C 1
ATOM 2903 O O . VAL A 1 361 ? -17.989 10.192 -2.848 1.00 89.31 361 VAL A O 1
ATOM 2906 N N . GLY A 1 362 ? -17.817 9.741 -0.650 1.00 86.94 362 GLY A N 1
ATOM 2907 C CA . GLY A 1 362 ? -17.098 10.954 -0.270 1.00 86.94 362 GLY A CA 1
ATOM 2908 C C . GLY A 1 362 ? -17.975 12.214 -0.264 1.00 86.94 362 GLY A C 1
ATOM 2909 O O . GLY A 1 362 ? -19.017 12.290 -0.918 1.00 86.94 362 GLY A O 1
ATOM 2910 N N . GLY A 1 363 ? -17.545 13.238 0.472 1.00 83.25 363 GLY A N 1
ATOM 2911 C CA . GLY A 1 363 ? -18.211 14.542 0.536 1.00 83.25 363 GLY A CA 1
ATOM 2912 C C . GLY A 1 363 ? -17.778 15.504 -0.576 1.00 83.25 363 GLY A C 1
ATOM 2913 O O . GLY A 1 363 ? -16.898 15.213 -1.391 1.00 83.25 363 GLY A O 1
ATOM 2914 N N . VAL A 1 364 ? -18.418 16.672 -0.630 1.00 85.62 364 VAL A N 1
ATOM 2915 C CA . VAL A 1 364 ? -18.163 17.690 -1.666 1.00 85.62 364 VAL A CA 1
ATOM 2916 C C . VAL A 1 364 ? -16.936 18.536 -1.308 1.00 85.62 364 VAL A C 1
ATOM 2918 O O . VAL A 1 364 ? -16.888 19.136 -0.234 1.00 85.62 364 VAL A O 1
ATOM 2921 N N . ASP A 1 365 ? -15.966 18.626 -2.221 1.00 83.88 365 ASP A N 1
ATOM 2922 C CA . ASP A 1 365 ? -14.863 19.590 -2.129 1.00 83.88 365 ASP A CA 1
ATOM 2923 C C . ASP A 1 365 ? -15.393 21.004 -2.426 1.00 83.88 365 ASP A C 1
ATOM 2925 O O . ASP A 1 365 ? -16.049 21.224 -3.444 1.00 83.88 365 ASP A O 1
ATOM 2929 N N . LYS A 1 366 ? -15.092 21.985 -1.566 1.00 79.38 366 LYS A N 1
ATOM 2930 C CA . LYS A 1 366 ? -15.456 23.396 -1.794 1.00 79.38 366 LYS A CA 1
ATOM 2931 C C . LYS A 1 366 ? -14.214 24.279 -1.811 1.00 79.38 366 LYS A C 1
ATOM 2933 O O . LYS A 1 366 ? -13.320 24.110 -0.988 1.00 79.38 366 LYS A O 1
ATOM 2938 N N . THR A 1 367 ? -14.193 25.279 -2.687 1.00 78.81 367 THR A N 1
ATOM 2939 C CA . THR A 1 367 ? -13.130 26.299 -2.754 1.00 78.81 367 THR A CA 1
ATOM 2940 C C . THR A 1 367 ? -13.681 27.713 -2.530 1.00 78.81 367 THR A C 1
ATOM 2942 O O . THR A 1 367 ? -13.646 28.540 -3.445 1.00 78.81 367 THR A O 1
ATOM 2945 N N . PRO A 1 368 ? -14.230 28.038 -1.343 1.00 70.25 368 PRO A N 1
ATOM 2946 C CA . PRO A 1 368 ? -14.666 29.399 -1.063 1.00 70.25 368 PRO A CA 1
ATOM 2947 C C . PRO A 1 368 ? -13.438 30.311 -0.903 1.00 70.25 368 PRO A C 1
ATOM 2949 O O . PRO A 1 368 ? -12.635 30.136 0.010 1.00 70.25 368 PRO A O 1
ATOM 2952 N N . ARG A 1 369 ? -13.291 31.307 -1.788 1.00 74.94 369 ARG A N 1
ATOM 2953 C CA . ARG A 1 369 ? -12.270 32.376 -1.691 1.00 74.94 369 ARG A CA 1
ATOM 2954 C C . ARG A 1 369 ? -10.814 31.874 -1.602 1.00 74.94 369 ARG A C 1
ATOM 2956 O O . ARG A 1 369 ? -10.024 32.394 -0.823 1.00 74.94 369 ARG A O 1
ATOM 2963 N N . GLY A 1 370 ? -10.458 30.858 -2.388 1.00 78.62 370 GLY A N 1
ATOM 2964 C CA . GLY A 1 370 ? -9.074 30.369 -2.505 1.00 78.62 370 GLY A CA 1
ATOM 2965 C C . GLY A 1 370 ? -8.612 29.407 -1.402 1.00 78.62 370 GLY A C 1
ATOM 2966 O O . GLY A 1 370 ? -7.584 28.758 -1.569 1.00 78.62 370 GLY A O 1
ATOM 2967 N N . MET A 1 371 ? -9.381 29.231 -0.322 1.00 80.38 371 MET A N 1
ATOM 2968 C CA . MET A 1 371 ? -9.142 28.165 0.654 1.00 80.38 371 MET A CA 1
ATOM 2969 C C . MET A 1 371 ? -9.865 26.893 0.202 1.00 80.38 371 MET A C 1
ATOM 2971 O O . MET A 1 371 ? -11.091 26.873 0.101 1.00 80.38 371 MET A O 1
ATOM 2975 N N . LYS A 1 372 ? -9.119 25.820 -0.080 1.00 80.62 372 LYS A N 1
ATOM 2976 C CA . LYS A 1 372 ? -9.703 24.521 -0.430 1.00 80.62 372 LYS A CA 1
ATOM 2977 C C . LYS A 1 372 ? -10.124 23.780 0.839 1.00 80.62 372 LYS A C 1
ATOM 2979 O O . LYS A 1 372 ? -9.290 23.443 1.674 1.00 80.62 372 LYS A O 1
ATOM 2984 N N . ILE A 1 373 ? -11.416 23.506 0.975 1.00 82.62 373 ILE A N 1
ATOM 2985 C CA . ILE A 1 373 ? -11.971 22.659 2.030 1.00 82.62 373 ILE A CA 1
ATOM 2986 C C . ILE A 1 373 ? -12.095 21.243 1.474 1.00 82.62 373 ILE A C 1
ATOM 2988 O O . ILE A 1 373 ? -12.806 21.020 0.492 1.00 82.62 373 ILE A O 1
ATOM 2992 N N . ARG A 1 374 ? -11.417 20.289 2.123 1.00 87.50 374 ARG A N 1
ATOM 2993 C CA . ARG A 1 374 ? -11.511 18.862 1.785 1.00 87.50 374 ARG A CA 1
ATOM 2994 C C . ARG A 1 374 ? -12.935 18.333 2.016 1.00 87.50 374 ARG A C 1
ATOM 2996 O O . ARG A 1 374 ? -13.523 18.606 3.069 1.00 87.50 374 ARG A O 1
ATOM 3003 N N . GLY A 1 375 ? -13.443 17.547 1.076 1.00 85.12 375 GLY A N 1
ATOM 3004 C CA . GLY A 1 375 ? -14.684 16.773 1.141 1.00 85.12 375 GLY A CA 1
ATOM 3005 C C . GLY A 1 375 ? -14.461 15.282 1.421 1.00 85.12 375 GLY A C 1
ATOM 3006 O O . GLY A 1 375 ? -15.386 14.605 1.862 1.00 85.12 375 GLY A O 1
ATOM 3007 N N . ASN A 1 376 ? -13.236 14.777 1.239 1.00 89.81 376 ASN A N 1
ATOM 3008 C CA . ASN A 1 376 ? -12.874 13.389 1.547 1.00 89.81 376 ASN A CA 1
ATOM 3009 C C . ASN A 1 376 ? -13.046 13.076 3.041 1.00 89.81 376 ASN A C 1
ATOM 3011 O O . ASN A 1 376 ? -12.666 13.879 3.900 1.00 89.81 376 ASN A O 1
ATOM 3015 N N . ILE A 1 377 ? -13.590 11.894 3.327 1.00 92.19 377 ILE A N 1
ATOM 3016 C CA . ILE A 1 377 ? -13.816 11.385 4.683 1.00 92.19 377 ILE A CA 1
ATOM 3017 C C . ILE A 1 377 ? -12.646 10.467 5.040 1.00 92.19 377 ILE A C 1
ATOM 3019 O O . ILE A 1 377 ? -12.185 9.700 4.204 1.00 92.19 377 ILE A O 1
ATOM 3023 N N . ASN A 1 378 ? -12.170 10.528 6.282 1.00 93.31 378 ASN A N 1
ATOM 3024 C CA . ASN A 1 378 ? -11.145 9.610 6.781 1.00 93.31 378 ASN A CA 1
ATOM 3025 C C . ASN A 1 378 ? -11.697 8.811 7.960 1.00 93.31 378 ASN A C 1
ATOM 3027 O O . ASN A 1 378 ? -12.195 9.406 8.922 1.00 93.31 378 ASN A O 1
ATOM 3031 N N . ILE A 1 379 ? -11.555 7.486 7.909 1.00 93.44 379 ILE A N 1
ATOM 3032 C CA . ILE A 1 379 ? -12.076 6.558 8.921 1.00 93.44 379 ILE A CA 1
ATOM 3033 C C . ILE A 1 379 ? -10.925 5.732 9.491 1.00 93.44 379 ILE A C 1
ATOM 3035 O O . ILE A 1 379 ? -10.057 5.271 8.750 1.00 93.44 379 ILE A O 1
ATOM 3039 N N . CYS A 1 380 ? -10.930 5.528 10.809 1.00 91.56 380 CYS A N 1
ATOM 3040 C CA . CYS A 1 380 ? -10.010 4.610 11.475 1.00 91.56 380 CYS A CA 1
ATOM 3041 C C . CYS A 1 380 ? -10.781 3.507 12.215 1.00 91.56 380 CYS A C 1
ATOM 3043 O O . CYS A 1 380 ? -11.645 3.801 13.044 1.00 91.56 380 CYS A O 1
ATOM 3045 N N . LEU A 1 381 ? -10.456 2.249 11.912 1.00 92.62 381 LEU A N 1
ATOM 3046 C CA . LEU A 1 381 ? -10.978 1.045 12.551 1.00 92.62 381 LEU A CA 1
ATOM 3047 C C . LEU A 1 381 ? -9.982 0.552 13.609 1.00 92.62 381 LEU A C 1
ATOM 3049 O O . LEU A 1 381 ? -8.888 0.081 13.307 1.00 92.62 381 LEU A O 1
ATOM 3053 N N . MET A 1 382 ? -10.373 0.626 14.870 1.00 89.81 382 MET A N 1
ATOM 3054 C CA . MET A 1 382 ? -9.607 0.197 16.038 1.00 89.81 382 MET A CA 1
ATOM 3055 C C . MET A 1 382 ? -10.266 -1.036 16.645 1.00 89.81 382 MET A C 1
ATOM 3057 O O . MET A 1 382 ? -11.464 -1.229 16.486 1.00 89.81 382 MET A O 1
ATOM 3061 N N . GLY A 1 383 ? -9.520 -1.893 17.339 1.00 87.69 383 GLY A N 1
ATOM 3062 C CA . GLY A 1 383 ? -10.126 -3.089 17.937 1.00 87.69 383 GLY A CA 1
ATOM 3063 C C . GLY A 1 383 ? -9.207 -4.286 18.092 1.00 87.69 383 GLY A C 1
ATOM 3064 O O . GLY A 1 383 ? -8.054 -4.249 17.670 1.00 87.69 383 GLY A O 1
ATOM 3065 N N . ASP A 1 384 ? -9.735 -5.356 18.654 1.00 87.56 384 ASP A N 1
ATOM 3066 C CA . ASP A 1 384 ? -8.970 -6.572 18.921 1.00 87.56 384 ASP A CA 1
ATOM 3067 C C . ASP A 1 384 ? -8.647 -7.337 17.613 1.00 87.56 384 ASP A C 1
ATOM 3069 O O . ASP A 1 384 ? -9.351 -7.182 16.606 1.00 87.56 384 ASP A O 1
ATOM 3073 N N . PRO A 1 385 ? -7.575 -8.151 17.567 1.00 83.88 385 PRO A N 1
ATOM 3074 C CA . PRO A 1 385 ? -7.328 -9.050 16.449 1.00 83.88 385 PRO A CA 1
ATOM 3075 C C . PRO A 1 385 ? -8.431 -10.115 16.406 1.00 83.88 385 PRO A C 1
ATOM 3077 O O . PRO A 1 385 ? -8.803 -10.666 17.438 1.00 83.88 385 PRO A O 1
ATOM 3080 N N . GLY A 1 386 ? -8.935 -10.419 15.208 1.00 79.88 386 GLY A N 1
ATOM 3081 C CA . GLY A 1 386 ? -9.998 -11.413 15.002 1.00 79.88 386 GLY A CA 1
ATOM 3082 C C . GLY A 1 386 ? -11.341 -10.837 14.545 1.00 79.88 386 GLY A C 1
ATOM 3083 O O . GLY A 1 386 ? -12.162 -11.581 14.028 1.00 79.88 386 GLY A O 1
ATOM 3084 N N . VAL A 1 387 ? -11.539 -9.516 14.605 1.00 85.56 387 VAL A N 1
ATOM 3085 C CA . VAL A 1 387 ? -12.798 -8.850 14.193 1.00 85.56 387 VAL A CA 1
ATOM 3086 C C . VAL A 1 387 ? -12.888 -8.552 12.682 1.00 85.56 387 VAL A C 1
ATOM 3088 O O . VAL A 1 387 ? -13.541 -7.606 12.258 1.00 85.56 387 VAL A O 1
ATOM 3091 N N . ALA A 1 388 ? -12.175 -9.324 11.852 1.00 87.25 388 ALA A N 1
ATOM 3092 C CA . ALA A 1 388 ? -12.174 -9.238 10.382 1.00 87.25 388 ALA A CA 1
ATOM 3093 C C . ALA A 1 388 ? -11.836 -7.859 9.752 1.00 87.25 388 ALA A C 1
ATOM 3095 O O . ALA A 1 388 ? -12.135 -7.631 8.581 1.00 87.25 388 ALA A O 1
ATOM 3096 N N . LYS A 1 389 ? -11.157 -6.940 10.463 1.00 89.81 389 LYS A N 1
ATOM 3097 C CA . LYS A 1 389 ? -10.837 -5.593 9.932 1.00 89.81 389 LYS A CA 1
ATOM 3098 C C . LYS A 1 389 ? -10.081 -5.621 8.604 1.00 89.81 389 LYS A C 1
ATOM 3100 O O . LYS A 1 389 ? -10.494 -4.953 7.665 1.00 89.81 389 LYS A O 1
ATOM 3105 N N . SER A 1 390 ? -9.008 -6.407 8.500 1.00 89.81 390 SER A N 1
ATOM 3106 C CA . SER A 1 390 ? -8.212 -6.490 7.268 1.00 89.81 390 SER A CA 1
ATOM 3107 C C . SER A 1 390 ? -9.035 -7.030 6.089 1.00 89.81 390 SER A C 1
ATOM 3109 O O . SER A 1 390 ? -8.797 -6.632 4.954 1.00 89.81 390 SER A O 1
ATOM 3111 N N . GLN A 1 391 ? -10.058 -7.858 6.348 1.00 90.50 391 GLN A N 1
ATOM 3112 C CA . GLN A 1 391 ? -10.996 -8.319 5.315 1.00 90.50 391 GLN A CA 1
ATOM 3113 C C . GLN A 1 391 ? -11.920 -7.191 4.837 1.00 90.50 391 GLN A C 1
ATOM 3115 O O . GLN A 1 391 ? -12.160 -7.073 3.639 1.00 90.50 391 GLN A O 1
ATOM 3120 N N . LEU A 1 392 ? -12.385 -6.314 5.738 1.00 92.19 392 LEU A N 1
ATOM 3121 C CA . LEU A 1 392 ? -13.136 -5.111 5.351 1.00 92.19 392 LEU A CA 1
ATOM 3122 C C . LEU A 1 392 ? -12.284 -4.171 4.487 1.00 92.19 392 LEU A C 1
ATOM 3124 O O . LEU A 1 392 ? -12.762 -3.690 3.461 1.00 92.19 392 LEU A O 1
ATOM 3128 N N . LEU A 1 393 ? -11.019 -3.944 4.865 1.00 92.75 393 LEU A N 1
ATOM 3129 C CA . LEU A 1 393 ? -10.089 -3.135 4.070 1.00 92.75 393 LEU A CA 1
ATOM 3130 C C . LEU A 1 393 ? -9.848 -3.767 2.692 1.00 92.75 393 LEU A C 1
ATOM 3132 O O . LEU A 1 393 ? -9.973 -3.081 1.683 1.00 92.75 393 LEU A O 1
ATOM 3136 N N . GLY A 1 394 ? -9.569 -5.073 2.637 1.00 91.06 394 GLY A N 1
ATOM 3137 C CA . GLY A 1 394 ? -9.354 -5.792 1.378 1.00 91.06 394 GLY A CA 1
ATOM 3138 C C . GLY A 1 394 ? -10.598 -5.845 0.482 1.00 91.06 394 GLY A C 1
ATOM 3139 O O . GLY A 1 394 ? -10.489 -5.831 -0.742 1.00 91.06 394 GLY A O 1
ATOM 3140 N N . PHE A 1 395 ? -11.804 -5.868 1.057 1.00 91.50 395 PHE A N 1
ATOM 3141 C CA . PHE A 1 395 ? -13.039 -5.765 0.277 1.00 91.50 395 PHE A CA 1
ATOM 3142 C C . PHE A 1 395 ? -13.213 -4.369 -0.334 1.00 91.50 395 PHE A C 1
ATOM 3144 O O . PHE A 1 395 ? -13.594 -4.254 -1.496 1.00 91.50 395 PHE A O 1
ATOM 3151 N N . ILE A 1 396 ? -12.902 -3.310 0.418 1.00 92.38 396 ILE A N 1
ATOM 3152 C CA . ILE A 1 396 ? -12.974 -1.925 -0.073 1.00 92.38 396 ILE A CA 1
ATOM 3153 C C . ILE A 1 396 ? -11.933 -1.656 -1.148 1.00 92.38 396 ILE A C 1
ATOM 3155 O O . ILE A 1 396 ? -12.262 -1.013 -2.142 1.00 92.38 396 ILE A O 1
ATOM 3159 N N . ASP A 1 397 ? -10.723 -2.183 -0.975 1.00 90.19 397 ASP A N 1
ATOM 3160 C CA . ASP A 1 397 ? -9.658 -2.101 -1.972 1.00 90.19 397 ASP A CA 1
ATOM 3161 C C . ASP A 1 397 ? -10.097 -2.729 -3.302 1.00 90.19 397 ASP A C 1
ATOM 3163 O O . ASP A 1 397 ? -9.953 -2.121 -4.359 1.00 90.19 397 ASP A O 1
ATOM 3167 N N . ARG A 1 398 ? -10.777 -3.885 -3.242 1.00 86.38 398 ARG A N 1
ATOM 3168 C CA . ARG A 1 398 ? -11.400 -4.501 -4.421 1.00 86.38 398 ARG A CA 1
ATOM 3169 C C . ARG A 1 398 ? -12.571 -3.696 -4.968 1.00 86.38 398 ARG A C 1
ATOM 3171 O O . ARG A 1 398 ? -12.758 -3.670 -6.177 1.00 86.38 398 ARG A O 1
ATOM 3178 N N . LEU A 1 399 ? -13.419 -3.099 -4.132 1.00 86.81 399 LEU A N 1
ATOM 3179 C CA . LEU A 1 399 ? -14.617 -2.399 -4.603 1.00 86.81 399 LEU A CA 1
ATOM 3180 C C . LEU A 1 399 ? -14.278 -1.049 -5.253 1.00 86.81 399 LEU A C 1
ATOM 3182 O O . LEU A 1 399 ? -14.890 -0.701 -6.262 1.00 86.81 399 LEU A O 1
ATOM 3186 N N . ALA A 1 400 ? -13.321 -0.297 -4.711 1.00 83.56 400 ALA A N 1
ATOM 3187 C CA . ALA A 1 400 ? -12.959 1.027 -5.206 1.00 83.56 400 ALA A CA 1
ATOM 3188 C C . ALA A 1 400 ? -12.040 0.953 -6.449 1.00 83.56 400 ALA A C 1
ATOM 3190 O O . ALA A 1 400 ? -11.025 0.267 -6.421 1.00 83.56 400 ALA A O 1
ATOM 3191 N N . PRO A 1 401 ? -12.316 1.717 -7.527 1.00 72.44 401 PRO A N 1
ATOM 3192 C CA . PRO A 1 401 ? -11.582 1.609 -8.799 1.00 72.44 401 PRO A CA 1
ATOM 3193 C C . PRO A 1 401 ? -10.128 2.109 -8.740 1.00 72.44 401 PRO A C 1
ATOM 3195 O O . PRO A 1 401 ? -9.324 1.798 -9.611 1.00 72.44 401 PRO A O 1
ATOM 3198 N N . ARG A 1 402 ? -9.780 2.920 -7.734 1.00 79.06 402 ARG A N 1
ATOM 3199 C CA . ARG A 1 402 ? -8.433 3.482 -7.539 1.00 79.06 402 ARG A CA 1
ATOM 3200 C C . ARG A 1 402 ? -8.013 3.349 -6.081 1.00 79.06 402 ARG A C 1
ATOM 3202 O O . ARG A 1 402 ? -7.849 4.351 -5.387 1.00 79.06 402 ARG A O 1
ATOM 3209 N N . SER A 1 403 ? -7.921 2.116 -5.595 1.00 87.25 403 SER A N 1
ATOM 3210 C CA . SER A 1 403 ? -7.464 1.841 -4.235 1.00 87.25 403 SER A CA 1
ATOM 3211 C C . SER A 1 403 ? -6.044 1.295 -4.206 1.00 87.25 403 SER A C 1
ATOM 3213 O O . SER A 1 403 ? -5.542 0.778 -5.202 1.00 87.25 403 SER A O 1
ATOM 3215 N N . GLN A 1 404 ? -5.370 1.526 -3.085 1.00 88.38 404 GLN A N 1
ATOM 3216 C CA . GLN A 1 404 ? -4.067 0.951 -2.799 1.00 88.38 404 GLN A CA 1
ATOM 3217 C C . GLN A 1 404 ? -4.093 0.403 -1.381 1.00 88.38 404 GLN A C 1
ATOM 3219 O O . GLN A 1 404 ? -4.376 1.142 -0.430 1.00 88.38 404 GLN A O 1
ATOM 3224 N N . TYR A 1 405 ? -3.758 -0.876 -1.247 1.00 91.25 405 TYR A N 1
ATOM 3225 C CA . TYR A 1 405 ? -3.603 -1.541 0.035 1.00 91.25 405 TYR A CA 1
ATOM 3226 C C . TYR A 1 405 ? -2.140 -1.532 0.476 1.00 91.25 405 TYR A C 1
ATOM 3228 O O . TYR A 1 405 ? -1.250 -2.025 -0.217 1.00 91.25 405 TYR A O 1
ATOM 3236 N N . THR A 1 406 ? -1.886 -0.992 1.663 1.00 89.62 406 THR A N 1
ATOM 3237 C CA . THR A 1 406 ? -0.558 -0.952 2.277 1.00 89.62 406 THR A CA 1
ATOM 3238 C C . THR A 1 406 ? -0.626 -1.362 3.742 1.00 89.62 406 THR A C 1
ATOM 3240 O O . THR A 1 406 ? -1.656 -1.256 4.403 1.00 89.62 406 THR A O 1
ATOM 3243 N N . THR A 1 407 ? 0.495 -1.844 4.267 1.00 90.38 407 THR A N 1
ATOM 3244 C CA . THR A 1 407 ? 0.677 -2.101 5.700 1.00 90.38 407 THR A CA 1
ATOM 3245 C C . THR A 1 407 ? 1.680 -1.099 6.256 1.00 90.38 407 THR A C 1
ATOM 3247 O O . THR A 1 407 ? 2.687 -0.798 5.610 1.00 90.38 407 THR A O 1
ATOM 3250 N N . GLY A 1 408 ? 1.445 -0.630 7.480 1.00 80.06 408 GLY A N 1
ATOM 3251 C CA . GLY A 1 408 ? 2.281 0.359 8.149 1.00 80.06 408 GLY A CA 1
ATOM 3252 C C . GLY A 1 408 ? 3.746 -0.051 8.344 1.00 80.06 408 GLY A C 1
ATOM 3253 O O . GLY A 1 408 ? 4.592 0.816 8.538 1.00 80.06 408 GLY A O 1
ATOM 3254 N N . ARG A 1 409 ? 4.080 -1.350 8.269 1.00 81.75 409 ARG A N 1
ATOM 3255 C CA . ARG A 1 409 ? 5.481 -1.823 8.233 1.00 81.75 409 ARG A CA 1
ATOM 3256 C C . ARG A 1 409 ? 5.994 -2.179 6.843 1.00 81.75 409 ARG A C 1
ATOM 3258 O O . ARG A 1 409 ? 7.201 -2.134 6.628 1.00 81.75 409 ARG A O 1
ATOM 3265 N N . GLY A 1 410 ? 5.117 -2.593 5.931 1.00 74.69 410 GLY A N 1
ATOM 3266 C CA . GLY A 1 410 ? 5.526 -3.022 4.589 1.00 74.69 410 GLY A CA 1
ATOM 3267 C C . GLY A 1 410 ? 5.805 -1.861 3.637 1.00 74.69 410 GLY A C 1
ATOM 3268 O O . GLY A 1 410 ? 6.455 -2.064 2.615 1.00 74.69 410 GLY A O 1
ATOM 3269 N N . SER A 1 411 ? 5.374 -0.646 3.977 1.00 72.44 411 SER A N 1
ATOM 3270 C CA . SER A 1 411 ? 5.657 0.564 3.208 1.00 72.44 411 SER A CA 1
ATOM 3271 C C . SER A 1 411 ? 6.422 1.562 4.071 1.00 72.44 411 SER A C 1
ATOM 3273 O O . SER A 1 411 ? 5.924 2.013 5.093 1.00 72.44 411 SER A O 1
ATOM 3275 N N . SER A 1 412 ? 7.642 1.911 3.659 1.00 77.44 412 SER A N 1
ATOM 3276 C CA . SER A 1 412 ? 8.377 3.037 4.245 1.00 77.44 412 SER A CA 1
ATOM 3277 C C . SER A 1 412 ? 7.816 4.365 3.729 1.00 77.44 412 SER A C 1
ATOM 3279 O O . SER A 1 412 ? 7.122 4.398 2.711 1.00 77.44 412 SER A O 1
ATOM 3281 N N . GLY A 1 413 ? 8.179 5.487 4.350 1.00 76.88 413 GLY A N 1
ATOM 3282 C CA . GLY A 1 413 ? 7.736 6.818 3.926 1.00 76.88 413 GLY A CA 1
ATOM 3283 C C . GLY A 1 413 ? 8.022 7.138 2.465 1.00 76.88 413 GLY A C 1
ATOM 3284 O O . GLY A 1 413 ? 7.247 7.855 1.843 1.00 76.88 413 GLY A O 1
ATOM 3285 N N . VAL A 1 414 ? 9.072 6.555 1.873 1.00 79.56 414 VAL A N 1
ATOM 3286 C CA . VAL A 1 414 ? 9.352 6.663 0.430 1.00 79.56 414 VAL A CA 1
ATOM 3287 C C . VAL A 1 414 ? 8.306 5.913 -0.400 1.00 79.56 414 VAL A C 1
ATOM 3289 O O . VAL A 1 414 ? 7.828 6.454 -1.391 1.00 79.56 414 VAL A O 1
ATOM 3292 N N . GLY A 1 415 ? 7.913 4.711 0.032 1.00 82.50 415 GLY A N 1
ATOM 3293 C CA . GLY A 1 415 ? 6.863 3.914 -0.607 1.00 82.50 415 GLY A CA 1
ATOM 3294 C C . GLY A 1 415 ? 5.453 4.484 -0.422 1.00 82.50 415 GLY A C 1
ATOM 3295 O O . GLY A 1 415 ? 4.589 4.238 -1.257 1.00 82.50 415 GLY A O 1
ATOM 3296 N N . LEU A 1 416 ? 5.214 5.281 0.626 1.00 82.69 416 LEU A N 1
ATOM 3297 C CA . LEU A 1 416 ? 3.957 6.016 0.812 1.00 82.69 416 LEU A CA 1
ATOM 3298 C C . LEU A 1 416 ? 3.910 7.320 -0.003 1.00 82.69 416 LEU A C 1
ATOM 3300 O O . LEU A 1 416 ? 2.856 7.646 -0.544 1.00 82.69 416 LEU A O 1
ATOM 3304 N N . THR A 1 417 ? 5.027 8.055 -0.091 1.00 84.75 417 THR A N 1
ATOM 3305 C CA . THR A 1 417 ? 5.097 9.399 -0.701 1.00 84.75 417 THR A CA 1
ATOM 3306 C C . THR A 1 417 ? 5.514 9.378 -2.168 1.00 84.75 417 THR A C 1
ATOM 3308 O O . THR A 1 417 ? 4.661 9.273 -3.039 1.00 84.75 417 THR A O 1
ATOM 3311 N N . ALA A 1 418 ? 6.804 9.519 -2.458 1.00 82.62 418 ALA A N 1
ATOM 3312 C CA . ALA A 1 418 ? 7.399 9.276 -3.763 1.00 82.62 418 ALA A CA 1
ATOM 3313 C C . ALA A 1 418 ? 8.906 9.010 -3.612 1.00 82.62 418 ALA A C 1
ATOM 3315 O O . ALA A 1 418 ? 9.584 9.552 -2.717 1.00 82.62 418 ALA A O 1
ATOM 3316 N N . SER A 1 419 ? 9.437 8.199 -4.520 1.00 83.75 419 SER A N 1
ATOM 3317 C CA . SER A 1 419 ? 10.867 7.991 -4.742 1.00 83.75 419 SER A CA 1
ATOM 3318 C C . SER A 1 419 ? 11.364 8.832 -5.908 1.00 83.75 419 SER A C 1
ATOM 3320 O O . SER A 1 419 ? 10.629 9.120 -6.844 1.00 83.75 419 SER A O 1
ATOM 3322 N N . VAL A 1 420 ? 12.642 9.205 -5.862 1.00 83.81 420 VAL A N 1
ATOM 3323 C CA . VAL A 1 420 ? 13.343 9.751 -7.026 1.00 83.81 420 VAL A CA 1
ATOM 3324 C C . VAL A 1 420 ? 14.188 8.620 -7.603 1.00 83.81 420 VAL A C 1
ATOM 3326 O O . VAL A 1 420 ? 15.048 8.094 -6.892 1.00 83.81 420 VAL A O 1
ATOM 3329 N N . THR A 1 421 ? 13.946 8.227 -8.850 1.00 82.69 421 THR A N 1
ATOM 3330 C CA . THR A 1 421 ? 14.730 7.206 -9.556 1.00 82.69 421 THR A CA 1
ATOM 3331 C C . THR A 1 421 ? 15.446 7.830 -10.749 1.00 82.69 421 THR A C 1
ATOM 3333 O O . THR A 1 421 ? 15.046 8.868 -11.266 1.00 82.69 421 THR A O 1
ATOM 3336 N N . LYS A 1 422 ? 16.576 7.244 -11.154 1.00 81.69 422 LYS A N 1
ATOM 3337 C CA . LYS A 1 422 ? 17.323 7.710 -12.325 1.00 81.69 422 LYS A CA 1
ATOM 3338 C C . LYS A 1 422 ? 16.865 6.943 -13.557 1.00 81.69 422 LYS A C 1
ATOM 3340 O O . LYS A 1 422 ? 16.835 5.709 -13.551 1.00 81.69 422 LYS A O 1
ATOM 3345 N N . ASP A 1 423 ? 16.556 7.661 -14.624 1.00 74.50 423 ASP A N 1
ATOM 3346 C CA . ASP A 1 423 ? 16.211 7.065 -15.905 1.00 74.50 423 ASP A CA 1
ATOM 3347 C C . ASP A 1 423 ? 17.446 6.424 -16.554 1.00 74.50 423 ASP A C 1
ATOM 3349 O O . ASP A 1 423 ? 18.477 7.085 -16.681 1.00 74.50 423 ASP A O 1
ATOM 3353 N N . PRO A 1 424 ? 17.383 5.151 -16.994 1.00 70.88 424 PRO A N 1
ATOM 3354 C CA . PRO A 1 424 ? 18.557 4.447 -17.512 1.00 70.88 424 PRO A CA 1
ATOM 3355 C C . PRO A 1 424 ? 19.035 4.989 -18.867 1.00 70.88 424 PRO A C 1
ATOM 3357 O O . PRO A 1 424 ? 20.211 4.850 -19.184 1.00 70.88 424 PRO A O 1
ATOM 3360 N N . ILE A 1 425 ? 18.146 5.610 -19.654 1.00 68.50 425 ILE A N 1
ATOM 3361 C CA . ILE A 1 425 ? 18.474 6.150 -20.983 1.00 68.50 425 ILE A CA 1
ATOM 3362 C C . ILE A 1 425 ? 18.864 7.630 -20.913 1.00 68.50 425 ILE A C 1
ATOM 3364 O O . ILE A 1 425 ? 19.878 8.014 -21.485 1.00 68.50 425 ILE A O 1
ATOM 3368 N N . THR A 1 426 ? 18.075 8.476 -20.238 1.00 71.19 426 THR A N 1
ATOM 3369 C CA . THR A 1 426 ? 18.349 9.929 -20.177 1.00 71.19 426 THR A CA 1
ATOM 3370 C C . THR A 1 426 ? 19.273 10.311 -19.035 1.00 71.19 426 THR A C 1
ATOM 3372 O O . THR A 1 426 ? 19.897 11.366 -19.075 1.00 71.19 426 THR A O 1
ATOM 3375 N N . GLY A 1 427 ? 19.369 9.478 -17.999 1.00 74.94 427 GLY A N 1
ATOM 3376 C CA . GLY A 1 427 ? 20.069 9.834 -16.773 1.00 74.94 427 GLY A CA 1
ATOM 3377 C C . GLY A 1 427 ? 19.385 10.944 -15.971 1.00 74.94 427 GLY A C 1
ATOM 3378 O O . GLY A 1 427 ? 19.964 11.400 -14.984 1.00 74.94 427 GLY A O 1
ATOM 3379 N N . GLU A 1 428 ? 18.183 11.363 -16.368 1.00 79.62 428 GLU A N 1
ATOM 3380 C CA . GLU A 1 428 ? 17.367 12.330 -15.640 1.00 79.62 428 GLU A CA 1
ATOM 3381 C C . GLU A 1 428 ? 16.785 11.686 -14.382 1.00 79.62 428 GLU A C 1
ATOM 3383 O O . GLU A 1 428 ? 16.542 10.479 -14.327 1.00 79.62 428 GLU A O 1
ATOM 3388 N N . MET A 1 429 ? 16.587 12.501 -13.353 1.00 80.62 429 MET A N 1
ATOM 3389 C CA . MET A 1 429 ? 15.979 12.073 -12.099 1.00 80.62 429 MET A CA 1
ATOM 3390 C C . MET A 1 429 ? 14.460 12.220 -12.234 1.00 80.62 429 MET A C 1
ATOM 3392 O O . MET A 1 429 ? 13.960 13.340 -12.313 1.00 80.62 429 MET A O 1
ATOM 3396 N N . THR A 1 430 ? 13.732 11.107 -12.286 1.00 78.50 430 THR A N 1
ATOM 3397 C CA . THR A 1 430 ? 12.268 11.070 -12.377 1.00 78.50 430 THR A CA 1
ATOM 3398 C C . THR A 1 430 ? 11.642 10.738 -11.023 1.00 78.50 430 THR A C 1
ATOM 3400 O O . THR A 1 430 ? 12.263 10.120 -10.156 1.00 78.50 430 THR A O 1
ATOM 3403 N N . LEU A 1 431 ? 10.413 11.211 -10.806 1.00 78.06 431 LEU A N 1
ATOM 3404 C CA . LEU A 1 431 ? 9.647 10.960 -9.585 1.00 78.06 431 LEU A CA 1
ATOM 3405 C C . LEU A 1 431 ? 8.713 9.766 -9.798 1.00 78.06 431 LEU A C 1
ATOM 3407 O O . LEU A 1 431 ? 7.831 9.807 -10.651 1.00 78.06 431 LEU A O 1
ATOM 3411 N N . GLU A 1 432 ? 8.871 8.728 -8.986 1.00 79.12 432 GLU A N 1
ATOM 3412 C CA . GLU A 1 432 ? 7.954 7.594 -8.905 1.00 79.12 432 GLU A CA 1
ATOM 3413 C C . GLU A 1 432 ? 7.031 7.787 -7.700 1.00 79.12 432 GLU A C 1
ATOM 3415 O O . GLU A 1 432 ? 7.485 7.822 -6.556 1.00 79.12 432 GLU A O 1
ATOM 3420 N N . GLY A 1 433 ? 5.732 7.951 -7.958 1.00 77.50 433 GLY A N 1
ATOM 3421 C CA . GLY A 1 433 ? 4.725 8.130 -6.914 1.00 77.50 433 GLY A CA 1
ATOM 3422 C C . GLY A 1 433 ? 4.583 6.890 -6.030 1.00 77.50 433 GLY A C 1
ATOM 3423 O O . GLY A 1 433 ? 4.513 5.769 -6.524 1.00 77.50 433 GLY A O 1
ATOM 3424 N N . GLY A 1 434 ? 4.515 7.105 -4.719 1.00 85.00 434 GLY A N 1
ATOM 3425 C CA . GLY A 1 434 ? 4.176 6.088 -3.730 1.00 85.00 434 GLY A CA 1
ATOM 3426 C C . GLY A 1 434 ? 2.668 5.845 -3.639 1.00 85.00 434 GLY A C 1
ATOM 3427 O O . GLY A 1 434 ? 1.872 6.460 -4.352 1.00 85.00 434 GLY A O 1
ATOM 3428 N N . ALA A 1 435 ? 2.258 4.965 -2.727 1.00 85.81 435 ALA A N 1
ATOM 3429 C CA . ALA A 1 435 ? 0.874 4.504 -2.604 1.00 85.81 435 ALA A CA 1
ATOM 3430 C C . ALA A 1 435 ? -0.154 5.644 -2.457 1.00 85.81 435 ALA A C 1
ATOM 3432 O O . ALA A 1 435 ? -1.219 5.589 -3.069 1.00 85.81 435 ALA A O 1
ATOM 3433 N N . LEU A 1 436 ? 0.166 6.708 -1.706 1.00 87.19 436 LEU A N 1
ATOM 3434 C CA . LEU A 1 436 ? -0.748 7.842 -1.513 1.00 87.19 436 LEU A CA 1
ATOM 3435 C C . LEU A 1 436 ? -0.888 8.708 -2.770 1.00 87.19 436 LEU A C 1
ATOM 3437 O O . LEU A 1 436 ? -1.952 9.270 -3.002 1.00 87.19 436 LEU A O 1
ATOM 3441 N N . VAL A 1 437 ? 0.160 8.815 -3.590 1.00 86.88 437 VAL A N 1
ATOM 3442 C CA . VAL A 1 437 ? 0.108 9.566 -4.856 1.00 86.88 437 VAL A CA 1
ATOM 3443 C C . VAL A 1 437 ? -0.644 8.763 -5.918 1.00 86.88 437 VAL A C 1
ATOM 3445 O O . VAL A 1 437 ? -1.447 9.317 -6.665 1.00 86.88 437 VAL A O 1
ATOM 3448 N N . LEU A 1 438 ? -0.435 7.444 -5.957 1.00 83.25 438 LEU A N 1
ATOM 3449 C CA . LEU A 1 438 ? -1.123 6.548 -6.889 1.00 83.25 438 LEU A CA 1
ATOM 3450 C C . LEU A 1 438 ? -2.632 6.452 -6.606 1.00 83.25 438 LEU A C 1
ATOM 3452 O O . LEU A 1 438 ? -3.422 6.313 -7.540 1.00 83.25 438 LEU A O 1
ATOM 3456 N N . ALA A 1 439 ? -3.032 6.571 -5.337 1.00 85.88 439 ALA A N 1
ATOM 3457 C CA . ALA A 1 439 ? -4.425 6.515 -4.898 1.00 85.88 439 ALA A CA 1
ATOM 3458 C C . ALA A 1 439 ? -5.194 7.856 -5.003 1.00 85.88 439 ALA A C 1
ATOM 3460 O O . ALA A 1 439 ? -6.273 7.967 -4.415 1.00 85.88 439 ALA A O 1
ATOM 3461 N N . ASP A 1 440 ? -4.686 8.883 -5.711 1.00 86.88 440 ASP A N 1
ATOM 3462 C CA . ASP A 1 440 ? -5.372 10.187 -5.865 1.00 86.88 440 ASP A CA 1
ATOM 3463 C C . ASP A 1 440 ? -6.830 10.028 -6.349 1.00 86.88 440 ASP A C 1
ATOM 3465 O O . ASP A 1 440 ? -7.116 9.265 -7.273 1.00 86.88 440 ASP A O 1
ATOM 3469 N N . GLN A 1 441 ? -7.757 10.761 -5.716 1.00 84.31 441 GLN A N 1
ATOM 3470 C CA . GLN A 1 441 ? -9.222 10.665 -5.880 1.00 84.31 441 GLN A CA 1
ATOM 3471 C C . GLN A 1 441 ? -9.855 9.306 -5.520 1.00 84.31 441 GLN A C 1
ATOM 3473 O O . GLN A 1 441 ? -11.052 9.094 -5.744 1.00 84.31 441 GLN A O 1
ATOM 3478 N N . GLY A 1 442 ? -9.080 8.399 -4.934 1.00 88.50 442 GLY A N 1
ATOM 3479 C CA . GLY A 1 442 ? -9.517 7.088 -4.484 1.00 88.50 442 GLY A CA 1
ATOM 3480 C C . GLY A 1 442 ? -9.412 6.901 -2.972 1.00 88.50 442 GLY A C 1
ATOM 3481 O O . GLY A 1 442 ? -9.541 7.850 -2.187 1.00 88.50 442 GLY A O 1
ATOM 3482 N N . VAL A 1 443 ? -9.205 5.649 -2.564 1.00 91.75 443 VAL A N 1
ATOM 3483 C CA . VAL A 1 443 ? -9.108 5.244 -1.155 1.00 91.75 443 VAL A CA 1
ATOM 3484 C C . VAL A 1 443 ? -7.757 4.582 -0.917 1.00 91.75 443 VAL A C 1
ATOM 3486 O O . VAL A 1 443 ? -7.421 3.608 -1.582 1.00 91.75 443 VAL A O 1
ATOM 3489 N N . CYS A 1 444 ? -6.989 5.081 0.046 1.00 92.56 444 CYS A N 1
ATOM 3490 C CA . CYS A 1 444 ? -5.778 4.416 0.513 1.00 92.56 444 CYS A CA 1
ATOM 3491 C C . CYS A 1 444 ? -6.108 3.614 1.776 1.00 92.56 444 CYS A C 1
ATOM 3493 O O . CYS A 1 444 ? -6.506 4.189 2.796 1.00 92.56 444 CYS A O 1
ATOM 3495 N N . CYS A 1 445 ? -5.963 2.294 1.686 1.00 94.31 445 CYS A N 1
ATOM 3496 C CA . CYS A 1 445 ? -6.182 1.362 2.780 1.00 94.31 445 CYS A CA 1
ATOM 3497 C C . CYS A 1 445 ? -4.844 1.103 3.483 1.00 94.31 445 CYS A C 1
ATOM 3499 O O . CYS A 1 445 ? -3.896 0.625 2.861 1.00 94.31 445 CYS A O 1
ATOM 3501 N N . ILE A 1 446 ? -4.762 1.424 4.775 1.00 92.56 446 ILE A N 1
ATOM 3502 C CA . ILE A 1 446 ? -3.554 1.254 5.591 1.00 92.56 446 ILE A CA 1
ATOM 3503 C C . ILE A 1 446 ? -3.874 0.326 6.762 1.00 92.56 446 ILE A C 1
ATOM 3505 O O . ILE A 1 446 ? -4.602 0.713 7.677 1.00 92.56 446 ILE A O 1
ATOM 3509 N N . ASP A 1 447 ? -3.311 -0.879 6.756 1.00 92.31 447 ASP A N 1
ATOM 3510 C CA . ASP A 1 447 ? -3.390 -1.811 7.886 1.00 92.31 447 ASP A CA 1
ATOM 3511 C C . ASP A 1 447 ? -2.193 -1.652 8.837 1.00 92.31 447 ASP A C 1
ATOM 3513 O O . ASP A 1 447 ? -1.123 -1.186 8.444 1.00 92.31 447 ASP A O 1
ATOM 3517 N N . GLU A 1 448 ? -2.357 -2.051 10.097 1.00 90.06 448 GLU A N 1
ATOM 3518 C CA . GLU A 1 448 ? -1.361 -1.906 11.169 1.00 90.06 448 GLU A CA 1
ATOM 3519 C C . GLU A 1 448 ? -0.812 -0.475 11.302 1.00 90.06 448 GLU A C 1
ATOM 3521 O O . GLU A 1 448 ? 0.394 -0.241 11.434 1.00 90.06 448 GLU A O 1
ATOM 3526 N N . PHE A 1 449 ? -1.719 0.500 11.268 1.00 88.94 449 PHE A N 1
ATOM 3527 C CA . PHE A 1 449 ? -1.407 1.926 11.329 1.00 88.94 449 PHE A CA 1
ATOM 3528 C C . PHE A 1 449 ? -0.604 2.311 12.589 1.00 88.94 449 PHE A C 1
ATOM 3530 O O . PHE A 1 449 ? 0.198 3.245 12.565 1.00 88.94 449 PHE A O 1
ATOM 3537 N N . ASP A 1 450 ? -0.773 1.577 13.693 1.00 87.00 450 ASP A N 1
ATOM 3538 C CA . ASP A 1 450 ? -0.032 1.769 14.944 1.00 87.00 450 ASP A CA 1
ATOM 3539 C C . ASP A 1 450 ? 1.477 1.493 14.805 1.00 87.00 450 ASP A C 1
ATOM 3541 O O . ASP A 1 450 ? 2.286 2.136 15.482 1.00 87.00 450 ASP A O 1
ATOM 3545 N N . LYS A 1 451 ? 1.876 0.604 13.884 1.00 86.44 451 LYS A N 1
ATOM 3546 C CA . LYS A 1 451 ? 3.269 0.157 13.714 1.00 86.44 451 LYS A CA 1
ATOM 3547 C C . LYS A 1 451 ? 4.108 1.015 12.763 1.00 86.44 451 LYS A C 1
ATOM 3549 O O . LYS A 1 451 ? 5.268 0.669 12.526 1.00 86.44 451 LYS A O 1
ATOM 3554 N N . MET A 1 452 ? 3.551 2.100 12.227 1.00 84.94 452 MET A N 1
ATOM 3555 C CA . MET A 1 452 ? 4.274 3.014 11.338 1.00 84.94 452 MET A CA 1
ATOM 3556 C C . MET A 1 452 ? 5.366 3.798 12.065 1.00 84.94 452 MET A C 1
ATOM 3558 O O . MET A 1 452 ? 5.190 4.219 13.214 1.00 84.94 452 MET A O 1
ATOM 3562 N N . MET A 1 453 ? 6.469 4.048 11.356 1.00 82.69 453 MET A N 1
ATOM 3563 C CA . MET A 1 453 ? 7.580 4.864 11.844 1.00 82.69 453 MET A CA 1
ATOM 3564 C C . MET A 1 453 ? 7.187 6.343 11.948 1.00 82.69 453 MET A C 1
ATOM 3566 O O . MET A 1 453 ? 6.340 6.835 11.203 1.00 82.69 453 MET A O 1
ATOM 3570 N N . ASP A 1 454 ? 7.848 7.091 12.834 1.00 83.25 454 ASP A N 1
ATOM 3571 C CA . ASP A 1 454 ? 7.509 8.500 13.075 1.00 83.25 454 ASP A CA 1
ATOM 3572 C C . ASP A 1 454 ? 7.733 9.412 11.853 1.00 83.25 454 ASP A C 1
ATOM 3574 O O . ASP A 1 454 ? 6.998 10.382 11.673 1.00 83.25 454 ASP A O 1
ATOM 3578 N N . GLY A 1 455 ? 8.684 9.075 10.971 1.00 79.00 455 GLY A N 1
ATOM 3579 C CA . GLY A 1 455 ? 8.895 9.787 9.703 1.00 79.00 455 GLY A CA 1
ATOM 3580 C C . GLY A 1 455 ? 7.736 9.641 8.710 1.00 79.00 455 GLY A C 1
ATOM 3581 O O . GLY A 1 455 ? 7.486 10.547 7.925 1.00 79.00 455 GLY A O 1
ATOM 3582 N N . ASP A 1 456 ? 6.980 8.548 8.781 1.00 82.69 456 ASP A N 1
ATOM 3583 C CA . ASP A 1 456 ? 5.848 8.288 7.883 1.00 82.69 456 ASP A CA 1
ATOM 3584 C C . ASP A 1 456 ? 4.590 9.019 8.380 1.00 82.69 456 ASP A C 1
ATOM 3586 O O . ASP A 1 456 ? 3.729 9.441 7.603 1.00 82.69 456 ASP A O 1
ATOM 3590 N N . ARG A 1 457 ? 4.517 9.258 9.697 1.00 82.75 457 ARG A N 1
ATOM 3591 C CA . ARG A 1 457 ? 3.431 10.011 10.337 1.00 82.75 457 ARG A CA 1
ATOM 3592 C C . ARG A 1 457 ? 3.397 11.471 9.878 1.00 82.75 457 ARG A C 1
ATOM 3594 O O . ARG A 1 457 ? 2.307 12.023 9.735 1.00 82.75 457 ARG A O 1
ATOM 3601 N N . THR A 1 458 ? 4.546 12.098 9.606 1.00 83.00 458 THR A N 1
ATOM 3602 C CA . THR A 1 458 ? 4.596 13.489 9.108 1.00 83.00 458 THR A CA 1
ATOM 3603 C C . THR A 1 458 ? 4.007 13.614 7.703 1.00 83.00 458 THR A C 1
ATOM 3605 O O . THR A 1 458 ? 3.214 14.525 7.463 1.00 83.00 458 THR A O 1
ATOM 3608 N N . ALA A 1 459 ? 4.297 12.660 6.814 1.00 82.81 459 ALA A N 1
ATOM 3609 C CA . ALA A 1 459 ? 3.722 12.611 5.472 1.00 82.81 459 ALA A CA 1
ATOM 3610 C C . ALA A 1 459 ? 2.194 12.445 5.512 1.00 82.81 459 ALA A C 1
ATOM 3612 O O . ALA A 1 459 ? 1.462 13.138 4.809 1.00 82.81 459 ALA A O 1
ATOM 3613 N N . ILE A 1 460 ? 1.687 11.580 6.395 1.00 85.69 460 ILE A N 1
ATOM 3614 C CA . ILE A 1 460 ? 0.239 11.393 6.567 1.00 85.69 460 ILE A CA 1
ATOM 3615 C C . ILE A 1 460 ? -0.417 12.643 7.158 1.00 85.69 460 ILE A C 1
ATOM 3617 O O . ILE A 1 460 ? -1.528 13.002 6.761 1.00 85.69 460 ILE A O 1
ATOM 3621 N N . HIS A 1 461 ? 0.258 13.346 8.072 1.00 87.06 461 HIS A N 1
ATOM 3622 C CA . HIS A 1 461 ? -0.228 14.633 8.554 1.00 87.06 461 HIS A CA 1
ATOM 3623 C C . HIS A 1 461 ? -0.415 15.621 7.397 1.00 87.06 461 HIS A C 1
ATOM 3625 O O . HIS A 1 461 ? -1.485 16.219 7.281 1.00 87.06 461 HIS A O 1
ATOM 3631 N N . GLU A 1 462 ? 0.570 15.769 6.520 1.00 87.19 462 GLU A N 1
ATOM 3632 C CA . GLU A 1 462 ? 0.464 16.666 5.368 1.00 87.19 462 GLU A CA 1
ATOM 3633 C C . GLU A 1 462 ? -0.735 16.310 4.472 1.00 87.19 462 GLU A C 1
ATOM 3635 O O . GLU A 1 462 ? -1.610 17.149 4.237 1.00 87.19 462 GLU A O 1
ATOM 3640 N N . VAL A 1 463 ? -0.855 15.033 4.098 1.00 88.25 463 VAL A N 1
ATOM 3641 C CA . VAL A 1 463 ? -1.920 14.521 3.220 1.00 88.25 463 VAL A CA 1
ATOM 3642 C C . VAL A 1 463 ? -3.307 14.725 3.824 1.00 88.25 463 VAL A C 1
ATOM 3644 O O . VAL A 1 463 ? -4.223 15.173 3.137 1.00 88.25 463 VAL A O 1
ATOM 3647 N N . MET A 1 464 ? -3.483 14.444 5.119 1.00 87.44 464 MET A N 1
ATOM 3648 C CA . MET A 1 464 ? -4.782 14.600 5.776 1.00 87.44 464 MET A CA 1
ATOM 3649 C C . MET A 1 464 ? -5.238 16.063 5.841 1.00 87.44 464 MET A C 1
ATOM 3651 O O . MET A 1 464 ? -6.440 16.312 5.778 1.00 87.44 464 MET A O 1
ATOM 3655 N N . GLU A 1 465 ? -4.328 17.025 5.998 1.00 82.00 465 GLU A N 1
ATOM 3656 C CA . GLU A 1 465 ? -4.703 18.439 6.148 1.00 82.00 465 GLU A CA 1
ATOM 3657 C C . GLU A 1 465 ? -4.799 19.160 4.801 1.00 82.00 465 GLU A C 1
ATOM 3659 O O . GLU A 1 465 ? -5.792 19.834 4.541 1.00 82.00 465 GLU A O 1
ATOM 3664 N N . GLN A 1 466 ? -3.780 19.012 3.951 1.00 83.00 466 GLN A N 1
ATOM 3665 C CA . GLN A 1 466 ? -3.612 19.797 2.725 1.00 83.00 466 GLN A CA 1
ATOM 3666 C C . GLN A 1 466 ? -3.985 19.025 1.452 1.00 83.00 466 GLN A C 1
ATOM 3668 O O . GLN A 1 466 ? -4.180 19.646 0.410 1.00 83.00 466 GLN A O 1
ATOM 3673 N N . GLN A 1 467 ? -4.133 17.692 1.522 1.00 88.25 467 GLN A N 1
ATOM 3674 C CA . GLN A 1 467 ? -4.305 16.810 0.354 1.00 88.25 467 GLN A CA 1
ATOM 3675 C C . GLN A 1 467 ? -3.176 16.950 -0.683 1.00 88.25 467 GLN A C 1
ATOM 3677 O O . GLN A 1 467 ? -3.389 16.785 -1.887 1.00 88.25 467 GLN A O 1
ATOM 3682 N N . THR A 1 468 ? -1.971 17.266 -0.214 1.00 88.44 468 THR A N 1
ATOM 3683 C CA . THR A 1 468 ? -0.752 17.404 -1.015 1.00 88.44 468 THR A CA 1
ATOM 3684 C C . THR A 1 468 ? 0.417 16.761 -0.281 1.00 88.44 468 THR A C 1
ATOM 3686 O O . THR A 1 468 ? 0.382 16.624 0.939 1.00 88.44 468 THR A O 1
ATOM 3689 N N . ILE A 1 469 ? 1.437 16.359 -1.032 1.00 88.81 469 ILE A N 1
ATOM 3690 C CA . ILE A 1 469 ? 2.702 15.829 -0.524 1.00 88.81 469 ILE A CA 1
ATOM 3691 C C . ILE A 1 469 ? 3.818 16.686 -1.106 1.00 88.81 469 ILE A C 1
ATOM 3693 O O . ILE A 1 469 ? 3.982 16.744 -2.326 1.00 88.81 469 ILE A O 1
ATOM 3697 N N . SER A 1 470 ? 4.593 17.340 -0.253 1.00 86.06 470 SER A N 1
ATOM 3698 C CA . SER A 1 470 ? 5.762 18.113 -0.656 1.00 86.06 470 SER A CA 1
ATOM 3699 C C . SER A 1 470 ? 7.018 17.254 -0.574 1.00 86.06 470 SER A C 1
ATOM 3701 O O . SER A 1 470 ? 7.308 16.604 0.430 1.00 86.06 470 SER A O 1
ATOM 3703 N N . ILE A 1 471 ? 7.776 17.219 -1.671 1.00 85.19 471 ILE A N 1
ATOM 3704 C CA . ILE A 1 471 ? 9.008 16.439 -1.757 1.00 85.19 471 ILE A CA 1
ATOM 3705 C C . ILE A 1 471 ? 10.153 17.369 -2.119 1.00 85.19 471 ILE A C 1
ATOM 3707 O O . ILE A 1 471 ? 10.106 18.092 -3.112 1.00 85.19 471 ILE A O 1
ATOM 3711 N N . ALA A 1 472 ? 11.179 17.310 -1.275 1.00 82.94 472 ALA A N 1
ATOM 3712 C CA . ALA A 1 472 ? 12.419 18.059 -1.368 1.00 82.94 472 ALA A CA 1
ATOM 3713 C C . ALA A 1 472 ? 13.594 17.070 -1.402 1.00 82.94 472 ALA A C 1
ATOM 3715 O O . ALA A 1 472 ? 14.234 16.815 -0.380 1.00 82.94 472 ALA A O 1
ATOM 3716 N N . LYS A 1 473 ? 13.834 16.427 -2.551 1.00 83.06 473 LYS A N 1
ATOM 3717 C CA . LYS A 1 473 ? 14.865 15.379 -2.693 1.00 83.06 473 LYS A CA 1
ATOM 3718 C C . LYS A 1 473 ? 15.647 15.555 -3.990 1.00 83.06 473 LYS A C 1
ATOM 3720 O O . LYS A 1 473 ? 15.073 15.888 -5.018 1.00 83.06 473 LYS A O 1
ATOM 3725 N N . ALA A 1 474 ? 16.958 15.303 -3.939 1.00 80.44 474 ALA A N 1
ATOM 3726 C CA . ALA A 1 474 ? 17.853 15.326 -5.105 1.00 80.44 474 ALA A CA 1
ATOM 3727 C C . ALA A 1 474 ? 17.758 16.609 -5.969 1.00 80.44 474 ALA A C 1
ATOM 3729 O O . ALA A 1 474 ? 17.891 16.548 -7.186 1.00 80.44 474 ALA A O 1
ATOM 3730 N N . GLY A 1 475 ? 17.515 17.769 -5.343 1.00 78.00 475 GLY A N 1
ATOM 3731 C CA . GLY A 1 475 ? 17.379 19.059 -6.035 1.00 78.00 475 GLY A CA 1
ATOM 3732 C C . GLY A 1 475 ? 16.001 19.326 -6.653 1.00 78.00 475 GLY A C 1
ATOM 3733 O O . GLY A 1 475 ? 15.787 20.406 -7.193 1.00 78.00 475 GLY A O 1
ATOM 3734 N N . ILE A 1 476 ? 15.056 18.388 -6.539 1.00 80.56 476 ILE A N 1
ATOM 3735 C CA . ILE A 1 476 ? 13.675 18.545 -6.997 1.00 80.56 476 ILE A CA 1
ATOM 3736 C C . ILE A 1 476 ? 12.816 18.991 -5.808 1.00 80.56 476 ILE A C 1
ATOM 3738 O O . ILE A 1 476 ? 12.697 18.271 -4.813 1.00 80.56 476 ILE A O 1
ATOM 3742 N N . MET A 1 477 ? 12.245 20.193 -5.921 1.00 84.88 477 MET A N 1
ATOM 3743 C CA . MET A 1 477 ? 11.272 20.767 -4.987 1.00 84.88 477 MET A CA 1
ATOM 3744 C C . MET A 1 477 ? 9.906 20.786 -5.672 1.00 84.88 477 MET A C 1
ATOM 3746 O O . MET A 1 477 ? 9.581 21.731 -6.389 1.00 84.88 477 MET A O 1
ATOM 3750 N N . THR A 1 478 ? 9.116 19.731 -5.494 1.00 83.25 478 THR A N 1
ATOM 3751 C CA . THR A 1 478 ? 7.800 19.601 -6.140 1.00 83.25 478 THR A CA 1
ATOM 3752 C C . THR A 1 478 ? 6.744 19.182 -5.134 1.00 83.25 478 THR A C 1
ATOM 3754 O O . THR A 1 478 ? 6.985 18.306 -4.300 1.00 83.25 478 THR A O 1
ATOM 3757 N N . SER A 1 479 ? 5.557 19.770 -5.239 1.00 84.62 479 SER A N 1
ATOM 3758 C CA . SER A 1 479 ? 4.361 19.307 -4.545 1.00 84.62 479 SER A CA 1
ATOM 3759 C C . SER A 1 479 ? 3.536 18.414 -5.471 1.00 84.62 479 SER A C 1
ATOM 3761 O O . SER A 1 479 ? 3.213 18.783 -6.599 1.00 84.62 479 SER A O 1
ATOM 3763 N N . LEU A 1 480 ? 3.198 17.223 -4.988 1.00 86.06 480 LEU A N 1
ATOM 3764 C CA . LEU A 1 480 ? 2.300 16.285 -5.649 1.00 86.06 480 LEU A CA 1
ATOM 3765 C C . LEU A 1 480 ? 0.926 16.359 -4.982 1.00 86.06 480 LEU A C 1
ATOM 3767 O O . LEU A 1 480 ? 0.820 16.470 -3.761 1.00 86.06 480 LEU A O 1
ATOM 3771 N N . ASN A 1 481 ? -0.140 16.287 -5.774 1.00 85.88 481 ASN A N 1
ATOM 3772 C CA . ASN A 1 481 ? -1.498 16.245 -5.240 1.00 85.88 481 ASN A CA 1
ATOM 3773 C C . ASN A 1 481 ? -1.826 14.823 -4.761 1.00 85.88 481 ASN A C 1
ATOM 3775 O O . ASN A 1 481 ? -1.567 13.857 -5.472 1.00 85.88 481 ASN A O 1
ATOM 3779 N N . ALA A 1 482 ? -2.415 14.711 -3.572 1.00 86.88 482 ALA A N 1
ATOM 3780 C CA . ALA A 1 482 ? -2.819 13.452 -2.950 1.00 86.88 482 ALA A CA 1
ATOM 3781 C C . ALA A 1 482 ? -4.208 13.616 -2.307 1.00 86.88 482 ALA A C 1
ATOM 3783 O O . ALA A 1 482 ? -4.366 13.637 -1.083 1.00 86.88 482 ALA A O 1
ATOM 3784 N N . ARG A 1 483 ? -5.248 13.768 -3.136 1.00 87.94 483 ARG A N 1
ATOM 3785 C CA . ARG A 1 483 ? -6.657 13.894 -2.718 1.00 87.94 483 ARG A CA 1
ATOM 3786 C C . ARG A 1 483 ? -7.241 12.515 -2.452 1.00 87.94 483 ARG A C 1
ATOM 3788 O O . ARG A 1 483 ? -8.204 12.091 -3.088 1.00 87.94 483 ARG A O 1
ATOM 3795 N N . VAL A 1 484 ? -6.645 11.817 -1.502 1.00 90.38 484 VAL A N 1
ATOM 3796 C CA . VAL A 1 484 ? -7.037 10.462 -1.117 1.00 90.38 484 VAL A CA 1
ATOM 3797 C C . VAL A 1 484 ? -7.978 10.493 0.078 1.00 90.38 484 VAL A C 1
ATOM 3799 O O . VAL A 1 484 ? -7.947 11.430 0.881 1.00 90.38 484 VAL A O 1
ATOM 3802 N N . SER A 1 485 ? -8.831 9.483 0.189 1.00 91.62 485 SER A N 1
ATOM 3803 C CA . SER A 1 485 ? -9.537 9.174 1.434 1.00 91.62 485 SER A CA 1
ATOM 3804 C C . SER A 1 485 ? -8.763 8.081 2.163 1.00 91.62 485 SER A C 1
ATOM 3806 O O . SER A 1 485 ? -8.362 7.099 1.540 1.00 91.62 485 SER A O 1
ATOM 3808 N N . ILE A 1 486 ? -8.503 8.250 3.458 1.00 93.38 486 ILE A N 1
ATOM 3809 C CA . ILE A 1 486 ? -7.701 7.291 4.230 1.00 93.38 486 ILE A CA 1
ATOM 3810 C C . ILE A 1 486 ? -8.628 6.383 5.030 1.00 93.38 486 ILE A C 1
ATOM 3812 O O . ILE A 1 486 ? -9.400 6.858 5.868 1.00 93.38 486 ILE A O 1
ATOM 3816 N N . LEU A 1 487 ? -8.489 5.077 4.803 1.00 94.81 487 LEU A N 1
ATOM 3817 C CA . LEU A 1 487 ? -9.047 4.032 5.648 1.00 94.81 487 LEU A CA 1
ATOM 3818 C C . LEU A 1 487 ? -7.910 3.372 6.422 1.00 94.81 487 LEU A C 1
ATOM 3820 O O . LEU A 1 487 ? -7.097 2.653 5.847 1.00 94.81 487 LEU A O 1
ATOM 3824 N N . ALA A 1 488 ? -7.848 3.628 7.723 1.00 92.56 488 ALA A N 1
ATOM 3825 C CA . ALA A 1 488 ? -6.819 3.069 8.588 1.00 92.56 488 ALA A CA 1
ATOM 3826 C C . ALA A 1 488 ? -7.384 1.935 9.449 1.00 92.56 488 ALA A C 1
ATOM 3828 O O . ALA A 1 488 ? -8.495 2.046 9.964 1.00 92.56 488 ALA A O 1
ATOM 3829 N N . ALA A 1 489 ? -6.605 0.880 9.664 1.00 92.75 489 ALA A N 1
ATOM 3830 C CA . ALA A 1 489 ? -6.846 -0.110 10.704 1.00 92.75 489 ALA A CA 1
ATOM 3831 C C . ALA A 1 489 ? -5.704 -0.077 11.726 1.00 92.75 489 ALA A C 1
ATOM 3833 O O . ALA A 1 489 ? -4.529 -0.077 11.369 1.00 92.75 489 ALA A O 1
ATOM 3834 N N . ALA A 1 490 ? -6.055 -0.027 13.010 1.00 90.94 490 ALA A N 1
ATOM 3835 C CA . ALA A 1 490 ? -5.107 0.001 14.117 1.00 90.94 490 ALA A CA 1
ATOM 3836 C C . ALA A 1 490 ? -5.456 -1.064 15.158 1.00 90.94 490 ALA A C 1
ATOM 3838 O O . ALA A 1 490 ? -6.634 -1.345 15.425 1.00 90.94 490 ALA A O 1
ATOM 3839 N N . ASN A 1 491 ? -4.426 -1.631 15.780 1.00 90.50 491 ASN A N 1
ATOM 3840 C CA . ASN A 1 491 ? -4.576 -2.609 16.850 1.00 90.50 491 ASN A CA 1
ATOM 3841 C C . ASN A 1 491 ? -4.132 -2.008 18.201 1.00 90.50 491 ASN A C 1
ATOM 3843 O O . ASN A 1 491 ? -3.215 -1.190 18.239 1.00 90.50 491 ASN A O 1
ATOM 3847 N N . PRO A 1 492 ? -4.776 -2.369 19.329 1.00 89.38 492 PRO A N 1
ATOM 3848 C CA . PRO A 1 492 ? -4.318 -1.985 20.659 1.00 89.38 492 PRO A CA 1
ATOM 3849 C C . PRO A 1 492 ? -2.907 -2.512 20.941 1.00 89.38 492 PRO A C 1
ATOM 3851 O O . PRO A 1 492 ? -2.588 -3.652 20.600 1.00 89.38 492 PRO A O 1
ATOM 3854 N N . ALA A 1 493 ? -2.096 -1.739 21.667 1.00 83.81 493 ALA A N 1
ATOM 3855 C CA . ALA A 1 493 ? -0.690 -2.058 21.940 1.00 83.81 493 ALA A CA 1
ATOM 3856 C C . ALA A 1 493 ? -0.478 -3.414 22.647 1.00 83.81 493 ALA A C 1
ATOM 3858 O O . ALA A 1 493 ? 0.544 -4.070 22.460 1.00 83.81 493 ALA A O 1
ATOM 3859 N N . TYR A 1 494 ? -1.450 -3.854 23.454 1.00 84.31 494 TYR A N 1
ATOM 3860 C CA . TYR A 1 494 ? -1.405 -5.129 24.184 1.00 84.31 494 TYR A CA 1
ATOM 3861 C C . TYR A 1 494 ? -2.242 -6.236 23.524 1.00 84.31 494 TYR A C 1
ATOM 3863 O O . TYR A 1 494 ? -2.575 -7.226 24.174 1.00 84.31 494 TYR A O 1
ATOM 3871 N N . GLY A 1 495 ? -2.652 -6.056 22.266 1.00 82.75 495 GLY A N 1
ATOM 3872 C CA . GLY A 1 495 ? -3.507 -6.985 21.526 1.00 82.75 495 GLY A CA 1
ATOM 3873 C C . GLY A 1 495 ? -4.979 -6.957 21.939 1.00 82.75 495 GLY A C 1
ATOM 3874 O O . GLY A 1 495 ? -5.827 -7.216 21.102 1.00 82.75 495 GLY A O 1
ATOM 3875 N N . ARG A 1 496 ? -5.316 -6.601 23.183 1.00 83.88 496 ARG A N 1
ATOM 3876 C CA . ARG A 1 496 ? -6.704 -6.373 23.613 1.00 83.88 496 ARG A CA 1
ATOM 3877 C C . ARG A 1 496 ? -6.920 -4.967 24.145 1.00 83.88 496 ARG A C 1
ATOM 3879 O O . ARG A 1 496 ? -6.047 -4.417 24.823 1.00 83.88 496 ARG A O 1
ATOM 3886 N N . TYR A 1 497 ? -8.095 -4.406 23.884 1.00 84.62 497 TYR A N 1
ATOM 3887 C CA . TYR A 1 497 ? -8.484 -3.108 24.423 1.00 84.62 497 TYR A CA 1
ATOM 3888 C C . TYR A 1 497 ? -8.749 -3.188 25.935 1.00 84.62 497 TYR A C 1
ATOM 3890 O O . TYR A 1 497 ? -9.568 -3.982 26.398 1.00 84.62 497 TYR A O 1
ATOM 3898 N N . ASN A 1 498 ? -8.069 -2.356 26.732 1.00 82.62 498 ASN A N 1
ATOM 3899 C CA . ASN A 1 498 ? -8.303 -2.285 28.174 1.00 82.62 498 ASN A CA 1
ATOM 3900 C C . ASN A 1 498 ? -9.192 -1.074 28.509 1.00 82.62 498 ASN A C 1
ATOM 3902 O O . ASN A 1 498 ? -8.713 0.057 28.400 1.00 82.62 498 ASN A O 1
ATOM 3906 N N . PRO A 1 499 ? -10.435 -1.270 28.991 1.00 78.88 499 PRO A N 1
ATOM 3907 C CA . PRO A 1 499 ? -11.364 -0.169 29.259 1.00 78.88 499 PRO A CA 1
ATOM 3908 C C . PRO A 1 499 ? -10.924 0.741 30.416 1.00 78.88 499 PRO A C 1
ATOM 3910 O O . PRO A 1 499 ? -11.477 1.818 30.587 1.00 78.88 499 PRO A O 1
ATOM 3913 N N . LYS A 1 500 ? -9.939 0.327 31.229 1.00 80.25 500 LYS A N 1
ATOM 3914 C CA . LYS A 1 500 ? -9.416 1.142 32.340 1.00 80.25 500 LYS A CA 1
ATOM 3915 C C . LYS A 1 500 ? -8.371 2.174 31.912 1.00 80.25 500 LYS A C 1
ATOM 3917 O O . LYS A 1 500 ? -8.031 3.044 32.707 1.00 80.25 500 LYS A O 1
ATOM 3922 N N . LYS A 1 501 ? -7.799 2.031 30.717 1.00 79.50 501 LYS A N 1
ATOM 3923 C CA . LYS A 1 501 ? -6.792 2.948 30.173 1.00 79.50 501 LYS A CA 1
ATOM 3924 C C . LYS A 1 501 ? -7.453 3.911 29.195 1.00 79.50 501 LYS A C 1
ATOM 3926 O O . LYS A 1 501 ? -8.449 3.567 28.561 1.00 79.50 501 LYS A O 1
ATOM 3931 N N . SER A 1 502 ? -6.878 5.103 29.054 1.00 78.12 502 SER A N 1
ATOM 3932 C CA . SER A 1 502 ? -7.344 6.068 28.061 1.00 78.12 502 SER A CA 1
ATOM 3933 C C . SER A 1 502 ? -7.068 5.578 26.634 1.00 78.12 502 SER A C 1
ATOM 3935 O O . SER A 1 502 ? -6.160 4.775 26.394 1.00 78.12 502 SER A O 1
ATOM 3937 N N . LEU A 1 503 ? -7.838 6.095 25.671 1.00 76.31 503 LEU A N 1
ATOM 3938 C CA . LEU A 1 503 ? -7.715 5.762 24.247 1.00 76.31 503 LEU A CA 1
ATOM 3939 C C . LEU A 1 503 ? -6.281 5.973 23.719 1.00 76.31 503 LEU A C 1
ATOM 3941 O O . LEU A 1 503 ? -5.753 5.127 23.002 1.00 76.31 503 LEU A O 1
ATOM 3945 N N . GLU A 1 504 ? -5.627 7.062 24.132 1.00 79.81 504 GLU A N 1
ATOM 3946 C CA . GLU A 1 504 ? -4.251 7.395 23.735 1.00 79.81 504 GLU A CA 1
ATOM 3947 C C . GLU A 1 504 ? -3.237 6.355 24.224 1.00 79.81 504 GLU A C 1
ATOM 3949 O O . GLU A 1 504 ? -2.382 5.908 23.461 1.00 79.81 504 GLU A O 1
ATOM 3954 N N . GLN A 1 505 ? -3.355 5.927 25.485 1.00 81.31 505 GLN A N 1
ATOM 3955 C CA . GLN A 1 505 ? -2.458 4.931 26.076 1.00 81.31 505 GLN A CA 1
ATOM 3956 C C . GLN A 1 505 ? -2.688 3.528 25.511 1.00 81.31 505 GLN A C 1
ATOM 3958 O O . GLN A 1 505 ? -1.762 2.721 25.481 1.00 81.31 505 GLN A O 1
ATOM 3963 N N . ASN A 1 506 ? -3.916 3.221 25.089 1.00 84.19 506 ASN A N 1
ATOM 3964 C CA . ASN A 1 506 ? -4.246 1.928 24.497 1.00 84.19 506 ASN A CA 1
ATOM 3965 C C . ASN A 1 506 ? -3.710 1.776 23.068 1.00 84.19 506 ASN A C 1
ATOM 3967 O O . ASN A 1 506 ? -3.353 0.663 22.685 1.00 84.19 506 ASN A O 1
ATOM 3971 N N . ILE A 1 507 ? -3.670 2.861 22.289 1.00 80.94 507 ILE A N 1
ATOM 3972 C CA . ILE A 1 507 ? -3.401 2.812 20.840 1.00 80.94 507 ILE A CA 1
ATOM 3973 C C . ILE A 1 507 ? -2.020 3.384 20.480 1.00 80.94 507 ILE A C 1
ATOM 3975 O O . ILE A 1 507 ? -1.508 3.113 19.402 1.00 80.94 507 ILE A O 1
ATOM 3979 N N . GLN A 1 508 ? -1.373 4.136 21.379 1.00 83.44 508 GLN A N 1
ATOM 3980 C CA . GLN A 1 508 ? -0.042 4.719 21.151 1.00 83.44 508 GLN A CA 1
ATOM 3981 C C . GLN A 1 508 ? 0.014 5.653 19.919 1.00 83.44 508 GLN A C 1
ATOM 3983 O O . GLN A 1 508 ? 1.051 5.816 19.273 1.00 83.44 508 GLN A O 1
ATOM 3988 N N . LEU A 1 509 ? -1.110 6.308 19.605 1.00 80.88 509 LEU A N 1
ATOM 3989 C CA . LEU A 1 509 ? -1.202 7.346 18.578 1.00 80.88 509 LEU A CA 1
ATOM 3990 C C . LEU A 1 509 ? -1.398 8.721 19.230 1.00 80.88 509 LEU A C 1
ATOM 3992 O O . LEU A 1 509 ? -2.190 8.843 20.168 1.00 80.88 509 LEU A O 1
ATOM 3996 N N . PRO A 1 510 ? -0.722 9.774 18.736 1.00 82.56 510 PRO A N 1
ATOM 3997 C CA . PRO A 1 510 ? -0.877 11.113 19.284 1.00 82.56 510 PRO A CA 1
ATOM 3998 C C . PRO A 1 510 ? -2.274 11.680 18.986 1.00 82.56 510 PRO A C 1
ATOM 4000 O O . PRO A 1 510 ? -2.801 11.536 17.878 1.00 82.56 510 PRO A O 1
ATOM 4003 N N . ALA A 1 511 ? -2.842 12.420 19.943 1.00 78.75 511 ALA A N 1
ATOM 4004 C CA . ALA A 1 511 ? -4.157 13.061 19.818 1.00 78.75 511 ALA A CA 1
ATOM 4005 C C . ALA A 1 511 ? -4.284 13.970 18.582 1.00 78.75 511 ALA A C 1
ATOM 4007 O O . ALA A 1 511 ? -5.350 14.071 17.971 1.00 78.75 511 ALA A O 1
ATOM 4008 N N . ALA A 1 512 ? -3.177 14.601 18.172 1.00 81.88 512 ALA A N 1
ATOM 4009 C CA . ALA A 1 512 ? -3.116 15.443 16.981 1.00 81.88 512 ALA A CA 1
ATOM 4010 C C . ALA A 1 512 ? -3.521 14.685 15.705 1.00 81.88 512 ALA A C 1
ATOM 4012 O O . ALA A 1 512 ? -4.184 15.262 14.843 1.00 81.88 512 ALA A O 1
ATOM 4013 N N . LEU A 1 513 ? -3.170 13.399 15.607 1.00 83.88 513 LEU A N 1
ATOM 4014 C CA . LEU A 1 513 ? -3.515 12.532 14.484 1.00 83.88 513 LEU A CA 1
ATOM 4015 C C . LEU A 1 513 ? -4.969 12.056 14.580 1.00 83.88 513 LEU A C 1
ATOM 4017 O O . LEU A 1 513 ? -5.721 12.186 13.617 1.00 83.88 513 LEU A O 1
ATOM 4021 N N . LEU A 1 514 ? -5.385 11.600 15.766 1.00 83.31 514 LEU A N 1
ATOM 4022 C CA . LEU A 1 514 ? -6.761 11.159 16.030 1.00 83.31 514 LEU A CA 1
ATOM 4023 C C . LEU A 1 514 ? -7.790 12.249 15.714 1.00 83.31 514 LEU A C 1
ATOM 4025 O O . LEU A 1 514 ? -8.840 11.963 15.153 1.00 83.31 514 LEU A O 1
ATOM 4029 N N . SER A 1 515 ? -7.456 13.513 15.984 1.00 82.56 515 SER A N 1
ATOM 4030 C CA . SER A 1 515 ? -8.329 14.654 15.687 1.00 82.56 515 SER A CA 1
ATOM 4031 C C . SER A 1 515 ? -8.545 14.945 14.192 1.00 82.56 515 SER A C 1
ATOM 4033 O O . SER A 1 515 ? -9.389 15.780 13.869 1.00 82.56 515 SER A O 1
ATOM 4035 N N . ARG A 1 516 ? -7.759 14.339 13.284 1.00 87.62 516 ARG A N 1
ATOM 4036 C CA . ARG A 1 516 ? -7.866 14.522 11.819 1.00 87.62 516 ARG A CA 1
ATOM 4037 C C . ARG A 1 516 ? -8.703 13.442 11.138 1.00 87.62 516 ARG A C 1
ATOM 4039 O O . ARG A 1 516 ? -9.051 13.606 9.962 1.00 87.62 516 ARG A O 1
ATOM 4046 N N . PHE A 1 517 ? -8.987 12.353 11.847 1.00 88.62 517 PHE A N 1
ATOM 4047 C CA . PHE A 1 517 ? -9.986 11.381 11.433 1.00 88.62 517 PHE A CA 1
ATOM 4048 C C . PHE A 1 517 ? -11.376 11.938 11.714 1.00 88.62 517 PHE A C 1
ATOM 4050 O O . PHE A 1 517 ? -11.603 12.576 12.742 1.00 88.62 517 PHE A O 1
ATOM 4057 N N . ASP A 1 518 ? -12.285 11.715 10.772 1.00 89.88 518 ASP A N 1
ATOM 4058 C CA . ASP A 1 518 ? -13.653 12.211 10.873 1.00 89.88 518 ASP A CA 1
ATOM 4059 C C . ASP A 1 518 ? -14.506 11.238 11.708 1.00 89.88 518 ASP A C 1
ATOM 4061 O O . ASP A 1 518 ? -15.324 11.687 12.506 1.00 89.88 518 ASP A O 1
ATOM 4065 N N . VAL A 1 519 ? -14.264 9.923 11.588 1.00 88.75 519 VAL A N 1
ATOM 4066 C CA . VAL A 1 519 ? -14.926 8.874 12.385 1.00 88.75 519 VAL A CA 1
ATOM 4067 C C . VAL A 1 519 ? -13.897 7.877 12.924 1.00 88.75 519 VAL A C 1
ATOM 4069 O O . VAL A 1 519 ? -13.015 7.413 12.194 1.00 88.75 519 VAL A O 1
ATOM 4072 N N . LEU A 1 520 ? -14.022 7.537 14.209 1.00 88.75 520 LEU A N 1
ATOM 4073 C CA . LEU A 1 520 ? -13.204 6.539 14.898 1.00 88.75 520 LEU A CA 1
ATOM 4074 C C . LEU A 1 520 ? -14.109 5.401 15.370 1.00 88.75 520 LEU A C 1
ATOM 4076 O O . LEU A 1 520 ? -14.966 5.620 16.220 1.00 88.75 520 LEU A O 1
ATOM 4080 N N . TRP A 1 521 ? -13.910 4.195 14.849 1.00 89.81 521 TRP A N 1
ATOM 4081 C CA . TRP A 1 521 ? -14.671 3.019 15.268 1.00 89.81 521 TRP A CA 1
ATOM 4082 C C . TRP A 1 521 ? -13.818 2.126 16.151 1.00 89.81 521 TRP A C 1
ATOM 4084 O O . TRP A 1 521 ? -12.771 1.659 15.712 1.00 89.81 521 TRP A O 1
ATOM 4094 N N . LEU A 1 522 ? -14.273 1.854 17.374 1.00 87.19 522 LEU A N 1
ATOM 4095 C CA . LEU A 1 522 ? -13.666 0.848 18.240 1.00 87.19 522 LEU A CA 1
ATOM 4096 C C . LEU A 1 522 ? -14.514 -0.426 18.225 1.00 87.19 522 LEU A C 1
ATOM 4098 O O . LEU A 1 522 ? -15.603 -0.465 18.790 1.00 87.19 522 LEU A O 1
ATOM 4102 N N . ILE A 1 523 ? -13.987 -1.478 17.609 1.00 87.62 523 ILE A N 1
ATOM 4103 C CA . ILE A 1 523 ? -14.602 -2.799 17.539 1.00 87.62 523 ILE A CA 1
ATOM 4104 C C . ILE A 1 523 ? -13.995 -3.669 18.643 1.00 87.62 523 ILE A C 1
ATOM 4106 O O . ILE A 1 523 ? -12.843 -4.094 18.555 1.00 87.62 523 ILE A O 1
ATOM 4110 N N . GLN A 1 524 ? -14.757 -3.905 19.707 1.00 84.88 524 GLN A N 1
ATOM 4111 C CA . GLN A 1 524 ? -14.347 -4.779 20.808 1.00 84.88 524 GLN A CA 1
ATOM 4112 C C . GLN A 1 524 ? -14.969 -6.161 20.636 1.00 84.88 524 GLN A C 1
ATOM 4114 O O . GLN A 1 524 ? -16.173 -6.259 20.390 1.00 84.88 524 GLN A O 1
ATOM 4119 N N . ASP A 1 525 ? -14.176 -7.212 20.835 1.00 83.75 525 ASP A N 1
ATOM 4120 C CA . ASP A 1 525 ? -14.699 -8.574 20.894 1.00 83.75 525 ASP A CA 1
ATOM 4121 C C . ASP A 1 525 ? -15.232 -8.860 22.309 1.00 83.75 525 ASP A C 1
ATOM 4123 O O . ASP A 1 525 ? -14.484 -9.137 23.255 1.00 83.75 525 ASP A O 1
ATOM 4127 N N . LYS A 1 526 ? -16.549 -8.706 22.481 1.00 81.88 526 LYS A N 1
ATOM 4128 C CA . LYS A 1 526 ? -17.246 -9.042 23.726 1.00 81.88 526 LYS A CA 1
ATOM 4129 C C . LYS A 1 526 ? -17.811 -10.450 23.591 1.00 81.88 526 LYS A C 1
ATOM 4131 O O . LYS A 1 526 ? -18.667 -10.681 22.749 1.00 81.88 526 LYS A O 1
ATOM 4136 N N . SER A 1 527 ? -17.394 -11.347 24.484 1.00 81.50 527 SER A N 1
ATOM 4137 C CA . SER A 1 527 ? -17.897 -12.722 24.528 1.00 81.50 527 SER A CA 1
ATOM 4138 C C . SER A 1 527 ? -19.397 -12.743 24.838 1.00 81.50 527 SER A C 1
ATOM 4140 O O . SER A 1 527 ? -19.789 -12.543 25.996 1.00 81.50 527 SER A O 1
ATOM 4142 N N . ASP A 1 528 ? -20.219 -13.000 23.826 1.00 84.38 528 ASP A N 1
ATOM 4143 C CA . ASP A 1 528 ? -21.664 -13.155 23.948 1.00 84.38 528 ASP A CA 1
ATOM 4144 C C . ASP A 1 528 ? -22.106 -14.439 23.247 1.00 84.38 528 ASP A C 1
ATOM 4146 O O . ASP A 1 528 ? -21.937 -14.611 22.043 1.00 84.38 528 ASP A O 1
ATOM 4150 N N . ARG A 1 529 ? -22.724 -15.343 24.011 1.00 88.25 529 ARG A N 1
ATOM 4151 C CA . ARG A 1 529 ? -23.053 -16.696 23.553 1.00 88.25 529 ARG A CA 1
ATOM 4152 C C . ARG A 1 529 ? -23.991 -16.697 22.346 1.00 88.25 529 ARG A C 1
ATOM 4154 O O . ARG A 1 529 ? -23.899 -17.602 21.520 1.00 88.25 529 ARG A O 1
ATOM 4161 N N . GLU A 1 530 ? -24.925 -15.753 22.274 1.00 89.12 530 GLU A N 1
ATOM 4162 C CA . GLU A 1 530 ? -25.889 -15.707 21.172 1.00 89.12 530 GLU A CA 1
ATOM 4163 C C . GLU A 1 530 ? -25.260 -15.141 19.895 1.00 89.12 530 GLU A C 1
ATOM 4165 O O . GLU A 1 530 ? -25.443 -15.712 18.818 1.00 89.12 530 GLU A O 1
ATOM 4170 N N . ASN A 1 531 ? -24.469 -14.072 20.019 1.00 85.12 531 ASN A N 1
ATOM 4171 C CA . ASN A 1 531 ? -23.757 -13.480 18.891 1.00 85.12 531 ASN A CA 1
ATOM 4172 C C . ASN A 1 531 ? -22.699 -14.441 18.325 1.00 85.12 531 ASN A C 1
ATOM 4174 O O . ASN A 1 531 ? -22.638 -14.635 17.113 1.00 85.12 531 ASN A O 1
ATOM 4178 N N . ASP A 1 532 ? -21.953 -15.125 19.197 1.00 89.06 532 ASP A N 1
ATOM 4179 C CA . ASP A 1 532 ? -20.948 -16.122 18.812 1.00 89.06 532 ASP A CA 1
ATOM 4180 C C . ASP A 1 532 ? -21.578 -17.294 18.046 1.00 89.06 532 ASP A C 1
ATOM 4182 O O . ASP A 1 532 ? -21.016 -17.778 17.064 1.00 89.06 532 ASP A O 1
ATOM 4186 N N . LEU A 1 533 ? -22.773 -17.740 18.457 1.00 91.12 533 LEU A N 1
ATOM 4187 C CA . LEU A 1 533 ? -23.502 -18.805 17.768 1.00 91.12 533 LEU A CA 1
ATOM 4188 C C . LEU A 1 533 ? -23.948 -18.369 16.368 1.00 91.12 533 LEU A C 1
ATOM 4190 O O . LEU A 1 533 ? -23.768 -19.131 15.417 1.00 91.12 533 LEU A O 1
ATOM 4194 N N . ARG A 1 534 ? -24.489 -17.153 16.224 1.00 88.00 534 ARG A N 1
ATOM 4195 C CA . ARG A 1 534 ? -24.891 -16.608 14.915 1.00 88.00 534 ARG A CA 1
ATOM 4196 C C . ARG A 1 534 ? -23.685 -16.403 14.000 1.00 88.00 534 ARG A C 1
ATOM 4198 O O . ARG A 1 534 ? -23.734 -16.792 12.836 1.00 88.00 534 ARG A O 1
ATOM 4205 N N . LEU A 1 535 ? -22.584 -15.876 14.535 1.00 88.19 535 LEU A N 1
ATOM 4206 C CA . LEU A 1 535 ? -21.324 -15.711 13.814 1.00 88.19 535 LEU A CA 1
ATOM 4207 C C . LEU A 1 535 ? -20.770 -17.063 13.340 1.00 88.19 535 LEU A C 1
ATOM 4209 O O . LEU A 1 535 ? -20.410 -17.207 12.173 1.00 88.19 535 LEU A O 1
ATOM 4213 N N . ALA A 1 536 ? -20.751 -18.075 14.211 1.00 89.75 536 ALA A N 1
ATOM 4214 C CA . ALA A 1 536 ? -20.282 -19.413 13.860 1.00 89.75 536 ALA A CA 1
ATOM 4215 C C . ALA A 1 536 ? -21.165 -20.072 12.786 1.00 89.75 536 ALA A C 1
ATOM 4217 O O . ALA A 1 536 ? -20.646 -20.671 11.842 1.00 89.75 536 ALA A O 1
ATOM 4218 N N . GLN A 1 537 ? -22.492 -19.935 12.883 1.00 90.19 537 GLN A N 1
ATOM 4219 C CA . GLN A 1 537 ? -23.425 -20.410 11.853 1.00 90.19 537 GLN A CA 1
ATOM 4220 C C . GLN A 1 537 ? -23.193 -19.712 10.509 1.00 90.19 537 GLN A C 1
ATOM 4222 O O . GLN A 1 537 ? -23.175 -20.366 9.470 1.00 90.19 537 GLN A O 1
ATOM 4227 N N . HIS A 1 538 ? -22.947 -18.404 10.529 1.00 88.12 538 HIS A N 1
ATOM 4228 C CA . HIS A 1 538 ? -22.656 -17.638 9.325 1.00 88.12 538 HIS A CA 1
ATOM 4229 C C . HIS A 1 538 ? -21.355 -18.094 8.650 1.00 88.12 538 HIS A C 1
ATOM 4231 O O . HIS A 1 538 ? -21.345 -18.403 7.462 1.00 88.12 538 HIS A O 1
ATOM 4237 N N . ILE A 1 539 ? -20.262 -18.197 9.413 1.00 89.19 539 ILE A N 1
ATOM 4238 C CA . ILE A 1 539 ? -18.949 -18.615 8.898 1.00 89.19 539 ILE A CA 1
ATOM 4239 C C . ILE A 1 539 ? -19.011 -20.044 8.347 1.00 89.19 539 ILE A C 1
ATOM 4241 O O . ILE A 1 539 ? -18.515 -20.312 7.253 1.00 89.19 539 ILE A O 1
ATOM 4245 N N . THR A 1 540 ? -19.644 -20.966 9.078 1.00 89.94 540 THR A N 1
ATOM 4246 C CA . THR A 1 540 ? -19.785 -22.356 8.617 1.00 89.94 540 THR A CA 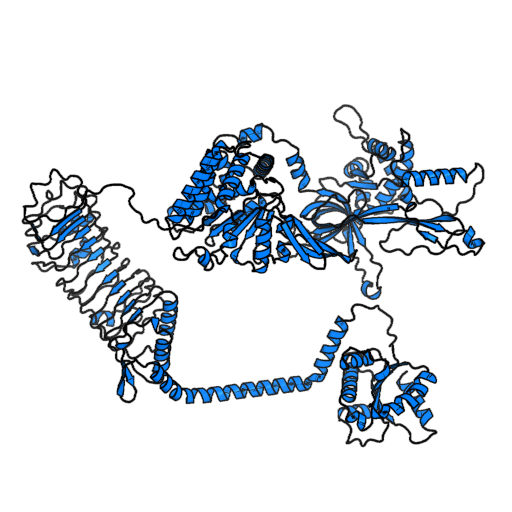1
ATOM 4247 C C . THR A 1 540 ? -20.594 -22.446 7.329 1.00 89.94 540 THR A C 1
ATOM 4249 O O . THR A 1 540 ? -20.204 -23.188 6.432 1.00 89.94 540 THR A O 1
ATOM 4252 N N . TYR A 1 541 ? -21.657 -21.652 7.189 1.00 89.81 541 TYR A N 1
ATOM 4253 C CA . TYR A 1 541 ? -22.445 -21.602 5.963 1.00 89.81 541 TYR A CA 1
ATOM 4254 C C . TYR A 1 541 ? -21.634 -21.091 4.763 1.00 89.81 541 TYR A C 1
ATOM 4256 O O . TYR A 1 541 ? -21.645 -21.735 3.711 1.00 89.81 541 TYR A O 1
ATOM 4264 N N . VAL A 1 542 ? -20.900 -19.982 4.931 1.00 89.19 542 VAL A N 1
ATOM 4265 C CA . VAL A 1 542 ? -20.056 -19.395 3.873 1.00 89.19 542 VAL A CA 1
ATOM 4266 C C . VAL A 1 542 ? -19.027 -20.411 3.382 1.00 89.19 542 VAL A C 1
ATOM 4268 O O . VAL A 1 542 ? -18.880 -20.589 2.180 1.00 89.19 542 VAL A O 1
ATOM 4271 N N . HIS A 1 543 ? -18.371 -21.147 4.282 1.00 87.88 543 HIS A N 1
ATOM 4272 C CA . HIS A 1 543 ? -17.409 -22.181 3.886 1.00 87.88 543 HIS A CA 1
ATOM 4273 C C . HIS A 1 543 ? -18.048 -23.437 3.270 1.00 87.88 543 HIS A C 1
ATOM 4275 O O . HIS A 1 543 ? -17.387 -24.128 2.500 1.00 87.88 543 HIS A O 1
ATOM 4281 N N . GLN A 1 544 ? -19.303 -23.758 3.601 1.00 91.62 544 GLN A N 1
ATOM 4282 C CA . GLN A 1 544 ? -20.012 -24.906 3.023 1.00 91.62 544 GLN A CA 1
ATOM 4283 C C . GLN A 1 544 ? -20.485 -24.643 1.590 1.00 91.62 544 GLN A C 1
ATOM 4285 O O . GLN A 1 544 ? -20.394 -25.534 0.749 1.00 91.62 544 GLN A O 1
ATOM 4290 N N . HIS A 1 545 ? -20.995 -23.440 1.318 1.00 87.25 545 HIS A N 1
ATOM 4291 C CA . HIS A 1 545 ? -21.660 -23.121 0.051 1.00 87.25 545 HIS A CA 1
ATOM 4292 C C . HIS A 1 545 ? -20.867 -22.149 -0.832 1.00 87.25 545 HIS A C 1
ATOM 4294 O O . HIS A 1 545 ? -21.240 -21.957 -1.984 1.00 87.25 545 HIS A O 1
ATOM 4300 N N . ASN A 1 546 ? -19.797 -21.529 -0.315 1.00 83.75 546 ASN A N 1
ATOM 4301 C CA . ASN A 1 546 ? -19.079 -20.400 -0.932 1.00 83.75 546 ASN A CA 1
ATOM 4302 C C . ASN A 1 546 ? -19.992 -19.210 -1.288 1.00 83.75 546 ASN A C 1
ATOM 4304 O O . ASN A 1 546 ? -19.653 -18.383 -2.130 1.00 83.75 546 ASN A O 1
ATOM 4308 N N . ILE A 1 547 ? -21.165 -19.136 -0.653 1.00 80.38 547 ILE A N 1
ATOM 4309 C CA . ILE A 1 547 ? -22.188 -18.107 -0.836 1.00 80.38 547 ILE A CA 1
ATOM 4310 C C . ILE A 1 547 ? -22.662 -17.697 0.563 1.00 80.38 547 ILE A C 1
ATOM 4312 O O . ILE A 1 547 ? -22.702 -18.521 1.479 1.00 80.38 547 ILE A O 1
ATOM 4316 N N . GLN A 1 548 ? -23.009 -16.424 0.742 1.00 75.69 548 GLN A N 1
ATOM 4317 C CA . GLN A 1 548 ? -23.609 -15.924 1.981 1.00 75.69 548 GLN A CA 1
ATOM 4318 C C . GLN A 1 548 ? -24.946 -16.625 2.294 1.00 75.69 548 GLN A C 1
ATOM 4320 O O . GLN A 1 548 ? -25.657 -17.036 1.369 1.00 75.69 548 GLN A O 1
ATOM 4325 N N . PRO A 1 549 ? -25.340 -16.746 3.574 1.00 75.38 549 PRO A N 1
ATOM 4326 C CA . PRO A 1 549 ? -26.677 -17.217 3.914 1.00 75.38 549 PRO A CA 1
ATOM 4327 C C . PRO A 1 549 ? -27.747 -16.290 3.320 1.00 75.38 549 PRO A C 1
ATOM 4329 O O . PRO A 1 549 ? -27.519 -15.080 3.222 1.00 75.38 549 PRO A O 1
ATOM 4332 N N . PRO A 1 550 ? -28.912 -16.830 2.918 1.00 70.25 550 PRO A N 1
ATOM 4333 C CA . PRO A 1 550 ? -29.992 -16.022 2.370 1.00 70.25 550 PRO A CA 1
ATOM 4334 C C . PRO A 1 550 ? -30.476 -15.023 3.429 1.00 70.25 550 PRO A C 1
ATOM 4336 O O . PRO A 1 550 ? -31.099 -15.391 4.425 1.00 70.25 550 PRO A O 1
ATOM 4339 N N . THR A 1 551 ? -30.145 -13.751 3.225 1.00 67.81 551 THR A N 1
ATOM 4340 C CA . THR A 1 551 ? -30.638 -12.605 3.996 1.00 67.81 551 THR A CA 1
ATOM 4341 C C . THR A 1 551 ? -31.998 -12.144 3.467 1.00 67.81 551 THR A C 1
ATOM 4343 O O . THR A 1 551 ? -32.405 -12.534 2.375 1.00 67.81 551 THR A O 1
ATOM 4346 N N . HIS A 1 552 ? -32.699 -11.275 4.209 1.00 66.62 552 HIS A N 1
ATOM 4347 C CA . HIS A 1 552 ? -33.954 -10.655 3.746 1.00 66.62 552 HIS A CA 1
ATOM 4348 C C . HIS A 1 552 ? -33.813 -9.927 2.395 1.00 66.62 552 HIS A C 1
ATOM 4350 O O . HIS A 1 552 ? -34.797 -9.787 1.673 1.00 66.62 552 HIS A O 1
ATOM 4356 N N . PHE A 1 553 ? -32.595 -9.505 2.044 1.00 66.75 553 PHE A N 1
ATOM 4357 C CA . PHE A 1 553 ? -32.276 -8.803 0.807 1.00 66.75 553 PHE A CA 1
ATOM 4358 C C . PHE A 1 553 ? -31.302 -9.605 -0.058 1.00 66.75 553 PHE A C 1
ATOM 4360 O O . PHE A 1 553 ? -30.386 -10.254 0.457 1.00 66.75 553 PHE A O 1
ATOM 4367 N N . THR A 1 554 ? -31.474 -9.510 -1.377 1.00 73.69 554 THR A N 1
ATOM 4368 C CA . THR A 1 554 ? -30.503 -9.987 -2.367 1.00 73.69 554 THR A CA 1
ATOM 4369 C C . THR A 1 554 ? -29.342 -8.989 -2.464 1.00 73.69 554 THR A C 1
ATOM 4371 O O . THR A 1 554 ? -29.609 -7.804 -2.707 1.00 73.69 554 THR A O 1
ATOM 4374 N N . PRO A 1 555 ? -28.080 -9.425 -2.288 1.00 73.31 555 PRO A N 1
ATOM 4375 C CA . PRO A 1 555 ? -26.920 -8.546 -2.401 1.00 73.31 555 PRO A CA 1
ATOM 4376 C C . PRO A 1 555 ? -26.789 -8.012 -3.831 1.00 73.31 555 PRO A C 1
ATOM 4378 O O . PRO A 1 555 ? -27.062 -8.724 -4.799 1.00 73.31 555 PRO A O 1
ATOM 4381 N N . LEU A 1 556 ? -26.379 -6.752 -3.959 1.00 79.50 556 LEU A N 1
ATOM 4382 C CA . LEU A 1 556 ? -26.097 -6.140 -5.256 1.00 79.50 556 LEU A CA 1
ATOM 4383 C C . LEU A 1 556 ? -24.741 -6.604 -5.791 1.00 79.50 556 LEU A C 1
ATOM 4385 O O . LEU A 1 556 ? -23.789 -6.787 -5.031 1.00 79.50 556 LEU A O 1
ATOM 4389 N N . ASP A 1 557 ? -24.648 -6.752 -7.112 1.00 83.31 557 ASP A N 1
ATOM 4390 C CA . ASP A 1 557 ? -23.379 -7.069 -7.759 1.00 83.31 557 ASP A CA 1
ATOM 4391 C C . ASP A 1 557 ? -22.381 -5.904 -7.630 1.00 83.31 557 ASP A C 1
ATOM 4393 O O . ASP A 1 557 ? -22.743 -4.722 -7.692 1.00 83.31 557 ASP A O 1
ATOM 4397 N N . MET A 1 558 ? -21.096 -6.234 -7.492 1.00 82.38 558 MET A N 1
ATOM 4398 C CA . MET A 1 558 ? -20.025 -5.254 -7.305 1.00 82.38 558 MET A CA 1
ATOM 4399 C C . MET A 1 558 ? -19.914 -4.296 -8.498 1.00 82.38 558 MET A C 1
ATOM 4401 O O . MET A 1 558 ? -19.617 -3.115 -8.298 1.00 82.38 558 MET A O 1
ATOM 4405 N N . LYS A 1 559 ? -20.173 -4.766 -9.731 1.00 82.06 559 LYS A N 1
ATOM 4406 C CA . LYS A 1 559 ? -20.141 -3.911 -10.930 1.00 82.06 559 LYS A CA 1
ATOM 4407 C C . LYS A 1 559 ? -21.231 -2.837 -10.876 1.00 82.06 559 LYS A C 1
ATOM 4409 O O . LYS A 1 559 ? -20.929 -1.658 -11.064 1.00 82.06 559 LYS A O 1
ATOM 4414 N N . LEU A 1 560 ? -22.464 -3.220 -10.538 1.00 81.88 560 LEU A N 1
ATOM 4415 C CA . LEU A 1 560 ? -23.585 -2.288 -10.372 1.00 81.88 560 LEU A CA 1
ATOM 4416 C C . LEU A 1 560 ? -23.329 -1.293 -9.232 1.00 81.88 560 LEU A C 1
ATOM 4418 O O . LEU A 1 560 ? -23.540 -0.093 -9.401 1.00 81.88 560 LEU A O 1
ATOM 4422 N N . MET A 1 561 ? -22.781 -1.756 -8.101 1.00 83.94 561 MET A N 1
ATOM 4423 C CA . MET A 1 561 ? -22.403 -0.870 -6.992 1.00 83.94 561 MET A CA 1
ATOM 4424 C C . MET A 1 561 ? -21.363 0.178 -7.410 1.00 83.94 561 MET A C 1
ATOM 4426 O O . MET A 1 561 ? -21.503 1.350 -7.060 1.00 83.94 561 MET A O 1
ATOM 4430 N N . ARG A 1 562 ? -20.331 -0.206 -8.176 1.00 84.81 562 ARG A N 1
ATOM 4431 C CA . ARG A 1 562 ? -19.316 0.738 -8.676 1.00 84.81 562 ARG A CA 1
ATOM 4432 C C . ARG A 1 562 ? -19.922 1.805 -9.582 1.00 84.81 562 ARG A C 1
ATOM 4434 O O . ARG A 1 562 ? -19.645 2.986 -9.366 1.00 84.81 562 ARG A O 1
ATOM 4441 N N . ARG A 1 563 ? -20.766 1.406 -10.545 1.00 80.06 563 ARG A N 1
ATOM 4442 C CA . ARG A 1 563 ? -21.487 2.338 -11.434 1.00 80.06 563 ARG A CA 1
ATOM 4443 C C . ARG A 1 563 ? -22.311 3.332 -10.622 1.00 80.06 563 ARG A C 1
ATOM 4445 O O . ARG A 1 563 ? -22.206 4.542 -10.814 1.00 80.06 563 ARG A O 1
ATOM 4452 N N . TYR A 1 564 ? -23.067 2.821 -9.652 1.00 83.50 564 TYR A N 1
ATOM 4453 C CA . TYR A 1 564 ? -23.923 3.636 -8.802 1.00 83.50 564 TYR A CA 1
ATOM 4454 C C . TYR A 1 564 ? -23.124 4.642 -7.955 1.00 83.50 564 TYR A C 1
ATOM 4456 O O . TYR A 1 564 ? -23.451 5.829 -7.912 1.00 83.50 564 TYR A O 1
ATOM 4464 N N . ILE A 1 565 ? -22.022 4.211 -7.329 1.00 86.50 565 ILE A N 1
ATOM 4465 C CA . ILE A 1 565 ? -21.133 5.097 -6.557 1.00 86.50 565 ILE A CA 1
ATOM 4466 C C . ILE A 1 565 ? -20.504 6.170 -7.461 1.00 86.50 565 ILE A C 1
ATOM 4468 O O . ILE A 1 565 ? -20.389 7.329 -7.051 1.00 86.50 565 ILE A O 1
ATOM 4472 N N . ALA A 1 566 ? -20.111 5.821 -8.690 1.00 84.00 566 ALA A N 1
ATOM 4473 C CA . ALA A 1 566 ? -19.577 6.778 -9.658 1.00 84.00 566 ALA A CA 1
ATOM 4474 C C . ALA A 1 566 ? -20.623 7.833 -10.061 1.00 84.00 566 ALA A C 1
ATOM 4476 O O . ALA A 1 566 ? -20.299 9.021 -10.135 1.00 84.00 566 ALA A O 1
ATOM 4477 N N . LEU A 1 567 ? -21.883 7.424 -10.234 1.00 83.88 567 LEU A N 1
ATOM 4478 C CA . LEU A 1 567 ? -23.008 8.324 -10.486 1.00 83.88 567 LEU A CA 1
ATOM 4479 C C . LEU A 1 567 ? -23.239 9.268 -9.293 1.00 83.88 567 LEU A C 1
ATOM 4481 O O . LEU A 1 567 ? -23.300 10.485 -9.477 1.00 83.88 567 LEU A O 1
ATOM 4485 N N . CYS A 1 568 ? -23.238 8.746 -8.061 1.00 85.12 568 CYS A N 1
ATOM 4486 C CA . CYS A 1 568 ? -23.368 9.549 -6.836 1.00 85.12 568 CYS A CA 1
ATOM 4487 C C . CYS A 1 568 ? -22.273 10.618 -6.705 1.00 85.12 568 CYS A C 1
ATOM 4489 O O . CYS A 1 568 ? -22.534 11.739 -6.265 1.00 85.12 568 CYS A O 1
ATOM 4491 N N . LYS A 1 569 ? -21.036 10.301 -7.112 1.00 85.19 569 LYS A N 1
ATOM 4492 C CA . LYS A 1 569 ? -19.903 11.241 -7.075 1.00 85.19 569 LYS A CA 1
ATOM 4493 C C . LYS A 1 569 ? -20.058 12.433 -8.021 1.00 85.19 569 LYS A C 1
ATOM 4495 O O . LYS A 1 569 ? -19.491 13.488 -7.727 1.00 85.19 569 LYS A O 1
ATOM 4500 N N . LYS A 1 570 ? -20.814 12.297 -9.122 1.00 85.38 570 LYS A N 1
ATOM 4501 C CA . LYS A 1 570 ? -21.083 13.404 -10.063 1.00 85.38 570 LYS A CA 1
ATOM 4502 C C . LYS A 1 570 ? -21.942 14.502 -9.415 1.00 85.38 570 LYS A C 1
ATOM 4504 O O . LYS A 1 570 ? -21.791 15.673 -9.758 1.00 85.38 570 LYS A O 1
ATOM 4509 N N . LYS A 1 571 ? -22.800 14.155 -8.449 1.00 86.12 571 LYS A N 1
ATOM 4510 C CA . LYS A 1 571 ? -23.675 15.108 -7.750 1.00 86.12 571 LYS A CA 1
ATOM 4511 C C . LYS A 1 571 ? -22.921 15.954 -6.716 1.00 86.12 571 LYS A C 1
ATOM 4513 O O . LYS A 1 571 ? -22.016 15.489 -6.018 1.00 86.12 571 LYS A O 1
ATOM 4518 N N . GLN A 1 572 ? -23.304 17.224 -6.596 1.00 89.06 572 GLN A N 1
ATOM 4519 C CA . GLN A 1 572 ? -22.698 18.186 -5.666 1.00 89.06 572 GLN A CA 1
ATOM 4520 C C . GLN A 1 572 ? -23.778 18.890 -4.831 1.00 89.06 572 GLN A C 1
ATOM 4522 O O . GLN A 1 572 ? -24.181 20.002 -5.170 1.00 89.06 572 GLN A O 1
ATOM 4527 N N . PRO A 1 573 ? -24.256 18.261 -3.742 1.00 91.25 573 PRO A N 1
ATOM 4528 C CA . PRO A 1 573 ? -25.305 18.837 -2.913 1.00 91.25 573 PRO A CA 1
ATOM 4529 C C . PRO A 1 573 ? -24.865 20.099 -2.168 1.00 91.25 573 PRO A C 1
ATOM 4531 O O . PRO A 1 573 ? -23.710 20.254 -1.747 1.00 91.25 573 PRO A O 1
ATOM 4534 N N . THR A 1 574 ? -25.831 20.983 -1.940 1.00 88.94 574 THR A N 1
ATOM 4535 C CA . THR A 1 574 ? -25.672 22.208 -1.152 1.00 88.94 574 THR A CA 1
ATOM 4536 C C . THR A 1 574 ? -26.347 22.072 0.215 1.00 88.94 574 THR A C 1
ATOM 4538 O O . THR A 1 574 ? -27.347 21.374 0.375 1.00 88.94 574 THR A O 1
ATOM 4541 N N . VAL A 1 575 ? -25.764 22.709 1.236 1.00 87.88 575 VAL A N 1
ATOM 4542 C CA . VAL A 1 575 ? -26.339 22.735 2.590 1.00 87.88 575 VAL A CA 1
ATOM 4543 C C . VAL A 1 575 ? -27.227 23.976 2.679 1.00 87.88 575 VAL A C 1
ATOM 4545 O O . VAL A 1 575 ? -26.694 25.073 2.487 1.00 87.88 575 VAL A O 1
ATOM 4548 N N . PRO A 1 576 ? -28.537 23.836 2.941 1.00 90.69 576 PRO A N 1
ATOM 4549 C CA . PRO A 1 576 ? -29.438 24.975 3.048 1.00 90.69 576 PRO A CA 1
ATOM 4550 C C . PRO A 1 576 ? -29.176 25.767 4.335 1.00 90.69 576 PRO A C 1
ATOM 4552 O O . PRO A 1 576 ? -28.833 25.204 5.376 1.00 90.69 576 PRO A O 1
ATOM 4555 N N . GLU A 1 577 ? -29.374 27.084 4.274 1.00 87.69 577 GLU A N 1
ATOM 4556 C CA . GLU A 1 577 ? -29.145 27.989 5.411 1.00 87.69 577 GLU A CA 1
ATOM 4557 C C . GLU A 1 577 ? -30.089 27.697 6.588 1.00 87.69 577 GLU A C 1
ATOM 4559 O O . GLU A 1 577 ? -29.687 27.796 7.744 1.00 87.69 577 GLU A O 1
ATOM 4564 N N . THR A 1 578 ? -31.299 27.203 6.312 1.00 88.69 578 THR A N 1
ATOM 4565 C CA . THR A 1 578 ? -32.292 26.813 7.330 1.00 88.69 578 THR A CA 1
ATOM 4566 C C . THR A 1 578 ? -31.811 25.715 8.282 1.00 88.69 578 THR A C 1
ATOM 4568 O O . THR A 1 578 ? -32.316 25.611 9.398 1.00 88.69 578 THR A O 1
ATOM 4571 N N . LEU A 1 579 ? -30.834 24.895 7.874 1.00 89.38 579 LEU A N 1
ATOM 4572 C CA . LEU A 1 579 ? -30.261 23.841 8.716 1.00 89.38 579 LEU A CA 1
ATOM 4573 C C . LEU A 1 579 ? -29.044 24.304 9.524 1.00 89.38 579 LEU A C 1
ATOM 4575 O O . LEU A 1 579 ? -28.625 23.588 10.433 1.00 89.38 579 LEU A O 1
ATOM 4579 N N . ALA A 1 580 ? -28.476 25.481 9.244 1.00 88.19 580 ALA A N 1
ATOM 4580 C CA . ALA A 1 580 ? -27.266 25.953 9.917 1.00 88.19 580 ALA A CA 1
ATOM 4581 C C . ALA A 1 580 ? -27.474 26.118 11.435 1.00 88.19 580 ALA A C 1
ATOM 4583 O O . ALA A 1 580 ? -26.654 25.649 12.231 1.00 88.19 580 ALA A O 1
ATOM 4584 N N . ASP A 1 581 ? -28.605 26.696 11.843 1.00 89.06 581 ASP A N 1
ATOM 4585 C CA . ASP A 1 581 ? -28.968 26.862 13.257 1.00 89.06 581 ASP A CA 1
ATOM 4586 C C . ASP A 1 581 ? -29.169 25.512 13.957 1.00 89.06 581 ASP A C 1
ATOM 4588 O O . ASP A 1 581 ? -28.761 25.315 15.103 1.00 89.06 581 ASP A O 1
ATOM 4592 N N . TYR A 1 582 ? -29.738 24.537 13.246 1.00 90.19 582 TYR A N 1
ATOM 4593 C CA . TYR A 1 582 ? -29.933 23.194 13.781 1.00 90.19 582 TYR A CA 1
ATOM 4594 C C . TYR A 1 582 ? -28.602 22.460 13.984 1.00 90.19 582 TYR A C 1
ATOM 4596 O O . TYR A 1 582 ? -28.352 21.912 15.057 1.00 90.19 582 TYR A O 1
ATOM 4604 N N . ILE A 1 583 ? -27.717 22.496 12.983 1.00 89.56 583 ILE A N 1
ATOM 4605 C CA . ILE A 1 583 ? -26.399 21.848 13.038 1.00 89.56 583 ILE A CA 1
ATOM 4606 C C . ILE A 1 583 ? -25.537 22.478 14.144 1.00 89.56 583 ILE A C 1
ATOM 4608 O O . ILE A 1 583 ? -24.851 21.770 14.884 1.00 89.56 583 ILE A O 1
ATOM 4612 N N . THR A 1 584 ? -25.573 23.806 14.286 1.00 89.56 584 THR A N 1
ATOM 4613 C CA . THR A 1 584 ? -24.835 24.502 15.351 1.00 89.56 584 THR A CA 1
ATOM 4614 C C . THR A 1 584 ? -25.392 24.174 16.735 1.00 89.56 584 THR A C 1
ATOM 4616 O O . THR A 1 584 ? -24.604 23.880 17.637 1.00 89.56 584 THR A O 1
ATOM 4619 N N . GLY A 1 585 ? -26.718 24.134 16.900 1.00 89.00 585 GLY A N 1
ATOM 4620 C CA . GLY A 1 585 ? -27.370 23.685 18.133 1.00 89.00 585 GLY A CA 1
ATOM 4621 C C . GLY A 1 585 ? -26.973 22.256 18.519 1.00 89.00 585 GLY A C 1
ATOM 4622 O O . GLY A 1 585 ? -26.522 22.025 19.642 1.00 89.00 585 GLY A O 1
ATOM 4623 N N . ALA A 1 586 ? -27.030 21.328 17.561 1.00 84.44 586 ALA A N 1
ATOM 4624 C CA . ALA A 1 586 ? -26.639 19.931 17.752 1.00 84.44 586 ALA A CA 1
ATOM 4625 C C . ALA A 1 586 ? -25.152 19.783 18.131 1.00 84.44 586 ALA A C 1
ATOM 4627 O O . ALA A 1 586 ? -24.793 19.007 19.017 1.00 84.44 586 ALA A O 1
ATOM 4628 N N . TYR A 1 587 ? -24.264 20.573 17.519 1.00 86.12 587 TYR A N 1
ATOM 4629 C CA . TYR A 1 587 ? -22.847 20.601 17.888 1.00 86.12 587 TYR A CA 1
ATOM 4630 C C . TYR A 1 587 ? -22.618 21.120 19.317 1.00 86.12 587 TYR A C 1
ATOM 4632 O O . TYR A 1 587 ? -21.782 20.583 20.051 1.00 86.12 587 TYR A O 1
ATOM 4640 N N . VAL A 1 588 ? -23.353 22.157 19.732 1.00 88.25 588 VAL A N 1
ATOM 4641 C CA . VAL A 1 588 ? -23.277 22.696 21.099 1.00 88.25 588 VAL A CA 1
ATOM 4642 C C . VAL A 1 588 ? -23.741 21.657 22.118 1.00 88.25 588 VAL A C 1
ATOM 4644 O O . VAL A 1 588 ? -23.085 21.498 23.150 1.00 88.25 588 VAL A O 1
ATOM 4647 N N . GLU A 1 589 ? -24.813 20.924 21.824 1.00 85.38 589 GLU A N 1
ATOM 4648 C CA . GLU A 1 589 ? -25.312 19.830 22.661 1.00 85.38 589 GLU A CA 1
ATOM 4649 C C . GLU A 1 589 ? -24.275 18.710 22.796 1.00 85.38 589 GLU A C 1
ATOM 4651 O O . GLU A 1 589 ? -23.844 18.410 23.912 1.00 85.38 589 GLU A O 1
ATOM 4656 N N . MET A 1 590 ? -23.737 18.222 21.675 1.00 79.12 590 MET A N 1
ATOM 4657 C CA . MET A 1 590 ? -22.674 17.211 21.653 1.00 79.12 590 MET A CA 1
ATOM 4658 C C . MET A 1 590 ? -21.442 17.641 22.475 1.00 79.12 590 MET A C 1
ATOM 4660 O O . MET A 1 590 ? -20.793 16.832 23.146 1.00 79.12 590 MET A O 1
ATOM 4664 N N . ARG A 1 591 ? -21.094 18.933 22.442 1.00 82.06 591 ARG A N 1
ATOM 4665 C CA . ARG A 1 591 ? -19.977 19.486 23.222 1.00 82.06 591 ARG A CA 1
ATOM 4666 C C . ARG A 1 591 ? -20.317 19.643 24.706 1.00 82.06 591 ARG A C 1
ATOM 4668 O O . ARG A 1 591 ? -19.426 19.511 25.546 1.00 82.06 591 ARG A O 1
ATOM 4675 N N . LYS A 1 592 ? -21.576 19.933 25.044 1.00 84.06 592 LYS A N 1
ATOM 4676 C CA . LYS A 1 592 ? -22.068 20.017 26.427 1.00 84.06 592 LYS A CA 1
ATOM 4677 C C . LYS A 1 592 ? -22.059 18.641 27.090 1.00 84.06 592 LYS A C 1
ATOM 4679 O O . LYS A 1 592 ? -21.583 18.526 28.215 1.00 84.06 592 LYS A O 1
ATOM 4684 N N . GLU A 1 593 ? -22.501 17.607 26.384 1.00 76.44 593 GLU A N 1
ATOM 4685 C CA . GLU A 1 593 ? -22.452 16.222 26.863 1.00 76.44 593 GLU A CA 1
ATOM 4686 C C . GLU A 1 593 ? -21.017 15.753 27.106 1.00 76.44 593 GLU A C 1
ATOM 4688 O O . GLU A 1 593 ? -20.714 15.226 28.177 1.00 76.44 593 GLU A O 1
ATOM 4693 N N . ALA A 1 594 ? -20.102 16.057 26.179 1.00 72.56 594 ALA A N 1
ATOM 4694 C CA . ALA A 1 594 ? -18.684 1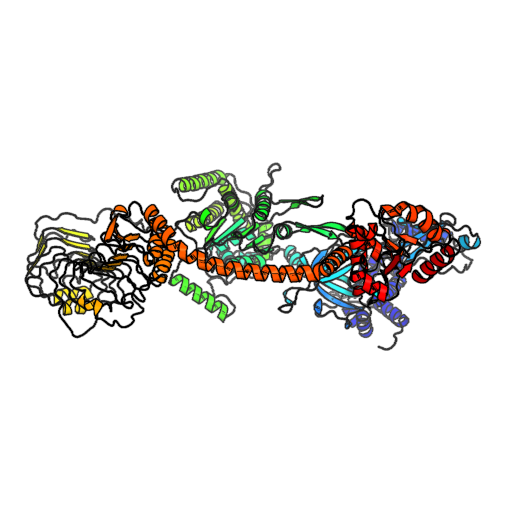5.753 26.354 1.00 72.56 594 ALA A CA 1
ATOM 4695 C C . ALA A 1 594 ? -18.049 16.492 27.550 1.00 72.56 594 ALA A C 1
ATOM 4697 O O . ALA A 1 594 ? -17.149 15.974 28.202 1.00 72.56 594 ALA A O 1
ATOM 4698 N N . ARG A 1 595 ? -18.520 17.702 27.894 1.00 75.19 595 ARG A N 1
ATOM 4699 C CA . ARG A 1 595 ? -18.056 18.414 29.102 1.00 75.19 595 ARG A CA 1
ATOM 4700 C C . ARG A 1 595 ? -18.549 17.776 30.400 1.00 75.19 595 ARG A C 1
ATOM 4702 O O . ARG A 1 595 ? -17.859 17.879 31.412 1.00 75.19 595 ARG A O 1
ATOM 4709 N N . ASN A 1 596 ? -19.727 17.155 30.386 1.00 75.94 596 ASN A N 1
ATOM 4710 C CA . ASN A 1 596 ? -20.313 16.540 31.577 1.00 75.94 596 ASN A CA 1
ATOM 4711 C C . ASN A 1 596 ? -19.591 15.242 31.975 1.00 75.94 596 ASN A C 1
ATOM 4713 O O . ASN A 1 596 ? -19.547 14.908 33.160 1.00 75.94 596 ASN A O 1
ATOM 4717 N N . SER A 1 597 ? -18.978 14.546 31.015 1.00 66.00 597 SER A N 1
ATOM 4718 C CA . SER A 1 597 ? -18.260 13.288 31.234 1.00 66.00 597 SER A CA 1
ATOM 4719 C C . SER A 1 597 ? -16.745 13.488 31.134 1.00 66.00 597 SER A C 1
ATOM 4721 O O . SER A 1 597 ? -16.199 13.602 30.038 1.00 66.00 597 SER A O 1
ATOM 4723 N N . LYS A 1 598 ? -16.049 13.484 32.283 1.00 57.44 598 LYS A N 1
ATOM 4724 C CA . LYS A 1 598 ? -14.591 13.728 32.374 1.00 57.44 598 LYS A CA 1
ATOM 4725 C C . LYS A 1 598 ? -13.723 12.749 31.565 1.00 57.44 598 LYS A C 1
ATOM 4727 O O . LYS A 1 598 ? -12.611 13.123 31.209 1.00 57.44 598 LYS A O 1
ATOM 4732 N N . ASP A 1 599 ? -14.240 11.559 31.254 1.00 56.41 599 ASP A N 1
ATOM 4733 C CA . ASP A 1 599 ? -13.522 10.502 30.525 1.00 56.41 599 ASP A CA 1
ATOM 4734 C C . ASP A 1 599 ? -13.881 10.425 29.025 1.00 56.41 599 ASP A C 1
ATOM 4736 O O . ASP A 1 599 ? -13.402 9.536 28.321 1.00 56.41 599 ASP A O 1
ATOM 4740 N N . THR A 1 600 ? -14.711 11.341 28.505 1.00 59.00 600 THR A N 1
ATOM 4741 C CA . THR A 1 600 ? -15.063 11.346 27.072 1.00 59.00 600 THR A CA 1
ATOM 4742 C C . THR A 1 600 ? -14.009 12.044 26.211 1.00 59.00 600 THR A C 1
ATOM 4744 O O . THR A 1 600 ? -13.345 12.992 26.625 1.00 59.00 600 THR A O 1
ATOM 4747 N N . THR A 1 601 ? -13.836 11.535 24.991 1.00 60.59 601 THR A N 1
ATOM 4748 C CA . THR A 1 601 ? -12.836 11.969 24.007 1.00 60.59 601 THR A CA 1
ATOM 4749 C C . THR A 1 601 ? -12.933 13.452 23.626 1.00 60.59 601 THR A C 1
ATOM 4751 O O . THR A 1 601 ? -13.978 14.096 23.726 1.00 60.59 601 THR A O 1
ATOM 4754 N N . PHE A 1 602 ? -11.819 14.003 23.131 1.00 65.50 602 PHE A N 1
ATOM 4755 C CA . PHE A 1 602 ? -11.707 15.400 22.704 1.00 65.50 602 PHE A CA 1
ATOM 4756 C C . PHE A 1 602 ? -12.708 15.753 21.587 1.00 65.50 602 PHE A C 1
ATOM 4758 O O . PHE A 1 602 ? -12.518 15.403 20.422 1.00 65.50 602 PHE A O 1
ATOM 4765 N N . THR A 1 603 ? -13.750 16.523 21.911 1.00 72.94 603 THR A N 1
ATOM 4766 C CA . THR A 1 603 ? -14.671 17.102 20.920 1.00 72.94 603 THR A CA 1
ATOM 4767 C C . THR A 1 603 ? -14.113 18.419 20.371 1.00 72.94 603 THR A C 1
ATOM 4769 O O . THR A 1 603 ? -14.208 19.484 20.985 1.00 72.94 603 THR A O 1
ATOM 4772 N N . SER A 1 604 ? -13.485 18.352 19.193 1.00 76.31 604 SER A N 1
ATOM 4773 C CA . SER A 1 604 ? -12.905 19.516 18.505 1.00 76.31 604 SER A CA 1
ATOM 4774 C C . SER A 1 604 ? -13.881 20.146 17.505 1.00 76.31 604 SER A C 1
ATOM 4776 O O . SER A 1 604 ? -14.873 19.532 17.118 1.00 76.31 604 SER A O 1
ATOM 4778 N N . ALA A 1 605 ? -13.591 21.357 17.022 1.00 81.38 605 ALA A N 1
ATOM 4779 C CA . ALA A 1 605 ? -14.360 21.979 15.937 1.00 81.38 605 ALA A CA 1
ATOM 4780 C C . ALA A 1 605 ? -14.310 21.175 14.617 1.00 81.38 605 ALA A C 1
ATOM 4782 O O . ALA A 1 605 ? -15.201 21.314 13.786 1.00 81.38 605 ALA A O 1
ATOM 4783 N N . ARG A 1 606 ? -13.324 20.279 14.429 1.00 84.62 606 ARG A N 1
ATOM 4784 C CA . ARG A 1 606 ? -13.262 19.392 13.252 1.00 84.62 606 ARG A CA 1
ATOM 4785 C C . ARG A 1 606 ? -14.415 18.387 13.208 1.00 84.62 606 ARG A C 1
ATOM 4787 O O . ARG A 1 606 ? -14.806 17.984 12.121 1.00 84.62 606 ARG A O 1
ATOM 4794 N N . THR A 1 607 ? -15.003 18.044 14.356 1.00 84.81 607 THR A N 1
ATOM 4795 C CA . THR A 1 607 ? -16.176 17.152 14.408 1.00 84.81 607 THR A CA 1
ATOM 4796 C C . THR A 1 607 ? -17.399 17.762 13.716 1.00 84.81 607 THR A C 1
ATOM 4798 O O . THR A 1 607 ? -18.120 17.049 13.030 1.00 84.81 607 THR A O 1
ATOM 4801 N N . LEU A 1 608 ? -17.579 19.087 13.783 1.00 88.00 608 LEU A N 1
ATOM 4802 C CA . LEU A 1 608 ? -18.619 19.796 13.029 1.00 88.00 608 LEU A CA 1
ATOM 4803 C C . LEU A 1 608 ? -18.399 19.664 11.512 1.00 88.00 608 LEU A C 1
ATOM 4805 O O . LEU A 1 608 ? -19.335 19.398 10.762 1.00 88.00 608 LEU A O 1
ATOM 4809 N N . LEU A 1 609 ? -17.148 19.809 11.061 1.00 87.75 609 LEU A N 1
ATOM 4810 C CA . LEU A 1 609 ? -16.791 19.619 9.651 1.00 87.75 609 LEU A CA 1
ATOM 4811 C C . LEU A 1 609 ? -17.016 18.169 9.201 1.00 87.75 609 LEU A C 1
ATOM 4813 O O . LEU A 1 609 ? -17.458 17.951 8.077 1.00 87.75 609 LEU A O 1
ATOM 4817 N N . ALA A 1 610 ? -16.751 17.191 10.070 1.00 88.50 610 ALA A N 1
ATOM 4818 C CA . ALA A 1 610 ? -17.028 15.782 9.801 1.00 88.50 610 ALA A CA 1
ATOM 4819 C C . ALA A 1 610 ? -18.532 15.521 9.612 1.00 88.50 610 ALA A C 1
ATOM 4821 O O . ALA A 1 610 ? -18.911 14.892 8.627 1.00 88.50 610 ALA A O 1
ATOM 4822 N N . VAL A 1 611 ? -19.395 16.070 10.479 1.00 90.31 611 VAL A N 1
ATOM 4823 C CA . VAL A 1 611 ? -20.861 15.955 10.339 1.00 90.31 611 VAL A CA 1
ATOM 4824 C C . VAL A 1 611 ? -21.335 16.546 9.009 1.00 90.31 611 VAL A C 1
ATOM 4826 O O . VAL A 1 611 ? -22.116 15.910 8.303 1.00 90.31 611 VAL A O 1
ATOM 4829 N N . LEU A 1 612 ? -20.815 17.710 8.604 1.00 90.19 612 LEU A N 1
ATOM 4830 C CA . LEU A 1 612 ? -21.141 18.310 7.304 1.00 90.19 612 LEU A CA 1
ATOM 4831 C C . LEU A 1 612 ? -20.698 17.430 6.121 1.00 90.19 612 LEU A C 1
ATOM 4833 O O . LEU A 1 612 ? -21.446 17.277 5.153 1.00 90.19 612 LEU A O 1
ATOM 4837 N N . ARG A 1 613 ? -19.509 16.815 6.183 1.00 91.44 613 ARG A N 1
ATOM 4838 C CA . ARG A 1 613 ? -19.042 15.885 5.137 1.00 91.44 613 ARG A CA 1
ATOM 4839 C C . ARG A 1 613 ? -19.905 14.631 5.053 1.00 91.44 613 ARG A C 1
ATOM 4841 O O . ARG A 1 613 ? -20.299 14.261 3.955 1.00 91.44 613 ARG A O 1
ATOM 4848 N N . LEU A 1 614 ? -20.239 14.021 6.190 1.00 92.12 614 LEU A N 1
ATOM 4849 C CA . LEU A 1 614 ? -21.115 12.847 6.244 1.00 92.12 614 LEU A CA 1
ATOM 4850 C C . LEU A 1 614 ? -22.515 13.172 5.704 1.00 92.12 614 LEU A C 1
ATOM 4852 O O . LEU A 1 614 ? -23.032 12.428 4.879 1.00 92.12 614 LEU A O 1
ATOM 4856 N N . SER A 1 615 ? -23.076 14.325 6.080 1.00 92.38 615 SER A N 1
ATOM 4857 C CA . SER A 1 615 ? -24.397 14.770 5.605 1.00 92.38 615 SER A CA 1
ATOM 4858 C C . SER A 1 615 ? -24.405 15.027 4.091 1.00 92.38 615 SER A C 1
ATOM 4860 O O . SER A 1 615 ? -25.331 14.632 3.390 1.00 92.38 615 SER A O 1
ATOM 4862 N N . THR A 1 616 ? -23.345 15.641 3.548 1.00 92.12 616 THR A N 1
ATOM 4863 C CA . THR A 1 616 ? -23.222 15.838 2.088 1.00 92.12 616 THR A CA 1
ATOM 4864 C C . THR A 1 616 ? -22.973 14.532 1.328 1.00 92.12 616 THR A C 1
ATOM 4866 O O . THR A 1 616 ? -23.435 14.398 0.198 1.00 92.12 616 THR A O 1
ATOM 4869 N N . ALA A 1 617 ? -22.291 13.555 1.932 1.00 91.94 617 ALA A N 1
ATOM 4870 C CA . ALA A 1 617 ? -22.129 12.220 1.357 1.00 91.94 617 ALA A CA 1
ATOM 4871 C C . ALA A 1 617 ? -23.449 11.421 1.356 1.00 91.94 617 ALA A C 1
ATOM 4873 O O . ALA A 1 617 ? -23.741 10.739 0.376 1.00 91.94 617 ALA A O 1
ATOM 4874 N N . LEU A 1 618 ? -24.276 11.553 2.401 1.00 91.56 618 LEU A N 1
ATOM 4875 C CA . LEU A 1 618 ? -25.627 10.976 2.451 1.00 91.56 618 LEU A CA 1
ATOM 4876 C C . LEU A 1 618 ? -26.535 11.570 1.366 1.00 91.56 618 LEU A C 1
ATOM 4878 O O . LEU A 1 618 ? -27.156 10.827 0.610 1.00 91.56 618 LEU A O 1
ATOM 4882 N N . ALA A 1 619 ? -26.525 12.895 1.198 1.00 90.88 619 ALA A N 1
ATOM 4883 C CA . ALA A 1 619 ? -27.279 13.544 0.126 1.00 90.88 619 ALA A CA 1
ATOM 4884 C C . ALA A 1 619 ? -26.827 13.083 -1.277 1.00 90.88 619 ALA A C 1
ATOM 4886 O O . ALA A 1 619 ? -27.662 12.867 -2.154 1.00 90.88 619 ALA A O 1
ATOM 4887 N N . ARG A 1 620 ? -25.519 12.839 -1.480 1.00 89.44 620 ARG A N 1
ATOM 4888 C CA . ARG A 1 620 ? -24.999 12.234 -2.722 1.00 89.44 620 ARG A CA 1
ATOM 4889 C C . ARG A 1 620 ? -25.523 10.823 -2.962 1.00 89.44 620 ARG A C 1
ATOM 4891 O O . ARG A 1 620 ? -25.849 10.511 -4.100 1.00 89.44 620 ARG A O 1
ATOM 4898 N N . LEU A 1 621 ? -25.611 9.990 -1.923 1.00 88.56 621 LEU A N 1
ATOM 4899 C CA . LEU A 1 621 ? -26.176 8.639 -2.028 1.00 88.56 621 LEU A CA 1
ATOM 4900 C C . LEU A 1 621 ? -27.643 8.654 -2.469 1.00 88.56 621 LEU A C 1
ATOM 4902 O O . LEU A 1 621 ? -28.039 7.779 -3.234 1.00 88.56 621 LEU A O 1
ATOM 4906 N N . ARG A 1 622 ? -28.421 9.648 -2.017 1.00 86.44 622 ARG A N 1
ATOM 4907 C CA . ARG A 1 622 ? -29.820 9.867 -2.433 1.00 86.44 622 ARG A CA 1
ATOM 4908 C C . ARG A 1 622 ? -29.965 10.558 -3.793 1.00 86.44 622 ARG A C 1
ATOM 4910 O O . ARG A 1 622 ? -31.086 10.771 -4.238 1.00 86.44 622 ARG A O 1
ATOM 4917 N N . LEU A 1 623 ? -28.859 10.955 -4.431 1.00 86.44 623 LEU A N 1
ATOM 4918 C CA . LEU A 1 623 ? -28.842 11.779 -5.649 1.00 86.44 623 LEU A CA 1
ATOM 4919 C C . LEU A 1 623 ? -29.572 13.130 -5.502 1.00 86.44 623 LEU A C 1
ATOM 4921 O O . LEU A 1 623 ? -29.952 13.743 -6.501 1.00 86.44 623 LEU A O 1
ATOM 4925 N N . ALA A 1 624 ? -29.723 13.611 -4.264 1.00 87.00 624 ALA A N 1
ATOM 4926 C CA . ALA A 1 624 ? -30.387 14.865 -3.942 1.00 87.00 624 ALA A CA 1
ATOM 4927 C C . ALA A 1 624 ? -29.415 16.052 -4.050 1.00 87.00 624 ALA A C 1
ATOM 4929 O O . ALA A 1 624 ? -28.242 15.954 -3.685 1.00 87.00 624 ALA A O 1
ATOM 4930 N N . ASP A 1 625 ? -29.913 17.200 -4.515 1.00 89.50 625 ASP A N 1
ATOM 4931 C CA . ASP A 1 625 ? -29.113 18.428 -4.653 1.00 89.50 625 ASP A CA 1
ATOM 4932 C C . ASP A 1 625 ? -29.090 19.276 -3.358 1.00 89.50 625 ASP A C 1
ATOM 4934 O O . ASP A 1 625 ? -28.283 20.204 -3.220 1.00 89.50 625 ASP A O 1
ATOM 4938 N N . VAL A 1 626 ? -29.942 18.948 -2.380 1.00 91.38 626 VAL A N 1
ATOM 4939 C CA . VAL A 1 626 ? -30.077 19.653 -1.096 1.00 91.38 626 VAL A CA 1
ATOM 4940 C C . VAL A 1 626 ? -29.976 18.654 0.056 1.00 91.38 626 VAL A C 1
ATOM 4942 O O . VAL A 1 626 ? -30.568 17.580 0.004 1.00 91.38 626 VAL A O 1
ATOM 4945 N N . VAL A 1 627 ? -29.222 19.014 1.097 1.00 93.06 627 VAL A N 1
ATOM 4946 C CA . VAL A 1 627 ? -29.131 18.227 2.339 1.00 93.06 627 VAL A CA 1
ATOM 4947 C C . VAL A 1 627 ? -30.386 18.436 3.185 1.00 93.06 627 VAL A C 1
ATOM 4949 O O . VAL A 1 627 ? -30.771 19.579 3.441 1.00 93.06 627 VAL A O 1
ATOM 4952 N N . GLU A 1 628 ? -30.988 17.349 3.662 1.00 91.38 628 GLU A N 1
ATOM 4953 C CA . GLU A 1 628 ? -32.170 17.381 4.525 1.00 91.38 628 GLU A CA 1
ATOM 4954 C C . GLU A 1 628 ? -31.815 17.231 6.010 1.00 91.38 628 GLU A C 1
ATOM 4956 O O . GLU A 1 628 ? -30.705 16.854 6.390 1.00 91.38 628 GLU A O 1
ATOM 4961 N N . LYS A 1 629 ? -32.784 17.523 6.888 1.00 91.06 629 LYS A N 1
ATOM 4962 C CA . LYS A 1 629 ? -32.605 17.367 8.340 1.00 91.06 629 LYS A CA 1
ATOM 4963 C C . LYS A 1 629 ? -32.341 15.909 8.733 1.00 91.06 629 LYS A C 1
ATOM 4965 O O . LYS A 1 629 ? -31.584 15.656 9.665 1.00 91.06 629 LYS A O 1
ATOM 4970 N N . GLU A 1 630 ? -32.958 14.965 8.029 1.00 89.94 630 GLU A N 1
ATOM 4971 C CA . GLU A 1 630 ? -32.805 13.530 8.279 1.00 89.94 630 GLU A CA 1
ATOM 4972 C C . GLU A 1 630 ? -31.380 13.048 7.981 1.00 89.94 630 GLU A C 1
ATOM 4974 O O . GLU A 1 630 ? -30.810 12.324 8.795 1.00 89.94 630 GLU A O 1
ATOM 4979 N N . ASP A 1 631 ? -30.754 13.552 6.908 1.00 90.62 631 ASP A N 1
ATOM 4980 C CA . ASP A 1 631 ? -29.350 13.261 6.575 1.00 90.62 631 ASP A CA 1
ATOM 4981 C C . ASP A 1 631 ? -28.408 13.699 7.715 1.00 90.62 631 ASP A C 1
ATOM 4983 O O . ASP A 1 631 ? -27.467 12.992 8.083 1.00 90.62 631 ASP A O 1
ATOM 4987 N N . VAL A 1 632 ? -28.678 14.865 8.316 1.00 90.88 632 VAL A N 1
ATOM 4988 C CA . VAL A 1 632 ? -27.912 15.377 9.464 1.00 90.88 632 VAL A CA 1
ATOM 4989 C C . VAL A 1 632 ? -28.138 14.512 10.704 1.00 90.88 632 VAL A C 1
ATOM 4991 O O . VAL A 1 632 ? -27.180 14.209 11.415 1.00 90.88 632 VAL A O 1
ATOM 4994 N N . ASN A 1 633 ? -29.377 14.092 10.967 1.00 90.94 633 ASN A N 1
ATOM 4995 C CA . ASN A 1 633 ? -29.697 13.226 12.103 1.00 90.94 633 ASN A CA 1
ATOM 4996 C C . ASN A 1 633 ? -29.003 11.868 11.997 1.00 90.94 633 ASN A C 1
ATOM 4998 O O . ASN A 1 633 ? -28.455 11.392 12.989 1.00 90.94 633 ASN A O 1
ATOM 5002 N N . GLU A 1 634 ? -28.967 11.271 10.807 1.00 89.50 634 GLU A N 1
ATOM 5003 C CA . GLU A 1 634 ? -28.277 9.998 10.594 1.00 89.50 634 GLU A CA 1
ATOM 5004 C C . GLU A 1 634 ? -26.755 10.154 10.725 1.00 89.50 634 GLU A C 1
ATOM 5006 O O . GLU A 1 634 ? -26.098 9.351 11.390 1.00 89.50 634 GLU A O 1
ATOM 5011 N N . ALA A 1 635 ? -26.178 11.239 10.193 1.00 90.50 635 ALA A N 1
ATOM 5012 C CA . ALA A 1 635 ? -24.765 11.557 10.408 1.00 90.50 635 ALA A CA 1
ATOM 5013 C C . ALA A 1 635 ? -24.431 11.741 11.902 1.00 90.50 635 ALA A C 1
ATOM 5015 O O . ALA A 1 635 ? -23.373 11.306 12.368 1.00 90.50 635 ALA A O 1
ATOM 5016 N N . MET A 1 636 ? -25.336 12.359 12.664 1.00 87.75 636 MET A N 1
ATOM 5017 C CA . MET A 1 636 ? -25.212 12.521 14.113 1.00 87.75 636 MET A CA 1
ATOM 5018 C C . MET A 1 636 ? -25.333 11.184 14.847 1.00 87.75 636 MET A C 1
ATOM 5020 O O . MET A 1 636 ? -24.501 10.916 15.713 1.00 87.75 636 MET A O 1
ATOM 5024 N N . ARG A 1 637 ? -26.280 10.320 14.455 1.00 89.50 637 ARG A N 1
ATOM 5025 C CA . ARG A 1 637 ? -26.431 8.958 14.990 1.00 89.50 637 ARG A CA 1
ATOM 5026 C C . ARG A 1 637 ? -25.138 8.166 14.821 1.00 89.50 637 ARG A C 1
ATOM 5028 O O . ARG A 1 637 ? -24.633 7.610 15.792 1.00 89.50 637 ARG A O 1
ATOM 5035 N N . LEU A 1 638 ? -24.555 8.165 13.619 1.00 88.44 638 LEU A N 1
ATOM 5036 C CA . LEU A 1 638 ? -23.280 7.489 13.353 1.00 88.44 638 LEU A CA 1
ATOM 5037 C C . LEU A 1 638 ? -22.140 8.055 14.218 1.00 88.44 638 LEU A C 1
ATOM 5039 O O . LEU A 1 638 ? -21.338 7.298 14.767 1.00 88.44 638 LEU A O 1
ATOM 5043 N N . MET A 1 639 ? -22.083 9.380 14.391 1.00 85.94 639 MET A N 1
ATOM 5044 C CA . MET A 1 639 ? -21.078 10.029 15.237 1.00 85.94 639 MET A CA 1
ATOM 5045 C C . MET A 1 639 ? -21.259 9.678 16.726 1.00 85.94 639 MET A C 1
ATOM 5047 O O . MET A 1 639 ? -20.274 9.456 17.433 1.00 85.94 639 MET A O 1
ATOM 5051 N N . GLU A 1 640 ? -22.494 9.606 17.215 1.00 83.50 640 GLU A N 1
ATOM 5052 C CA . GLU A 1 640 ? -22.814 9.237 18.597 1.00 83.50 640 GLU A CA 1
ATOM 5053 C C . GLU A 1 640 ? -22.474 7.769 18.869 1.00 83.50 640 GLU A C 1
ATOM 5055 O O . GLU A 1 640 ? -21.740 7.486 19.814 1.00 83.50 640 GLU A O 1
ATOM 5060 N N . MET A 1 641 ? -22.877 6.854 17.981 1.00 83.38 641 MET A N 1
ATOM 5061 C CA . MET A 1 641 ? -22.547 5.426 18.080 1.00 83.38 641 MET A CA 1
ATOM 5062 C C . MET A 1 641 ? -21.034 5.182 18.068 1.00 83.38 641 MET A C 1
ATOM 5064 O O . MET A 1 641 ? -20.529 4.333 18.811 1.00 83.38 641 MET A O 1
ATOM 5068 N N . SER A 1 642 ? -20.281 5.969 17.292 1.00 83.19 642 SER A N 1
ATOM 5069 C CA . SER A 1 642 ? -18.817 5.878 17.292 1.00 83.19 642 SER A CA 1
ATOM 5070 C C . SER A 1 642 ? -18.206 6.234 18.658 1.00 83.19 642 SER A C 1
ATOM 5072 O O . SER A 1 642 ? -17.219 5.629 19.080 1.00 83.19 642 SER A O 1
ATOM 5074 N N . LYS A 1 643 ? -18.819 7.173 19.397 1.00 78.44 643 LYS A N 1
ATOM 5075 C CA . LYS A 1 643 ? -18.395 7.560 20.750 1.00 78.44 643 LYS A CA 1
ATOM 5076 C C . LYS A 1 643 ? -18.896 6.602 21.818 1.00 78.44 643 LYS A C 1
ATOM 5078 O O . LYS A 1 643 ? -18.141 6.295 22.735 1.00 78.44 643 LYS A O 1
ATOM 5083 N N . ASP A 1 644 ? -20.133 6.128 21.713 1.00 73.12 644 ASP A N 1
ATOM 5084 C CA . ASP A 1 644 ? -20.713 5.213 22.698 1.00 73.12 644 ASP A CA 1
ATOM 5085 C C . ASP A 1 644 ? -19.989 3.861 22.708 1.00 73.12 644 ASP A C 1
ATOM 5087 O O . ASP A 1 644 ? -19.754 3.277 23.765 1.00 73.12 644 ASP A O 1
ATOM 5091 N N . SER A 1 645 ? -19.456 3.445 21.554 1.00 70.50 645 SER A N 1
ATOM 5092 C CA . SER A 1 645 ? -18.549 2.293 21.437 1.00 70.50 645 SER A CA 1
ATOM 5093 C C . SER A 1 645 ? -17.319 2.369 22.368 1.00 70.50 645 SER A C 1
ATOM 5095 O O . SER A 1 645 ? -16.705 1.343 22.670 1.00 70.50 645 SER A O 1
ATOM 5097 N N . LEU A 1 646 ? -16.952 3.561 22.864 1.00 65.81 646 LEU A N 1
ATOM 5098 C CA . LEU A 1 646 ? -15.862 3.772 23.825 1.00 65.81 646 LEU A CA 1
ATOM 5099 C C . LEU A 1 646 ? -16.312 3.633 25.294 1.00 65.81 646 LEU A C 1
ATOM 5101 O O . LEU A 1 646 ? -15.494 3.289 26.151 1.00 65.81 646 LEU A O 1
ATOM 5105 N N . ASN A 1 647 ? -17.592 3.864 25.604 1.00 64.88 647 ASN A N 1
ATOM 5106 C CA . ASN A 1 647 ? -18.118 3.898 26.969 1.00 64.88 647 ASN A CA 1
ATOM 5107 C C . ASN A 1 647 ? -18.597 2.505 27.409 1.00 64.88 647 ASN A C 1
ATOM 5109 O O . ASN A 1 647 ? -19.703 2.070 27.121 1.00 64.88 647 ASN A O 1
ATOM 5113 N N . THR A 1 648 ? -17.777 1.772 28.169 1.00 51.00 648 THR A N 1
ATOM 5114 C CA . THR A 1 648 ? -18.157 0.430 28.675 1.00 51.00 648 THR A CA 1
ATOM 5115 C C . THR A 1 648 ? -18.924 0.469 30.009 1.00 51.00 648 THR A C 1
ATOM 5117 O O . THR A 1 648 ? -19.254 -0.576 30.568 1.00 51.00 648 THR A O 1
ATOM 5120 N N . SER A 1 649 ? -19.243 1.645 30.559 1.00 40.56 649 SER A N 1
ATOM 5121 C CA . SER A 1 649 ? -19.981 1.749 31.823 1.00 40.56 649 SER A CA 1
ATOM 5122 C C . SER A 1 649 ? -21.496 1.612 31.634 1.00 40.56 649 SER A C 1
ATOM 5124 O O . SER A 1 649 ? -22.256 2.496 32.027 1.00 40.56 649 SER A O 1
ATOM 5126 N N . HIS A 1 650 ? -21.964 0.466 31.140 1.00 37.50 650 HIS A N 1
ATOM 5127 C CA . HIS A 1 650 ? -23.300 0.006 31.511 1.00 37.50 650 HIS A CA 1
ATOM 5128 C C . HIS A 1 650 ? -23.242 -0.536 32.944 1.00 37.50 650 HIS A C 1
ATOM 5130 O O . HIS A 1 650 ? -23.265 -1.737 33.203 1.00 37.50 650 HIS A O 1
ATOM 5136 N N . SER A 1 651 ? -23.207 0.387 33.909 1.00 28.95 651 SER A N 1
ATOM 5137 C CA . SER A 1 651 ? -24.018 0.164 35.098 1.00 28.95 651 SER A CA 1
ATOM 5138 C C . SER A 1 651 ? -25.436 -0.015 34.575 1.00 28.95 651 SER A C 1
ATOM 5140 O O . SER A 1 651 ? -25.984 0.894 33.948 1.00 28.95 651 SER A O 1
ATOM 5142 N N . VAL A 1 652 ? -26.015 -1.194 34.788 1.00 31.25 652 VAL A N 1
ATOM 5143 C CA . VAL A 1 652 ? -27.460 -1.398 34.710 1.00 31.25 652 VAL A CA 1
ATOM 5144 C C . VAL A 1 652 ? -28.072 -0.563 35.836 1.00 31.25 652 VAL A C 1
ATOM 5146 O O . VAL A 1 652 ? -28.494 -1.061 36.876 1.00 31.25 652 VAL A O 1
ATOM 5149 N N . HIS A 1 653 ? -28.066 0.755 35.666 1.00 30.05 653 HIS A N 1
ATOM 5150 C CA . HIS A 1 653 ? -28.990 1.616 36.352 1.00 30.05 653 HIS A CA 1
ATOM 5151 C C . HIS A 1 653 ? -30.308 1.453 35.625 1.00 30.05 653 HIS A C 1
ATOM 5153 O O . HIS A 1 653 ? -30.497 1.934 34.510 1.00 30.05 653 HIS A O 1
ATOM 5159 N N . ASN A 1 654 ? -31.203 0.741 36.308 1.00 34.25 654 ASN A N 1
ATOM 5160 C CA . ASN A 1 654 ? -32.621 1.044 36.356 1.00 34.25 654 ASN A CA 1
ATOM 5161 C C . ASN A 1 654 ? -32.879 2.516 35.992 1.00 34.25 654 ASN A C 1
ATOM 5163 O O . ASN A 1 654 ? -32.895 3.392 36.853 1.00 34.25 654 ASN A O 1
ATOM 5167 N N . ARG A 1 655 ? -33.136 2.772 34.711 1.00 30.77 655 ARG A N 1
ATOM 5168 C CA . ARG A 1 655 ? -34.030 3.841 34.267 1.00 30.77 655 ARG A CA 1
ATOM 5169 C C . ARG A 1 655 ? -35.418 3.239 34.078 1.00 30.77 655 ARG A C 1
ATOM 5171 O O . ARG A 1 655 ? -36.007 3.301 33.012 1.00 30.77 655 ARG A O 1
ATOM 5178 N N . TRP A 1 656 ? -35.902 2.611 35.145 1.00 31.30 656 TRP A N 1
ATOM 5179 C CA . TRP A 1 656 ? -37.314 2.355 35.392 1.00 31.30 656 TRP A CA 1
ATOM 5180 C C . TRP A 1 656 ? -37.573 2.853 36.818 1.00 31.30 656 TRP A C 1
ATOM 5182 O O . TRP A 1 656 ? -36.898 2.444 37.763 1.00 31.30 656 TRP A O 1
ATOM 5192 N N . ASN A 1 657 ? -38.471 3.829 36.929 1.00 29.84 657 ASN A N 1
ATOM 5193 C CA . ASN A 1 657 ? -38.873 4.532 38.149 1.00 29.84 657 ASN A CA 1
ATOM 5194 C C . ASN A 1 657 ? -39.323 3.585 39.281 1.00 29.84 657 ASN A C 1
ATOM 5196 O O . ASN A 1 657 ? -39.958 2.580 38.988 1.00 29.84 657 ASN A O 1
ATOM 5200 N N . LEU A 1 658 ? -39.082 3.967 40.550 1.00 34.00 658 LEU A N 1
ATOM 5201 C CA . LEU A 1 658 ? -40.060 4.075 41.665 1.00 34.00 658 LEU A CA 1
ATOM 5202 C C . LEU A 1 658 ? -39.398 3.929 43.050 1.00 34.00 658 LEU A C 1
ATOM 5204 O O . LEU A 1 658 ? -38.628 3.016 43.325 1.00 34.00 658 LEU A O 1
ATOM 5208 N N . LYS A 1 659 ? -39.719 4.882 43.928 1.00 32.47 659 LYS A N 1
ATOM 5209 C CA . LYS A 1 659 ? -39.089 5.166 45.226 1.00 32.47 659 LYS A CA 1
ATOM 5210 C C . LYS A 1 659 ? -39.885 4.591 46.422 1.00 32.47 659 LYS A C 1
ATOM 5212 O O . LYS A 1 659 ? -39.808 5.167 47.499 1.00 32.47 659 LYS A O 1
ATOM 5217 N N . THR A 1 660 ? -40.677 3.521 46.265 1.00 41.09 660 THR A N 1
ATOM 5218 C CA . THR A 1 660 ? -41.735 3.165 47.250 1.00 41.09 660 THR A CA 1
ATOM 5219 C C . THR A 1 660 ? -41.635 1.831 48.008 1.00 41.09 660 THR A C 1
ATOM 5221 O O . THR A 1 660 ? -42.470 1.611 48.876 1.00 41.09 660 THR A O 1
ATOM 5224 N N . ASP A 1 661 ? -40.641 0.961 47.810 1.00 41.47 661 ASP A N 1
ATOM 5225 C CA . ASP A 1 661 ? -40.798 -0.450 48.248 1.00 41.47 661 ASP A CA 1
ATOM 5226 C C . ASP A 1 661 ? -39.928 -0.912 49.442 1.00 41.47 661 ASP A C 1
ATOM 5228 O O . ASP A 1 661 ? -39.534 -2.079 49.498 1.00 41.47 661 ASP A O 1
ATOM 5232 N N . ILE A 1 662 ? -39.623 -0.047 50.419 1.00 44.62 662 ILE A N 1
ATOM 5233 C CA . ILE A 1 662 ? -38.836 -0.444 51.607 1.00 44.62 662 ILE A CA 1
ATOM 5234 C C . ILE A 1 662 ? -39.565 -0.047 52.898 1.00 44.62 662 ILE A C 1
ATOM 5236 O O . ILE A 1 662 ? -39.699 1.136 53.193 1.00 44.62 662 ILE A O 1
ATOM 5240 N N . ILE A 1 663 ? -39.988 -1.040 53.690 1.00 51.47 663 ILE A N 1
ATOM 5241 C CA . ILE A 1 663 ? -40.384 -0.854 55.095 1.00 51.47 663 ILE A CA 1
ATOM 5242 C C . ILE A 1 663 ? -39.219 -1.323 55.971 1.00 51.47 663 ILE A C 1
ATOM 5244 O O . ILE A 1 663 ? -38.820 -2.489 55.915 1.00 51.47 663 ILE A O 1
ATOM 5248 N N . SER A 1 664 ? -38.680 -0.413 56.776 1.00 40.06 664 SER A N 1
ATOM 5249 C CA . SER A 1 664 ? -37.757 -0.704 57.874 1.00 40.06 664 SER A CA 1
ATOM 5250 C C . SER A 1 664 ? -38.419 -0.283 59.184 1.00 40.06 664 SER A C 1
ATOM 5252 O O . SER A 1 664 ? -38.871 0.854 59.277 1.00 40.06 664 SER A O 1
ATOM 5254 N N . ASP A 1 665 ? -38.437 -1.203 60.150 1.00 43.44 665 ASP A N 1
ATOM 5255 C CA . ASP A 1 665 ? -38.977 -1.116 61.518 1.00 43.44 665 ASP A CA 1
ATOM 5256 C C . ASP A 1 665 ? -40.459 -1.485 61.693 1.00 43.44 665 ASP A C 1
ATOM 5258 O O . ASP A 1 665 ? -41.380 -0.692 61.508 1.00 43.44 665 ASP A O 1
ATOM 5262 N N . ILE A 1 666 ? -40.675 -2.735 62.122 1.00 48.66 666 ILE A N 1
ATOM 5263 C CA . ILE A 1 666 ? -41.939 -3.225 62.678 1.00 48.66 666 ILE A CA 1
ATOM 5264 C C . ILE A 1 666 ? -41.638 -3.696 64.102 1.00 48.66 666 ILE A C 1
ATOM 5266 O O . ILE A 1 666 ? -41.257 -4.845 64.321 1.00 48.66 666 ILE A O 1
ATOM 5270 N N . ASP A 1 667 ? -41.809 -2.803 65.073 1.00 38.31 667 ASP A N 1
ATOM 5271 C CA . ASP A 1 667 ? -41.814 -3.173 66.485 1.00 38.31 667 ASP A CA 1
ATOM 5272 C C . ASP A 1 667 ? -43.178 -3.791 66.854 1.00 38.31 667 ASP A C 1
ATOM 5274 O O . ASP A 1 667 ? -44.228 -3.145 66.836 1.00 38.31 667 ASP A O 1
ATOM 5278 N N . GLY A 1 668 ? -43.159 -5.075 67.215 1.00 43.38 668 GLY A N 1
ATOM 5279 C CA . GLY A 1 668 ? -44.005 -5.604 68.290 1.00 43.38 668 GLY A CA 1
ATOM 5280 C C . GLY A 1 668 ? -45.487 -5.923 68.038 1.00 43.38 668 GLY A C 1
ATOM 5281 O O . GLY A 1 668 ? -46.175 -6.201 69.018 1.00 43.38 668 GLY A O 1
ATOM 5282 N N . LYS A 1 669 ? -46.022 -5.952 66.807 1.00 38.41 669 LYS A N 1
ATOM 5283 C CA . LYS A 1 669 ? -47.411 -6.423 66.571 1.00 38.41 669 LYS A CA 1
ATOM 5284 C C . LYS A 1 669 ? -47.481 -7.729 65.782 1.00 38.41 669 LYS A C 1
ATOM 5286 O O . LYS A 1 669 ? -46.773 -7.918 64.800 1.00 38.41 669 LYS A O 1
ATOM 5291 N N . ALA A 1 670 ? -48.356 -8.621 66.253 1.00 45.81 670 ALA A N 1
ATOM 5292 C CA . ALA A 1 670 ? -48.576 -9.972 65.749 1.00 45.81 670 ALA A CA 1
ATOM 5293 C C . ALA A 1 670 ? -48.680 -10.016 64.214 1.00 45.81 670 ALA A C 1
ATOM 5295 O O . ALA A 1 670 ? -49.595 -9.457 63.601 1.00 45.81 670 ALA A O 1
ATOM 5296 N N . PHE A 1 671 ? -47.718 -10.708 63.611 1.00 47.53 671 PHE A N 1
ATOM 5297 C CA . PHE A 1 671 ? -47.600 -10.946 62.179 1.00 47.53 671 PHE A CA 1
ATOM 5298 C C . PHE A 1 671 ? -48.733 -11.893 61.742 1.00 47.53 671 PHE A C 1
ATOM 5300 O O . PHE A 1 671 ? -48.575 -13.109 61.778 1.00 47.53 671 PHE A O 1
ATOM 5307 N N . GLY A 1 672 ? -49.924 -11.367 61.427 1.00 45.03 672 GLY A N 1
ATOM 5308 C CA . GLY A 1 672 ? -51.048 -12.250 61.083 1.00 45.03 672 GLY A CA 1
ATOM 5309 C C . GLY A 1 672 ? -52.376 -11.634 60.642 1.00 45.03 672 GLY A C 1
ATOM 5310 O O . GLY A 1 672 ? -53.167 -12.354 60.043 1.00 45.03 672 GLY A O 1
ATOM 5311 N N . GLN A 1 673 ? -52.658 -10.347 60.883 1.00 43.28 673 GLN A N 1
ATOM 5312 C CA . GLN A 1 673 ? -54.002 -9.803 60.580 1.00 43.28 673 GLN A CA 1
ATOM 5313 C C . GLN A 1 673 ? -54.041 -8.431 59.878 1.00 43.28 673 GLN A C 1
ATOM 5315 O O . GLN A 1 673 ? -55.125 -7.936 59.594 1.00 43.28 673 GLN A O 1
ATOM 5320 N N . GLY A 1 674 ? -52.897 -7.821 59.533 1.00 42.25 674 GLY A N 1
ATOM 5321 C CA . GLY A 1 674 ? -52.857 -6.421 59.066 1.00 42.25 674 GLY A CA 1
ATOM 5322 C C . GLY A 1 674 ? -52.498 -6.146 57.598 1.00 42.25 674 GLY A C 1
ATOM 5323 O O . GLY A 1 674 ? -52.532 -4.989 57.196 1.00 42.25 674 GLY A O 1
ATOM 5324 N N . TYR A 1 675 ? -52.130 -7.143 56.784 1.00 50.69 675 TYR A N 1
ATOM 5325 C CA . TYR A 1 675 ? -51.379 -6.884 55.536 1.00 50.69 675 TYR A CA 1
ATOM 5326 C C . TYR A 1 675 ? -52.147 -7.094 54.217 1.00 50.69 675 TYR A C 1
ATOM 5328 O O . TYR A 1 675 ? -51.532 -7.211 53.160 1.00 50.69 675 TYR A O 1
ATOM 5336 N N . SER A 1 676 ? -53.484 -7.091 54.227 1.00 47.66 676 SER A N 1
ATOM 5337 C CA . SER A 1 676 ? -54.298 -7.207 52.997 1.00 47.66 676 SER A CA 1
ATOM 5338 C C . SER A 1 676 ? -54.131 -6.028 52.017 1.00 47.66 676 SER A C 1
ATOM 5340 O O . SER A 1 676 ? -54.455 -6.164 50.834 1.00 47.66 676 SER A O 1
ATOM 5342 N N . SER A 1 677 ? -53.594 -4.894 52.479 1.00 48.38 677 SER A N 1
ATOM 5343 C CA . SER A 1 677 ? -53.386 -3.661 51.708 1.00 48.38 677 SER A CA 1
ATOM 5344 C C . SER A 1 677 ? -52.030 -3.561 50.989 1.00 48.38 677 SER A C 1
ATOM 5346 O O . SER A 1 677 ? -51.874 -2.701 50.126 1.00 48.38 677 SER A O 1
ATOM 5348 N N . LEU A 1 678 ? -51.055 -4.436 51.270 1.00 53.28 678 LEU A N 1
ATOM 5349 C CA . LEU A 1 678 ? -49.670 -4.308 50.779 1.00 53.28 678 LEU A CA 1
ATOM 5350 C C . LEU A 1 678 ? -49.313 -5.356 49.710 1.00 53.28 678 LEU A C 1
ATOM 5352 O O . LEU A 1 678 ? -48.367 -6.126 49.850 1.00 53.28 678 LEU A O 1
ATOM 5356 N N . LYS A 1 679 ? -50.064 -5.376 48.602 1.00 56.09 679 LYS A N 1
ATOM 5357 C CA . LYS A 1 679 ? -49.925 -6.390 47.536 1.00 56.09 679 LYS A CA 1
ATOM 5358 C C . LYS A 1 679 ? -48.637 -6.301 46.698 1.00 56.09 679 LYS A C 1
ATOM 5360 O O . LYS A 1 679 ? -48.381 -7.236 45.952 1.00 56.09 679 LYS A O 1
ATOM 5365 N N . GLN A 1 680 ? -47.840 -5.230 46.790 1.00 57.59 680 GLN A N 1
ATOM 5366 C CA . GLN A 1 680 ? -46.642 -5.004 45.951 1.00 57.59 680 GLN A CA 1
ATOM 5367 C C . GLN A 1 680 ? -45.304 -5.013 46.715 1.00 57.59 680 GLN A C 1
ATOM 5369 O O . GLN A 1 680 ? -44.267 -4.687 46.146 1.00 57.59 680 GLN A O 1
ATOM 5374 N N . LEU A 1 681 ? -45.293 -5.406 47.990 1.00 63.09 681 LEU A N 1
ATOM 5375 C CA . LEU A 1 681 ? -44.085 -5.343 48.814 1.00 63.09 681 LEU A CA 1
ATOM 5376 C C . LEU A 1 681 ? -42.987 -6.307 48.316 1.00 63.09 681 LEU A C 1
ATOM 5378 O O . LEU A 1 681 ? -43.182 -7.524 48.313 1.00 63.09 681 LEU A O 1
ATOM 5382 N N . ARG A 1 682 ? -41.818 -5.764 47.941 1.00 65.88 682 ARG A N 1
ATOM 5383 C CA . ARG A 1 682 ? -40.656 -6.545 47.470 1.00 65.88 682 ARG A CA 1
ATOM 5384 C C . ARG A 1 682 ? -39.660 -6.920 48.566 1.00 65.88 682 ARG A C 1
ATOM 5386 O O . ARG A 1 682 ? -39.007 -7.957 48.453 1.00 65.88 682 ARG A O 1
ATOM 5393 N N . GLN A 1 683 ? -39.520 -6.109 49.614 1.00 67.81 683 GLN A N 1
ATOM 5394 C CA . GLN A 1 683 ? -38.536 -6.328 50.677 1.00 67.81 683 GLN A CA 1
ATOM 5395 C C . GLN A 1 683 ? -39.170 -6.207 52.064 1.00 67.81 683 GLN A C 1
ATOM 5397 O O . GLN A 1 683 ? -39.796 -5.198 52.380 1.00 67.81 683 GLN A O 1
ATOM 5402 N N . LEU A 1 684 ? -38.965 -7.230 52.898 1.00 73.25 684 LEU A N 1
ATOM 5403 C CA . LEU A 1 684 ? -39.414 -7.294 54.285 1.00 73.25 684 LEU A CA 1
ATOM 5404 C C . LEU A 1 684 ? -38.214 -7.443 55.223 1.00 73.25 684 LEU A C 1
ATOM 5406 O O . LEU A 1 684 ? -37.487 -8.435 55.154 1.00 73.25 684 LEU A O 1
ATOM 5410 N N . LYS A 1 685 ? -38.035 -6.470 56.119 1.00 69.25 685 LYS A N 1
ATOM 5411 C CA . LYS A 1 685 ? -37.031 -6.511 57.185 1.00 69.25 685 LYS A CA 1
ATOM 5412 C C . LYS A 1 685 ? -37.712 -6.436 58.545 1.00 69.25 685 LYS A C 1
ATOM 5414 O O . LYS A 1 685 ? -38.393 -5.457 58.833 1.00 69.25 685 LYS A O 1
ATOM 5419 N N . ALA A 1 686 ? -37.509 -7.450 59.375 1.00 68.75 686 ALA A N 1
ATOM 5420 C CA . ALA A 1 686 ? -37.992 -7.502 60.745 1.00 68.75 686 ALA A CA 1
ATOM 5421 C C . ALA A 1 686 ? -36.845 -7.904 61.688 1.00 68.75 686 ALA A C 1
ATOM 5423 O O . ALA A 1 686 ? -36.162 -8.908 61.483 1.00 68.75 686 ALA A O 1
ATOM 5424 N N . GLY A 1 687 ? -36.619 -7.096 62.721 1.00 63.34 687 GLY A N 1
ATOM 5425 C CA . GLY A 1 687 ? -35.663 -7.374 63.792 1.00 63.34 687 GLY A CA 1
ATOM 5426 C C . GLY A 1 687 ? -36.397 -7.597 65.114 1.00 63.34 687 GLY A C 1
ATOM 5427 O O . GLY A 1 687 ? -37.434 -6.985 65.342 1.00 63.34 687 GLY A O 1
ATOM 5428 N N . LYS A 1 688 ? -35.876 -8.460 65.998 1.00 62.88 688 LYS A N 1
ATOM 5429 C CA . LYS A 1 688 ? -36.384 -8.670 67.377 1.00 62.88 688 LYS A CA 1
ATOM 5430 C C . LYS A 1 688 ? -37.864 -9.100 67.482 1.00 62.88 688 LYS A C 1
ATOM 5432 O O . LYS A 1 688 ? -38.551 -8.739 68.436 1.00 62.88 688 LYS A O 1
ATOM 5437 N N . CYS A 1 689 ? -38.377 -9.885 66.536 1.00 61.69 689 CYS A N 1
ATOM 5438 C CA . CYS A 1 689 ? -39.779 -10.326 66.555 1.00 61.69 689 CYS A CA 1
ATOM 5439 C C . CYS A 1 689 ? -39.980 -11.665 67.297 1.00 61.69 689 CYS A C 1
ATOM 5441 O O . CYS A 1 689 ? -39.127 -12.552 67.261 1.00 61.69 689 CYS A O 1
ATOM 5443 N N . GLN A 1 690 ? -41.136 -11.845 67.945 1.00 62.56 690 GLN A N 1
ATOM 5444 C CA . GLN A 1 690 ? -41.576 -13.135 68.499 1.00 62.56 690 GLN A CA 1
ATOM 5445 C C . GLN A 1 690 ? -42.664 -13.737 67.602 1.00 62.56 690 GLN A C 1
ATOM 5447 O O . GLN A 1 690 ? -43.766 -13.198 67.515 1.00 62.56 690 GLN A O 1
ATOM 5452 N N . MET A 1 691 ? -42.361 -14.853 66.935 1.00 65.94 691 MET A N 1
ATOM 5453 C CA . MET A 1 691 ? -43.296 -15.574 66.066 1.00 65.94 691 MET A CA 1
ATOM 5454 C C . MET A 1 691 ? -43.718 -16.884 66.740 1.00 65.94 691 MET A C 1
ATOM 5456 O O . MET A 1 691 ? -42.920 -17.810 66.885 1.00 65.94 691 MET A O 1
ATOM 5460 N N . GLN A 1 692 ? -44.983 -16.961 67.161 1.00 60.88 692 GLN A N 1
ATOM 5461 C CA . GLN A 1 692 ? -45.521 -18.138 67.854 1.00 60.88 692 GLN A CA 1
ATOM 5462 C C . GLN A 1 692 ? -45.800 -19.313 66.904 1.00 60.88 692 GLN A C 1
ATOM 5464 O O . GLN A 1 692 ? -45.533 -20.455 67.259 1.00 60.88 692 GLN A O 1
ATOM 5469 N N . LEU A 1 693 ? -46.309 -19.050 65.696 1.00 64.19 693 LEU A N 1
ATOM 5470 C CA . LEU A 1 693 ? -46.652 -20.089 64.724 1.00 64.19 693 LEU A CA 1
ATOM 5471 C C . LEU A 1 693 ? -46.466 -19.564 63.296 1.00 64.19 693 LEU A C 1
ATOM 5473 O O . LEU A 1 693 ? -47.083 -18.565 62.928 1.00 64.19 693 LEU A O 1
ATOM 5477 N N . VAL A 1 694 ? -45.643 -20.240 62.488 1.00 66.69 694 VAL A N 1
ATOM 5478 C CA . VAL A 1 694 ? -45.505 -19.958 61.046 1.00 66.69 694 VAL A CA 1
ATOM 5479 C C . VAL A 1 694 ? -46.247 -21.043 60.262 1.00 66.69 694 VAL A C 1
ATOM 5481 O O . VAL A 1 694 ? -45.957 -22.236 60.401 1.00 66.69 694 VAL A O 1
ATOM 5484 N N . ASN A 1 695 ? -47.232 -20.634 59.460 1.00 66.56 695 ASN A N 1
ATOM 5485 C CA . ASN A 1 695 ? -48.080 -21.522 58.657 1.00 66.56 695 ASN A CA 1
ATOM 5486 C C . ASN A 1 695 ? -48.110 -21.110 57.173 1.00 66.56 695 ASN A C 1
ATOM 5488 O O . ASN A 1 695 ? -47.657 -20.028 56.799 1.00 66.56 695 ASN A O 1
ATOM 5492 N N . ASN A 1 696 ? -48.705 -21.947 56.318 1.00 62.06 696 ASN A N 1
ATOM 5493 C CA . ASN A 1 696 ? -48.793 -21.705 54.866 1.00 62.06 696 ASN A CA 1
ATOM 5494 C C . ASN A 1 696 ? -49.521 -20.397 54.500 1.00 62.06 696 ASN A C 1
ATOM 5496 O O . ASN A 1 696 ? -49.286 -19.831 53.434 1.00 62.06 696 ASN A O 1
ATOM 5500 N N . ASN A 1 697 ? -50.383 -19.889 55.385 1.00 62.66 697 ASN A N 1
ATOM 5501 C CA . ASN A 1 697 ? -51.146 -18.665 55.142 1.00 62.66 697 ASN A CA 1
ATOM 5502 C C . ASN A 1 697 ? -50.347 -17.395 55.471 1.00 62.66 697 ASN A C 1
ATOM 5504 O O . ASN A 1 697 ? -50.732 -16.320 55.012 1.00 62.66 697 ASN A O 1
ATOM 5508 N N . THR A 1 698 ? -49.224 -17.508 56.195 1.00 64.38 698 THR A N 1
ATOM 5509 C CA . THR A 1 698 ? -48.449 -16.364 56.715 1.00 64.38 698 THR A CA 1
ATOM 5510 C C . THR A 1 698 ? -47.917 -15.456 55.595 1.00 64.38 698 THR A C 1
ATOM 5512 O O . THR A 1 698 ? -47.896 -14.239 55.753 1.00 64.38 698 THR A O 1
ATOM 5515 N N . PHE A 1 699 ? -47.565 -16.022 54.433 1.00 68.25 699 PHE A N 1
ATOM 5516 C CA . PHE A 1 699 ? -47.043 -15.281 53.270 1.00 68.25 699 PHE A CA 1
ATOM 5517 C C . PHE A 1 699 ? -47.941 -15.357 52.022 1.00 68.25 699 PHE A C 1
ATOM 5519 O O . PHE A 1 699 ? -47.557 -14.892 50.950 1.00 68.25 699 PHE A O 1
ATOM 5526 N N . SER A 1 700 ? -49.152 -15.912 52.146 1.00 63.53 700 SER A N 1
ATOM 5527 C CA . SER A 1 700 ? -50.068 -16.153 51.016 1.00 63.53 700 SER A CA 1
ATOM 5528 C C . SER A 1 700 ? -50.492 -14.877 50.266 1.00 63.53 700 SER A C 1
ATOM 5530 O O . SER A 1 700 ? -50.678 -14.908 49.052 1.00 63.53 700 SER A O 1
ATOM 5532 N N . ASN A 1 701 ? -50.572 -13.739 50.966 1.00 60.69 701 ASN A N 1
ATOM 5533 C CA . ASN A 1 701 ? -51.010 -12.451 50.414 1.00 60.69 701 ASN A CA 1
ATOM 5534 C C . ASN A 1 701 ? -49.878 -11.591 49.805 1.00 60.69 701 ASN A C 1
ATOM 5536 O O . ASN A 1 701 ? -50.142 -10.464 49.387 1.00 60.69 701 ASN A O 1
ATOM 5540 N N . LEU A 1 702 ? -48.632 -12.088 49.740 1.00 65.62 702 LEU A N 1
ATOM 5541 C CA . LEU A 1 702 ? -47.444 -11.313 49.333 1.00 65.62 702 LEU A CA 1
ATOM 5542 C C . LEU A 1 702 ? -46.677 -11.959 48.153 1.00 65.62 702 LEU A C 1
ATOM 5544 O O . LEU A 1 702 ? -45.516 -12.331 48.302 1.00 65.62 702 LEU A O 1
ATOM 5548 N N . PRO A 1 703 ? -47.270 -12.090 46.951 1.00 65.00 703 PRO A N 1
ATOM 5549 C CA . PRO A 1 703 ? -46.688 -12.877 45.854 1.00 65.00 703 PRO A CA 1
ATOM 5550 C C . PRO A 1 703 ? -45.410 -12.284 45.223 1.00 65.00 703 PRO A C 1
ATOM 5552 O O . PRO A 1 703 ? -44.675 -13.009 44.547 1.00 65.00 703 PRO A O 1
ATOM 5555 N N . TYR A 1 704 ? -45.132 -10.990 45.430 1.00 65.25 704 TYR A N 1
ATOM 5556 C CA . TYR A 1 704 ? -43.987 -10.266 44.846 1.00 65.25 704 TYR A CA 1
ATOM 5557 C C . TYR A 1 704 ? -42.777 -10.142 45.779 1.00 65.25 704 TYR A C 1
ATOM 5559 O O . TYR A 1 704 ? -41.823 -9.439 45.453 1.00 65.25 704 TYR A O 1
ATOM 5567 N N . LEU A 1 705 ? -42.803 -10.810 46.930 1.00 70.00 705 LEU A N 1
ATOM 5568 C CA . LEU A 1 705 ? -41.789 -10.634 47.957 1.00 70.00 705 LEU A CA 1
ATOM 5569 C C . LEU A 1 705 ? -40.473 -11.330 47.559 1.00 70.00 705 LEU A C 1
ATOM 5571 O O . LEU A 1 705 ? -40.427 -12.541 47.336 1.00 70.00 705 LEU A O 1
ATOM 5575 N N . GLU A 1 706 ? -39.403 -10.542 47.440 1.00 73.75 706 GLU A N 1
ATOM 5576 C CA . GLU A 1 706 ? -38.083 -10.966 46.954 1.00 73.75 706 GLU A CA 1
ATOM 5577 C C . GLU A 1 706 ? -37.073 -11.163 48.102 1.00 73.75 706 GLU A C 1
ATOM 5579 O O . GLU A 1 706 ? -36.252 -12.084 48.043 1.00 73.75 706 GLU A O 1
ATOM 5584 N N . PHE A 1 707 ? -37.146 -10.339 49.157 1.00 78.44 707 PHE A N 1
ATOM 5585 C CA . PHE A 1 707 ? -36.179 -10.312 50.265 1.00 78.44 707 PHE A CA 1
ATOM 5586 C C . PHE A 1 707 ? -36.873 -10.430 51.630 1.00 78.44 707 PHE A C 1
ATOM 5588 O O . PHE A 1 707 ? -37.715 -9.592 51.949 1.00 78.44 707 PHE A O 1
ATOM 5595 N N . VAL A 1 708 ? -36.482 -11.415 52.448 1.00 78.38 708 VAL A N 1
ATOM 5596 C CA . VAL A 1 708 ? -36.929 -11.576 53.846 1.00 78.38 708 VAL A CA 1
ATOM 5597 C C . VAL A 1 708 ? -35.724 -11.571 54.780 1.00 78.38 708 VAL A C 1
ATOM 5599 O O . VAL A 1 708 ? -34.838 -12.418 54.677 1.00 78.38 708 VAL A O 1
ATOM 5602 N N . GLU A 1 709 ? -35.712 -10.641 55.725 1.00 78.81 709 GLU A N 1
ATOM 5603 C CA . GLU A 1 709 ? -34.705 -10.543 56.780 1.00 78.81 709 GLU A CA 1
ATOM 5604 C C . GLU A 1 709 ? -35.407 -10.626 58.144 1.00 78.81 709 GLU A C 1
ATOM 5606 O O . GLU A 1 709 ? -36.143 -9.711 58.502 1.00 78.81 709 GLU A O 1
ATOM 5611 N N . LEU A 1 710 ? -35.216 -11.730 58.879 1.00 77.31 710 LEU A N 1
ATOM 5612 C CA . LEU A 1 710 ? -35.770 -11.990 60.217 1.00 77.31 710 LEU A CA 1
ATOM 5613 C C . LEU A 1 710 ? -34.621 -12.123 61.225 1.00 77.31 710 LEU A C 1
ATOM 5615 O O . LEU A 1 710 ? -34.191 -13.222 61.575 1.00 77.31 710 LEU A O 1
ATOM 5619 N N . THR A 1 711 ? -34.092 -10.996 61.690 1.00 76.44 711 THR A N 1
ATOM 5620 C CA . THR A 1 711 ? -32.922 -10.991 62.582 1.00 76.44 711 THR A CA 1
ATOM 5621 C C . THR A 1 711 ? -33.334 -11.018 64.055 1.00 76.44 711 THR A C 1
ATOM 5623 O O . THR A 1 711 ? -34.289 -10.356 64.462 1.00 76.44 711 THR A O 1
ATOM 5626 N N . ASN A 1 712 ? -32.620 -11.781 64.889 1.00 71.88 712 ASN A N 1
ATOM 5627 C CA . ASN A 1 712 ? -32.855 -11.895 66.339 1.00 71.88 712 ASN A CA 1
ATOM 5628 C C . ASN A 1 712 ? -34.306 -12.254 66.726 1.00 71.88 712 ASN A C 1
ATOM 5630 O O . ASN A 1 712 ? -34.829 -11.756 67.725 1.00 71.88 712 ASN A O 1
ATOM 5634 N N . CYS A 1 713 ? -34.982 -13.075 65.920 1.00 70.56 713 CYS A N 1
ATOM 5635 C CA . CYS A 1 713 ? -36.366 -13.478 66.171 1.00 70.56 713 CYS A CA 1
ATOM 5636 C C . CYS A 1 713 ? -36.455 -14.784 66.980 1.00 70.56 713 CYS A C 1
ATOM 5638 O O . CYS A 1 713 ? -35.613 -15.672 66.845 1.00 70.56 713 CYS A O 1
ATOM 5640 N N . ARG A 1 714 ? -37.497 -14.937 67.803 1.00 69.44 714 ARG A N 1
ATOM 5641 C CA . ARG A 1 714 ? -37.811 -16.208 68.483 1.00 69.44 714 ARG A CA 1
ATOM 5642 C C . ARG A 1 714 ? -38.944 -16.904 67.736 1.00 69.44 714 ARG A C 1
ATOM 5644 O O . ARG A 1 714 ? -40.046 -16.360 67.694 1.00 69.44 714 ARG A O 1
ATOM 5651 N N . ILE A 1 715 ? -38.665 -18.069 67.150 1.00 70.25 715 ILE A N 1
ATOM 5652 C CA . ILE A 1 715 ? -39.639 -18.877 66.403 1.00 70.25 715 ILE A CA 1
ATOM 5653 C C . ILE A 1 715 ? -39.952 -20.130 67.223 1.00 70.25 715 ILE A C 1
ATOM 5655 O O . ILE A 1 715 ? -39.059 -20.931 67.500 1.00 70.25 715 ILE A O 1
ATOM 5659 N N . VAL A 1 716 ? -41.215 -20.272 67.633 1.00 62.22 716 VAL A N 1
ATOM 5660 C CA . VAL A 1 716 ? -41.643 -21.315 68.583 1.00 62.22 716 VAL A CA 1
ATOM 5661 C C . VAL A 1 716 ? -42.049 -22.622 67.890 1.00 62.22 716 VAL A C 1
ATOM 5663 O O . VAL A 1 716 ? -41.801 -23.686 68.446 1.00 62.22 716 VAL A O 1
ATOM 5666 N N . GLN A 1 717 ? -42.662 -22.575 66.695 1.00 61.38 717 GLN A N 1
ATOM 5667 C CA . GLN A 1 717 ? -43.053 -23.788 65.963 1.00 61.38 717 GLN A CA 1
ATOM 5668 C C . GLN A 1 717 ? -43.256 -23.553 64.451 1.00 61.38 717 GLN A C 1
ATOM 5670 O O . GLN A 1 717 ? -43.992 -22.649 64.039 1.00 61.38 717 GLN A O 1
ATOM 5675 N N . PHE A 1 718 ? -42.663 -24.421 63.618 1.00 63.22 718 PHE A N 1
ATOM 5676 C CA . PHE A 1 718 ? -43.004 -24.576 62.195 1.00 63.22 718 PHE A CA 1
ATOM 5677 C C . PHE A 1 718 ? -44.055 -25.684 62.029 1.00 63.22 718 PHE A C 1
ATOM 5679 O O . PHE A 1 718 ? -43.881 -26.792 62.537 1.00 63.22 718 PHE A O 1
ATOM 5686 N N . THR A 1 719 ? -45.155 -25.401 61.327 1.00 59.41 719 THR A N 1
ATOM 5687 C CA . THR A 1 719 ? -46.186 -26.412 61.018 1.00 59.41 719 THR A CA 1
ATOM 5688 C C . THR A 1 719 ? -45.838 -27.196 59.747 1.00 59.41 719 THR A C 1
ATOM 5690 O O . THR A 1 719 ? -45.179 -26.670 58.856 1.00 59.41 719 THR A O 1
ATOM 5693 N N . ASN A 1 720 ? -46.272 -28.460 59.651 1.00 55.53 720 ASN A N 1
ATOM 5694 C CA . ASN A 1 720 ? -46.054 -29.288 58.459 1.00 55.53 720 ASN A CA 1
ATOM 5695 C C . ASN A 1 720 ? -46.847 -28.713 57.267 1.00 55.53 720 ASN A C 1
ATOM 5697 O O . ASN A 1 720 ? -48.071 -28.832 57.218 1.00 55.53 720 ASN A O 1
ATOM 5701 N N . GLY A 1 721 ? -46.161 -28.105 56.301 1.00 57.00 721 GLY A N 1
ATOM 5702 C CA . GLY A 1 721 ? -46.777 -27.523 55.110 1.00 57.00 721 GLY A CA 1
ATOM 5703 C C . GLY A 1 721 ? -45.809 -26.612 54.359 1.00 57.00 721 GLY A C 1
ATOM 5704 O O . GLY A 1 721 ? -44.795 -26.213 54.919 1.00 57.00 721 GLY A O 1
ATOM 5705 N N . CYS A 1 722 ? -46.114 -26.309 53.090 1.00 60.50 722 CYS A N 1
ATOM 5706 C CA . CYS A 1 722 ? -45.226 -25.489 52.274 1.00 60.50 722 CYS A CA 1
ATOM 5707 C C . CYS A 1 722 ? -45.435 -23.990 52.509 1.00 60.50 722 CYS A C 1
ATOM 5709 O O . CYS A 1 722 ? -46.334 -23.378 51.920 1.00 60.50 722 CYS A O 1
ATOM 5711 N N . ILE A 1 723 ? -44.582 -23.400 53.344 1.00 64.94 723 ILE A N 1
ATOM 5712 C CA . ILE A 1 723 ? -44.688 -22.015 53.825 1.00 64.94 723 ILE A CA 1
ATOM 5713 C C . ILE A 1 723 ? -44.354 -21.020 52.706 1.00 64.94 723 ILE A C 1
ATOM 5715 O O . ILE A 1 723 ? -45.008 -19.986 52.566 1.00 64.94 723 ILE A O 1
ATOM 5719 N N . PHE A 1 724 ? -43.367 -21.349 51.869 1.00 68.56 724 PHE A N 1
ATOM 5720 C CA . PHE A 1 724 ? -42.837 -20.444 50.841 1.00 68.56 724 PHE A CA 1
ATOM 5721 C C . PHE A 1 724 ? -43.293 -20.778 49.410 1.00 68.56 724 PHE A C 1
ATOM 5723 O O . PHE A 1 724 ? -42.947 -20.054 48.479 1.00 68.56 724 PHE A O 1
ATOM 5730 N N . CYS A 1 725 ? -44.117 -21.819 49.208 1.00 63.19 725 CYS A N 1
ATOM 5731 C CA . CYS A 1 725 ? -44.564 -22.255 47.872 1.00 63.19 725 CYS A CA 1
ATOM 5732 C C . CYS A 1 725 ? -45.278 -21.170 47.051 1.00 63.19 725 CYS A C 1
ATOM 5734 O O . CYS A 1 725 ? -45.283 -21.231 45.823 1.00 63.19 725 CYS A O 1
ATOM 5736 N N . HIS A 1 726 ? -45.909 -20.197 47.711 1.00 62.59 726 HIS A N 1
ATOM 5737 C CA . HIS A 1 726 ? -46.685 -19.146 47.049 1.00 62.59 726 HIS A CA 1
ATOM 5738 C C . HIS A 1 726 ? -45.799 -17.991 46.540 1.00 62.59 726 HIS A C 1
ATOM 5740 O O . HIS A 1 726 ? -46.254 -17.166 45.747 1.00 62.59 726 HIS A O 1
ATOM 5746 N N . LEU A 1 727 ? -44.520 -17.946 46.938 1.00 65.94 727 LEU A N 1
ATOM 5747 C CA . LEU A 1 727 ? -43.586 -16.872 46.608 1.00 65.94 727 LEU A CA 1
ATOM 5748 C C . LEU A 1 727 ? -42.740 -17.228 45.375 1.00 65.94 727 LEU A C 1
ATOM 5750 O O . LEU A 1 727 ? -41.657 -17.806 45.471 1.00 65.94 727 LEU A O 1
ATOM 5754 N N . LYS A 1 728 ? -43.216 -16.847 44.184 1.00 65.62 728 LYS A N 1
ATOM 5755 C CA . LYS A 1 728 ? -42.544 -17.170 42.907 1.00 65.62 728 LYS A CA 1
ATOM 5756 C C . LYS A 1 728 ? -41.214 -16.426 42.688 1.00 65.62 728 LYS A C 1
ATOM 5758 O O . LYS A 1 728 ? -40.383 -16.897 41.908 1.00 65.62 728 LYS A O 1
ATOM 5763 N N . ASN A 1 729 ? -41.004 -15.295 43.372 1.00 68.06 729 ASN A N 1
ATOM 5764 C CA . ASN A 1 729 ? -39.849 -14.400 43.201 1.00 68.06 729 ASN A CA 1
ATOM 5765 C C . ASN A 1 729 ? -38.898 -14.343 44.413 1.00 68.06 729 ASN A C 1
ATOM 5767 O O . ASN A 1 729 ? -38.007 -13.498 44.440 1.00 68.06 729 ASN A O 1
ATOM 5771 N N . PHE A 1 730 ? -39.048 -15.237 45.391 1.00 74.81 730 PHE A N 1
ATOM 5772 C CA . PHE A 1 730 ? -38.262 -15.214 46.625 1.00 74.81 730 PHE A CA 1
ATOM 5773 C C . PHE A 1 730 ? -36.777 -15.540 46.383 1.00 74.81 730 PHE A C 1
ATOM 5775 O O . PHE A 1 730 ? -36.468 -16.593 45.823 1.00 74.81 730 PHE A O 1
ATOM 5782 N N . ARG A 1 731 ? -35.858 -14.637 46.772 1.00 78.69 731 ARG A N 1
ATOM 5783 C CA . ARG A 1 731 ? -34.416 -14.697 46.436 1.00 78.69 731 ARG A CA 1
ATOM 5784 C C . ARG A 1 731 ? -33.474 -14.698 47.646 1.00 78.69 731 ARG A C 1
ATOM 5786 O O . ARG A 1 731 ? -32.416 -15.326 47.549 1.00 78.69 731 ARG A O 1
ATOM 5793 N N . TYR A 1 732 ? -33.817 -14.016 48.743 1.00 82.50 732 TYR A N 1
ATOM 5794 C CA . TYR A 1 732 ? -32.944 -13.829 49.917 1.00 82.50 732 TYR A CA 1
ATOM 5795 C C . TYR A 1 732 ? -33.660 -14.127 51.238 1.00 82.50 732 TYR A C 1
ATOM 5797 O O . TYR A 1 732 ? -34.732 -13.569 51.481 1.00 82.50 732 TYR A O 1
ATOM 5805 N N . LEU A 1 733 ? -33.025 -14.936 52.095 1.00 83.19 733 LEU A N 1
ATOM 5806 C CA . LEU A 1 733 ? -33.483 -15.246 53.452 1.00 83.19 733 LEU A CA 1
ATOM 5807 C C . LEU A 1 733 ? -32.360 -15.037 54.484 1.00 83.19 733 LEU A C 1
ATOM 5809 O O . LEU A 1 733 ? -31.310 -15.677 54.397 1.00 83.19 733 LEU A O 1
ATOM 5813 N N . ASP A 1 734 ? -32.602 -14.201 55.495 1.00 81.94 734 ASP A N 1
ATOM 5814 C CA . ASP A 1 734 ? -31.723 -14.039 56.665 1.00 81.94 734 ASP A CA 1
ATOM 5815 C C . ASP A 1 734 ? -32.453 -14.452 57.953 1.00 81.94 734 ASP A C 1
ATOM 5817 O O . ASP A 1 734 ? -33.508 -13.904 58.267 1.00 81.94 734 ASP A O 1
ATOM 5821 N N . LEU A 1 735 ? -31.882 -15.409 58.687 1.00 78.19 735 LEU A N 1
ATOM 5822 C CA . LEU A 1 735 ? -32.340 -15.914 59.989 1.00 78.19 735 LEU A CA 1
ATOM 5823 C C . LEU A 1 735 ? -31.261 -15.711 61.070 1.00 78.19 735 LEU A C 1
ATOM 5825 O O . LEU A 1 735 ? -31.139 -16.482 62.019 1.00 78.19 735 LEU A O 1
ATOM 5829 N N . SER A 1 736 ? -30.401 -14.706 60.921 1.00 80.44 736 SER A N 1
ATOM 5830 C CA . SER A 1 736 ? -29.306 -14.478 61.869 1.00 80.44 736 SER A CA 1
ATOM 5831 C C . SER A 1 736 ? -29.811 -14.196 63.290 1.00 80.44 736 SER A C 1
ATOM 5833 O O . SER A 1 736 ? -30.665 -13.335 63.499 1.00 80.44 736 SER A O 1
ATOM 5835 N N . GLY A 1 737 ? -29.244 -14.887 64.282 1.00 72.62 737 GLY A N 1
ATOM 5836 C CA . GLY A 1 737 ? -29.566 -14.714 65.701 1.00 72.62 737 GLY A CA 1
ATOM 5837 C C . GLY A 1 737 ? -30.929 -15.265 66.124 1.00 72.62 737 GLY A C 1
ATOM 5838 O O . GLY A 1 737 ? -31.392 -14.943 67.219 1.00 72.62 737 GLY A O 1
ATOM 5839 N N . THR A 1 738 ? -31.599 -16.061 65.282 1.00 73.38 738 THR A N 1
ATOM 5840 C CA . THR A 1 738 ? -32.906 -16.627 65.631 1.00 73.38 738 THR A CA 1
ATOM 5841 C C . THR A 1 738 ? -32.789 -17.853 66.536 1.00 73.38 738 THR A C 1
ATOM 5843 O O . THR A 1 738 ? -31.985 -18.751 66.276 1.00 73.38 738 THR A O 1
ATOM 5846 N N . MET A 1 739 ? -33.639 -17.918 67.561 1.00 68.88 739 MET A N 1
ATOM 5847 C CA . MET A 1 739 ? -33.841 -19.104 68.404 1.00 68.88 739 MET A CA 1
ATOM 5848 C C . MET A 1 739 ? -34.991 -19.930 67.819 1.00 68.88 739 MET A C 1
ATOM 5850 O O . MET A 1 739 ? -36.106 -19.410 67.723 1.00 68.88 739 MET A O 1
ATOM 5854 N N . CYS A 1 740 ? -34.731 -21.184 67.434 1.00 65.88 740 CYS A N 1
ATOM 5855 C CA . CYS A 1 740 ? -35.756 -22.090 66.902 1.00 65.88 740 CYS A CA 1
ATOM 5856 C C . CYS A 1 740 ? -36.025 -23.244 67.887 1.00 65.88 740 CYS A C 1
ATOM 5858 O O . CYS A 1 740 ? -35.143 -24.070 68.149 1.00 65.88 740 CYS A O 1
ATOM 5860 N N . GLU A 1 741 ? -37.247 -23.314 68.417 1.00 61.62 741 GLU A N 1
ATOM 5861 C CA . GLU A 1 741 ? -37.722 -24.373 69.323 1.00 61.62 741 GLU A CA 1
ATOM 5862 C C . GLU A 1 741 ? -38.526 -25.432 68.527 1.00 61.62 741 GLU A C 1
ATOM 5864 O O . GLU A 1 741 ? -39.298 -25.073 67.647 1.00 61.62 741 GLU A O 1
ATOM 5869 N N . ASN A 1 742 ? -38.316 -26.737 68.787 1.00 56.81 742 ASN A N 1
ATOM 5870 C CA . ASN A 1 742 ? -39.030 -27.883 68.170 1.00 56.81 742 ASN A CA 1
ATOM 5871 C C . ASN A 1 742 ? -39.178 -27.868 66.624 1.00 56.81 742 ASN A C 1
ATOM 5873 O O . ASN A 1 742 ? -40.225 -27.511 66.081 1.00 56.81 742 ASN A O 1
ATOM 5877 N N . ASN A 1 743 ? -38.169 -28.361 65.888 1.00 55.53 743 ASN A N 1
ATOM 5878 C CA . ASN A 1 743 ? -38.156 -28.283 64.419 1.00 55.53 743 ASN A CA 1
ATOM 5879 C C . ASN A 1 743 ? -38.348 -29.626 63.684 1.00 55.53 743 ASN A C 1
ATOM 5881 O O . ASN A 1 743 ? -37.480 -30.496 63.732 1.00 55.53 743 ASN A O 1
ATOM 5885 N N . ASN A 1 744 ? -39.379 -29.713 62.834 1.00 54.25 744 ASN A N 1
ATOM 5886 C CA . ASN A 1 744 ? -39.436 -30.640 61.690 1.00 54.25 744 ASN A CA 1
ATOM 5887 C C . ASN A 1 744 ? -38.700 -30.034 60.475 1.00 54.25 744 ASN A C 1
ATOM 5889 O O . ASN A 1 744 ? -39.311 -29.709 59.451 1.00 54.25 744 ASN A O 1
ATOM 5893 N N . PHE A 1 745 ? -37.373 -29.883 60.570 1.00 56.88 745 PHE A N 1
ATOM 5894 C CA . PHE A 1 745 ? -36.537 -29.235 59.538 1.00 56.88 745 PHE A CA 1
ATOM 5895 C C . PHE A 1 745 ? -36.623 -29.890 58.146 1.00 56.88 745 PHE A C 1
ATOM 5897 O O . PHE A 1 745 ? -36.362 -29.237 57.139 1.00 56.88 745 PHE A O 1
ATOM 5904 N N . ARG A 1 746 ? -37.043 -31.159 58.072 1.00 53.94 746 ARG A N 1
ATOM 5905 C CA . ARG A 1 746 ? -37.237 -31.888 56.809 1.00 53.94 746 ARG A CA 1
ATOM 5906 C C . ARG A 1 746 ? -38.313 -31.249 55.921 1.00 53.94 746 ARG A C 1
ATOM 5908 O O . ARG A 1 746 ? -38.143 -31.177 54.711 1.00 53.94 746 ARG A O 1
ATOM 5915 N N . SER A 1 747 ? -39.395 -30.740 56.519 1.00 57.06 747 SER A N 1
ATOM 5916 C CA . SER A 1 747 ? -40.447 -30.011 55.786 1.00 57.06 747 SER A CA 1
ATOM 5917 C C . SER A 1 747 ? -39.954 -28.647 55.290 1.00 57.06 747 SER A C 1
ATOM 5919 O O . SER A 1 747 ? -40.156 -28.295 54.133 1.00 57.06 747 SER A O 1
ATOM 5921 N N . PHE A 1 748 ? -39.194 -27.947 56.133 1.00 61.19 748 PHE A N 1
ATOM 5922 C CA . PHE A 1 748 ? -38.604 -26.643 55.842 1.00 61.19 748 PHE A CA 1
ATOM 5923 C C . PHE A 1 748 ? -37.569 -26.694 54.702 1.00 61.19 748 PHE A C 1
ATOM 5925 O O . PHE A 1 748 ? -37.534 -25.803 53.861 1.00 61.19 748 PHE A O 1
ATOM 5932 N N . ALA A 1 749 ? -36.758 -27.756 54.624 1.00 58.03 749 ALA A N 1
ATOM 5933 C CA . ALA A 1 749 ? -35.781 -27.945 53.548 1.00 58.03 749 ALA A CA 1
ATOM 5934 C C . ALA A 1 749 ? -36.426 -28.339 52.201 1.00 58.03 749 ALA A C 1
ATOM 5936 O O . ALA A 1 749 ? -35.996 -27.869 51.145 1.00 58.03 749 ALA A O 1
ATOM 5937 N N . LEU A 1 750 ? -37.490 -29.157 52.223 1.00 58.22 750 LEU A N 1
ATOM 5938 C CA . LEU A 1 750 ? -38.243 -29.556 51.024 1.00 58.22 750 LEU A CA 1
ATOM 5939 C C . LEU A 1 750 ? -38.939 -28.370 50.331 1.00 58.22 750 LEU A C 1
ATOM 5941 O O . LEU A 1 750 ? -39.055 -28.367 49.102 1.00 58.22 750 LEU A O 1
ATOM 5945 N N . ASP A 1 751 ? -39.339 -27.344 51.086 1.00 60.62 751 ASP A N 1
ATOM 5946 C CA . ASP A 1 751 ? -39.924 -26.108 50.549 1.00 60.62 751 ASP A CA 1
ATOM 5947 C C . ASP A 1 751 ? -38.952 -25.337 49.651 1.00 60.62 751 ASP A C 1
ATOM 5949 O O . ASP A 1 751 ? -39.355 -24.741 48.648 1.00 60.62 751 ASP A O 1
ATOM 5953 N N . PHE A 1 752 ? -37.653 -25.398 49.947 1.00 65.12 752 PHE A N 1
ATOM 5954 C CA . PHE A 1 752 ? -36.646 -24.657 49.196 1.00 65.12 752 PHE A CA 1
ATOM 5955 C C . PHE A 1 752 ? -36.436 -25.190 47.778 1.00 65.12 752 PHE A C 1
ATOM 5957 O O . PHE A 1 752 ? -36.143 -24.398 46.883 1.00 65.12 752 PHE A O 1
ATOM 5964 N N . LYS A 1 753 ? -36.715 -26.477 47.517 1.00 62.41 753 LYS A N 1
ATOM 5965 C CA . LYS A 1 753 ? -36.712 -27.042 46.151 1.00 62.41 753 LYS A CA 1
ATOM 5966 C C . LYS A 1 753 ? -37.768 -26.411 45.239 1.00 62.41 753 LYS A C 1
ATOM 5968 O O . LYS A 1 753 ? -37.592 -26.387 44.026 1.00 62.41 753 LYS A O 1
ATOM 5973 N N . ARG A 1 754 ? -38.872 -25.908 45.804 1.00 63.34 754 ARG A N 1
ATOM 5974 C CA . ARG A 1 754 ? -39.995 -25.320 45.051 1.00 63.34 754 ARG A CA 1
ATOM 5975 C C . ARG A 1 754 ? -39.860 -23.806 44.844 1.00 63.34 754 ARG A C 1
ATOM 5977 O O . ARG A 1 754 ? -40.707 -23.210 44.185 1.00 63.34 754 ARG A O 1
ATOM 5984 N N . THR A 1 755 ? -38.806 -23.186 45.378 1.00 65.75 755 THR A N 1
ATOM 5985 C CA . THR A 1 755 ? -38.597 -21.726 45.376 1.00 65.75 755 THR A CA 1
ATOM 5986 C C . THR A 1 755 ? -37.299 -21.332 44.657 1.00 65.75 755 THR A C 1
ATOM 5988 O O . THR A 1 755 ? -36.401 -22.151 44.481 1.00 65.75 755 THR A O 1
ATOM 5991 N N . LYS A 1 756 ? -37.179 -20.068 44.223 1.00 69.88 756 LYS A N 1
ATOM 5992 C CA . LYS A 1 756 ? -35.997 -19.532 43.505 1.00 69.88 756 LYS A CA 1
ATOM 5993 C C . LYS A 1 756 ? -34.965 -18.868 44.436 1.00 69.88 756 LYS A C 1
ATOM 5995 O O . LYS A 1 756 ? -34.318 -17.892 44.043 1.00 69.88 756 LYS A O 1
ATOM 6000 N N . ILE A 1 757 ? -34.813 -19.369 45.662 1.00 75.94 757 ILE A N 1
ATOM 6001 C CA . ILE A 1 757 ? -33.904 -18.778 46.653 1.00 75.94 757 ILE A CA 1
ATOM 6002 C C . ILE A 1 757 ? -32.455 -18.929 46.191 1.00 75.94 757 ILE A C 1
ATOM 6004 O O . ILE A 1 757 ? -32.029 -20.012 45.798 1.00 75.94 757 ILE A O 1
ATOM 6008 N N . ARG A 1 758 ? -31.694 -17.833 46.272 1.00 79.69 758 ARG A N 1
ATOM 6009 C CA . ARG A 1 758 ? -30.275 -17.785 45.900 1.00 79.69 758 ARG A CA 1
ATOM 6010 C C . ARG A 1 758 ? -29.348 -17.633 47.101 1.00 79.69 758 ARG A C 1
ATOM 6012 O O . ARG A 1 758 ? -28.258 -18.191 47.075 1.00 79.69 758 ARG A O 1
ATOM 6019 N N . LYS A 1 759 ? -29.751 -16.905 48.147 1.00 84.00 759 LYS A N 1
ATOM 6020 C CA . LYS A 1 759 ? -28.878 -16.591 49.289 1.00 84.00 759 LYS A CA 1
ATOM 6021 C C . LYS A 1 759 ? -29.570 -16.844 50.626 1.00 84.00 759 LYS A C 1
ATOM 6023 O O . LYS A 1 759 ? -30.663 -16.325 50.855 1.00 84.00 759 LYS A O 1
ATOM 6028 N N . ILE A 1 760 ? -28.909 -17.612 51.495 1.00 83.19 760 ILE A N 1
ATOM 6029 C CA . ILE A 1 760 ? -29.378 -17.959 52.843 1.00 83.19 760 ILE A CA 1
ATOM 6030 C C . ILE A 1 760 ? -28.304 -17.622 53.874 1.00 83.19 760 ILE A C 1
ATOM 6032 O O . ILE A 1 760 ? -27.131 -17.966 53.709 1.00 83.19 760 ILE A O 1
ATOM 6036 N N . LYS A 1 761 ? -28.718 -16.981 54.967 1.00 83.62 761 LYS A N 1
ATOM 6037 C CA . LYS A 1 761 ? -27.837 -16.622 56.076 1.00 83.62 761 LYS A CA 1
ATOM 6038 C C . LYS A 1 761 ? -28.414 -17.086 57.418 1.00 83.62 761 LYS A C 1
ATOM 6040 O O . LYS A 1 761 ? -29.481 -16.638 57.820 1.00 83.62 761 LYS A O 1
ATOM 6045 N N . MET A 1 762 ? -27.701 -17.980 58.104 1.00 79.88 762 MET A N 1
ATOM 6046 C CA . MET A 1 762 ? -28.042 -18.536 59.424 1.00 79.88 762 MET A CA 1
ATOM 6047 C C . MET A 1 762 ? -26.827 -18.423 60.352 1.00 79.88 762 MET A C 1
ATOM 6049 O O . MET A 1 762 ? -26.088 -19.380 60.591 1.00 79.88 762 MET A O 1
ATOM 6053 N N . THR A 1 763 ? -26.589 -17.208 60.840 1.00 80.75 763 THR A N 1
ATOM 6054 C CA . THR A 1 763 ? -25.447 -16.915 61.717 1.00 80.75 763 THR A CA 1
ATOM 6055 C C . THR A 1 763 ? -25.892 -16.905 63.177 1.00 80.75 763 THR A C 1
ATOM 6057 O O . THR A 1 763 ? -26.920 -16.299 63.485 1.00 80.75 763 THR A O 1
ATOM 6060 N N . ARG A 1 764 ? -25.146 -17.552 64.088 1.00 76.12 764 ARG A N 1
ATOM 6061 C CA . ARG A 1 764 ? -25.509 -17.664 65.523 1.00 76.12 764 ARG A CA 1
ATOM 6062 C C . ARG A 1 764 ? -26.941 -18.173 65.762 1.00 76.12 764 ARG A C 1
ATOM 6064 O O . ARG A 1 764 ? -27.667 -17.636 66.599 1.00 76.12 764 ARG A O 1
ATOM 6071 N N . THR A 1 765 ? -27.373 -19.166 64.995 1.00 71.62 765 THR A N 1
ATOM 6072 C CA . THR A 1 765 ? -28.698 -19.773 65.163 1.00 71.62 765 THR A CA 1
ATOM 6073 C C . THR A 1 765 ? -28.630 -20.876 66.209 1.00 71.62 765 THR A C 1
ATOM 6075 O O . THR A 1 765 ? -27.857 -21.822 66.065 1.00 71.62 765 THR A O 1
ATOM 6078 N N . PHE A 1 766 ? -29.435 -20.762 67.265 1.00 66.31 766 PHE A N 1
ATOM 6079 C CA . PHE A 1 766 ? -29.496 -21.765 68.327 1.00 66.31 766 PHE A CA 1
ATOM 6080 C C . PHE A 1 766 ? -30.587 -22.790 68.015 1.00 66.31 766 PHE A C 1
ATOM 6082 O O . PHE A 1 766 ? -31.770 -22.448 67.923 1.00 66.31 766 PHE A O 1
ATOM 6089 N N . PHE A 1 767 ? -30.180 -24.052 67.874 1.00 64.12 767 PHE A N 1
ATOM 6090 C CA . PHE A 1 767 ? -31.080 -25.193 67.737 1.00 64.12 767 PHE A CA 1
ATOM 6091 C C . PHE A 1 767 ? -31.161 -25.933 69.076 1.00 64.12 767 PHE A C 1
ATOM 6093 O O . PHE A 1 767 ? -30.138 -26.262 69.670 1.00 64.12 767 PHE A O 1
ATOM 6100 N N . THR A 1 768 ? -32.379 -26.182 69.558 1.00 56.22 768 THR A N 1
ATOM 6101 C CA . THR A 1 768 ? -32.636 -26.874 70.838 1.00 56.22 768 THR A CA 1
ATOM 6102 C C . THR A 1 768 ? -32.500 -28.400 70.745 1.00 56.22 768 THR A C 1
ATOM 6104 O O . THR A 1 768 ? -32.283 -29.060 71.757 1.00 56.22 768 THR A O 1
ATOM 6107 N N . SER A 1 769 ? -32.577 -28.967 69.537 1.00 57.00 769 SER A N 1
ATOM 6108 C CA . SER A 1 769 ? -32.366 -30.390 69.247 1.00 57.00 769 SER A CA 1
ATOM 6109 C C . SER A 1 769 ? -31.028 -30.621 68.538 1.00 57.00 769 SER A C 1
ATOM 6111 O O . SER A 1 769 ? -30.632 -29.798 67.711 1.00 57.00 769 SER A O 1
ATOM 6113 N N . ALA A 1 770 ? -30.376 -31.763 68.791 1.00 49.75 770 ALA A N 1
ATOM 6114 C CA . ALA A 1 770 ? -29.173 -32.190 68.074 1.00 49.75 770 ALA A CA 1
ATOM 6115 C C . ALA A 1 770 ? -29.435 -32.200 66.558 1.00 49.75 770 ALA A C 1
ATOM 6117 O O . ALA A 1 770 ? -30.187 -33.028 66.050 1.00 49.75 770 ALA A O 1
ATOM 6118 N N . PHE A 1 771 ? -28.868 -31.225 65.852 1.00 53.88 771 PHE A N 1
ATOM 6119 C CA . PHE A 1 771 ? -29.018 -31.035 64.414 1.00 53.88 771 PHE A CA 1
ATOM 6120 C C . PHE A 1 771 ? -28.244 -32.143 63.678 1.00 53.88 771 PHE A C 1
ATOM 6122 O O . PHE A 1 771 ? -27.033 -32.221 63.875 1.00 53.88 771 PHE A O 1
ATOM 6129 N N . PRO A 1 772 ? -28.874 -32.999 62.847 1.00 50.44 772 PRO A N 1
ATOM 6130 C CA . PRO A 1 772 ? -28.154 -33.929 61.985 1.00 50.44 772 PRO A CA 1
ATOM 6131 C C . PRO A 1 772 ? -27.861 -33.244 60.632 1.00 50.44 772 PRO A C 1
ATOM 6133 O O . PRO A 1 772 ? -28.748 -33.166 59.778 1.00 50.44 772 PRO A O 1
ATOM 6136 N N . PRO A 1 773 ? -26.635 -32.737 60.392 1.00 51.22 773 PRO A N 1
ATOM 6137 C CA . PRO A 1 773 ? -26.314 -31.947 59.199 1.00 51.22 773 PRO A CA 1
ATOM 6138 C C . PRO A 1 773 ? -26.375 -32.741 57.883 1.00 51.22 773 PRO A C 1
ATOM 6140 O O . PRO A 1 773 ? -26.557 -32.142 56.825 1.00 51.22 773 PRO A O 1
ATOM 6143 N N . PHE A 1 774 ? -26.279 -34.076 57.927 1.00 51.28 774 PHE A N 1
ATOM 6144 C CA . PHE A 1 774 ? -26.272 -34.934 56.733 1.00 51.28 774 PHE A CA 1
ATOM 6145 C C . PHE A 1 774 ? -27.560 -34.839 55.903 1.00 51.28 774 PHE A C 1
ATOM 6147 O O . PHE A 1 774 ? -27.498 -34.748 54.679 1.00 51.28 774 PHE A O 1
ATOM 6154 N N . HIS A 1 775 ? -28.727 -34.795 56.553 1.00 54.16 775 HIS A N 1
ATOM 6155 C CA . HIS A 1 775 ? -29.999 -34.660 55.838 1.00 54.16 775 HIS A CA 1
ATOM 6156 C C . HIS A 1 775 ? -30.214 -33.248 55.290 1.00 54.16 775 HIS A C 1
ATOM 6158 O O . HIS A 1 775 ? -30.806 -33.096 54.230 1.00 54.16 775 HIS A O 1
ATOM 6164 N N . PHE A 1 776 ? -29.687 -32.220 55.960 1.00 60.19 776 PHE A N 1
ATOM 6165 C CA . PHE A 1 776 ? -29.856 -30.831 55.538 1.00 60.19 776 PHE A CA 1
ATOM 6166 C C . PHE A 1 776 ? -29.172 -30.546 54.194 1.00 60.19 776 PHE A C 1
ATOM 6168 O O . PHE A 1 776 ? -29.807 -30.005 53.294 1.00 60.19 776 PHE A O 1
ATOM 6175 N N . PHE A 1 777 ? -27.911 -30.959 54.016 1.00 61.62 777 PHE A N 1
ATOM 6176 C CA . PHE A 1 777 ? -27.208 -30.773 52.740 1.00 61.62 777 PHE A CA 1
ATOM 6177 C C . PHE A 1 777 ? -27.768 -31.662 51.618 1.00 61.62 777 PHE A C 1
ATOM 6179 O O . PHE A 1 777 ? -27.917 -31.175 50.499 1.00 61.62 777 PHE A O 1
ATOM 6186 N N . GLY A 1 778 ? -28.163 -32.907 51.919 1.00 58.34 778 GLY A N 1
ATOM 6187 C CA . GLY A 1 778 ? -28.807 -33.800 50.945 1.00 58.34 778 GLY A CA 1
ATOM 6188 C C . GLY A 1 778 ? -30.206 -33.334 50.512 1.00 58.34 778 GLY A C 1
ATOM 6189 O O . GLY A 1 778 ? -30.567 -33.433 49.340 1.00 58.34 778 GLY A O 1
ATOM 6190 N N . ASP A 1 779 ? -30.990 -32.739 51.415 1.00 57.78 779 ASP A N 1
ATOM 6191 C CA . ASP A 1 779 ? -32.289 -32.144 51.077 1.00 57.78 779 ASP A CA 1
ATOM 6192 C C . ASP A 1 779 ? -32.141 -30.812 50.311 1.00 57.78 779 ASP A C 1
ATOM 6194 O O . ASP A 1 779 ? -33.068 -30.404 49.612 1.00 57.78 779 ASP A O 1
ATOM 6198 N N . LEU A 1 780 ? -30.969 -30.166 50.354 1.00 61.41 780 LEU A N 1
ATOM 6199 C CA . LEU A 1 780 ? -30.619 -29.006 49.522 1.00 61.41 780 LEU A CA 1
ATOM 6200 C C . LEU A 1 780 ? -30.121 -29.400 48.119 1.00 61.41 780 LEU A C 1
ATOM 6202 O O . LEU A 1 780 ? -30.004 -28.529 47.250 1.00 61.41 780 LEU A O 1
ATOM 6206 N N . ALA A 1 781 ? -29.860 -30.683 47.855 1.00 56.94 781 ALA A N 1
ATOM 6207 C CA . ALA A 1 781 ? -29.495 -31.165 46.528 1.00 56.94 781 ALA A CA 1
ATOM 6208 C C . ALA A 1 781 ? -30.608 -30.846 45.507 1.00 56.94 781 ALA A C 1
ATOM 6210 O O . ALA A 1 781 ? -31.788 -31.121 45.748 1.00 56.94 781 ALA A O 1
ATOM 6211 N N . ASN A 1 782 ? -30.233 -30.257 44.365 1.00 57.38 782 ASN A N 1
ATOM 6212 C CA . ASN A 1 782 ? -31.116 -29.706 43.316 1.00 57.38 782 ASN A CA 1
ATOM 6213 C C . ASN A 1 782 ? -31.866 -28.401 43.660 1.00 57.38 782 ASN A C 1
ATOM 6215 O O . ASN A 1 782 ? -32.749 -27.994 42.905 1.00 57.38 782 ASN A O 1
ATOM 6219 N N . SER A 1 783 ? -31.523 -27.714 44.754 1.00 63.62 783 SER A N 1
ATOM 6220 C CA . SER A 1 783 ? -31.984 -26.337 44.995 1.00 63.62 783 SER A CA 1
ATOM 6221 C C . SER A 1 783 ? -31.107 -25.314 44.251 1.00 63.62 783 SER A C 1
ATOM 6223 O O . SER A 1 783 ? -29.920 -25.544 44.046 1.00 63.62 783 SER A O 1
ATOM 6225 N N . GLY A 1 784 ? -31.670 -24.174 43.829 1.00 67.94 784 GLY A N 1
ATOM 6226 C CA . GLY A 1 784 ? -30.965 -23.126 43.066 1.00 67.94 784 GLY A CA 1
ATOM 6227 C C . GLY A 1 784 ? -30.077 -22.184 43.895 1.00 67.94 784 GLY A C 1
ATOM 6228 O O . GLY A 1 784 ? -29.861 -21.039 43.489 1.00 67.94 784 GLY A O 1
ATOM 6229 N N . ILE A 1 785 ? -29.609 -22.625 45.066 1.00 74.88 785 ILE A N 1
ATOM 6230 C CA . ILE A 1 785 ? -28.912 -21.778 46.043 1.00 74.88 785 ILE A CA 1
ATOM 6231 C C . ILE A 1 785 ? -27.471 -21.532 45.594 1.00 74.88 785 ILE A C 1
ATOM 6233 O O . ILE A 1 785 ? -26.749 -22.462 45.232 1.00 74.88 785 ILE A O 1
ATOM 6237 N N . THR A 1 786 ? -27.051 -20.269 45.645 1.00 79.75 786 THR A N 1
ATOM 6238 C CA . THR A 1 786 ? -25.714 -19.807 45.259 1.00 79.75 786 THR A CA 1
ATOM 6239 C C . THR A 1 786 ? -24.872 -19.357 46.453 1.00 79.75 786 THR A C 1
ATOM 6241 O O . THR A 1 786 ? -23.653 -19.462 46.391 1.00 79.75 786 THR A O 1
ATOM 6244 N N . GLU A 1 787 ? -25.467 -18.867 47.544 1.00 83.88 787 GLU A N 1
ATOM 6245 C CA . GLU A 1 787 ? -24.731 -18.363 48.715 1.00 83.88 787 GLU A CA 1
ATOM 6246 C C . GLU A 1 787 ? -25.309 -18.895 50.034 1.00 83.88 787 GLU A C 1
ATOM 6248 O O . GLU A 1 787 ? -26.505 -18.743 50.296 1.00 83.88 787 GLU A O 1
ATOM 6253 N N . LEU A 1 788 ? -24.456 -19.474 50.882 1.00 83.94 788 LEU A N 1
ATOM 6254 C CA . LEU A 1 788 ? -24.827 -20.060 52.168 1.00 83.94 788 LEU A CA 1
ATOM 6255 C C . LEU A 1 788 ? -23.858 -19.623 53.277 1.00 83.94 788 LEU A C 1
ATOM 6257 O O . LEU A 1 788 ? -22.654 -19.866 53.196 1.00 83.94 788 LEU A O 1
ATOM 6261 N N . TYR A 1 789 ? -24.396 -19.019 54.337 1.00 86.06 789 TYR A N 1
ATOM 6262 C CA . TYR A 1 789 ? -23.627 -18.578 55.505 1.00 86.06 789 TYR A CA 1
ATOM 6263 C C . TYR A 1 789 ? -24.110 -19.295 56.772 1.00 86.06 789 TYR A C 1
ATOM 6265 O O . TYR A 1 789 ? -25.252 -19.098 57.188 1.00 86.06 789 TYR A O 1
ATOM 6273 N N . LEU A 1 790 ? -23.238 -20.101 57.380 1.00 82.00 790 LEU A N 1
ATOM 6274 C CA . LEU A 1 790 ? -23.489 -20.991 58.523 1.00 82.00 790 LEU A CA 1
ATOM 6275 C C . LEU A 1 790 ? -22.458 -20.794 59.655 1.00 82.00 790 LEU A C 1
ATOM 6277 O O . LEU A 1 790 ? -22.101 -21.734 60.371 1.00 82.00 790 LEU A O 1
ATOM 6281 N N . ASN A 1 791 ? -21.958 -19.576 59.824 1.00 84.06 791 ASN A N 1
ATOM 6282 C CA . ASN A 1 791 ? -20.899 -19.269 60.778 1.00 84.06 791 ASN A CA 1
ATOM 6283 C C . ASN A 1 791 ? -21.391 -19.051 62.221 1.00 84.06 791 ASN A C 1
ATOM 6285 O O . ASN A 1 791 ? -22.522 -18.609 62.460 1.00 84.06 791 ASN A O 1
ATOM 6289 N N . LYS A 1 792 ? -20.492 -19.294 63.189 1.00 77.62 792 LYS A N 1
ATOM 6290 C CA . LYS A 1 792 ? -20.733 -19.168 64.644 1.00 77.62 792 LYS A CA 1
ATOM 6291 C C . LYS A 1 792 ? -21.868 -20.055 65.151 1.00 77.62 792 LYS A C 1
ATOM 6293 O O . LYS A 1 792 ? -22.654 -19.633 66.004 1.00 77.62 792 LYS A O 1
ATOM 6298 N N . ASN A 1 793 ? -21.962 -21.256 64.600 1.00 72.50 793 ASN A N 1
ATOM 6299 C CA . ASN A 1 793 ? -22.862 -22.295 65.071 1.00 72.50 793 ASN A CA 1
ATOM 6300 C C . ASN A 1 793 ? -22.038 -23.339 65.852 1.00 72.50 793 ASN A C 1
ATOM 6302 O O . ASN A 1 793 ? -20.816 -23.398 65.758 1.00 72.50 793 ASN A O 1
ATOM 6306 N N . SER A 1 794 ? -22.676 -24.156 66.687 1.00 70.44 794 SER A N 1
ATOM 6307 C CA . SER A 1 794 ? -21.977 -25.210 67.443 1.00 70.44 794 SER A CA 1
ATOM 6308 C C . SER A 1 794 ? -21.930 -26.525 66.656 1.00 70.44 794 SER A C 1
ATOM 6310 O O . SER A 1 794 ? -22.237 -27.584 67.200 1.00 70.44 794 SER A O 1
ATOM 6312 N N . PHE A 1 795 ? -21.611 -26.472 65.355 1.00 70.12 795 PHE A N 1
ATOM 6313 C CA . PHE A 1 795 ? -21.573 -27.672 64.516 1.00 70.12 795 PHE A CA 1
ATOM 6314 C C . PHE A 1 795 ? -20.323 -28.508 64.797 1.00 70.12 795 PHE A C 1
ATOM 6316 O O . PHE A 1 795 ? -19.206 -28.010 64.690 1.00 70.12 795 PHE A O 1
ATOM 6323 N N . VAL A 1 796 ? -20.526 -29.790 65.109 1.00 61.19 796 VAL A N 1
ATOM 6324 C CA . VAL A 1 796 ? -19.477 -30.807 65.274 1.00 61.19 796 VAL A CA 1
ATOM 6325 C C . VAL A 1 796 ? -19.668 -31.840 64.165 1.00 61.19 796 VAL A C 1
ATOM 6327 O O . VAL A 1 796 ? -20.761 -32.387 64.028 1.00 61.19 796 VAL A O 1
ATOM 6330 N N . MET A 1 797 ? -18.642 -32.113 63.356 1.00 56.03 797 MET A N 1
ATOM 6331 C CA . MET A 1 797 ? -18.742 -33.077 62.251 1.00 56.03 797 MET A CA 1
ATOM 6332 C C . MET A 1 797 ? -17.911 -34.326 62.563 1.00 56.03 797 MET A C 1
ATOM 6334 O O . MET A 1 797 ? -16.687 -34.247 62.649 1.00 56.03 797 MET A O 1
ATOM 6338 N N . ALA A 1 798 ? -18.579 -35.473 62.735 1.00 41.12 798 ALA A N 1
ATOM 6339 C CA . ALA A 1 798 ? -17.957 -36.771 62.997 1.00 41.12 798 ALA A CA 1
ATOM 6340 C C . ALA A 1 798 ? -18.403 -37.832 61.965 1.00 41.12 798 ALA A C 1
ATOM 6342 O O . ALA A 1 798 ? -19.568 -38.203 61.900 1.00 41.12 798 ALA A O 1
ATOM 6343 N N . THR A 1 799 ? -17.413 -38.290 61.190 1.00 38.44 799 THR A N 1
ATOM 6344 C CA . THR A 1 799 ? -17.217 -39.609 60.541 1.00 38.44 799 THR A CA 1
ATOM 6345 C C . THR A 1 799 ? -18.222 -40.216 59.540 1.00 38.44 799 THR A C 1
ATOM 6347 O O . THR A 1 799 ? -19.385 -40.449 59.835 1.00 38.44 799 THR A O 1
ATOM 6350 N N . GLN A 1 800 ? -17.638 -40.588 58.386 1.00 45.00 800 GLN A N 1
ATOM 6351 C CA . GLN A 1 800 ? -17.899 -41.702 57.453 1.00 45.00 800 GLN A CA 1
ATOM 6352 C C . GLN A 1 800 ? -19.307 -42.320 57.398 1.00 45.00 800 GLN A C 1
ATOM 6354 O O . GLN A 1 800 ? -19.633 -43.228 58.155 1.00 45.00 800 GLN A O 1
ATOM 6359 N N . SER A 1 801 ? -20.060 -41.985 56.353 1.00 36.41 801 SER A N 1
ATOM 6360 C CA . SER A 1 801 ? -20.343 -42.878 55.210 1.00 36.41 801 SER A CA 1
ATOM 6361 C C . SER A 1 801 ? -21.465 -42.282 54.355 1.00 36.41 801 SER A C 1
ATOM 6363 O O . SER A 1 801 ? -22.396 -41.673 54.866 1.00 36.41 801 SER A O 1
ATOM 6365 N N . ASN A 1 802 ? -21.338 -42.479 53.043 1.00 36.22 802 ASN A N 1
ATOM 6366 C CA . ASN A 1 802 ? -22.248 -42.067 51.972 1.00 36.22 802 ASN A CA 1
ATOM 6367 C C . ASN A 1 802 ? -22.161 -40.581 51.601 1.00 36.22 802 ASN A C 1
ATOM 6369 O O . ASN A 1 802 ? -22.988 -39.740 51.946 1.00 36.22 802 ASN A O 1
ATOM 6373 N N . THR A 1 803 ? -21.113 -40.307 50.828 1.00 41.72 803 THR A N 1
ATOM 6374 C CA . THR A 1 803 ? -21.090 -39.269 49.801 1.00 41.72 803 THR A CA 1
ATOM 6375 C C . THR A 1 803 ? -22.376 -39.342 48.979 1.00 41.72 803 THR A C 1
ATOM 6377 O O . THR A 1 803 ? -22.682 -40.387 48.414 1.00 41.72 803 THR A O 1
ATOM 6380 N N . ASP A 1 804 ? -23.155 -38.266 48.943 1.00 44.78 804 ASP A N 1
ATOM 6381 C CA . ASP A 1 804 ? -23.300 -37.491 47.711 1.00 44.78 804 ASP A CA 1
ATOM 6382 C C . ASP A 1 804 ? -24.275 -36.323 47.885 1.00 44.78 804 ASP A C 1
ATOM 6384 O O . ASP A 1 804 ? -25.282 -36.394 48.587 1.00 44.78 804 ASP A O 1
ATOM 6388 N N . THR A 1 805 ? -23.966 -35.261 47.141 1.00 52.69 805 THR A N 1
ATOM 6389 C CA . THR A 1 805 ? -24.823 -34.118 46.790 1.00 52.69 805 THR A CA 1
ATOM 6390 C C . THR A 1 805 ? -24.903 -32.947 47.775 1.00 52.69 805 THR A C 1
ATOM 6392 O O . THR A 1 805 ? -25.963 -32.552 48.246 1.00 52.69 805 THR A O 1
ATOM 6395 N N . ILE A 1 806 ? -23.774 -32.257 47.966 1.00 55.56 806 ILE A N 1
ATOM 6396 C CA . ILE A 1 806 ? -23.832 -30.797 48.158 1.00 55.56 806 ILE A CA 1
ATOM 6397 C C . ILE A 1 806 ? -24.336 -30.187 46.831 1.00 55.56 806 ILE A C 1
ATOM 6399 O O . ILE A 1 806 ? -23.923 -30.659 45.769 1.00 55.56 806 ILE A O 1
ATOM 6403 N N . PRO A 1 807 ? -25.237 -29.185 46.828 1.00 60.09 807 PRO A N 1
ATOM 6404 C CA . PRO A 1 807 ? -25.778 -28.625 45.590 1.00 60.09 807 PRO A CA 1
ATOM 6405 C C . PRO A 1 807 ? -24.691 -28.049 44.667 1.00 60.09 807 PRO A C 1
ATOM 6407 O O . PRO A 1 807 ? -23.966 -27.125 45.036 1.00 60.09 807 PRO A O 1
ATOM 6410 N N . ASN A 1 808 ? -24.660 -28.531 43.420 1.00 62.22 808 ASN A N 1
ATOM 6411 C CA . ASN A 1 808 ? -23.751 -28.095 42.345 1.00 62.22 808 ASN A CA 1
ATOM 6412 C C . ASN A 1 808 ? -23.947 -26.628 41.899 1.00 62.22 808 ASN A C 1
ATOM 6414 O O . ASN A 1 808 ? -23.356 -26.196 40.918 1.00 62.22 808 ASN A O 1
ATOM 6418 N N . THR A 1 809 ? -24.826 -25.856 42.540 1.00 68.25 809 THR A N 1
ATOM 6419 C CA . THR A 1 809 ? -25.058 -24.434 42.238 1.00 68.25 809 THR A CA 1
ATOM 6420 C C . THR A 1 809 ? -24.367 -23.496 43.225 1.00 68.25 809 THR A C 1
ATOM 6422 O O . THR A 1 809 ? -24.332 -22.285 42.984 1.00 68.25 809 THR A O 1
ATOM 6425 N N . LEU A 1 810 ? -23.827 -24.022 44.332 1.00 73.25 810 LEU A N 1
ATOM 6426 C CA . LEU A 1 810 ? -23.290 -23.202 45.412 1.00 73.25 810 LEU A CA 1
ATOM 6427 C C . LEU A 1 810 ? -21.981 -22.524 44.984 1.00 73.25 810 LEU A C 1
ATOM 6429 O O . LEU A 1 810 ? -21.073 -23.175 44.466 1.00 73.25 810 LEU A O 1
ATOM 6433 N N . GLN A 1 811 ? -21.889 -21.214 45.216 1.00 79.56 811 GLN A N 1
ATOM 6434 C CA . GLN A 1 811 ? -20.733 -20.365 44.914 1.00 79.56 811 GLN A CA 1
ATOM 6435 C C . GLN A 1 811 ? -20.063 -19.814 46.180 1.00 79.56 811 GLN A C 1
ATOM 6437 O O . GLN A 1 811 ? -18.845 -19.665 46.187 1.00 79.56 811 GLN A O 1
ATOM 6442 N N . VAL A 1 812 ? -20.804 -19.513 47.250 1.00 83.50 812 VAL A N 1
ATOM 6443 C CA . VAL A 1 812 ? -20.239 -18.995 48.512 1.00 83.50 812 VAL A CA 1
ATOM 6444 C C . VAL A 1 812 ? -20.666 -19.881 49.673 1.00 83.50 812 VAL A C 1
ATOM 6446 O O . VAL A 1 812 ? -21.864 -20.085 49.865 1.00 83.50 812 VAL A O 1
ATOM 6449 N N . LEU A 1 813 ? -19.695 -20.362 50.450 1.00 84.19 813 LEU A N 1
ATOM 6450 C CA . LEU A 1 813 ? -19.905 -21.148 51.662 1.00 84.19 813 LEU A CA 1
ATOM 6451 C C . LEU A 1 813 ? -19.076 -20.583 52.822 1.00 84.19 813 LEU A C 1
ATOM 6453 O O . LEU A 1 813 ? -17.847 -20.554 52.756 1.00 84.19 813 LEU A O 1
ATOM 6457 N N . ASP A 1 814 ? -19.745 -20.162 53.894 1.00 83.75 814 ASP A N 1
ATOM 6458 C CA . ASP A 1 814 ? -19.097 -19.725 55.137 1.00 83.75 814 ASP A CA 1
ATOM 6459 C C . ASP A 1 814 ? -19.449 -20.662 56.297 1.00 83.75 814 ASP A C 1
ATOM 6461 O O . ASP A 1 814 ? -20.603 -20.730 56.718 1.00 83.75 814 ASP A O 1
ATOM 6465 N N . LEU A 1 815 ? -18.447 -21.373 56.811 1.00 82.75 815 LEU A N 1
ATOM 6466 C CA . LEU A 1 815 ? -18.520 -22.290 57.951 1.00 82.75 815 LEU A CA 1
ATOM 6467 C C . LEU A 1 815 ? -17.547 -21.872 59.068 1.00 82.75 815 LEU A C 1
ATOM 6469 O O . LEU A 1 815 ? -17.117 -22.703 59.871 1.00 82.75 815 LEU A O 1
ATOM 6473 N N . SER A 1 816 ? -17.184 -20.592 59.134 1.00 85.88 816 SER A N 1
ATOM 6474 C CA . SER A 1 816 ? -16.271 -20.087 60.164 1.00 85.88 816 SER A CA 1
ATOM 6475 C C . SER A 1 816 ? -16.829 -20.202 61.590 1.00 85.88 816 SER A C 1
ATOM 6477 O O . SER A 1 816 ? -18.042 -20.141 61.805 1.00 85.88 816 SER A O 1
ATOM 6479 N N . ASP A 1 817 ? -15.933 -20.326 62.575 1.00 82.56 817 ASP A N 1
ATOM 6480 C CA . ASP A 1 817 ? -16.257 -20.416 64.006 1.00 82.56 817 ASP A CA 1
ATOM 6481 C C . ASP A 1 817 ? -17.219 -21.582 64.334 1.00 82.56 817 ASP A C 1
ATOM 6483 O O . ASP A 1 817 ? -18.248 -21.387 64.985 1.00 82.56 817 ASP A O 1
ATOM 6487 N N . ASN A 1 818 ? -16.894 -22.783 63.851 1.00 80.00 818 ASN A N 1
ATOM 6488 C CA . ASN A 1 818 ? -17.569 -24.042 64.182 1.00 80.00 818 ASN A CA 1
ATOM 6489 C C . ASN A 1 818 ? -16.555 -25.029 64.813 1.00 80.00 818 ASN A C 1
ATOM 6491 O O . ASN A 1 818 ? -15.386 -24.703 64.995 1.00 80.00 818 ASN A O 1
ATOM 6495 N N . MET A 1 819 ? -16.989 -26.242 65.169 1.00 75.69 819 MET A N 1
ATOM 6496 C CA . MET A 1 819 ? -16.137 -27.308 65.723 1.00 75.69 819 MET A CA 1
ATOM 6497 C C . MET A 1 819 ? -15.913 -28.424 64.680 1.00 75.69 819 MET A C 1
ATOM 6499 O O . MET A 1 819 ? -16.104 -29.611 64.966 1.00 75.69 819 MET A O 1
ATOM 6503 N N . LEU A 1 820 ? -15.585 -28.055 63.433 1.00 74.06 820 LEU A N 1
ATOM 6504 C CA . LEU A 1 820 ? -15.383 -29.015 62.338 1.00 74.06 820 LEU A CA 1
ATOM 6505 C C . LEU A 1 820 ? -14.008 -29.687 62.427 1.00 74.06 820 LEU A C 1
ATOM 6507 O O . LEU A 1 820 ? -13.007 -29.013 62.645 1.00 74.06 820 LEU A O 1
ATOM 6511 N N . ILE A 1 821 ? -13.973 -31.003 62.195 1.00 70.19 821 ILE A N 1
ATOM 6512 C CA . ILE A 1 821 ? -12.752 -31.831 62.255 1.00 70.19 821 ILE A CA 1
ATOM 6513 C C . ILE A 1 821 ? -12.325 -32.323 60.854 1.00 70.19 821 ILE A C 1
ATOM 6515 O O . ILE A 1 821 ? -11.156 -32.622 60.626 1.00 70.19 821 ILE A O 1
ATOM 6519 N N . ARG A 1 822 ? -13.259 -32.405 59.892 1.00 68.19 822 ARG A N 1
ATOM 6520 C CA . ARG A 1 822 ? -13.034 -32.901 58.520 1.00 68.19 822 ARG A CA 1
ATOM 6521 C C . ARG A 1 822 ? -13.935 -32.180 57.514 1.00 68.19 822 ARG A C 1
ATOM 6523 O O . ARG A 1 822 ? -15.090 -31.908 57.842 1.00 68.19 822 ARG A O 1
ATOM 6530 N N . VAL A 1 823 ? -13.435 -31.915 56.300 1.00 66.56 823 VAL A N 1
ATOM 6531 C CA . VAL A 1 823 ? -14.195 -31.300 55.189 1.00 66.56 823 VAL A CA 1
ATOM 6532 C C . VAL A 1 823 ? -13.805 -31.952 53.860 1.00 66.56 823 VAL A C 1
ATOM 6534 O O . VAL A 1 823 ? -12.636 -31.956 53.494 1.00 66.56 823 VAL A O 1
ATOM 6537 N N . ASP A 1 824 ? -14.782 -32.460 53.103 1.00 62.47 824 ASP A N 1
ATOM 6538 C CA . ASP A 1 824 ? -14.531 -32.965 51.749 1.00 62.47 824 ASP A CA 1
ATOM 6539 C C . ASP A 1 824 ? -14.510 -31.802 50.736 1.00 62.47 824 ASP A C 1
ATOM 6541 O O . ASP A 1 824 ? -15.485 -31.064 50.582 1.00 62.47 824 ASP A O 1
ATOM 6545 N N . PHE A 1 825 ? -13.400 -31.655 50.006 1.00 57.50 825 PHE A N 1
ATOM 6546 C CA . PHE A 1 825 ? -13.205 -30.621 48.976 1.00 57.50 825 PHE A CA 1
ATOM 6547 C C . PHE A 1 825 ? -13.793 -30.987 47.599 1.00 57.50 825 PHE A C 1
ATOM 6549 O O . PHE A 1 825 ? -13.526 -30.304 46.612 1.00 57.50 825 PHE A O 1
ATOM 6556 N N . SER A 1 826 ? -14.624 -32.030 47.498 1.00 54.81 826 SER A N 1
ATOM 6557 C CA . SER A 1 826 ? -15.283 -32.484 46.257 1.00 54.81 826 SER A CA 1
ATOM 6558 C C . SER A 1 826 ? -16.411 -31.547 45.770 1.00 54.81 826 SER A C 1
ATOM 6560 O O . SER A 1 826 ? -17.398 -31.985 45.179 1.00 54.81 826 SER A O 1
ATOM 6562 N N . MET A 1 827 ? -16.280 -30.237 46.001 1.00 58.66 827 MET A N 1
ATOM 6563 C CA . MET A 1 827 ? -17.290 -29.220 45.703 1.00 58.66 827 MET A CA 1
ATOM 6564 C C . MET A 1 827 ? -16.971 -28.513 44.378 1.00 58.66 827 MET A C 1
ATOM 6566 O O . MET A 1 827 ? -16.159 -27.593 44.314 1.00 58.66 827 MET A O 1
ATOM 6570 N N . LEU A 1 828 ? -17.630 -28.941 43.300 1.00 54.78 828 LEU A N 1
ATOM 6571 C CA . LEU A 1 828 ? -17.267 -28.604 41.914 1.00 54.78 828 LEU A CA 1
ATOM 6572 C C . LEU A 1 828 ? -17.520 -27.133 41.494 1.00 54.78 828 LEU A C 1
ATOM 6574 O O . LEU A 1 828 ? -17.078 -26.733 40.419 1.00 54.78 828 LEU A O 1
ATOM 6578 N N . THR A 1 829 ? -18.211 -26.301 42.294 1.00 63.97 829 THR A N 1
ATOM 6579 C CA . THR A 1 829 ? -18.667 -24.955 41.853 1.00 63.97 829 THR A CA 1
ATOM 6580 C C . THR A 1 829 ? -18.383 -23.776 42.785 1.00 63.97 829 THR A C 1
ATOM 6582 O O . THR A 1 829 ? -18.728 -22.639 42.441 1.00 63.97 829 THR A O 1
ATOM 6585 N N . LEU A 1 830 ? -17.747 -23.997 43.938 1.00 71.12 830 LEU A N 1
ATOM 6586 C CA . LEU A 1 830 ? -17.499 -22.927 44.907 1.00 71.12 830 LEU A CA 1
ATOM 6587 C C . LEU A 1 830 ? -16.493 -21.886 44.392 1.00 71.12 830 LEU A C 1
ATOM 6589 O O . LEU A 1 830 ? -15.466 -22.223 43.810 1.00 71.12 830 LEU A O 1
ATOM 6593 N N . ARG A 1 831 ? -16.781 -20.611 44.674 1.00 79.12 831 ARG A N 1
ATOM 6594 C CA . ARG A 1 831 ? -15.905 -19.443 44.488 1.00 79.12 831 ARG A CA 1
ATOM 6595 C C . ARG A 1 831 ? -15.345 -18.922 45.808 1.00 79.12 831 ARG A C 1
ATOM 6597 O O . ARG A 1 831 ? -14.218 -18.449 45.837 1.00 79.12 831 ARG A O 1
ATOM 6604 N N . THR A 1 832 ? -16.098 -18.958 46.900 1.00 82.62 832 THR A N 1
ATOM 6605 C CA . THR A 1 832 ? -15.622 -18.482 48.208 1.00 82.62 832 THR A CA 1
ATOM 6606 C C . THR A 1 832 ? -15.896 -19.526 49.272 1.00 82.62 832 THR A C 1
ATOM 6608 O O . THR A 1 832 ? -17.036 -19.962 49.418 1.00 82.62 832 THR A O 1
ATOM 6611 N N . LEU A 1 833 ? -14.854 -19.899 50.011 1.00 84.94 833 LEU A N 1
ATOM 6612 C CA . LEU A 1 833 ? -14.901 -20.879 51.085 1.00 84.94 833 LEU A CA 1
ATOM 6613 C C . LEU A 1 833 ? -14.226 -20.303 52.335 1.00 84.94 833 LEU A C 1
ATOM 6615 O O . LEU A 1 833 ? -13.027 -20.032 52.332 1.00 84.94 833 LEU A O 1
ATOM 6619 N N . ASN A 1 834 ? -14.992 -20.119 53.408 1.00 85.44 834 ASN A N 1
ATOM 6620 C CA . ASN A 1 834 ? -14.474 -19.645 54.690 1.00 85.44 834 ASN A CA 1
ATOM 6621 C C . ASN A 1 834 ? -14.588 -20.752 55.745 1.00 85.44 834 ASN A C 1
ATOM 6623 O O . ASN A 1 834 ? -15.692 -21.146 56.117 1.00 85.44 834 ASN A O 1
ATOM 6627 N N . LEU A 1 835 ? -13.443 -21.246 56.217 1.00 85.25 835 LEU A N 1
ATOM 6628 C CA . LEU A 1 835 ? -13.306 -22.324 57.204 1.00 85.25 835 LEU A CA 1
ATOM 6629 C C . LEU A 1 835 ? -12.498 -21.870 58.430 1.00 85.25 835 LEU A C 1
ATOM 6631 O O . LEU A 1 835 ? -11.925 -22.687 59.151 1.00 85.25 835 LEU A O 1
ATOM 6635 N N . ARG A 1 836 ? -12.433 -20.563 58.682 1.00 88.00 836 ARG A N 1
ATOM 6636 C CA . ARG A 1 836 ? -11.688 -19.989 59.804 1.00 88.00 836 ARG A CA 1
ATOM 6637 C C . ARG A 1 836 ? -12.109 -20.573 61.159 1.00 88.00 836 ARG A C 1
ATOM 6639 O O . ARG A 1 836 ? -13.305 -20.660 61.430 1.00 88.00 836 ARG A O 1
ATOM 6646 N N . ASN A 1 837 ? -11.133 -20.839 62.033 1.00 85.69 837 ASN A N 1
ATOM 6647 C CA . ASN A 1 837 ? -11.339 -21.278 63.420 1.00 85.69 837 ASN A CA 1
ATOM 6648 C C . ASN A 1 837 ? -12.142 -22.592 63.515 1.00 85.69 837 ASN A C 1
ATOM 6650 O O . ASN A 1 837 ? -13.213 -22.626 64.118 1.00 85.69 837 ASN A O 1
ATOM 6654 N N . ASN A 1 838 ? -11.623 -23.638 62.866 1.00 79.75 838 ASN A N 1
ATOM 6655 C CA . ASN A 1 838 ? -12.069 -25.031 62.961 1.00 79.75 838 ASN A CA 1
ATOM 6656 C C . ASN A 1 838 ? -10.857 -25.923 63.348 1.00 79.75 838 ASN A C 1
ATOM 6658 O O . ASN A 1 838 ? -9.730 -25.442 63.394 1.00 79.75 838 ASN A O 1
ATOM 6662 N N . ASP A 1 839 ? -11.044 -27.209 63.662 1.00 80.25 839 ASP A N 1
ATOM 6663 C CA . ASP A 1 839 ? -9.954 -28.128 64.065 1.00 80.25 839 ASP A CA 1
ATOM 6664 C C . ASP A 1 839 ? -9.556 -29.067 62.904 1.00 80.25 839 ASP A C 1
ATOM 6666 O O . ASP A 1 839 ? -9.635 -30.293 63.000 1.00 80.25 839 ASP A O 1
ATOM 6670 N N . LEU A 1 840 ? -9.185 -28.482 61.753 1.00 76.06 840 LEU A N 1
ATOM 6671 C CA . LEU A 1 840 ? -8.972 -29.198 60.477 1.00 76.06 840 LEU A CA 1
ATOM 6672 C C . LEU A 1 840 ? -7.543 -29.738 60.262 1.00 76.06 840 LEU A C 1
ATOM 6674 O O . LEU A 1 840 ? -7.294 -30.453 59.286 1.00 76.06 840 LEU A O 1
ATOM 6678 N N . GLY A 1 841 ? -6.590 -29.412 61.142 1.00 69.00 841 GLY A N 1
ATOM 6679 C CA . GLY A 1 841 ? -5.161 -29.687 60.932 1.00 69.00 841 GLY A CA 1
ATOM 6680 C C . GLY A 1 841 ? -4.818 -31.162 60.677 1.00 69.00 841 GLY A C 1
ATOM 6681 O O . GLY A 1 841 ? -4.016 -31.468 59.799 1.00 69.00 841 GLY A O 1
ATOM 6682 N N . LYS A 1 842 ? -5.477 -32.099 61.372 1.00 68.75 842 LYS A N 1
ATOM 6683 C CA . LYS A 1 842 ? -5.190 -33.547 61.263 1.00 68.75 842 LYS A CA 1
ATOM 6684 C C . LYS A 1 842 ? -5.655 -34.190 59.949 1.00 68.75 842 LYS A C 1
ATOM 6686 O O . LYS A 1 842 ? -5.171 -35.270 59.610 1.00 68.75 842 LYS A O 1
ATOM 6691 N N . ASP A 1 843 ? -6.605 -33.574 59.249 1.00 69.06 843 ASP A N 1
ATOM 6692 C CA . ASP A 1 843 ? -7.209 -34.103 58.019 1.00 69.06 843 ASP A CA 1
ATOM 6693 C C . ASP A 1 843 ? -6.426 -33.653 56.773 1.00 69.06 843 ASP A C 1
ATOM 6695 O O . ASP A 1 843 ? -6.060 -34.471 55.926 1.00 69.06 843 ASP A O 1
ATOM 6699 N N . LEU A 1 844 ? -6.052 -32.370 56.725 1.00 66.94 844 LEU A N 1
ATOM 6700 C CA . LEU A 1 844 ? -5.238 -31.774 55.654 1.00 66.94 844 LEU A CA 1
ATOM 6701 C C . LEU A 1 844 ? -3.822 -32.373 55.555 1.00 66.94 844 LEU A C 1
ATOM 6703 O O . LEU A 1 844 ? -3.232 -32.367 54.477 1.00 66.94 844 LEU A O 1
ATOM 6707 N N . GLU A 1 845 ? -3.297 -32.932 56.649 1.00 62.28 845 GLU A N 1
ATOM 6708 C CA . GLU A 1 845 ? -1.993 -33.615 56.691 1.00 62.28 845 GLU A CA 1
ATOM 6709 C C . GLU A 1 845 ? -2.039 -35.072 56.184 1.00 62.28 845 GLU A C 1
ATOM 6711 O O . GLU A 1 845 ? -1.013 -35.600 55.756 1.00 62.28 845 GLU A O 1
ATOM 6716 N N . LYS A 1 846 ? -3.203 -35.745 56.226 1.00 57.56 846 LYS A N 1
ATOM 6717 C CA . LYS A 1 846 ? -3.340 -37.191 55.931 1.00 57.56 846 LYS A CA 1
ATOM 6718 C C . LYS A 1 846 ? -4.017 -37.515 54.601 1.00 57.56 846 LYS A C 1
ATOM 6720 O O . LYS A 1 846 ? -3.931 -38.653 54.136 1.00 57.56 846 LYS A O 1
ATOM 6725 N N . ALA A 1 847 ? -4.730 -36.569 54.007 1.00 52.97 847 ALA A N 1
ATOM 6726 C CA . ALA A 1 847 ? -5.589 -36.858 52.873 1.00 52.97 847 ALA A CA 1
ATOM 6727 C C . ALA A 1 847 ? -4.816 -36.894 51.540 1.00 52.97 847 ALA A C 1
ATOM 6729 O O . ALA A 1 847 ? -4.427 -35.873 50.975 1.00 52.97 847 ALA A O 1
ATOM 6730 N N . GLY A 1 848 ? -4.659 -38.104 50.995 1.00 45.81 848 GLY A N 1
ATOM 6731 C CA . GLY A 1 848 ? -4.411 -38.321 49.571 1.00 45.81 848 GLY A CA 1
ATOM 6732 C C . GLY A 1 848 ? -5.662 -37.959 48.771 1.00 45.81 848 GLY A C 1
ATOM 6733 O O . GLY A 1 848 ? -6.484 -38.823 48.465 1.00 45.81 848 GLY A O 1
ATOM 6734 N N . TYR A 1 849 ? -5.842 -36.672 48.480 1.00 50.47 849 TYR A N 1
ATOM 6735 C CA . TYR A 1 849 ? -6.927 -36.202 47.626 1.00 50.47 849 TYR A CA 1
ATOM 6736 C C . TYR A 1 849 ? -6.693 -36.660 46.177 1.00 50.47 849 TYR A C 1
ATOM 6738 O O . TYR A 1 849 ? -5.601 -36.516 45.628 1.00 50.47 849 TYR A O 1
ATOM 6746 N N . LYS A 1 850 ? -7.728 -37.236 45.551 1.00 46.56 850 LYS A N 1
ATOM 6747 C CA . LYS A 1 850 ? -7.744 -37.503 44.105 1.00 46.56 850 LYS A CA 1
ATOM 6748 C C . LYS A 1 850 ? -7.637 -36.169 43.351 1.00 46.56 850 LYS A C 1
ATOM 6750 O O . LYS A 1 850 ? -8.218 -35.182 43.790 1.00 46.56 850 LYS A O 1
ATOM 6755 N N . ARG A 1 851 ? -6.921 -36.149 42.219 1.00 44.88 851 ARG A N 1
ATOM 6756 C CA . ARG A 1 851 ? -6.865 -34.993 41.304 1.00 44.88 851 ARG A CA 1
ATOM 6757 C C . ARG A 1 851 ? -8.283 -34.595 40.885 1.00 44.88 851 ARG A C 1
ATOM 6759 O O . ARG A 1 851 ? -8.995 -35.417 40.311 1.00 44.88 851 ARG A O 1
ATOM 6766 N N . TYR A 1 852 ? -8.671 -33.353 41.155 1.00 50.75 852 TYR A N 1
ATOM 6767 C CA . TYR A 1 852 ? -9.931 -32.776 40.690 1.00 50.75 852 TYR A CA 1
ATOM 6768 C C . TYR A 1 852 ? -9.627 -31.493 39.902 1.00 50.75 852 TYR A C 1
ATOM 6770 O O . TYR A 1 852 ? -9.452 -30.426 40.480 1.00 50.75 852 TYR A O 1
ATOM 6778 N N . ASP A 1 853 ? -9.584 -31.597 38.572 1.00 46.56 853 ASP A N 1
ATOM 6779 C CA . ASP A 1 853 ? -9.176 -30.524 37.644 1.00 46.56 853 ASP A CA 1
ATOM 6780 C C . ASP A 1 853 ? -10.234 -29.410 37.430 1.00 46.56 853 ASP A C 1
ATOM 6782 O O . ASP A 1 853 ? -10.101 -28.578 36.534 1.00 46.56 853 ASP A O 1
ATOM 6786 N N . THR A 1 854 ? -11.322 -29.368 38.210 1.00 49.19 854 THR A N 1
ATOM 6787 C CA . THR A 1 854 ? -12.517 -28.562 37.872 1.00 49.19 854 THR A CA 1
ATOM 6788 C C . THR A 1 854 ?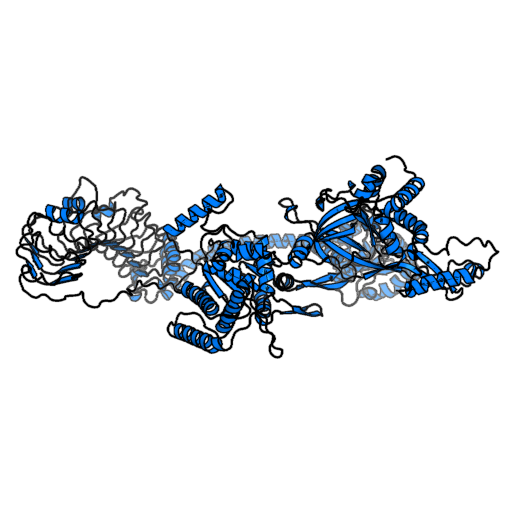 -13.026 -27.635 38.981 1.00 49.19 854 THR A C 1
ATOM 6790 O O . THR A 1 854 ? -14.218 -27.336 39.018 1.00 49.19 854 THR A O 1
ATOM 6793 N N . ILE A 1 855 ? -12.166 -27.148 39.883 1.00 58.78 855 ILE A N 1
ATOM 6794 C CA . ILE A 1 855 ? -12.591 -26.320 41.028 1.00 58.78 855 ILE A CA 1
ATOM 6795 C C . ILE A 1 855 ? -12.244 -24.831 40.802 1.00 58.78 855 ILE A C 1
ATOM 6797 O O . ILE A 1 855 ? -11.086 -24.454 40.643 1.00 58.78 855 ILE A O 1
ATOM 6801 N N . LYS A 1 856 ? -13.259 -23.949 40.796 1.00 66.25 856 LYS A N 1
ATOM 6802 C CA . LYS A 1 856 ? -13.139 -22.493 40.520 1.00 66.25 856 LYS A CA 1
ATOM 6803 C C . LYS A 1 856 ? -13.090 -21.619 41.786 1.00 66.25 856 LYS A C 1
ATOM 6805 O O . LYS A 1 856 ? -13.714 -20.554 41.824 1.00 66.25 856 LYS A O 1
ATOM 6810 N N . LEU A 1 857 ? -12.360 -22.043 42.816 1.00 73.19 857 LEU A N 1
ATOM 6811 C CA . LEU A 1 857 ? -12.228 -21.259 44.049 1.00 73.19 857 LEU A CA 1
ATOM 6812 C C . LEU A 1 857 ? -11.452 -19.958 43.796 1.00 73.19 857 LEU A C 1
ATOM 6814 O O . LEU A 1 857 ? -10.418 -19.956 43.134 1.00 73.19 857 LEU A O 1
ATOM 6818 N N . GLN A 1 858 ? -11.975 -18.858 44.334 1.00 81.94 858 GLN A N 1
ATOM 6819 C CA . GLN A 1 858 ? -11.403 -17.511 44.299 1.00 81.94 858 GLN A CA 1
ATOM 6820 C C . GLN A 1 858 ? -10.892 -17.100 45.683 1.00 81.94 858 GLN A C 1
ATOM 6822 O O . GLN A 1 858 ? -9.756 -16.667 45.804 1.00 81.94 858 GLN A O 1
ATOM 6827 N N . ASN A 1 859 ? -11.688 -17.273 46.738 1.00 85.19 859 ASN A N 1
ATOM 6828 C CA . ASN A 1 859 ? -11.332 -16.801 48.077 1.00 85.19 859 ASN A CA 1
ATOM 6829 C C . ASN A 1 859 ? -11.394 -17.953 49.077 1.00 85.19 859 ASN A C 1
ATOM 6831 O O . ASN A 1 859 ? -12.452 -18.567 49.228 1.00 85.19 859 ASN A O 1
ATOM 6835 N N . VAL A 1 860 ? -10.287 -18.226 49.766 1.00 86.12 860 VAL A N 1
ATOM 6836 C CA . VAL A 1 860 ? -10.182 -19.310 50.750 1.00 86.12 860 VAL A CA 1
ATOM 6837 C C . VAL A 1 860 ? -9.586 -18.788 52.058 1.00 86.12 860 VAL A C 1
ATOM 6839 O O . VAL A 1 860 ? -8.483 -18.240 52.066 1.00 86.12 860 VAL A O 1
ATOM 6842 N N . ASP A 1 861 ? -10.303 -18.981 53.169 1.00 85.88 861 ASP A N 1
ATOM 6843 C CA . ASP A 1 861 ? -9.815 -18.672 54.521 1.00 85.88 861 ASP A CA 1
ATOM 6844 C C . ASP A 1 861 ? -9.715 -19.944 55.370 1.00 85.88 861 ASP A C 1
ATOM 6846 O O . ASP A 1 861 ? -10.719 -20.594 55.666 1.00 85.88 861 ASP A O 1
ATOM 6850 N N . LEU A 1 862 ? -8.483 -20.286 55.747 1.00 86.44 862 LEU A N 1
ATOM 6851 C CA . LEU A 1 862 ? -8.102 -21.434 56.570 1.00 86.44 862 LEU A CA 1
ATOM 6852 C C . LEU A 1 862 ? -7.360 -20.988 57.842 1.00 86.44 862 LEU A C 1
ATOM 6854 O O . LEU A 1 862 ? -6.622 -21.769 58.447 1.00 86.44 862 LEU A O 1
ATOM 6858 N N . SER A 1 863 ? -7.548 -19.744 58.282 1.00 89.25 863 SER A N 1
ATOM 6859 C CA . SER A 1 863 ? -6.884 -19.236 59.484 1.00 89.25 863 SER A CA 1
ATOM 6860 C C . SER A 1 863 ? -7.337 -19.951 60.766 1.00 89.25 863 SER A C 1
ATOM 6862 O O . SER A 1 863 ? -8.500 -20.348 60.886 1.00 89.25 863 SER A O 1
ATOM 6864 N N . LYS A 1 864 ? -6.432 -20.091 61.748 1.00 85.00 864 LYS A N 1
ATOM 6865 C CA . LYS A 1 864 ? -6.696 -20.740 63.053 1.00 85.00 864 LYS A CA 1
ATOM 6866 C C . LYS A 1 864 ? -7.184 -22.191 62.955 1.00 85.00 864 LYS A C 1
ATOM 6868 O O . LYS A 1 864 ? -8.152 -22.551 63.616 1.00 85.00 864 LYS A O 1
ATOM 6873 N N . ASN A 1 865 ? -6.537 -23.009 62.123 1.00 82.94 865 ASN A N 1
ATOM 6874 C CA . ASN A 1 865 ? -6.905 -24.418 61.924 1.00 82.94 865 ASN A CA 1
ATOM 6875 C C . ASN A 1 865 ? -5.859 -25.430 62.428 1.00 82.94 865 ASN A C 1
ATOM 6877 O O . ASN A 1 865 ? -6.025 -26.633 62.232 1.00 82.94 865 ASN A O 1
ATOM 6881 N N . GLY A 1 866 ? -4.773 -24.970 63.061 1.00 82.12 866 GLY A N 1
ATOM 6882 C CA . GLY A 1 866 ? -3.750 -25.847 63.646 1.00 82.12 866 GLY A CA 1
ATOM 6883 C C . GLY A 1 866 ? -2.940 -26.657 62.623 1.00 82.12 866 GLY A C 1
ATOM 6884 O O . GLY A 1 866 ? -2.521 -27.770 62.927 1.00 82.12 866 GLY A O 1
ATOM 6885 N N . ILE A 1 867 ? -2.735 -26.130 61.412 1.00 82.50 867 ILE A N 1
ATOM 6886 C CA . ILE A 1 867 ? -2.071 -26.836 60.297 1.00 82.50 867 ILE A CA 1
ATOM 6887 C C . ILE A 1 867 ? -0.537 -26.801 60.463 1.00 82.50 867 ILE A C 1
ATOM 6889 O O . ILE A 1 867 ? 0.019 -25.706 60.569 1.00 82.50 867 ILE A O 1
ATOM 6893 N N . HIS A 1 868 ? 0.160 -27.951 60.439 1.00 81.38 868 HIS A N 1
ATOM 6894 C CA . HIS A 1 868 ? 1.634 -28.009 60.552 1.00 81.38 868 HIS A CA 1
ATOM 6895 C C . HIS A 1 868 ? 2.353 -28.047 59.199 1.00 81.38 868 HIS A C 1
ATOM 6897 O O . HIS A 1 868 ? 3.419 -27.452 59.049 1.00 81.38 868 HIS A O 1
ATOM 6903 N N . SER A 1 869 ? 1.790 -28.737 58.205 1.00 74.38 869 SER A N 1
ATOM 6904 C CA . SER A 1 869 ? 2.356 -28.817 56.852 1.00 74.38 869 SER A CA 1
ATOM 6905 C C . SER A 1 869 ? 1.253 -28.955 55.804 1.00 74.38 869 SER A C 1
ATOM 6907 O O . SER A 1 869 ? 0.232 -29.589 56.059 1.00 74.38 869 SER A O 1
ATOM 6909 N N . LEU A 1 870 ? 1.454 -28.353 54.630 1.00 71.25 870 LEU A N 1
ATOM 6910 C CA . LEU A 1 870 ? 0.555 -28.482 53.482 1.00 71.25 870 LEU A CA 1
ATOM 6911 C C . LEU A 1 870 ? 1.235 -29.340 52.413 1.00 71.25 870 LEU A C 1
ATOM 6913 O O . LEU A 1 870 ? 2.327 -29.011 51.952 1.00 71.25 870 LEU A O 1
ATOM 6917 N N . LEU A 1 871 ? 0.593 -30.438 52.012 1.00 62.41 871 LEU A N 1
ATOM 6918 C CA . LEU A 1 871 ? 1.051 -31.262 50.892 1.00 62.41 871 LEU A CA 1
ATOM 6919 C C . LEU A 1 871 ? 0.840 -30.527 49.557 1.00 62.41 871 LEU A C 1
ATOM 6921 O O . LEU A 1 871 ? -0.166 -29.844 49.361 1.00 62.41 871 LEU A O 1
ATOM 6925 N N . PHE A 1 872 ? 1.768 -30.734 48.617 1.00 56.91 872 PHE A N 1
ATOM 6926 C CA . PHE A 1 872 ? 1.811 -30.114 47.281 1.00 56.91 872 PHE A CA 1
ATOM 6927 C C . PHE A 1 872 ? 0.489 -30.213 46.489 1.00 56.91 872 PHE A C 1
ATOM 6929 O O . PHE A 1 872 ? 0.148 -29.310 45.733 1.00 56.91 872 PHE A O 1
ATOM 6936 N N . ILE A 1 873 ? -0.275 -31.288 46.702 1.00 56.47 873 ILE A N 1
ATOM 6937 C CA . ILE A 1 873 ? -1.445 -31.672 45.898 1.00 56.47 873 ILE A CA 1
ATOM 6938 C C . ILE A 1 873 ? -2.735 -30.918 46.254 1.00 56.47 873 ILE A C 1
ATOM 6940 O O . ILE A 1 873 ? -3.654 -30.867 45.442 1.00 56.47 873 ILE A O 1
ATOM 6944 N N . VAL A 1 874 ? -2.828 -30.314 47.445 1.00 58.62 874 VAL A N 1
ATOM 6945 C CA . VAL A 1 874 ? -4.101 -29.768 47.966 1.00 58.62 874 VAL A CA 1
ATOM 6946 C C . VAL A 1 874 ? -4.621 -28.589 47.132 1.00 58.62 874 VAL A C 1
ATOM 6948 O O . VAL A 1 874 ? -5.829 -28.375 47.054 1.00 58.62 874 VAL A O 1
ATOM 6951 N N . PHE A 1 875 ? -3.729 -27.847 46.468 1.00 63.94 875 PHE A N 1
ATOM 6952 C CA . PHE A 1 875 ? -4.095 -26.673 45.671 1.00 63.94 875 PHE A CA 1
ATOM 6953 C C . PHE A 1 875 ? -3.739 -26.777 44.177 1.00 63.94 875 PHE A C 1
ATOM 6955 O O . PHE A 1 875 ? -3.940 -25.811 43.436 1.00 63.94 875 PHE A O 1
ATOM 6962 N N . GLU A 1 876 ? -3.271 -27.937 43.711 1.00 58.72 876 GLU A N 1
ATOM 6963 C CA . GLU A 1 876 ? -2.973 -28.186 42.295 1.00 58.72 876 GLU A CA 1
ATOM 6964 C C . GLU A 1 876 ? -4.280 -28.076 41.472 1.00 58.72 876 GLU A C 1
ATOM 6966 O O . GLU A 1 876 ? -5.280 -28.705 41.808 1.00 58.72 876 GLU A O 1
ATOM 6971 N N . GLY A 1 877 ? -4.316 -27.207 40.451 1.00 57.91 877 GLY A N 1
ATOM 6972 C CA . GLY A 1 877 ? -5.503 -26.983 39.600 1.00 57.91 877 GLY A CA 1
ATOM 6973 C C . GLY A 1 877 ? -6.383 -25.758 39.926 1.00 57.91 877 GLY A C 1
ATOM 6974 O O . GLY A 1 877 ? -7.306 -25.455 39.171 1.00 57.91 877 GLY A O 1
ATOM 6975 N N . HIS A 1 878 ? -6.093 -24.984 40.982 1.00 65.19 878 HIS A N 1
ATOM 6976 C CA . HIS A 1 878 ? -6.903 -23.812 41.371 1.00 65.19 878 HIS A CA 1
ATOM 6977 C C . HIS A 1 878 ? -6.469 -22.512 40.671 1.00 65.19 878 HIS A C 1
ATOM 6979 O O . HIS A 1 878 ? -5.962 -21.576 41.293 1.00 65.19 878 HIS A O 1
ATOM 6985 N N . SER A 1 879 ? -6.704 -22.415 39.361 1.00 67.06 879 SER A N 1
ATOM 6986 C CA . SER A 1 879 ? -6.212 -21.290 38.548 1.00 67.06 879 SER A CA 1
ATOM 6987 C C . SER A 1 879 ? -6.887 -19.934 38.787 1.00 67.06 879 SER A C 1
ATOM 6989 O O . SER A 1 879 ? -6.457 -18.909 38.253 1.00 67.06 879 SER A O 1
ATOM 6991 N N . TYR A 1 880 ? -7.973 -19.913 39.559 1.00 72.06 880 TYR A N 1
ATOM 6992 C CA . TYR A 1 880 ? -8.815 -18.733 39.773 1.00 72.06 880 TYR A CA 1
ATOM 6993 C C . TYR A 1 880 ? -8.664 -18.102 41.160 1.00 72.06 880 TYR A C 1
ATOM 6995 O O . TYR A 1 880 ? -9.370 -17.135 41.446 1.00 72.06 880 TYR A O 1
ATOM 7003 N N . LEU A 1 881 ? -7.761 -18.620 41.994 1.00 77.44 881 LEU A N 1
ATOM 7004 C CA . LEU A 1 881 ? -7.630 -18.212 43.386 1.00 77.44 881 LEU A CA 1
ATOM 7005 C C . LEU A 1 881 ? -7.047 -16.790 43.493 1.00 77.44 881 LEU A C 1
ATOM 7007 O O . LEU A 1 881 ? -5.974 -16.508 42.969 1.00 77.44 881 LEU A O 1
ATOM 7011 N N . GLU A 1 882 ? -7.784 -15.889 44.144 1.00 84.56 882 GLU A N 1
ATOM 7012 C CA . GLU A 1 882 ? -7.453 -14.481 44.375 1.00 84.56 882 GLU A CA 1
ATOM 7013 C C . GLU A 1 882 ? -6.995 -14.210 45.814 1.00 84.56 882 GLU A C 1
ATOM 7015 O O . GLU A 1 882 ? -6.075 -13.418 46.015 1.00 84.56 882 GLU A O 1
ATOM 7020 N N . THR A 1 883 ? -7.606 -14.837 46.824 1.00 86.38 883 THR A N 1
ATOM 7021 C CA . THR A 1 883 ? -7.204 -14.651 48.227 1.00 86.38 883 THR A CA 1
ATOM 7022 C C . THR A 1 883 ? -7.013 -15.980 48.945 1.00 86.38 883 THR A C 1
ATOM 7024 O O . THR A 1 883 ? -7.892 -16.843 48.926 1.00 86.38 883 THR A O 1
ATOM 7027 N N . LEU A 1 884 ? -5.861 -16.130 49.603 1.00 87.88 884 LEU A N 1
ATOM 7028 C CA . LEU A 1 884 ? -5.536 -17.274 50.451 1.00 87.88 884 LEU A CA 1
ATOM 7029 C C . LEU A 1 884 ? -5.089 -16.784 51.830 1.00 87.88 884 LEU A C 1
ATOM 7031 O O . LEU A 1 884 ? -4.047 -16.137 51.953 1.00 87.88 884 LEU A O 1
ATOM 7035 N N . ASN A 1 885 ? -5.867 -17.101 52.863 1.00 88.00 885 ASN A N 1
ATOM 7036 C CA . ASN A 1 885 ? -5.532 -16.780 54.249 1.00 88.00 885 ASN A CA 1
ATOM 7037 C C . ASN A 1 885 ? -5.160 -18.050 55.025 1.00 88.00 885 ASN A C 1
ATOM 7039 O O . ASN A 1 885 ? -6.000 -18.924 55.239 1.00 88.00 885 ASN A O 1
ATOM 7043 N N . LEU A 1 886 ? -3.901 -18.133 55.455 1.00 88.25 886 LEU A N 1
ATOM 7044 C CA . LEU A 1 886 ? -3.323 -19.232 56.234 1.00 88.25 886 LEU A CA 1
ATOM 7045 C C . LEU A 1 886 ? -2.755 -18.742 57.577 1.00 88.25 886 LEU A C 1
ATOM 7047 O O . LEU A 1 886 ? -1.925 -19.421 58.190 1.00 88.25 886 LEU A O 1
ATOM 7051 N N . SER A 1 887 ? -3.196 -17.575 58.046 1.00 89.94 887 SER A N 1
ATOM 7052 C CA . SER A 1 887 ? -2.705 -16.977 59.288 1.00 89.94 887 SER A CA 1
ATOM 7053 C C . SER A 1 887 ? -3.013 -17.811 60.540 1.00 89.94 887 SER A C 1
ATOM 7055 O O . SER A 1 887 ? -4.021 -18.519 60.606 1.00 89.94 887 SER A O 1
ATOM 7057 N N . ASP A 1 888 ? -2.163 -17.681 61.565 1.00 87.00 888 ASP A N 1
ATOM 7058 C CA . ASP A 1 888 ? -2.359 -18.296 62.894 1.00 87.00 888 ASP A CA 1
ATOM 7059 C C . ASP A 1 888 ? -2.451 -19.836 62.821 1.00 87.00 888 ASP A C 1
ATOM 7061 O O . ASP A 1 888 ? -3.381 -20.469 63.323 1.00 87.00 888 ASP A O 1
ATOM 7065 N N . ASN A 1 889 ? -1.485 -20.428 62.115 1.00 86.88 889 ASN A N 1
ATOM 7066 C CA . ASN A 1 889 ? -1.281 -21.869 61.972 1.00 86.88 889 ASN A CA 1
ATOM 7067 C C . ASN A 1 889 ? 0.146 -22.240 62.440 1.00 86.88 889 ASN A C 1
ATOM 7069 O O . ASN A 1 889 ? 0.890 -21.409 62.961 1.00 86.88 889 ASN A O 1
ATOM 7073 N N . ALA A 1 890 ? 0.546 -23.507 62.306 1.00 84.94 890 ALA A N 1
ATOM 7074 C CA . ALA A 1 890 ? 1.845 -24.012 62.755 1.00 84.94 890 ALA A CA 1
ATOM 7075 C C . ALA A 1 890 ? 2.810 -24.339 61.591 1.00 84.94 890 ALA A C 1
ATOM 7077 O O . ALA A 1 890 ? 3.684 -25.189 61.764 1.00 84.94 890 ALA A O 1
ATOM 7078 N N . LEU A 1 891 ? 2.676 -23.671 60.433 1.00 84.56 891 LEU A N 1
ATOM 7079 C CA . LEU A 1 891 ? 3.406 -23.992 59.195 1.00 84.56 891 LEU A CA 1
ATOM 7080 C C . LEU A 1 891 ? 4.908 -23.685 59.283 1.00 84.56 891 LEU A C 1
ATOM 7082 O O . LEU A 1 891 ? 5.282 -22.558 59.611 1.00 84.56 891 LEU A O 1
ATOM 7086 N N . SER A 1 892 ? 5.762 -24.657 58.937 1.00 80.62 892 SER A N 1
ATOM 7087 C CA . SER A 1 892 ? 7.226 -24.486 58.872 1.00 80.62 892 SER A CA 1
ATOM 7088 C C . SER A 1 892 ? 7.754 -24.110 57.484 1.00 80.62 892 SER A C 1
ATOM 7090 O O . SER A 1 892 ? 8.654 -23.280 57.391 1.00 80.62 892 SER A O 1
ATOM 7092 N N . ASP A 1 893 ? 7.178 -24.679 56.421 1.00 77.31 893 ASP A N 1
ATOM 7093 C CA . ASP A 1 893 ? 7.585 -24.459 55.029 1.00 77.31 893 ASP A CA 1
ATOM 7094 C C . ASP A 1 893 ? 6.364 -24.245 54.127 1.00 77.31 893 ASP A C 1
ATOM 7096 O O . ASP A 1 893 ? 5.323 -24.881 54.297 1.00 77.31 893 ASP A O 1
ATOM 7100 N N . PHE A 1 894 ? 6.508 -23.362 53.135 1.00 79.69 894 PHE A N 1
ATOM 7101 C CA . PHE A 1 894 ? 5.517 -23.138 52.081 1.00 79.69 894 PHE A CA 1
ATOM 7102 C C . PHE A 1 894 ? 6.060 -23.688 50.753 1.00 79.69 894 PHE A C 1
ATOM 7104 O O . PHE A 1 894 ? 6.789 -23.007 50.034 1.00 79.69 894 PHE A O 1
ATOM 7111 N N . SER A 1 895 ? 5.746 -24.953 50.472 1.00 65.62 895 SER A N 1
ATOM 7112 C CA . SER A 1 895 ? 6.148 -25.710 49.277 1.00 65.62 895 SER A CA 1
ATOM 7113 C C . SER A 1 895 ? 5.097 -25.923 48.157 1.00 65.62 895 SER A C 1
ATOM 7115 O O . SER A 1 895 ? 5.439 -26.628 47.203 1.00 65.62 895 SER A O 1
ATOM 7117 N N . PRO A 1 896 ? 3.855 -25.377 48.179 1.00 67.88 896 PRO A N 1
ATOM 7118 C CA . PRO A 1 896 ? 2.946 -25.512 47.033 1.00 67.88 896 PRO A CA 1
ATOM 7119 C C . PRO A 1 896 ? 3.468 -24.803 45.772 1.00 67.88 896 PRO A C 1
ATOM 7121 O O . PRO A 1 896 ? 3.998 -23.691 45.860 1.00 67.88 896 PRO A O 1
ATOM 7124 N N . ASP A 1 897 ? 3.258 -25.393 44.586 1.00 64.81 897 ASP A N 1
ATOM 7125 C CA . ASP A 1 897 ? 3.565 -24.708 43.326 1.00 64.81 897 ASP A CA 1
ATOM 7126 C C . ASP A 1 897 ? 2.509 -23.644 43.010 1.00 64.81 897 ASP A C 1
ATOM 7128 O O . ASP A 1 897 ? 1.382 -23.921 42.598 1.00 64.81 897 ASP A O 1
ATOM 7132 N N . VAL A 1 898 ? 2.899 -22.389 43.215 1.00 67.25 898 VAL A N 1
ATOM 7133 C CA . VAL A 1 898 ? 2.059 -21.209 42.978 1.00 67.25 898 VAL A CA 1
ATOM 7134 C C . VAL A 1 898 ? 1.930 -20.901 41.478 1.00 67.25 898 VAL A C 1
ATOM 7136 O O . VAL A 1 898 ? 1.162 -20.016 41.111 1.00 67.25 898 VAL A O 1
ATOM 7139 N N . SER A 1 899 ? 2.641 -21.618 40.591 1.00 65.81 899 SER A N 1
ATOM 7140 C CA . SER A 1 899 ? 2.596 -21.415 39.130 1.00 65.81 899 SER A CA 1
ATOM 7141 C C . SER A 1 899 ? 1.171 -21.412 38.568 1.00 65.81 899 SER A C 1
ATOM 7143 O O . SER A 1 899 ? 0.852 -20.624 37.677 1.00 65.81 899 SER A O 1
ATOM 7145 N N . PHE A 1 900 ? 0.297 -22.244 39.135 1.00 67.12 900 PHE A N 1
ATOM 7146 C CA . PHE A 1 900 ? -1.086 -22.378 38.704 1.00 67.12 900 PHE A CA 1
ATOM 7147 C C . PHE A 1 900 ? -1.988 -21.239 39.210 1.00 67.12 900 PHE A C 1
ATOM 7149 O O . PHE A 1 900 ? -2.993 -20.949 38.569 1.00 67.12 900 PHE A O 1
ATOM 7156 N N . MET A 1 901 ? -1.636 -20.533 40.292 1.00 72.00 901 MET A N 1
ATOM 7157 C CA . MET A 1 901 ? -2.462 -19.493 40.937 1.00 72.00 901 MET A CA 1
ATOM 7158 C C . MET A 1 901 ? -2.250 -18.098 40.324 1.00 72.00 901 MET A C 1
ATOM 7160 O O . MET A 1 901 ? -1.942 -17.125 41.011 1.00 72.00 901 MET A O 1
ATOM 7164 N N . VAL A 1 902 ? -2.429 -17.980 39.009 1.00 73.19 902 VAL A N 1
ATOM 7165 C CA . VAL A 1 902 ? -2.073 -16.781 38.219 1.00 73.19 902 VAL A CA 1
ATOM 7166 C C . VAL A 1 902 ? -2.828 -15.505 38.648 1.00 73.19 902 VAL A C 1
ATOM 7168 O O . VAL A 1 902 ? -2.411 -14.397 38.326 1.00 73.19 902 VAL A O 1
ATOM 7171 N N . ARG A 1 903 ? -3.946 -15.632 39.378 1.00 76.00 903 ARG A N 1
ATOM 7172 C CA . ARG A 1 903 ? -4.811 -14.509 39.791 1.00 76.00 903 ARG A CA 1
ATOM 7173 C C . ARG A 1 903 ? -4.668 -14.088 41.258 1.00 76.00 903 ARG A C 1
ATOM 7175 O O . ARG A 1 903 ? -5.458 -13.260 41.715 1.00 76.00 903 ARG A O 1
ATOM 7182 N N . LEU A 1 904 ? -3.688 -14.627 41.983 1.00 81.31 904 LEU A N 1
ATOM 7183 C CA . LEU A 1 904 ? -3.531 -14.394 43.418 1.00 81.31 904 LEU A CA 1
ATOM 7184 C C . LEU A 1 904 ? -3.226 -12.914 43.722 1.00 81.31 904 LEU A C 1
ATOM 7186 O O . LEU A 1 904 ? -2.273 -12.338 43.208 1.00 81.31 904 LEU A O 1
ATOM 7190 N N . LYS A 1 905 ? -4.029 -12.294 44.590 1.00 84.19 905 LYS A N 1
ATOM 7191 C CA . LYS A 1 905 ? -3.920 -10.888 45.021 1.00 84.19 905 LYS A CA 1
ATOM 7192 C C . LYS A 1 905 ? -3.522 -10.740 46.483 1.00 84.19 905 LYS A C 1
ATOM 7194 O O . LYS A 1 905 ? -2.856 -9.768 46.823 1.00 84.19 905 LYS A O 1
ATOM 7199 N N . VAL A 1 906 ? -3.932 -11.656 47.358 1.00 86.69 906 VAL A N 1
ATOM 7200 C CA . VAL A 1 906 ? -3.601 -11.595 48.790 1.00 86.69 906 VAL A CA 1
ATOM 7201 C C . VAL A 1 906 ? -3.196 -12.974 49.288 1.00 86.69 906 VAL A C 1
ATOM 7203 O O . VAL A 1 906 ? -3.952 -13.932 49.128 1.00 86.69 906 VAL A O 1
ATOM 7206 N N . LEU A 1 907 ? -2.024 -13.048 49.915 1.00 88.56 907 LEU A N 1
ATOM 7207 C CA . LEU A 1 907 ? -1.501 -14.235 50.579 1.00 88.56 907 LEU A CA 1
ATOM 7208 C C . LEU A 1 907 ? -1.104 -13.879 52.017 1.00 88.56 907 LEU A C 1
ATOM 7210 O O . LEU A 1 907 ? -0.106 -13.196 52.239 1.00 88.56 907 LEU A O 1
ATOM 7214 N N . ASP A 1 908 ? -1.878 -14.340 52.993 1.00 87.62 908 ASP A N 1
ATOM 7215 C CA . ASP A 1 908 ? -1.595 -14.099 54.412 1.00 87.62 908 ASP A CA 1
ATOM 7216 C C . ASP A 1 908 ? -0.986 -15.354 55.053 1.00 87.62 908 ASP A C 1
ATOM 7218 O O . ASP A 1 908 ? -1.643 -16.391 55.164 1.00 87.62 908 ASP A O 1
ATOM 7222 N N . LEU A 1 909 ? 0.284 -15.255 55.456 1.00 88.38 909 LEU A N 1
ATOM 7223 C CA . LEU A 1 909 ? 1.054 -16.298 56.142 1.00 88.38 909 LEU A CA 1
ATOM 7224 C C . LEU A 1 909 ? 1.489 -15.843 57.548 1.00 88.38 909 LEU A C 1
ATOM 7226 O O . LEU A 1 909 ? 2.413 -16.412 58.142 1.00 88.38 909 LEU A O 1
ATOM 7230 N N . SER A 1 910 ? 0.843 -14.814 58.101 1.00 88.88 910 SER A N 1
ATOM 7231 C CA . SER A 1 910 ? 1.190 -14.259 59.410 1.00 88.88 910 SER A CA 1
ATOM 7232 C C . SER A 1 910 ? 1.018 -15.271 60.555 1.00 88.88 910 SER A C 1
ATOM 7234 O O . SER A 1 910 ? 0.193 -16.183 60.493 1.00 88.88 910 SER A O 1
ATOM 7236 N N . LYS A 1 911 ? 1.803 -15.111 61.630 1.00 85.81 911 LYS A N 1
ATOM 7237 C CA . LYS A 1 911 ? 1.759 -15.949 62.848 1.00 85.81 911 LYS A CA 1
ATOM 7238 C C . LYS A 1 911 ? 1.920 -17.454 62.569 1.00 85.81 911 LYS A C 1
ATOM 7240 O O . LYS A 1 911 ? 1.153 -18.264 63.076 1.00 85.81 911 LYS A O 1
ATOM 7245 N N . ASN A 1 912 ? 2.916 -17.810 61.762 1.00 88.00 912 ASN A N 1
ATOM 7246 C CA . ASN A 1 912 ? 3.329 -19.192 61.500 1.00 88.00 912 ASN A CA 1
ATOM 7247 C C . ASN A 1 912 ? 4.767 -19.433 62.023 1.00 88.00 912 ASN A C 1
ATOM 7249 O O . ASN A 1 912 ? 5.288 -18.659 62.832 1.00 88.00 912 ASN A O 1
ATOM 7253 N N . LYS A 1 913 ? 5.420 -20.523 61.595 1.00 86.06 913 LYS A N 1
ATOM 7254 C CA . LYS A 1 913 ? 6.804 -20.892 61.950 1.00 86.06 913 LYS A CA 1
ATOM 7255 C C . LYS A 1 913 ? 7.748 -20.888 60.729 1.00 86.06 913 LYS A C 1
ATOM 7257 O O . LYS A 1 913 ? 8.696 -21.670 60.693 1.00 86.06 913 LYS A O 1
ATOM 7262 N N . ILE A 1 914 ? 7.503 -20.020 59.741 1.00 85.88 914 ILE A N 1
ATOM 7263 C CA . ILE A 1 914 ? 8.250 -19.980 58.468 1.00 85.88 914 ILE A CA 1
ATOM 7264 C C . ILE A 1 914 ? 9.632 -19.340 58.655 1.00 85.88 914 ILE A C 1
ATOM 7266 O O . ILE A 1 914 ? 9.736 -18.250 59.220 1.00 85.88 914 ILE A O 1
ATOM 7270 N N . LYS A 1 915 ? 10.686 -19.991 58.136 1.00 84.06 915 LYS A N 1
ATOM 7271 C CA . LYS A 1 915 ? 12.083 -19.516 58.225 1.00 84.06 915 LYS A CA 1
ATOM 7272 C C . LYS A 1 915 ? 12.568 -18.750 56.987 1.00 84.06 915 LYS A C 1
ATOM 7274 O O . LYS A 1 915 ? 13.060 -17.633 57.118 1.00 84.06 915 LYS A O 1
ATOM 7279 N N . TYR A 1 916 ? 12.469 -19.354 55.804 1.00 84.62 916 TYR A N 1
ATOM 7280 C CA . TYR A 1 916 ? 12.751 -18.754 54.492 1.00 84.62 916 TYR A CA 1
ATOM 7281 C C . TYR A 1 916 ? 12.112 -19.621 53.396 1.00 84.62 916 TYR A C 1
ATOM 7283 O O . TYR A 1 916 ? 11.807 -20.788 53.634 1.00 84.62 916 TYR A O 1
ATOM 7291 N N . PHE A 1 917 ? 11.913 -19.081 52.190 1.00 85.00 917 PHE A N 1
ATOM 7292 C CA . PHE A 1 917 ? 11.478 -19.898 51.051 1.00 85.00 917 PHE A CA 1
ATOM 7293 C C . PHE A 1 917 ? 12.682 -20.591 50.408 1.00 85.00 917 PHE A C 1
ATOM 7295 O O . PHE A 1 917 ? 13.572 -19.932 49.877 1.00 85.00 917 PHE A O 1
ATOM 7302 N N . SER A 1 918 ? 12.719 -21.923 50.481 1.00 72.62 918 SER A N 1
ATOM 7303 C CA . SER A 1 918 ? 13.846 -22.739 50.007 1.00 72.62 918 SER A CA 1
ATOM 7304 C C . SER A 1 918 ? 13.855 -22.966 48.489 1.00 72.62 918 SER A C 1
ATOM 7306 O O . SER A 1 918 ? 14.917 -23.178 47.906 1.00 72.62 918 SER A O 1
ATOM 7308 N N . GLN A 1 919 ? 12.697 -22.901 47.825 1.00 76.00 919 GLN A N 1
ATOM 7309 C CA . GLN A 1 919 ? 12.574 -23.127 46.384 1.00 76.00 919 GLN A CA 1
ATOM 7310 C C . GLN A 1 919 ? 12.666 -21.820 45.584 1.00 76.00 919 GLN A C 1
ATOM 7312 O O . GLN A 1 919 ? 11.848 -20.916 45.731 1.00 76.00 919 GLN A O 1
ATOM 7317 N N . LEU A 1 920 ? 13.622 -21.738 44.655 1.00 74.06 920 LEU A N 1
ATOM 7318 C CA . LEU A 1 920 ? 13.755 -20.581 43.760 1.00 74.06 920 LEU A CA 1
ATOM 7319 C C . LEU A 1 920 ? 12.549 -20.439 42.811 1.00 74.06 920 LEU A C 1
ATOM 7321 O O . LEU A 1 920 ? 12.155 -19.323 42.467 1.00 74.06 920 LEU A O 1
ATOM 7325 N N . SER A 1 921 ? 11.946 -21.562 42.411 1.00 71.94 921 SER A N 1
ATOM 7326 C CA . SER A 1 921 ? 10.762 -21.604 41.548 1.00 71.94 921 SER A CA 1
ATOM 7327 C C . SER A 1 921 ? 9.571 -20.872 42.165 1.00 71.94 921 SER A C 1
ATOM 7329 O O . SER A 1 921 ? 8.918 -20.095 41.472 1.00 71.94 921 SER A O 1
ATOM 7331 N N . THR A 1 922 ? 9.320 -21.029 43.468 1.00 72.44 922 THR A N 1
ATOM 7332 C CA . THR A 1 922 ? 8.200 -20.356 44.142 1.00 72.44 922 THR A CA 1
ATOM 7333 C C . THR A 1 922 ? 8.405 -18.843 44.176 1.00 72.44 922 THR A C 1
ATOM 7335 O O . THR A 1 922 ? 7.494 -18.098 43.829 1.00 72.44 922 THR A O 1
ATOM 7338 N N . MET A 1 923 ? 9.616 -18.363 44.466 1.00 78.00 923 MET A N 1
ATOM 7339 C CA . MET A 1 923 ? 9.941 -16.928 44.463 1.00 78.00 923 MET A CA 1
ATOM 7340 C C . MET A 1 923 ? 9.857 -16.298 43.061 1.00 78.00 923 MET A C 1
ATOM 7342 O O . MET A 1 923 ? 9.388 -15.165 42.890 1.00 78.00 923 MET A O 1
ATOM 7346 N N . GLN A 1 924 ? 10.281 -17.031 42.029 1.00 77.69 924 GLN A N 1
ATOM 7347 C CA . GLN A 1 924 ? 10.148 -16.597 40.636 1.00 77.69 924 GLN A CA 1
ATOM 7348 C C . GLN A 1 924 ? 8.684 -16.576 40.189 1.00 77.69 924 GLN A C 1
ATOM 7350 O O . GLN A 1 924 ? 8.258 -15.624 39.541 1.00 77.69 924 GLN A O 1
ATOM 7355 N N . ASN A 1 925 ? 7.892 -17.576 40.575 1.00 77.44 925 ASN A N 1
ATOM 7356 C CA . ASN A 1 925 ? 6.468 -17.626 40.258 1.00 77.44 925 ASN A CA 1
ATOM 7357 C C . ASN A 1 925 ? 5.707 -16.504 40.978 1.00 77.44 925 ASN A C 1
ATOM 7359 O O . ASN A 1 925 ? 4.965 -15.771 40.332 1.00 77.44 925 ASN A O 1
ATOM 7363 N N . ILE A 1 926 ? 5.983 -16.266 42.264 1.00 77.31 926 ILE A N 1
ATOM 7364 C CA . ILE A 1 926 ? 5.399 -15.157 43.032 1.00 77.31 926 ILE A CA 1
ATOM 7365 C C . ILE A 1 926 ? 5.778 -13.800 42.425 1.00 77.31 926 ILE A C 1
ATOM 7367 O O . ILE A 1 926 ? 4.915 -12.941 42.286 1.00 77.31 926 ILE A O 1
ATOM 7371 N N . SER A 1 927 ? 7.031 -13.594 42.003 1.00 76.88 927 SER A N 1
ATOM 7372 C CA . SER A 1 927 ? 7.438 -12.332 41.355 1.00 76.88 927 SER A CA 1
ATOM 7373 C C . SER A 1 927 ? 6.877 -12.156 39.938 1.00 76.88 927 SER A C 1
ATOM 7375 O O . SER A 1 927 ? 6.621 -11.029 39.515 1.00 76.88 927 SER A O 1
ATOM 7377 N N . ARG A 1 928 ? 6.634 -13.243 39.195 1.00 77.00 928 ARG A N 1
ATOM 7378 C CA . ARG A 1 928 ? 5.897 -13.198 37.919 1.00 77.00 928 ARG A CA 1
ATOM 7379 C C . ARG A 1 928 ? 4.436 -12.814 38.138 1.00 77.00 928 ARG A C 1
ATOM 7381 O O . ARG A 1 928 ? 3.938 -11.943 37.430 1.00 77.00 928 ARG A O 1
ATOM 7388 N N . ILE A 1 929 ? 3.791 -13.404 39.143 1.00 74.62 929 ILE A N 1
ATOM 7389 C CA . ILE A 1 929 ? 2.404 -13.099 39.519 1.00 74.62 929 ILE A CA 1
ATOM 7390 C C . ILE A 1 929 ? 2.301 -11.653 40.019 1.00 74.62 929 ILE A C 1
ATOM 7392 O O . ILE A 1 929 ? 1.442 -10.913 39.558 1.00 74.62 929 ILE A O 1
ATOM 7396 N N . ALA A 1 930 ? 3.242 -11.192 40.847 1.00 71.19 930 ALA A N 1
ATOM 7397 C CA . ALA A 1 930 ? 3.330 -9.816 41.345 1.00 71.19 930 ALA A CA 1
ATOM 7398 C C . ALA A 1 930 ? 3.293 -8.739 40.249 1.00 71.19 930 ALA A C 1
ATOM 7400 O O . ALA A 1 930 ? 2.704 -7.675 40.426 1.00 71.19 930 ALA A O 1
ATOM 7401 N N . LYS A 1 931 ? 3.939 -9.010 39.108 1.00 72.88 931 LYS A N 1
ATOM 7402 C CA . LYS A 1 931 ? 3.969 -8.092 37.961 1.00 72.88 931 LYS A CA 1
ATOM 7403 C C . LYS A 1 931 ? 2.628 -8.021 37.228 1.00 72.88 931 LYS A C 1
ATOM 7405 O O . LYS A 1 931 ? 2.369 -7.038 36.540 1.00 72.88 931 LYS A O 1
ATOM 7410 N N . GLN A 1 932 ? 1.800 -9.059 37.341 1.00 67.88 932 GLN A N 1
ATOM 7411 C CA . GLN A 1 932 ? 0.511 -9.183 36.652 1.00 67.88 932 GLN A CA 1
ATOM 7412 C C . GLN A 1 932 ? -0.672 -8.791 37.549 1.00 67.88 932 GLN A C 1
ATOM 7414 O O . GLN A 1 932 ? -1.641 -8.191 37.087 1.00 67.88 932 GLN A O 1
ATOM 7419 N N . THR A 1 933 ? -0.580 -9.092 38.839 1.00 61.50 933 THR A N 1
ATOM 7420 C CA . THR A 1 933 ? -1.572 -8.809 39.875 1.00 61.50 933 THR A CA 1
ATOM 7421 C C . THR A 1 933 ? -0.841 -8.181 41.053 1.00 61.50 933 THR A C 1
ATOM 7423 O O . THR A 1 933 ? 0.125 -8.776 41.517 1.00 61.50 933 THR A O 1
ATOM 7426 N N . HIS A 1 934 ? -1.275 -7.009 41.541 1.00 74.25 934 HIS A N 1
ATOM 7427 C CA . HIS A 1 934 ? -0.715 -6.335 42.728 1.00 74.25 934 HIS A CA 1
ATOM 7428 C C . HIS A 1 934 ? -0.860 -7.202 43.996 1.00 74.25 934 HIS A C 1
ATOM 7430 O O . HIS A 1 934 ? -1.725 -6.955 44.839 1.00 74.25 934 HIS A O 1
ATOM 7436 N N . LEU A 1 935 ? -0.045 -8.248 44.090 1.00 81.88 935 LEU A N 1
ATOM 7437 C CA . LEU A 1 935 ? -0.061 -9.258 45.131 1.00 81.88 935 LEU A CA 1
ATOM 7438 C C . LEU A 1 935 ? 0.441 -8.641 46.437 1.00 81.88 935 LEU A C 1
ATOM 7440 O O . LEU A 1 935 ? 1.434 -7.919 46.449 1.00 81.88 935 LEU A O 1
ATOM 7444 N N . LYS A 1 936 ? -0.243 -8.932 47.540 1.00 84.94 936 LYS A N 1
ATOM 7445 C CA . LYS A 1 936 ? 0.158 -8.528 48.889 1.00 84.94 936 LYS A CA 1
ATOM 7446 C C . LYS A 1 936 ? 0.416 -9.759 49.741 1.00 84.94 936 LYS A C 1
ATOM 7448 O O . LYS A 1 936 ? -0.447 -10.632 49.823 1.00 84.94 936 LYS A O 1
ATOM 7453 N N . ILE A 1 937 ? 1.582 -9.804 50.375 1.00 87.38 937 ILE A N 1
ATOM 7454 C CA . ILE A 1 937 ? 2.037 -10.908 51.218 1.00 87.38 937 ILE A CA 1
ATOM 7455 C C . ILE A 1 937 ? 2.231 -10.414 52.654 1.00 87.38 937 ILE A C 1
ATOM 7457 O O . ILE A 1 937 ? 2.878 -9.386 52.872 1.00 87.38 937 ILE A O 1
ATOM 7461 N N . ASP A 1 938 ? 1.704 -11.165 53.623 1.00 85.50 938 ASP A N 1
ATOM 7462 C CA . ASP A 1 938 ? 1.995 -10.975 55.050 1.00 85.50 938 ASP A CA 1
ATOM 7463 C C . ASP A 1 938 ? 2.870 -12.101 55.591 1.00 85.50 938 ASP A C 1
ATOM 7465 O O . ASP A 1 938 ? 2.515 -13.274 55.490 1.00 85.50 938 ASP A O 1
ATOM 7469 N N . LEU A 1 939 ? 3.984 -11.741 56.222 1.00 86.56 939 LEU A N 1
ATOM 7470 C CA . LEU A 1 939 ? 4.848 -12.664 56.964 1.00 86.56 939 LEU A CA 1
ATOM 7471 C C . LEU A 1 939 ? 4.971 -12.276 58.443 1.00 86.56 939 LEU A C 1
ATOM 7473 O O . LEU A 1 939 ? 5.873 -12.749 59.139 1.00 86.56 939 LEU A O 1
ATOM 7477 N N . SER A 1 940 ? 4.091 -11.406 58.943 1.00 84.31 940 SER A N 1
ATOM 7478 C CA . SER A 1 940 ? 4.228 -10.812 60.270 1.00 84.31 940 SER A CA 1
ATOM 7479 C C . SER A 1 940 ? 4.217 -11.888 61.350 1.00 84.31 940 SER A C 1
ATOM 7481 O O . SER A 1 940 ? 3.554 -12.918 61.230 1.00 84.31 940 SER A O 1
ATOM 7483 N N . HIS A 1 941 ? 4.997 -11.673 62.411 1.00 81.56 941 HIS A N 1
ATOM 7484 C CA . HIS A 1 941 ? 5.123 -12.617 63.526 1.00 81.56 941 HIS A CA 1
ATOM 7485 C C . HIS A 1 941 ? 5.698 -14.010 63.179 1.00 81.56 941 HIS A C 1
ATOM 7487 O O . HIS A 1 941 ? 5.584 -14.916 64.000 1.00 81.56 941 HIS A O 1
ATOM 7493 N N . ASN A 1 942 ? 6.370 -14.174 62.033 1.00 82.88 942 ASN A N 1
ATOM 7494 C CA . ASN A 1 942 ? 7.289 -15.295 61.785 1.00 82.88 942 ASN A CA 1
ATOM 7495 C C . ASN A 1 942 ? 8.722 -14.924 62.220 1.00 82.88 942 ASN A C 1
ATOM 7497 O O . ASN A 1 942 ? 9.119 -13.758 62.140 1.00 82.88 942 ASN A O 1
ATOM 7501 N N . ILE A 1 943 ? 9.511 -15.905 62.673 1.00 84.00 943 ILE A N 1
ATOM 7502 C CA . ILE A 1 943 ? 10.938 -15.722 62.992 1.00 84.00 943 ILE A CA 1
ATOM 7503 C C . ILE A 1 943 ? 11.762 -16.244 61.809 1.00 84.00 943 ILE A C 1
ATOM 7505 O O . ILE A 1 943 ? 11.973 -17.450 61.690 1.00 84.00 943 ILE A O 1
ATOM 7509 N N . LEU A 1 944 ? 12.226 -15.332 60.952 1.00 84.56 944 LEU A N 1
ATOM 7510 C CA . LEU A 1 944 ? 12.995 -15.666 59.747 1.00 84.56 944 LEU A CA 1
ATOM 7511 C C . LEU A 1 944 ? 14.450 -16.038 60.080 1.00 84.56 944 LEU A C 1
ATOM 7513 O O . LEU A 1 944 ? 14.969 -15.632 61.117 1.00 84.56 944 LEU A O 1
ATOM 7517 N N . GLU A 1 945 ? 15.140 -16.762 59.201 1.00 82.81 945 GLU A N 1
ATOM 7518 C CA . GLU A 1 945 ? 16.568 -17.101 59.350 1.00 82.81 945 GLU A CA 1
ATOM 7519 C C . GLU A 1 945 ? 17.450 -16.175 58.489 1.00 82.81 945 GLU A C 1
ATOM 7521 O O . GLU A 1 945 ? 17.090 -15.861 57.358 1.00 82.81 945 GLU A O 1
ATOM 7526 N N . CYS A 1 946 ? 18.583 -15.709 59.028 1.00 81.06 946 CYS A N 1
ATOM 7527 C CA . CYS A 1 946 ? 19.505 -14.747 58.405 1.00 81.06 946 CYS A CA 1
ATOM 7528 C C . CYS A 1 946 ? 20.931 -15.346 58.281 1.00 81.06 946 CYS A C 1
ATOM 7530 O O . CYS A 1 946 ? 21.823 -14.998 59.059 1.00 81.06 946 CYS A O 1
ATOM 7532 N N . SER A 1 947 ? 21.125 -16.234 57.297 1.00 77.06 947 SER A N 1
ATOM 7533 C CA . SER A 1 947 ? 22.359 -16.981 56.950 1.00 77.06 947 SER A CA 1
ATOM 7534 C C . SER A 1 947 ? 22.685 -16.919 55.430 1.00 77.06 947 SER A C 1
ATOM 7536 O O . SER A 1 947 ? 21.837 -16.483 54.645 1.00 77.06 947 SER A O 1
ATOM 7538 N N . CYS A 1 948 ? 23.880 -17.334 54.954 1.00 73.25 948 CYS A N 1
ATOM 7539 C CA . CYS A 1 948 ? 24.230 -17.287 53.505 1.00 73.25 948 CYS A CA 1
ATOM 7540 C C . CYS A 1 948 ? 23.205 -18.006 52.580 1.00 73.25 948 CYS A C 1
ATOM 7542 O O . CYS A 1 948 ? 22.915 -17.460 51.515 1.00 73.25 948 CYS A O 1
ATOM 7544 N N . PRO A 1 949 ? 22.593 -19.155 52.949 1.00 76.12 949 PRO A N 1
ATOM 7545 C CA . PRO A 1 949 ? 21.523 -19.780 52.157 1.00 76.12 949 PRO A CA 1
ATOM 7546 C C . PRO A 1 949 ? 20.265 -18.909 52.015 1.00 76.12 949 PRO A C 1
ATOM 7548 O O . PRO A 1 949 ? 19.649 -18.862 50.953 1.00 76.12 949 PRO A O 1
ATOM 7551 N N . SER A 1 950 ? 19.913 -18.157 53.061 1.00 77.19 950 SER A N 1
ATOM 7552 C CA . SER A 1 950 ? 18.760 -17.245 53.059 1.00 77.19 950 SER A CA 1
ATOM 7553 C C . SER A 1 950 ? 19.010 -15.929 52.300 1.00 77.19 950 SER A C 1
ATOM 7555 O O . SER A 1 950 ? 18.073 -15.161 52.080 1.00 77.19 950 SER A O 1
ATOM 7557 N N . LEU A 1 951 ? 20.250 -15.655 51.857 1.00 79.31 951 LEU A N 1
ATOM 7558 C CA . LEU A 1 951 ? 20.619 -14.399 51.186 1.00 79.31 951 LEU A CA 1
ATOM 7559 C C . LEU A 1 951 ? 19.801 -14.158 49.911 1.00 79.31 951 LEU A C 1
ATOM 7561 O O . LEU A 1 951 ? 19.417 -13.024 49.629 1.00 79.31 951 LEU A O 1
ATOM 7565 N N . VAL A 1 952 ? 19.506 -15.220 49.158 1.00 81.81 952 VAL A N 1
ATOM 7566 C CA . VAL A 1 952 ? 18.687 -15.143 47.938 1.00 81.81 952 VAL A CA 1
ATOM 7567 C C . VAL A 1 952 ? 17.262 -14.695 48.275 1.00 81.81 952 VAL A C 1
ATOM 7569 O O . VAL A 1 952 ? 16.722 -13.806 47.617 1.00 81.81 952 VAL A O 1
ATOM 7572 N N . PHE A 1 953 ? 16.686 -15.249 49.344 1.00 84.50 953 PHE A N 1
ATOM 7573 C CA . PHE A 1 953 ? 15.361 -14.892 49.848 1.00 84.50 953 PHE A CA 1
ATOM 7574 C C . PHE A 1 953 ? 15.301 -13.447 50.363 1.00 84.50 953 PHE A C 1
ATOM 7576 O O . PHE A 1 953 ? 14.407 -12.691 49.981 1.00 84.50 953 PHE A O 1
ATOM 7583 N N . LEU A 1 954 ? 16.292 -13.023 51.150 1.00 81.12 954 LEU A N 1
ATOM 7584 C CA . LEU A 1 954 ? 16.363 -11.662 51.690 1.00 81.12 954 LEU A CA 1
ATOM 7585 C C . LEU A 1 954 ? 16.601 -10.604 50.601 1.00 81.12 954 LEU A C 1
ATOM 7587 O O . LEU A 1 954 ? 16.010 -9.525 50.659 1.00 81.12 954 LEU A O 1
ATOM 7591 N N . ARG A 1 955 ? 17.413 -10.909 49.576 1.00 80.94 955 ARG A N 1
ATOM 7592 C CA . ARG A 1 955 ? 17.597 -10.027 48.411 1.00 80.94 955 ARG A CA 1
ATOM 7593 C C . ARG A 1 955 ? 16.300 -9.883 47.619 1.00 80.94 955 ARG A C 1
ATOM 7595 O O . ARG A 1 955 ? 15.906 -8.768 47.297 1.00 80.94 955 ARG A O 1
ATOM 7602 N N . TRP A 1 956 ? 15.611 -10.986 47.353 1.00 85.12 956 TRP A N 1
ATOM 7603 C CA . TRP A 1 956 ? 14.327 -10.953 46.657 1.00 85.12 956 TRP A CA 1
ATOM 7604 C C . TRP A 1 956 ? 13.260 -10.154 47.423 1.00 85.12 956 TRP A C 1
ATOM 7606 O O . TRP A 1 956 ? 12.512 -9.387 46.812 1.00 85.12 956 TRP A O 1
ATOM 7616 N N . MET A 1 957 ? 13.227 -10.275 48.755 1.00 81.38 957 MET A N 1
ATOM 7617 C CA . MET A 1 957 ? 12.352 -9.476 49.619 1.00 81.38 957 MET A CA 1
ATOM 7618 C C . MET A 1 957 ? 12.697 -7.976 49.560 1.00 81.38 957 MET A C 1
ATOM 7620 O O . MET A 1 957 ? 11.797 -7.136 49.573 1.00 81.38 957 MET A O 1
ATOM 7624 N N . PHE A 1 958 ? 13.985 -7.632 49.447 1.00 78.00 958 PHE A N 1
ATOM 7625 C CA . PHE A 1 958 ? 14.446 -6.252 49.265 1.00 78.00 958 PHE A CA 1
ATOM 7626 C C . PHE A 1 958 ? 14.083 -5.672 47.890 1.00 78.00 958 PHE A C 1
ATOM 7628 O O . PHE A 1 958 ? 13.694 -4.510 47.807 1.00 78.00 958 PHE A O 1
ATOM 7635 N N . GLU A 1 959 ? 14.204 -6.456 46.820 1.00 79.81 959 GLU A N 1
ATOM 7636 C CA . GLU A 1 959 ? 13.874 -6.018 45.457 1.00 79.81 959 GLU A CA 1
ATOM 7637 C C . GLU A 1 959 ? 12.364 -5.811 45.271 1.00 79.81 959 GLU A C 1
ATOM 7639 O O . GLU A 1 959 ? 11.948 -4.918 44.540 1.00 79.81 959 GLU A O 1
ATOM 7644 N N . ASN A 1 960 ? 11.536 -6.592 45.973 1.00 77.75 960 ASN A N 1
ATOM 7645 C CA . ASN A 1 960 ? 10.079 -6.544 45.860 1.00 77.75 960 ASN A CA 1
ATOM 7646 C C . ASN A 1 960 ? 9.411 -5.967 47.119 1.00 77.75 960 ASN A C 1
ATOM 7648 O O . ASN A 1 960 ? 8.437 -6.512 47.633 1.00 77.75 960 ASN A O 1
ATOM 7652 N N . GLN A 1 961 ? 9.913 -4.841 47.626 1.00 71.88 961 GLN A N 1
ATOM 7653 C CA . GLN A 1 961 ? 9.407 -4.208 48.852 1.00 71.88 961 GLN A CA 1
ATOM 7654 C C . GLN A 1 961 ? 7.930 -3.789 48.813 1.00 71.88 961 GLN A C 1
ATOM 7656 O O . GLN A 1 961 ? 7.342 -3.569 49.871 1.00 71.88 961 GLN A O 1
ATOM 7661 N N . GLU A 1 962 ? 7.335 -3.623 47.634 1.00 73.00 962 GLU A N 1
ATOM 7662 C CA . GLU A 1 962 ? 5.915 -3.280 47.479 1.00 73.00 962 GLU A CA 1
ATOM 7663 C C . GLU A 1 962 ? 4.982 -4.483 47.697 1.00 73.00 962 GLU A C 1
ATOM 7665 O O . GLU A 1 962 ? 3.802 -4.291 47.984 1.00 73.00 962 GLU A O 1
ATOM 7670 N N . LEU A 1 963 ? 5.513 -5.713 47.630 1.00 79.19 963 LEU A N 1
ATOM 7671 C CA . LEU A 1 963 ? 4.756 -6.946 47.872 1.00 79.19 963 LEU A CA 1
ATOM 7672 C C . LEU A 1 963 ? 4.400 -7.156 49.345 1.00 79.19 963 LEU A C 1
ATOM 7674 O O . LEU A 1 963 ? 3.402 -7.806 49.645 1.00 79.19 963 LEU A O 1
ATOM 7678 N N . PHE A 1 964 ? 5.210 -6.638 50.268 1.00 81.62 964 PHE A N 1
ATOM 7679 C CA . PHE A 1 964 ? 5.109 -6.942 51.695 1.00 81.62 964 PHE A CA 1
ATOM 7680 C C . PHE A 1 964 ? 4.476 -5.786 52.473 1.00 81.62 964 PHE A C 1
ATOM 7682 O O . PHE A 1 964 ? 4.977 -4.657 52.443 1.00 81.62 964 PHE A O 1
ATOM 7689 N N . TYR A 1 965 ? 3.396 -6.068 53.206 1.00 73.44 965 TYR A N 1
ATOM 7690 C CA . TYR A 1 965 ? 2.720 -5.091 54.070 1.00 73.44 965 TYR A CA 1
ATOM 7691 C C . TYR A 1 965 ? 3.055 -5.326 55.557 1.00 73.44 965 TYR A C 1
ATOM 7693 O O . TYR A 1 965 ? 3.440 -6.423 55.936 1.00 73.44 965 TYR A O 1
ATOM 7701 N N . ASN A 1 966 ? 2.946 -4.301 56.417 1.00 69.44 966 ASN A N 1
ATOM 7702 C CA . ASN A 1 966 ? 3.379 -4.339 57.834 1.00 69.44 966 ASN A CA 1
ATOM 7703 C C . ASN A 1 966 ? 4.889 -4.607 58.048 1.00 69.44 966 ASN A C 1
ATOM 7705 O O . ASN A 1 966 ? 5.289 -5.437 58.870 1.00 69.44 966 ASN A O 1
ATOM 7709 N N . LYS A 1 967 ? 5.738 -3.852 57.336 1.00 65.25 967 LYS A N 1
ATOM 7710 C CA . LYS A 1 967 ? 7.208 -4.011 57.287 1.00 65.25 967 LYS A CA 1
ATOM 7711 C C . LYS A 1 967 ? 7.912 -3.958 58.651 1.00 65.25 967 LYS A C 1
ATOM 7713 O O . LYS A 1 967 ? 8.904 -4.654 58.850 1.00 65.25 967 LYS A O 1
ATOM 7718 N N . ASP A 1 968 ? 7.383 -3.192 59.602 1.00 68.44 968 ASP A N 1
ATOM 7719 C CA . ASP A 1 968 ? 8.008 -2.982 60.918 1.00 68.44 968 ASP A CA 1
ATOM 7720 C C . ASP A 1 968 ? 7.869 -4.184 61.868 1.00 68.44 968 ASP A C 1
ATOM 7722 O O . ASP A 1 968 ? 8.511 -4.243 62.917 1.00 68.44 968 ASP A O 1
ATOM 7726 N N . SER A 1 969 ? 7.038 -5.163 61.504 1.00 67.88 969 SER A N 1
ATOM 7727 C CA . SER A 1 969 ? 6.735 -6.333 62.333 1.00 67.88 969 SER A CA 1
ATOM 7728 C C . SER A 1 969 ? 7.660 -7.537 62.091 1.00 67.88 969 SER A C 1
ATOM 7730 O O . SER A 1 969 ? 7.601 -8.514 62.844 1.00 67.88 969 SER A O 1
ATOM 7732 N N . TYR A 1 970 ? 8.522 -7.486 61.067 1.00 80.88 970 TYR A N 1
ATOM 7733 C CA . TYR A 1 970 ? 9.363 -8.614 60.659 1.00 80.88 970 TYR A CA 1
ATOM 7734 C C . TYR A 1 970 ? 10.661 -8.715 61.470 1.00 80.88 970 TYR A C 1
ATOM 7736 O O . TYR A 1 970 ? 11.361 -7.725 61.709 1.00 80.88 970 TYR A O 1
ATOM 7744 N N . LYS A 1 971 ? 11.010 -9.941 61.872 1.00 83.12 971 LYS A N 1
ATOM 7745 C CA . LYS A 1 971 ? 12.197 -10.253 62.680 1.00 83.12 971 LYS A CA 1
ATOM 7746 C C . LYS A 1 971 ? 12.963 -11.419 62.055 1.00 83.12 971 LYS A C 1
ATOM 7748 O O . LYS A 1 971 ? 12.336 -12.389 61.635 1.00 83.12 971 LYS A O 1
ATOM 7753 N N . CYS A 1 972 ? 14.295 -11.354 62.036 1.00 81.81 972 CYS A N 1
ATOM 7754 C CA . CYS A 1 972 ? 15.139 -12.489 61.661 1.00 81.81 972 CYS A CA 1
ATOM 7755 C C . CYS A 1 972 ? 16.149 -12.865 62.742 1.00 81.81 972 CYS A C 1
ATOM 7757 O O . CYS A 1 972 ? 16.573 -12.027 63.532 1.00 81.81 972 CYS A O 1
ATOM 7759 N N . LYS A 1 973 ? 16.539 -14.135 62.766 1.00 82.62 973 LYS A N 1
ATOM 7760 C CA . LYS A 1 973 ? 17.531 -14.728 63.654 1.00 82.62 973 LYS A CA 1
ATOM 7761 C C . LYS A 1 973 ? 18.796 -15.032 62.851 1.00 82.62 973 LYS A C 1
ATOM 7763 O O . LYS A 1 973 ? 18.730 -15.759 61.865 1.00 82.62 973 LYS A O 1
ATOM 7768 N N . SER A 1 974 ? 19.930 -14.466 63.257 1.00 76.75 974 SER A N 1
ATOM 7769 C CA . SER A 1 974 ? 21.242 -14.763 62.659 1.00 76.75 974 SER A CA 1
ATOM 7770 C C . SER A 1 974 ? 21.866 -16.028 63.272 1.00 76.75 974 SER A C 1
ATOM 7772 O O . SER A 1 974 ? 21.437 -16.457 64.347 1.00 76.75 974 SER A O 1
ATOM 7774 N N . ASP A 1 975 ? 22.897 -16.594 62.635 1.00 69.38 975 ASP A N 1
ATOM 7775 C CA . ASP A 1 975 ? 23.616 -17.802 63.088 1.00 69.38 975 ASP A CA 1
ATOM 7776 C C . ASP A 1 975 ? 24.173 -17.666 64.522 1.00 69.38 975 ASP A C 1
ATOM 7778 O O . ASP A 1 975 ? 24.242 -18.641 65.265 1.00 69.38 975 ASP A O 1
ATOM 7782 N N . ASN A 1 976 ? 24.449 -16.433 64.969 1.00 71.62 976 ASN A N 1
ATOM 7783 C CA . ASN A 1 976 ? 24.880 -16.115 66.338 1.00 71.62 976 ASN A CA 1
ATOM 7784 C C . ASN A 1 976 ? 23.724 -16.018 67.362 1.00 71.62 976 ASN A C 1
ATOM 7786 O O . ASN A 1 976 ? 23.934 -15.609 68.502 1.00 71.62 976 ASN A O 1
ATOM 7790 N N . GLY A 1 977 ? 22.485 -16.332 66.969 1.00 68.50 977 GLY A N 1
ATOM 7791 C CA . GLY A 1 977 ? 21.303 -16.318 67.839 1.00 68.50 977 GLY A CA 1
ATOM 7792 C C . GLY A 1 977 ? 20.669 -14.942 68.084 1.00 68.50 977 GLY A C 1
ATOM 7793 O O . GLY A 1 977 ? 19.650 -14.862 68.770 1.00 68.50 977 GLY A O 1
ATOM 7794 N N . THR A 1 978 ? 21.216 -13.868 67.511 1.00 75.25 978 THR A N 1
ATOM 7795 C CA . THR A 1 978 ? 20.686 -12.502 67.639 1.00 75.25 978 THR A CA 1
ATOM 7796 C C . THR A 1 978 ? 19.407 -12.316 66.820 1.00 75.25 978 THR A C 1
ATOM 7798 O O . THR A 1 978 ? 19.346 -12.695 65.650 1.00 75.25 978 THR A O 1
ATOM 7801 N N . ILE A 1 979 ? 18.378 -11.719 67.435 1.00 74.06 979 ILE A N 1
ATOM 7802 C CA . ILE A 1 979 ? 17.115 -11.377 66.767 1.00 74.06 979 ILE A CA 1
ATOM 7803 C C . ILE A 1 979 ? 17.200 -9.929 66.279 1.00 74.06 979 ILE A C 1
ATOM 7805 O O . ILE A 1 979 ? 17.266 -8.996 67.077 1.00 74.06 979 ILE A O 1
ATOM 7809 N N . ILE A 1 980 ? 17.192 -9.748 64.964 1.00 73.12 980 ILE A N 1
ATOM 7810 C CA . ILE A 1 980 ? 17.306 -8.465 64.276 1.00 73.12 980 ILE A CA 1
ATOM 7811 C C . ILE A 1 980 ? 15.927 -8.078 63.733 1.00 73.12 980 ILE A C 1
ATOM 7813 O O . ILE A 1 980 ? 15.264 -8.871 63.066 1.00 73.12 980 ILE A O 1
ATOM 7817 N N . VAL A 1 981 ? 15.488 -6.849 64.007 1.00 71.56 981 VAL A N 1
ATOM 7818 C CA . VAL A 1 981 ? 14.271 -6.277 63.410 1.00 71.56 981 VAL A CA 1
ATOM 7819 C C . VAL A 1 981 ? 14.601 -5.773 62.003 1.00 71.56 981 VAL A C 1
ATOM 7821 O O . VAL A 1 981 ? 15.587 -5.060 61.810 1.00 71.56 981 VAL A O 1
ATOM 7824 N N . LEU A 1 982 ? 13.783 -6.134 61.013 1.00 67.81 982 LEU A N 1
ATOM 7825 C CA . LEU A 1 982 ? 14.062 -5.915 59.586 1.00 67.81 982 LEU A CA 1
ATOM 7826 C C . LEU A 1 982 ? 13.927 -4.454 59.106 1.00 67.81 982 LEU A C 1
ATOM 7828 O O . LEU A 1 982 ? 14.089 -4.192 57.916 1.00 67.81 982 LEU A O 1
ATOM 7832 N N . SER A 1 983 ? 13.718 -3.481 60.001 1.00 62.62 983 SER A N 1
ATOM 7833 C CA . SER A 1 983 ? 13.622 -2.051 59.654 1.00 62.62 983 SER A CA 1
ATOM 7834 C C . SER A 1 983 ? 14.910 -1.469 59.037 1.00 62.62 983 SER A C 1
ATOM 7836 O O . SER A 1 983 ? 14.870 -0.406 58.424 1.00 62.62 983 SER A O 1
ATOM 7838 N N . ARG A 1 984 ? 16.054 -2.176 59.130 1.00 61.44 984 ARG A N 1
ATOM 7839 C CA . ARG A 1 984 ? 17.336 -1.856 58.455 1.00 61.44 984 ARG A CA 1
ATOM 7840 C C . ARG A 1 984 ? 17.837 -2.992 57.541 1.00 61.44 984 ARG A C 1
ATOM 7842 O O . ARG A 1 984 ? 18.986 -3.423 57.638 1.00 61.44 984 ARG A O 1
ATOM 7849 N N . LEU A 1 985 ? 16.976 -3.478 56.646 1.00 63.56 985 LEU A N 1
ATOM 7850 C CA . LEU A 1 985 ? 17.224 -4.604 55.722 1.00 63.56 985 LEU A CA 1
ATOM 7851 C C . LEU A 1 985 ? 18.436 -4.398 54.776 1.00 63.56 985 LEU A C 1
ATOM 7853 O O . LEU A 1 985 ? 19.152 -5.337 54.445 1.00 63.56 985 LEU A O 1
ATOM 7857 N N . GLN A 1 986 ? 18.732 -3.156 54.385 1.00 68.12 986 GLN A N 1
ATOM 7858 C CA . GLN A 1 986 ? 19.841 -2.839 53.469 1.00 68.12 986 GLN A CA 1
ATOM 7859 C C . GLN A 1 986 ? 21.234 -3.037 54.098 1.00 68.12 986 GLN A C 1
ATOM 7861 O O . GLN A 1 986 ? 22.171 -3.507 53.444 1.00 68.12 986 GLN A O 1
ATOM 7866 N N . ASN A 1 987 ? 21.378 -2.725 55.388 1.00 69.56 987 ASN A N 1
ATOM 7867 C CA . ASN A 1 987 ? 22.649 -2.884 56.100 1.00 69.56 987 ASN A CA 1
ATOM 7868 C C . ASN A 1 987 ? 22.954 -4.360 56.386 1.00 69.56 987 ASN A C 1
ATOM 7870 O O . ASN A 1 987 ? 24.109 -4.768 56.370 1.00 69.56 987 ASN A O 1
ATOM 7874 N N . THR A 1 988 ? 21.929 -5.180 56.611 1.00 67.06 988 THR A N 1
ATOM 7875 C CA . THR A 1 988 ? 22.096 -6.615 56.879 1.00 67.06 988 THR A CA 1
ATOM 7876 C C . THR A 1 988 ? 22.421 -7.397 55.606 1.00 67.06 988 THR A C 1
ATOM 7878 O O . THR A 1 988 ? 23.354 -8.200 55.612 1.00 67.06 988 THR A O 1
ATOM 7881 N N . VAL A 1 989 ? 21.750 -7.101 54.485 1.00 70.12 989 VAL A N 1
ATOM 7882 C CA . VAL A 1 989 ? 22.054 -7.716 53.177 1.00 70.12 989 VAL A CA 1
ATOM 7883 C C . VAL A 1 989 ? 23.456 -7.343 52.685 1.00 70.12 989 VAL A C 1
ATOM 7885 O O . VAL A 1 989 ? 24.168 -8.205 52.177 1.00 70.12 989 VAL A O 1
ATOM 7888 N N . SER A 1 990 ? 23.901 -6.095 52.866 1.00 70.19 990 SER A N 1
ATOM 7889 C CA . SER A 1 990 ? 25.244 -5.671 52.428 1.00 70.19 990 SER A CA 1
ATOM 7890 C C . SER A 1 990 ? 26.382 -6.324 53.225 1.00 70.19 990 SER A C 1
ATOM 7892 O O . SER A 1 990 ? 27.417 -6.658 52.644 1.00 70.19 990 SER A O 1
ATOM 7894 N N . VAL A 1 991 ? 26.189 -6.567 54.526 1.00 72.75 991 VAL A N 1
ATOM 7895 C CA . VAL A 1 991 ? 27.145 -7.311 55.365 1.00 72.75 991 VAL A CA 1
ATOM 7896 C C . VAL A 1 991 ? 27.212 -8.786 54.952 1.00 72.75 991 VAL A C 1
ATOM 7898 O O . VAL A 1 991 ? 28.309 -9.302 54.745 1.00 72.75 991 VAL A O 1
ATOM 7901 N N . LEU A 1 992 ? 26.061 -9.438 54.744 1.00 69.00 992 LEU A N 1
ATOM 7902 C CA . LEU A 1 992 ? 25.988 -10.827 54.266 1.00 69.00 992 LEU A CA 1
ATOM 7903 C C . LEU A 1 992 ? 26.546 -10.990 52.839 1.00 69.00 992 LEU A C 1
ATOM 7905 O O . LEU A 1 992 ? 27.174 -11.991 52.513 1.00 69.00 992 LEU A O 1
ATOM 7909 N N . GLN A 1 993 ? 26.375 -9.992 51.971 1.00 69.00 993 GLN A N 1
ATOM 7910 C CA . GLN A 1 993 ? 26.910 -10.031 50.611 1.00 69.00 993 GLN A CA 1
ATOM 7911 C C . GLN A 1 993 ? 28.441 -9.938 50.591 1.00 69.00 993 GLN A C 1
ATOM 7913 O O . GLN A 1 993 ? 29.074 -10.629 49.795 1.00 69.00 993 GLN A O 1
ATOM 7918 N N . LYS A 1 994 ? 29.051 -9.139 51.478 1.00 70.75 994 LYS A N 1
ATOM 7919 C CA . LYS A 1 994 ? 30.517 -9.085 51.615 1.00 70.75 994 LYS A CA 1
ATOM 7920 C C . LYS A 1 994 ? 31.099 -10.405 52.118 1.00 70.75 994 LYS A C 1
ATOM 7922 O O . LYS A 1 994 ? 32.153 -10.805 51.630 1.00 70.75 994 LYS A O 1
ATOM 7927 N N . SER A 1 995 ? 30.426 -11.089 53.046 1.00 66.56 995 SER A N 1
ATOM 7928 C CA . SER A 1 995 ? 30.900 -12.379 53.558 1.00 66.56 995 SER A CA 1
ATOM 7929 C C . SER A 1 995 ? 30.757 -13.510 52.532 1.00 66.56 995 SER A C 1
ATOM 7931 O O . SER A 1 995 ? 31.703 -14.279 52.370 1.00 66.56 995 SER A O 1
ATOM 7933 N N . CYS A 1 996 ? 29.651 -13.590 51.776 1.00 66.06 996 CYS A N 1
ATOM 7934 C CA . CYS A 1 996 ? 29.473 -14.665 50.786 1.00 66.06 996 CYS A CA 1
ATOM 7935 C C . CYS A 1 996 ? 30.219 -14.398 49.437 1.00 66.06 996 CYS A C 1
ATOM 7937 O O . CYS A 1 996 ? 30.536 -15.350 48.724 1.00 66.06 996 CYS A O 1
ATOM 7939 N N . ALA A 1 997 ? 30.566 -13.145 49.075 1.00 62.72 997 ALA A N 1
ATOM 7940 C CA . ALA A 1 997 ? 31.228 -12.798 47.794 1.00 62.72 997 ALA A CA 1
ATOM 7941 C C . ALA A 1 997 ? 32.685 -13.289 47.644 1.00 62.72 997 ALA A C 1
ATOM 7943 O O . ALA A 1 997 ? 33.168 -13.463 46.520 1.00 62.72 997 ALA A O 1
ATOM 7944 N N . SER A 1 998 ? 33.375 -13.549 48.760 1.00 64.12 998 SER A N 1
ATOM 7945 C CA . SER A 1 998 ? 34.749 -14.077 48.777 1.00 64.12 998 SER A CA 1
ATOM 7946 C C . SER A 1 998 ? 34.874 -15.410 48.017 1.00 64.12 998 SER A C 1
ATOM 7948 O O . SER A 1 998 ? 35.848 -15.647 47.307 1.00 64.12 998 SER A O 1
ATOM 7950 N N . TYR A 1 999 ? 33.833 -16.247 48.064 1.00 61.06 999 TYR A N 1
ATOM 7951 C CA . TYR A 1 999 ? 33.825 -17.562 47.417 1.00 61.06 999 TYR A CA 1
ATOM 7952 C C . TYR A 1 999 ? 33.540 -17.484 45.903 1.00 61.06 999 TYR A C 1
ATOM 7954 O O . TYR A 1 999 ? 34.126 -18.215 45.107 1.00 61.06 999 TYR A O 1
ATOM 7962 N N . THR A 1 1000 ? 32.690 -16.544 45.471 1.00 60.28 1000 THR A N 1
ATOM 7963 C CA . THR A 1 1000 ? 32.347 -16.343 44.050 1.00 60.28 1000 THR A CA 1
ATOM 7964 C C . THR A 1 1000 ? 33.480 -15.707 43.241 1.00 60.28 1000 THR A C 1
ATOM 7966 O O . THR A 1 1000 ? 33.664 -16.044 42.071 1.00 60.28 1000 THR A O 1
ATOM 7969 N N . ALA A 1 1001 ? 34.293 -14.842 43.857 1.00 60.56 1001 ALA A N 1
ATOM 7970 C CA . ALA A 1 1001 ? 35.426 -14.198 43.188 1.00 60.56 1001 ALA A CA 1
ATOM 7971 C C . ALA A 1 1001 ? 36.479 -15.212 42.695 1.00 60.56 1001 ALA A C 1
ATOM 7973 O O . ALA A 1 1001 ? 37.042 -15.049 41.613 1.00 60.56 1001 ALA A O 1
ATOM 7974 N N . LEU A 1 1002 ? 36.681 -16.302 43.444 1.00 66.88 1002 LEU A N 1
ATOM 7975 C CA . LEU A 1 1002 ? 37.651 -17.351 43.123 1.00 66.88 1002 LEU A CA 1
ATOM 7976 C C . LEU A 1 1002 ? 37.235 -18.166 41.882 1.00 66.88 1002 LEU A C 1
ATOM 7978 O O . LEU A 1 1002 ? 38.070 -18.499 41.045 1.00 66.88 1002 LEU A O 1
ATOM 7982 N N . THR A 1 1003 ? 35.932 -18.401 41.699 1.00 61.72 1003 THR A N 1
ATOM 7983 C CA . THR A 1 1003 ? 35.392 -19.095 40.512 1.00 61.72 1003 THR A CA 1
ATOM 7984 C C . THR A 1 1003 ? 35.446 -18.247 39.236 1.00 61.72 1003 THR A C 1
ATOM 7986 O O . THR A 1 1003 ? 35.741 -18.761 38.157 1.00 61.72 1003 THR A O 1
ATOM 7989 N N . ILE A 1 1004 ? 35.240 -16.930 39.354 1.00 68.44 1004 ILE A N 1
ATOM 7990 C CA . ILE A 1 1004 ? 35.300 -15.996 38.220 1.00 68.44 1004 ILE A CA 1
ATOM 7991 C C . ILE A 1 1004 ? 36.743 -15.855 37.715 1.00 68.44 1004 ILE A C 1
ATOM 7993 O O . ILE A 1 1004 ? 36.962 -15.847 36.503 1.00 68.44 1004 ILE A O 1
ATOM 7997 N N . GLY A 1 1005 ? 37.733 -15.845 38.615 1.00 70.25 1005 GLY A N 1
ATOM 7998 C CA . GLY A 1 1005 ? 39.152 -15.771 38.245 1.00 70.25 1005 GLY A CA 1
ATOM 7999 C C . GLY A 1 1005 ? 39.604 -16.886 37.291 1.00 70.25 1005 GLY A C 1
ATOM 8000 O O . GLY A 1 1005 ? 40.330 -16.621 36.335 1.00 70.25 1005 GLY A O 1
ATOM 8001 N N . ILE A 1 1006 ? 39.106 -18.111 37.480 1.00 75.56 1006 ILE A N 1
ATOM 8002 C CA . ILE A 1 1006 ? 39.435 -19.260 36.618 1.00 75.56 1006 ILE A CA 1
ATOM 8003 C C . ILE A 1 1006 ? 38.822 -19.093 35.218 1.00 75.56 1006 ILE A C 1
ATOM 8005 O O . ILE A 1 1006 ? 39.476 -19.372 34.215 1.00 75.56 1006 ILE A O 1
ATOM 8009 N N . SER A 1 1007 ? 37.593 -18.575 35.127 1.00 68.12 1007 SER A N 1
ATOM 8010 C CA . SER A 1 1007 ? 36.912 -18.363 33.840 1.00 68.12 1007 SER A CA 1
ATOM 8011 C C . SER A 1 1007 ? 37.563 -17.272 32.977 1.00 68.12 1007 SER A C 1
ATOM 8013 O O . SER A 1 1007 ? 37.665 -17.423 31.760 1.00 68.12 1007 SER A O 1
ATOM 8015 N N . VAL A 1 1008 ? 38.083 -16.208 33.598 1.00 76.38 1008 VAL A N 1
ATOM 8016 C CA . VAL A 1 1008 ? 38.773 -15.111 32.896 1.00 76.38 1008 VAL A CA 1
ATOM 8017 C C . VAL A 1 1008 ? 40.101 -15.584 32.297 1.00 76.38 1008 VAL A C 1
ATOM 8019 O O . VAL A 1 1008 ? 40.458 -15.178 31.191 1.00 76.38 1008 VAL A O 1
ATOM 8022 N N . LEU A 1 1009 ? 40.798 -16.499 32.976 1.00 73.94 1009 LEU A N 1
ATOM 8023 C CA . LEU A 1 1009 ? 42.062 -17.056 32.497 1.00 73.94 1009 LEU A CA 1
ATOM 8024 C C . LEU A 1 1009 ? 41.878 -17.883 31.211 1.00 73.94 1009 LEU A C 1
ATOM 8026 O O . LEU A 1 1009 ? 42.689 -17.790 30.293 1.00 73.94 1009 LEU A O 1
ATOM 8030 N N . VAL A 1 1010 ? 40.771 -18.624 31.097 1.00 77.44 1010 VAL A N 1
ATOM 8031 C CA . VAL A 1 1010 ? 40.435 -19.406 29.891 1.00 77.44 1010 VAL A CA 1
ATOM 8032 C C . VAL A 1 1010 ? 40.124 -18.493 28.701 1.00 77.44 1010 VAL A C 1
ATOM 8034 O O . VAL A 1 1010 ? 40.602 -18.732 27.592 1.00 77.44 1010 VAL A O 1
ATOM 8037 N N . VAL A 1 1011 ? 39.377 -17.408 28.925 1.00 76.69 1011 VAL A N 1
ATOM 8038 C CA . VAL A 1 1011 ? 39.056 -16.428 27.873 1.00 76.69 1011 VAL A CA 1
ATOM 8039 C C . VAL A 1 1011 ? 40.314 -15.695 27.397 1.00 76.69 1011 VAL A C 1
ATOM 8041 O O . VAL A 1 1011 ? 40.481 -15.479 26.196 1.00 76.69 1011 VAL A O 1
ATOM 8044 N N . ALA A 1 1012 ? 41.240 -15.377 28.306 1.00 74.38 1012 ALA A N 1
ATOM 8045 C CA . ALA A 1 1012 ? 42.519 -14.764 27.954 1.00 74.38 1012 ALA A CA 1
ATOM 8046 C C . ALA A 1 1012 ? 43.372 -15.676 27.051 1.00 74.38 1012 ALA A C 1
ATOM 8048 O O . ALA A 1 1012 ? 43.936 -15.205 26.065 1.00 74.38 1012 ALA A O 1
ATOM 8049 N N . VAL A 1 1013 ? 43.410 -16.986 27.317 1.00 79.38 1013 VAL A N 1
ATOM 8050 C CA . VAL A 1 1013 ? 44.134 -17.961 26.477 1.00 79.38 1013 VAL A CA 1
ATOM 8051 C C . VAL A 1 1013 ? 43.531 -18.056 25.069 1.00 79.38 1013 VAL A C 1
ATOM 8053 O O . VAL A 1 1013 ? 44.270 -18.108 24.085 1.00 79.38 1013 VAL A O 1
ATOM 8056 N N . ILE A 1 1014 ? 42.202 -18.005 24.947 1.00 76.06 1014 ILE A N 1
ATOM 8057 C CA . ILE A 1 1014 ? 41.514 -18.010 23.645 1.00 76.06 1014 ILE A CA 1
ATOM 8058 C C . ILE A 1 1014 ? 41.822 -16.729 22.856 1.00 76.06 1014 ILE A C 1
ATOM 8060 O O . ILE A 1 1014 ? 42.103 -16.800 21.660 1.00 76.06 1014 ILE A O 1
ATOM 8064 N N . LEU A 1 1015 ? 41.837 -15.565 23.513 1.00 75.75 1015 LEU A N 1
ATOM 8065 C CA . LEU A 1 1015 ? 42.196 -14.296 22.870 1.00 75.75 1015 LEU A CA 1
ATOM 8066 C C . LEU A 1 1015 ? 43.658 -14.267 22.407 1.00 75.75 1015 LEU A C 1
ATOM 8068 O O . LEU A 1 1015 ? 43.937 -13.744 21.330 1.00 75.75 1015 LEU A O 1
ATOM 8072 N N . ILE A 1 1016 ? 44.578 -14.876 23.160 1.00 80.31 1016 ILE A N 1
ATOM 8073 C CA . ILE A 1 1016 ? 45.986 -15.012 22.758 1.00 80.31 1016 ILE A CA 1
ATOM 8074 C C . ILE A 1 1016 ? 46.120 -15.947 21.544 1.00 80.31 1016 ILE A C 1
ATOM 8076 O O . ILE A 1 1016 ? 46.866 -15.635 20.617 1.00 80.31 1016 ILE A O 1
ATOM 8080 N N . LEU A 1 1017 ? 45.357 -17.045 21.488 1.00 75.25 1017 LEU A N 1
ATOM 8081 C CA . LEU A 1 1017 ? 45.328 -17.955 20.334 1.00 75.25 1017 LEU A CA 1
ATOM 8082 C C . LEU A 1 1017 ? 44.764 -17.289 19.072 1.00 75.25 1017 LEU A C 1
ATOM 8084 O O . LEU A 1 1017 ? 45.362 -17.396 18.001 1.00 75.25 1017 LEU A O 1
ATOM 8088 N N . VAL A 1 1018 ? 43.645 -16.567 19.193 1.00 75.56 1018 VAL A N 1
ATOM 8089 C CA . VAL A 1 1018 ? 43.030 -15.829 18.075 1.00 75.56 1018 VAL A CA 1
ATOM 8090 C C . VAL A 1 1018 ? 43.927 -14.672 17.627 1.00 75.56 1018 VAL A C 1
ATOM 8092 O O . VAL A 1 1018 ? 44.134 -14.485 16.428 1.00 75.56 1018 VAL A O 1
ATOM 8095 N N . GLY A 1 1019 ? 44.529 -13.943 18.570 1.00 75.31 1019 GLY A N 1
ATOM 8096 C CA . GLY A 1 1019 ? 45.528 -12.913 18.287 1.00 75.31 1019 GLY A CA 1
ATOM 8097 C C . GLY A 1 1019 ? 46.756 -13.476 17.568 1.00 75.31 1019 GLY A C 1
ATOM 8098 O O . GLY A 1 1019 ? 47.214 -12.889 16.588 1.00 75.31 1019 GLY A O 1
ATOM 8099 N N . GLY A 1 1020 ? 47.236 -14.655 17.974 1.00 77.12 1020 GLY A N 1
ATOM 8100 C CA . GLY A 1 1020 ? 48.316 -15.376 17.296 1.00 77.12 1020 GLY A CA 1
ATOM 8101 C C . GLY A 1 1020 ? 47.952 -15.797 15.868 1.00 77.12 1020 GLY A C 1
ATOM 8102 O O . GLY A 1 1020 ? 48.766 -15.660 14.955 1.00 77.12 1020 GLY A O 1
ATOM 8103 N N . LEU A 1 1021 ? 46.710 -16.236 15.646 1.00 72.75 1021 LEU A N 1
ATOM 8104 C CA . LEU A 1 1021 ? 46.177 -16.589 14.324 1.00 72.75 1021 LEU A CA 1
ATOM 8105 C C . LEU A 1 1021 ? 46.073 -15.372 13.394 1.00 72.75 1021 LEU A C 1
ATOM 8107 O O . LEU A 1 1021 ? 46.503 -15.436 12.240 1.00 72.75 1021 LEU A O 1
ATOM 8111 N N . LEU A 1 1022 ? 45.566 -14.246 13.902 1.00 70.19 1022 LEU A N 1
ATOM 8112 C CA . LEU A 1 1022 ? 45.496 -12.988 13.156 1.00 70.19 1022 LEU A CA 1
ATOM 8113 C C . LEU A 1 1022 ? 46.890 -12.436 12.848 1.00 70.19 1022 LEU A C 1
ATOM 8115 O O . LEU A 1 1022 ? 47.141 -12.004 11.724 1.00 70.19 1022 LEU A O 1
ATOM 8119 N N . TYR A 1 1023 ? 47.822 -12.507 13.801 1.00 76.19 1023 TYR A N 1
ATOM 8120 C CA . TYR A 1 1023 ? 49.206 -12.092 13.580 1.00 76.19 1023 TYR A CA 1
ATOM 8121 C C . TYR A 1 1023 ? 49.890 -12.945 12.505 1.00 76.19 1023 TYR A C 1
ATOM 8123 O O . TYR A 1 1023 ? 50.587 -12.402 11.645 1.00 76.19 1023 TYR A O 1
ATOM 8131 N N . ARG A 1 1024 ? 49.629 -14.261 12.489 1.00 77.25 1024 ARG A N 1
ATOM 8132 C CA . ARG A 1 1024 ? 50.173 -15.192 11.489 1.00 77.25 1024 ARG A CA 1
ATOM 8133 C C . ARG A 1 1024 ? 49.701 -14.885 10.062 1.00 77.25 1024 ARG A C 1
ATOM 8135 O O . ARG A 1 1024 ? 50.477 -15.062 9.128 1.00 77.25 1024 ARG A O 1
ATOM 8142 N N . TYR A 1 1025 ? 48.472 -14.394 9.879 1.00 73.06 1025 TYR A N 1
ATOM 8143 C CA . TYR A 1 1025 ? 47.883 -14.140 8.552 1.00 73.06 1025 TYR A CA 1
ATOM 8144 C C . TYR A 1 1025 ? 47.700 -12.655 8.187 1.00 73.06 1025 TYR A C 1
ATOM 8146 O O . TYR A 1 1025 ? 47.126 -12.344 7.141 1.00 73.06 1025 TYR A O 1
ATOM 8154 N N . ARG A 1 1026 ? 48.224 -11.722 8.993 1.00 78.62 1026 ARG A N 1
ATOM 8155 C CA . ARG A 1 1026 ? 47.980 -10.271 8.856 1.00 78.62 1026 ARG A CA 1
ATOM 8156 C C . ARG A 1 1026 ? 48.268 -9.682 7.470 1.00 78.62 1026 ARG A C 1
ATOM 8158 O O . ARG A 1 1026 ? 47.513 -8.831 7.010 1.00 78.62 1026 ARG A O 1
ATOM 8165 N N . TRP A 1 1027 ? 49.326 -10.129 6.790 1.00 68.38 1027 TRP A N 1
ATOM 8166 C CA . TRP A 1 1027 ? 49.684 -9.619 5.458 1.00 68.38 1027 TRP A CA 1
ATOM 8167 C C . TRP A 1 1027 ? 48.724 -10.104 4.366 1.00 68.38 1027 TRP A C 1
ATOM 8169 O O . TRP A 1 1027 ? 48.382 -9.330 3.477 1.00 68.38 1027 TRP A O 1
ATOM 8179 N N . ARG A 1 1028 ? 48.200 -11.333 4.486 1.00 74.19 1028 ARG A N 1
ATOM 8180 C CA . ARG A 1 1028 ? 47.198 -11.877 3.553 1.00 74.19 1028 ARG A CA 1
ATOM 8181 C C . ARG A 1 1028 ? 45.879 -11.113 3.641 1.00 74.19 1028 ARG A C 1
ATOM 8183 O O . ARG A 1 1028 ? 45.303 -10.750 2.623 1.00 74.19 1028 ARG A O 1
ATOM 8190 N N . LEU A 1 1029 ? 45.427 -10.837 4.866 1.00 71.50 1029 LEU A N 1
ATOM 8191 C CA . LEU A 1 1029 ? 44.186 -10.098 5.113 1.00 71.50 1029 LEU A CA 1
ATOM 8192 C C . LEU A 1 1029 ? 44.271 -8.647 4.623 1.00 71.50 1029 LEU A C 1
ATOM 8194 O O . LEU A 1 1029 ? 43.315 -8.149 4.034 1.00 71.50 1029 LEU A O 1
ATOM 8198 N N . ARG A 1 1030 ? 45.419 -7.980 4.817 1.00 74.19 1030 ARG A N 1
ATOM 8199 C CA . ARG A 1 1030 ? 45.642 -6.619 4.304 1.00 74.19 1030 ARG A CA 1
ATOM 8200 C C . ARG A 1 1030 ? 45.634 -6.573 2.775 1.00 74.19 1030 ARG A C 1
ATOM 8202 O O . ARG A 1 1030 ? 44.918 -5.745 2.224 1.00 74.19 1030 ARG A O 1
ATOM 8209 N N . TYR A 1 1031 ? 46.355 -7.473 2.102 1.00 71.31 1031 TYR A N 1
ATOM 8210 C CA . TYR A 1 1031 ? 46.361 -7.545 0.634 1.00 71.31 1031 TYR A CA 1
ATOM 8211 C C . TYR A 1 1031 ? 44.947 -7.765 0.067 1.00 71.31 1031 TYR A C 1
ATOM 8213 O O . TYR A 1 1031 ? 44.498 -7.013 -0.796 1.00 71.31 1031 TYR A O 1
ATOM 8221 N N . ALA A 1 1032 ? 44.199 -8.728 0.624 1.00 71.81 1032 ALA A N 1
ATOM 8222 C CA . ALA A 1 1032 ? 42.820 -8.994 0.215 1.00 71.81 1032 ALA A CA 1
ATOM 8223 C C . ALA A 1 1032 ? 41.915 -7.760 0.377 1.00 71.81 1032 ALA A C 1
ATOM 8225 O O . ALA A 1 1032 ? 41.188 -7.415 -0.551 1.00 71.81 1032 ALA A O 1
ATOM 8226 N N . TYR A 1 1033 ? 42.005 -7.064 1.517 1.00 78.06 1033 TYR A N 1
ATOM 8227 C CA . TYR A 1 1033 ? 41.222 -5.859 1.801 1.00 78.06 1033 TYR A CA 1
ATOM 8228 C C . TYR A 1 1033 ? 41.446 -4.749 0.761 1.00 78.06 1033 TYR A C 1
ATOM 8230 O O . TYR A 1 1033 ? 40.474 -4.246 0.184 1.00 78.06 1033 TYR A O 1
ATOM 8238 N N . TYR A 1 1034 ? 42.707 -4.399 0.478 1.00 70.25 1034 TYR A N 1
ATOM 8239 C CA . TYR A 1 1034 ? 43.034 -3.345 -0.488 1.00 70.25 1034 TYR A CA 1
ATOM 8240 C C . TYR A 1 1034 ? 42.616 -3.718 -1.922 1.00 70.25 1034 TYR A C 1
ATOM 8242 O O . TYR A 1 1034 ? 42.068 -2.871 -2.630 1.00 70.25 1034 TYR A O 1
ATOM 8250 N N . MET A 1 1035 ? 42.741 -4.991 -2.317 1.00 65.06 1035 MET A N 1
ATOM 8251 C CA . MET A 1 1035 ? 42.285 -5.478 -3.628 1.00 65.06 1035 MET A CA 1
ATOM 8252 C C . MET A 1 1035 ? 40.768 -5.361 -3.823 1.00 65.06 1035 MET A C 1
ATOM 8254 O O . MET A 1 1035 ? 40.314 -4.860 -4.855 1.00 65.06 1035 MET A O 1
ATOM 8258 N N . THR A 1 1036 ? 39.961 -5.773 -2.838 1.00 65.81 1036 THR A N 1
ATOM 8259 C CA . THR A 1 1036 ? 38.493 -5.627 -2.922 1.00 65.81 1036 THR A CA 1
ATOM 8260 C C . THR A 1 1036 ? 38.059 -4.172 -3.045 1.00 65.81 1036 THR A C 1
ATOM 8262 O O . THR A 1 1036 ? 37.136 -3.867 -3.798 1.00 65.81 1036 THR A O 1
ATOM 8265 N N . ARG A 1 1037 ? 38.737 -3.262 -2.340 1.00 65.69 1037 ARG A N 1
ATOM 8266 C CA . ARG A 1 1037 ? 38.424 -1.831 -2.385 1.00 65.69 1037 ARG A CA 1
ATOM 8267 C C . ARG A 1 1037 ? 38.842 -1.186 -3.711 1.00 65.69 1037 ARG A C 1
ATOM 8269 O O . ARG A 1 1037 ? 38.120 -0.320 -4.196 1.00 65.69 1037 ARG A O 1
ATOM 8276 N N . SER A 1 1038 ? 39.951 -1.627 -4.309 1.00 59.44 1038 SER A N 1
ATOM 8277 C CA . SER A 1 1038 ? 40.394 -1.168 -5.634 1.00 59.44 1038 SER A CA 1
ATOM 8278 C C . SER A 1 1038 ? 39.414 -1.587 -6.740 1.00 59.44 1038 SER A C 1
ATOM 8280 O O . SER A 1 1038 ? 38.933 -0.731 -7.480 1.00 59.44 1038 SER A O 1
ATOM 8282 N N . LYS A 1 1039 ? 38.976 -2.859 -6.773 1.00 59.06 1039 LYS A N 1
ATOM 8283 C CA . LYS A 1 1039 ? 37.957 -3.337 -7.735 1.00 59.06 1039 LYS A CA 1
ATOM 8284 C C . LYS A 1 1039 ? 36.645 -2.549 -7.664 1.00 59.06 1039 LYS A C 1
ATOM 8286 O O . LYS A 1 1039 ? 36.047 -2.268 -8.692 1.00 59.06 1039 LYS A O 1
ATOM 8291 N N . TYR A 1 1040 ? 36.238 -2.128 -6.466 1.00 54.62 1040 TYR A N 1
ATOM 8292 C CA . TYR A 1 1040 ? 35.020 -1.337 -6.265 1.00 54.62 1040 TYR A CA 1
ATOM 8293 C C . TYR A 1 1040 ? 35.121 0.108 -6.796 1.00 54.62 1040 TYR A C 1
ATOM 8295 O O . TYR A 1 1040 ? 34.101 0.738 -7.068 1.00 54.62 1040 TYR A O 1
ATOM 8303 N N . LYS A 1 1041 ? 36.337 0.661 -6.924 1.00 49.38 1041 LYS A N 1
ATOM 8304 C CA . LYS A 1 1041 ? 36.585 2.024 -7.435 1.00 49.38 1041 LYS A CA 1
ATOM 8305 C C . LYS A 1 1041 ? 36.795 2.038 -8.962 1.00 49.38 1041 LYS A C 1
ATOM 8307 O O . LYS A 1 1041 ? 36.532 3.059 -9.593 1.00 49.38 1041 LYS A O 1
ATOM 8312 N N . SER A 1 1042 ? 37.208 0.908 -9.543 1.00 46.19 1042 SER A N 1
ATOM 8313 C CA . SER A 1 1042 ? 37.649 0.770 -10.942 1.00 46.19 1042 SER A CA 1
ATOM 8314 C C . SER A 1 1042 ? 36.597 0.229 -11.922 1.00 46.19 1042 SER A C 1
ATOM 8316 O O . SER A 1 1042 ? 36.936 -0.060 -13.063 1.00 46.19 1042 SER A O 1
ATOM 8318 N N . ASP A 1 1043 ? 35.314 0.173 -11.556 1.00 42.53 1043 ASP A N 1
ATOM 8319 C CA . ASP A 1 1043 ? 34.204 -0.179 -12.471 1.00 42.53 1043 ASP A CA 1
ATOM 8320 C C . ASP A 1 1043 ? 33.860 0.947 -13.482 1.00 42.53 1043 ASP A C 1
ATOM 8322 O O . ASP A 1 1043 ? 32.729 1.079 -13.957 1.00 42.53 1043 ASP A O 1
ATOM 8326 N N . LYS A 1 1044 ? 34.832 1.812 -13.811 1.00 40.59 1044 LYS A N 1
ATOM 8327 C CA . LYS A 1 1044 ? 34.614 3.001 -14.649 1.00 40.59 1044 LYS A CA 1
ATOM 8328 C C . LYS A 1 1044 ? 35.554 3.206 -15.836 1.00 40.59 1044 LYS A C 1
ATOM 8330 O O . LYS A 1 1044 ? 35.335 4.184 -16.540 1.00 40.59 1044 LYS A O 1
ATOM 8335 N N . LEU A 1 1045 ? 36.521 2.332 -16.130 1.00 37.38 1045 LEU A N 1
ATOM 8336 C CA . LEU A 1 1045 ? 37.400 2.498 -17.302 1.00 37.38 1045 LEU A CA 1
ATOM 8337 C C . LEU A 1 1045 ? 37.770 1.156 -17.966 1.00 37.38 1045 LEU A C 1
ATOM 8339 O O . LEU A 1 1045 ? 38.516 0.360 -17.420 1.00 37.38 1045 LEU A O 1
ATOM 8343 N N . VAL A 1 1046 ? 37.188 0.965 -19.152 1.00 35.94 1046 VAL A N 1
ATOM 8344 C CA . VAL A 1 1046 ? 37.720 0.402 -20.412 1.00 35.94 1046 VAL A CA 1
ATOM 8345 C C . VAL A 1 1046 ? 38.818 -0.673 -20.367 1.00 35.94 1046 VAL A C 1
ATOM 8347 O O . VAL A 1 1046 ? 39.951 -0.425 -19.970 1.00 35.94 1046 VAL A O 1
ATOM 8350 N N . ASN A 1 1047 ? 38.489 -1.808 -20.994 1.00 34.97 1047 ASN A N 1
ATOM 8351 C CA . ASN A 1 1047 ? 39.422 -2.777 -21.566 1.00 34.97 1047 ASN A CA 1
ATOM 8352 C C . ASN A 1 1047 ? 40.432 -2.109 -22.502 1.00 34.97 1047 ASN A C 1
ATOM 8354 O O . ASN A 1 1047 ? 40.066 -1.624 -23.573 1.00 34.97 1047 ASN A O 1
ATOM 8358 N N . THR A 1 1048 ? 41.704 -2.219 -22.160 1.00 32.97 1048 THR A N 1
ATOM 8359 C CA . THR A 1 1048 ? 42.780 -2.222 -23.148 1.00 32.97 1048 THR A CA 1
ATOM 8360 C C . THR A 1 1048 ? 43.597 -3.473 -22.855 1.00 32.97 1048 THR A C 1
ATOM 8362 O O . THR A 1 1048 ? 43.670 -3.890 -21.697 1.00 32.97 1048 THR A O 1
ATOM 8365 N N . GLU A 1 1049 ? 44.134 -4.123 -23.885 1.00 41.28 1049 GLU A N 1
ATOM 8366 C CA . GLU A 1 1049 ? 45.159 -5.165 -23.736 1.00 41.28 1049 GLU A CA 1
ATOM 8367 C C . GLU A 1 1049 ? 46.164 -4.734 -22.654 1.00 41.28 1049 GLU A C 1
ATOM 8369 O O . GLU A 1 1049 ? 46.447 -3.540 -22.567 1.00 41.28 1049 GLU A O 1
ATOM 8374 N N . MET A 1 1050 ? 46.633 -5.650 -21.791 1.00 45.38 1050 MET A N 1
ATOM 8375 C CA . MET A 1 1050 ? 47.550 -5.337 -20.679 1.00 45.38 1050 MET A CA 1
ATOM 8376 C C . MET A 1 1050 ? 48.886 -4.783 -21.202 1.00 45.38 1050 MET A C 1
ATOM 8378 O O . MET A 1 1050 ? 49.908 -5.459 -21.213 1.00 45.38 1050 MET A O 1
ATOM 8382 N N . THR A 1 1051 ? 48.890 -3.524 -21.613 1.00 48.69 1051 THR A N 1
ATOM 8383 C CA . THR A 1 1051 ? 50.066 -2.681 -21.664 1.00 48.69 1051 THR A CA 1
ATOM 8384 C C . THR A 1 1051 ? 50.218 -2.143 -20.252 1.00 48.69 1051 THR A C 1
ATOM 8386 O O . THR A 1 1051 ? 49.468 -1.252 -19.843 1.00 48.69 1051 THR A O 1
ATOM 8389 N N . TYR A 1 1052 ? 51.125 -2.731 -19.470 1.00 65.94 1052 TYR A N 1
ATOM 8390 C CA . TYR A 1 1052 ? 51.535 -2.130 -18.204 1.00 65.94 1052 TYR A CA 1
ATOM 8391 C C . TYR A 1 1052 ? 51.911 -0.667 -18.469 1.00 65.94 1052 TYR A C 1
ATOM 8393 O O . TYR A 1 1052 ? 52.631 -0.374 -19.424 1.00 65.94 1052 TYR A O 1
ATOM 8401 N N . ALA A 1 1053 ? 51.385 0.259 -17.663 1.00 70.31 1053 ALA A N 1
ATOM 8402 C CA . ALA A 1 1053 ? 51.668 1.685 -17.837 1.00 70.31 1053 ALA A CA 1
ATOM 8403 C C . ALA A 1 1053 ? 53.160 1.991 -17.608 1.00 70.31 1053 ALA A C 1
ATOM 8405 O O . ALA A 1 1053 ? 53.687 2.959 -18.163 1.00 70.31 1053 ALA A O 1
ATOM 8406 N N . TYR A 1 1054 ? 53.818 1.128 -16.826 1.00 76.88 1054 TYR A N 1
ATOM 8407 C CA . TYR A 1 1054 ? 55.229 1.185 -16.480 1.00 76.88 1054 TYR A CA 1
ATOM 8408 C C . TYR A 1 1054 ? 55.888 -0.194 -16.641 1.00 76.88 1054 TYR A C 1
ATOM 8410 O O . TYR A 1 1054 ? 55.293 -1.235 -16.356 1.00 76.88 1054 TYR A O 1
ATOM 8418 N N . ASN A 1 1055 ? 57.144 -0.212 -17.075 1.00 81.19 1055 ASN A N 1
ATOM 8419 C CA . ASN A 1 1055 ? 57.945 -1.427 -17.197 1.00 81.19 1055 ASN A CA 1
ATOM 8420 C C . ASN A 1 1055 ? 58.427 -1.912 -15.821 1.00 81.19 1055 ASN A C 1
ATOM 8422 O O . ASN A 1 1055 ? 58.373 -3.110 -15.542 1.00 81.19 1055 ASN A O 1
ATOM 8426 N N . ALA A 1 1056 ? 58.821 -0.999 -14.929 1.00 81.38 1056 ALA A N 1
ATOM 8427 C CA . ALA A 1 1056 ? 59.226 -1.353 -13.572 1.00 81.38 1056 ALA A CA 1
ATOM 8428 C C . ALA A 1 1056 ? 58.824 -0.300 -12.525 1.00 81.38 1056 ALA A C 1
ATOM 8430 O O . ALA A 1 1056 ? 58.891 0.904 -12.775 1.00 81.38 1056 ALA A O 1
ATOM 8431 N N . PHE A 1 1057 ? 58.439 -0.770 -11.337 1.00 87.19 1057 PHE A N 1
ATOM 8432 C CA . PHE A 1 1057 ? 58.287 0.040 -10.125 1.00 87.19 1057 PHE A CA 1
ATOM 8433 C C . PHE A 1 1057 ? 59.571 -0.039 -9.299 1.00 87.19 1057 PHE A C 1
ATOM 8435 O O . PHE A 1 1057 ? 60.036 -1.146 -9.018 1.00 87.19 1057 PHE A O 1
ATOM 8442 N N . ILE A 1 1058 ? 60.131 1.108 -8.906 1.00 86.19 1058 ILE A N 1
ATOM 8443 C CA . ILE A 1 1058 ? 61.373 1.164 -8.123 1.00 86.19 1058 ILE A CA 1
ATOM 8444 C C . ILE A 1 1058 ? 61.053 1.516 -6.672 1.00 86.19 1058 ILE A C 1
ATOM 8446 O O . ILE A 1 1058 ? 60.507 2.580 -6.382 1.00 86.19 1058 ILE A O 1
ATOM 8450 N N . SER A 1 1059 ? 61.449 0.624 -5.769 1.00 86.50 1059 SER A N 1
ATOM 8451 C CA . SER A 1 1059 ? 61.395 0.799 -4.320 1.00 86.50 1059 SER A CA 1
ATOM 8452 C C . SER A 1 1059 ? 62.803 1.106 -3.803 1.00 86.50 1059 SER A C 1
ATOM 8454 O O . SER A 1 1059 ? 63.722 0.308 -4.002 1.00 86.50 1059 SER A O 1
ATOM 8456 N N . TYR A 1 1060 ? 62.974 2.270 -3.175 1.00 86.12 1060 TYR A N 1
ATOM 8457 C CA . TYR A 1 1060 ? 64.257 2.794 -2.688 1.00 86.12 1060 TYR A CA 1
ATOM 8458 C C . TYR A 1 1060 ? 64.057 3.640 -1.421 1.00 86.12 1060 TYR A C 1
ATOM 8460 O O . TYR A 1 1060 ? 62.937 4.080 -1.142 1.00 86.12 1060 TYR A O 1
ATOM 8468 N N . SER A 1 1061 ? 65.123 3.855 -0.642 1.00 83.44 1061 SER A N 1
ATOM 8469 C CA . SER A 1 1061 ? 65.083 4.726 0.544 1.00 83.44 1061 SER A CA 1
ATOM 8470 C C . SER A 1 1061 ? 65.238 6.205 0.163 1.00 83.44 1061 SER A C 1
ATOM 8472 O O . SER A 1 1061 ? 65.888 6.530 -0.827 1.00 83.44 1061 SER A O 1
ATOM 8474 N N . GLU A 1 1062 ? 64.706 7.140 0.962 1.00 76.12 1062 GLU A N 1
ATOM 8475 C CA . GLU A 1 1062 ? 64.850 8.585 0.693 1.00 76.12 1062 GLU A CA 1
ATOM 8476 C C . GLU A 1 1062 ? 66.318 9.050 0.645 1.00 76.12 1062 GLU A C 1
ATOM 8478 O O . GLU A 1 1062 ? 66.626 10.015 -0.051 1.00 76.12 1062 GLU A O 1
ATOM 8483 N N . GLU A 1 1063 ? 67.224 8.344 1.327 1.00 75.50 1063 GLU A N 1
ATOM 8484 C CA . GLU A 1 1063 ? 68.665 8.634 1.332 1.00 75.50 1063 GLU A CA 1
ATOM 8485 C C . GLU A 1 1063 ? 69.356 8.293 -0.005 1.00 75.50 1063 GLU A C 1
ATOM 8487 O O . GLU A 1 1063 ? 70.365 8.902 -0.346 1.00 75.50 1063 GLU A O 1
ATOM 8492 N N . GLU A 1 1064 ? 68.785 7.392 -0.815 1.00 72.38 1064 GLU A N 1
ATOM 8493 C CA . GLU A 1 1064 ? 69.304 7.007 -2.145 1.00 72.38 1064 GLU A CA 1
ATOM 8494 C C . GLU A 1 1064 ? 68.678 7.805 -3.288 1.00 72.38 1064 GLU A C 1
ATOM 8496 O O . GLU A 1 1064 ? 68.909 7.533 -4.469 1.00 72.38 1064 GLU A O 1
ATOM 8501 N N . LYS A 1 1065 ? 67.857 8.801 -2.957 1.00 74.44 1065 LYS A N 1
ATOM 8502 C CA . LYS A 1 1065 ? 67.136 9.601 -3.942 1.00 74.44 1065 LYS A CA 1
ATOM 8503 C C . LYS A 1 1065 ? 68.065 10.201 -5.001 1.00 74.44 1065 LYS A C 1
ATOM 8505 O O . LYS A 1 1065 ? 67.705 10.218 -6.177 1.00 74.44 1065 LYS A O 1
ATOM 8510 N N . ASP A 1 1066 ? 69.245 10.664 -4.598 1.00 75.69 1066 ASP A N 1
ATOM 8511 C CA . ASP A 1 1066 ? 70.205 11.280 -5.515 1.00 75.69 1066 ASP A CA 1
ATOM 8512 C C . ASP A 1 1066 ? 70.782 10.266 -6.516 1.00 75.69 1066 ASP A C 1
ATOM 8514 O O . ASP A 1 1066 ? 70.992 10.616 -7.674 1.00 75.69 1066 ASP A O 1
ATOM 8518 N N . PHE A 1 1067 ? 70.957 9.001 -6.122 1.00 78.00 1067 PHE A N 1
ATOM 8519 C CA . PHE A 1 1067 ? 71.380 7.917 -7.018 1.00 78.00 1067 PHE A CA 1
ATOM 8520 C C . PHE A 1 1067 ? 70.272 7.546 -8.016 1.00 78.00 1067 PHE A C 1
ATOM 8522 O O . PHE A 1 1067 ? 70.511 7.423 -9.220 1.00 78.00 1067 PHE A O 1
ATOM 8529 N N . VAL A 1 1068 ? 69.023 7.442 -7.550 1.00 76.31 1068 VAL A N 1
ATOM 8530 C CA . VAL A 1 1068 ? 67.888 7.113 -8.427 1.00 76.31 1068 VAL A CA 1
ATOM 8531 C C . VAL A 1 1068 ? 67.635 8.224 -9.449 1.00 76.31 1068 VAL A C 1
ATOM 8533 O O . VAL A 1 1068 ? 67.407 7.938 -10.623 1.00 76.31 1068 VAL A O 1
ATOM 8536 N N . ILE A 1 1069 ? 67.717 9.492 -9.039 1.00 78.00 1069 ILE A N 1
ATOM 8537 C CA . ILE A 1 1069 ? 67.444 10.626 -9.931 1.00 78.00 1069 ILE A CA 1
ATOM 8538 C C . ILE A 1 1069 ? 68.601 10.893 -10.898 1.00 78.00 1069 ILE A C 1
ATOM 8540 O O . ILE A 1 1069 ? 68.346 11.127 -12.078 1.00 78.00 1069 ILE A O 1
ATOM 8544 N N . ASN A 1 1070 ? 69.850 10.863 -10.424 1.00 77.44 1070 ASN A N 1
ATOM 8545 C CA . ASN A 1 1070 ? 70.997 11.269 -11.240 1.00 77.44 1070 ASN A CA 1
ATOM 8546 C C . ASN A 1 1070 ? 71.601 10.124 -12.067 1.00 77.44 1070 ASN A C 1
ATOM 8548 O O . ASN A 1 1070 ? 72.239 10.409 -13.076 1.00 77.44 1070 ASN A O 1
ATOM 8552 N N . GLU A 1 1071 ? 71.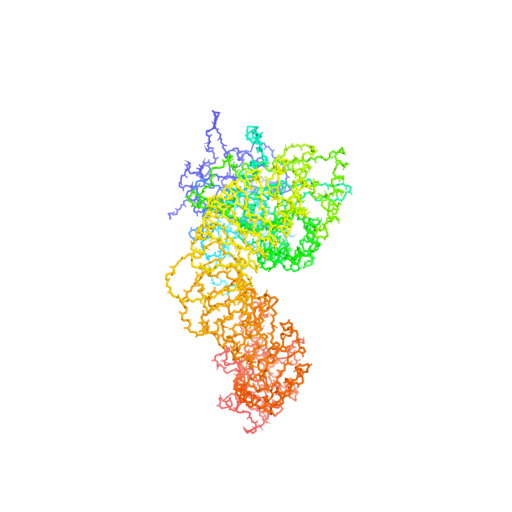406 8.856 -11.679 1.00 71.75 1071 GLU A N 1
ATOM 8553 C CA . GLU A 1 1071 ? 71.989 7.702 -12.386 1.00 71.75 1071 GLU A CA 1
ATOM 8554 C C . GLU A 1 1071 ? 70.938 6.721 -12.934 1.00 71.75 1071 GLU A C 1
ATOM 8556 O O . GLU A 1 1071 ? 71.034 6.332 -14.097 1.00 71.75 1071 GLU A O 1
ATOM 8561 N N . CYS A 1 1072 ? 69.901 6.342 -12.170 1.00 73.81 1072 CYS A N 1
ATOM 8562 C CA . CYS A 1 1072 ? 68.914 5.353 -12.649 1.00 73.81 1072 CYS A CA 1
ATOM 8563 C C . CYS A 1 1072 ? 67.988 5.901 -13.750 1.00 73.81 1072 CYS A C 1
ATOM 8565 O O . CYS A 1 1072 ? 67.752 5.216 -14.745 1.00 73.81 1072 CYS A O 1
ATOM 8567 N N . ILE A 1 1073 ? 67.453 7.117 -13.585 1.00 75.19 1073 ILE A N 1
ATOM 8568 C CA . ILE A 1 1073 ? 66.542 7.738 -14.564 1.00 75.19 1073 ILE A CA 1
ATOM 8569 C C . ILE A 1 1073 ? 67.214 7.956 -15.934 1.00 75.19 1073 ILE A C 1
ATOM 8571 O O . ILE A 1 1073 ? 66.664 7.471 -16.924 1.00 75.19 1073 ILE A O 1
ATOM 8575 N N . PRO A 1 1074 ? 68.382 8.621 -16.050 1.00 77.12 1074 PRO A N 1
ATOM 8576 C CA . PRO A 1 1074 ? 68.987 8.863 -17.362 1.00 77.12 1074 PRO A CA 1
ATOM 8577 C C . PRO A 1 1074 ? 69.443 7.568 -18.057 1.00 77.12 1074 PRO A C 1
ATOM 8579 O O . PRO A 1 1074 ? 69.235 7.409 -19.259 1.00 77.12 1074 PRO A O 1
ATOM 8582 N N . ASN A 1 1075 ? 69.983 6.590 -17.320 1.00 75.44 1075 ASN A N 1
ATOM 8583 C CA . ASN A 1 1075 ? 70.466 5.342 -17.925 1.00 75.44 1075 ASN A CA 1
ATOM 8584 C C . ASN A 1 1075 ? 69.339 4.393 -18.372 1.00 75.44 1075 ASN A C 1
ATOM 8586 O O . ASN A 1 1075 ? 69.513 3.681 -19.357 1.00 75.44 1075 ASN A O 1
ATOM 8590 N N . LEU A 1 1076 ? 68.185 4.374 -17.692 1.00 73.25 1076 LEU A N 1
ATOM 8591 C CA . LEU A 1 1076 ? 67.080 3.458 -18.019 1.00 73.25 1076 LEU A CA 1
ATOM 8592 C C . LEU A 1 1076 ? 65.943 4.115 -18.826 1.00 73.25 1076 LEU A C 1
ATOM 8594 O O . LEU A 1 1076 ? 65.368 3.453 -19.692 1.00 73.25 1076 LEU A O 1
ATOM 8598 N N . GLU A 1 1077 ? 65.616 5.394 -18.590 1.00 75.12 1077 GLU A N 1
ATOM 8599 C CA . GLU A 1 1077 ? 64.547 6.096 -19.328 1.00 75.12 1077 GLU A CA 1
ATOM 8600 C C . GLU A 1 1077 ? 65.062 6.785 -20.609 1.00 75.12 1077 GLU A C 1
ATOM 8602 O O . GLU A 1 1077 ? 64.413 6.675 -21.653 1.00 75.12 1077 GLU A O 1
ATOM 8607 N N . GLU A 1 1078 ? 66.215 7.476 -20.572 1.00 68.56 1078 GLU A N 1
ATOM 8608 C CA . GLU A 1 1078 ? 66.729 8.235 -21.734 1.00 68.56 1078 GLU A CA 1
ATOM 8609 C C . GLU A 1 1078 ? 67.542 7.373 -22.713 1.00 68.56 1078 GLU A C 1
ATOM 8611 O O . GLU A 1 1078 ? 67.338 7.483 -23.923 1.00 68.56 1078 GLU A O 1
ATOM 8616 N N . HIS A 1 1079 ? 68.430 6.502 -22.215 1.00 66.50 1079 HIS A N 1
ATOM 8617 C CA . HIS A 1 1079 ? 69.279 5.647 -23.060 1.00 66.50 1079 HIS A CA 1
ATOM 8618 C C . HIS A 1 1079 ? 68.577 4.378 -23.587 1.00 66.50 1079 HIS A C 1
ATOM 8620 O O . HIS A 1 1079 ? 68.877 3.947 -24.699 1.00 66.50 1079 HIS A O 1
ATOM 8626 N N . GLU A 1 1080 ? 67.637 3.799 -22.828 1.00 63.81 1080 GLU A N 1
ATOM 8627 C CA . GLU A 1 1080 ? 67.036 2.476 -23.108 1.00 63.81 1080 GLU A CA 1
ATOM 8628 C C . GLU A 1 1080 ? 65.496 2.497 -23.283 1.00 63.81 1080 GLU A C 1
ATOM 8630 O O . GLU A 1 1080 ? 64.885 1.461 -23.542 1.00 63.81 1080 GLU A O 1
ATOM 8635 N N . HIS A 1 1081 ? 64.850 3.670 -23.194 1.00 72.69 1081 HIS A N 1
ATOM 8636 C CA . HIS A 1 1081 ? 63.406 3.893 -23.420 1.00 72.69 1081 HIS A CA 1
ATOM 8637 C C . HIS A 1 1081 ? 62.426 3.093 -22.526 1.00 72.69 1081 HIS A C 1
ATOM 8639 O O . HIS A 1 1081 ? 61.277 2.864 -22.921 1.00 72.69 1081 HIS A O 1
ATOM 8645 N N . LEU A 1 1082 ? 62.817 2.702 -21.309 1.00 78.44 1082 LEU A N 1
ATOM 8646 C CA . LEU A 1 1082 ? 61.920 2.046 -20.345 1.00 78.44 1082 LEU A CA 1
ATOM 8647 C C . LEU A 1 1082 ? 61.122 3.082 -19.534 1.00 78.44 1082 LEU A C 1
ATOM 8649 O O . LEU A 1 1082 ? 61.657 4.120 -19.156 1.00 78.44 1082 LEU A O 1
ATOM 8653 N N . ARG A 1 1083 ? 59.843 2.814 -19.223 1.00 79.56 1083 ARG A N 1
ATOM 8654 C CA . ARG A 1 1083 ? 59.035 3.687 -18.344 1.00 79.56 1083 ARG A CA 1
ATOM 8655 C C . ARG A 1 1083 ? 59.080 3.213 -16.897 1.00 79.56 1083 ARG A C 1
ATOM 8657 O O . ARG A 1 1083 ? 58.599 2.116 -16.606 1.00 79.56 1083 ARG A O 1
ATOM 8664 N N . LEU A 1 1084 ? 59.585 4.046 -15.989 1.00 82.25 1084 LEU A N 1
ATOM 8665 C CA . LEU A 1 1084 ? 59.713 3.717 -14.568 1.00 82.25 1084 LEU A CA 1
ATOM 8666 C C . LEU A 1 1084 ? 58.659 4.438 -13.720 1.00 82.25 1084 LEU A C 1
ATOM 8668 O O . LEU A 1 1084 ? 58.365 5.615 -13.940 1.00 82.25 1084 LEU A O 1
ATOM 8672 N N . CYS A 1 1085 ? 58.101 3.729 -12.735 1.00 83.00 1085 CYS A N 1
ATOM 8673 C CA . CYS A 1 1085 ? 57.188 4.299 -11.744 1.00 83.00 1085 CYS A CA 1
ATOM 8674 C C . CYS A 1 1085 ? 57.953 4.643 -10.461 1.00 83.00 1085 CYS A C 1
ATOM 8676 O O . CYS A 1 1085 ? 58.554 3.761 -9.838 1.00 83.00 1085 CYS A O 1
ATOM 8678 N N . ILE A 1 1086 ? 57.922 5.923 -10.074 1.00 83.69 1086 ILE A N 1
ATOM 8679 C CA . ILE A 1 1086 ? 58.714 6.479 -8.968 1.00 83.69 1086 ILE A CA 1
ATOM 8680 C C . ILE A 1 1086 ? 57.796 7.192 -7.969 1.00 83.69 1086 ILE A C 1
ATOM 8682 O O . ILE A 1 1086 ? 57.009 8.067 -8.342 1.00 83.69 1086 ILE A O 1
ATOM 8686 N N . HIS A 1 1087 ? 57.958 6.883 -6.676 1.00 80.88 1087 HIS A N 1
ATOM 8687 C CA . HIS A 1 1087 ? 57.134 7.410 -5.576 1.00 80.88 1087 HIS A CA 1
ATOM 8688 C C . HIS A 1 1087 ? 56.980 8.943 -5.600 1.00 80.88 1087 HIS A C 1
ATOM 8690 O O . HIS A 1 1087 ? 55.895 9.469 -5.376 1.00 80.88 1087 HIS A O 1
ATOM 8696 N N . GLN A 1 1088 ? 58.051 9.693 -5.870 1.00 73.00 1088 GLN A N 1
ATOM 8697 C CA . GLN A 1 1088 ? 58.038 11.159 -5.765 1.00 73.00 1088 GLN A CA 1
ATOM 8698 C C . GLN A 1 1088 ? 57.487 11.881 -7.007 1.00 73.00 1088 GLN A C 1
ATOM 8700 O O . GLN A 1 1088 ? 57.155 13.063 -6.917 1.00 73.00 1088 GLN A O 1
ATOM 8705 N N . ARG A 1 1089 ? 57.395 11.186 -8.150 1.00 79.25 1089 ARG A N 1
ATOM 8706 C CA . ARG A 1 1089 ? 56.945 11.744 -9.437 1.00 79.25 1089 ARG A CA 1
ATOM 8707 C C . ARG A 1 1089 ? 55.515 11.330 -9.779 1.00 79.25 1089 ARG A C 1
ATOM 8709 O O . ARG A 1 1089 ? 54.732 12.174 -10.202 1.00 79.25 1089 ARG A O 1
ATOM 8716 N N . ASP A 1 1090 ? 55.180 10.054 -9.587 1.00 76.69 1090 ASP A N 1
ATOM 8717 C CA . ASP A 1 1090 ? 53.959 9.450 -10.138 1.00 76.69 1090 ASP A CA 1
ATOM 8718 C C . ASP A 1 1090 ? 52.821 9.289 -9.114 1.00 76.69 1090 ASP A C 1
ATOM 8720 O O . ASP A 1 1090 ? 51.689 8.970 -9.483 1.00 76.69 1090 ASP A O 1
ATOM 8724 N N . PHE A 1 1091 ? 53.079 9.504 -7.819 1.00 82.56 1091 PHE A N 1
ATOM 8725 C CA . PHE A 1 1091 ? 52.047 9.349 -6.792 1.00 82.56 1091 PHE A CA 1
ATOM 8726 C C . PHE A 1 1091 ? 51.089 10.538 -6.772 1.00 82.56 1091 PHE A C 1
ATOM 8728 O O . PHE A 1 1091 ? 51.493 11.698 -6.696 1.00 82.56 1091 PHE A O 1
ATOM 8735 N N . ILE A 1 1092 ? 49.791 10.237 -6.784 1.00 77.31 1092 ILE A N 1
ATOM 8736 C CA . ILE A 1 1092 ? 48.738 11.250 -6.839 1.00 77.31 1092 ILE A CA 1
ATOM 8737 C C . ILE A 1 1092 ? 48.557 11.869 -5.440 1.00 77.31 1092 ILE A C 1
ATOM 8739 O O . ILE A 1 1092 ? 48.264 11.138 -4.484 1.00 77.31 1092 ILE A O 1
ATOM 8743 N N . PRO A 1 1093 ? 48.686 13.204 -5.288 1.00 76.38 1093 PRO A N 1
ATOM 8744 C CA . PRO A 1 1093 ? 48.454 13.878 -4.014 1.00 76.38 1093 PRO A CA 1
ATOM 8745 C C . PRO A 1 1093 ? 46.991 13.747 -3.570 1.00 76.38 1093 PRO A C 1
ATOM 8747 O O . PRO A 1 1093 ? 46.074 14.061 -4.327 1.00 76.38 1093 PRO A O 1
ATOM 8750 N N . GLY A 1 1094 ? 46.766 13.318 -2.326 1.00 73.69 1094 GLY A N 1
ATOM 8751 C CA . GLY A 1 1094 ? 45.430 13.197 -1.725 1.00 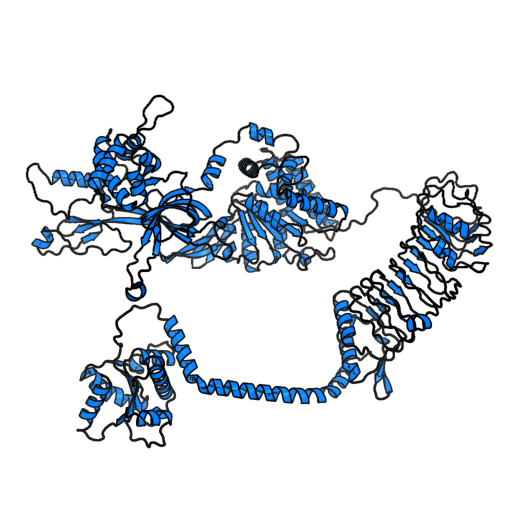73.69 1094 GLY A CA 1
ATOM 8752 C C . GLY A 1 1094 ? 44.889 11.768 -1.602 1.00 73.69 1094 GLY A C 1
ATOM 8753 O O . GLY A 1 1094 ? 43.882 11.574 -0.921 1.00 73.69 1094 GLY A O 1
ATOM 8754 N N . GLU A 1 1095 ? 45.551 10.765 -2.186 1.00 73.69 1095 GLU A N 1
ATOM 8755 C CA . GLU A 1 1095 ? 45.285 9.350 -1.885 1.00 73.69 1095 GLU A CA 1
ATOM 8756 C C . GLU A 1 1095 ? 46.179 8.835 -0.741 1.00 73.69 1095 GLU A C 1
ATOM 8758 O O . GLU A 1 1095 ? 47.246 9.384 -0.460 1.00 73.69 1095 GLU A O 1
ATOM 8763 N N . GLU A 1 1096 ? 45.739 7.780 -0.043 1.00 76.25 1096 GLU A N 1
ATOM 8764 C CA . GLU A 1 1096 ? 46.562 7.137 0.987 1.00 76.25 1096 GLU A CA 1
ATOM 8765 C C . GLU A 1 1096 ? 47.834 6.553 0.350 1.00 76.25 1096 GLU A C 1
ATOM 8767 O O . GLU A 1 1096 ? 47.757 5.821 -0.635 1.00 76.25 1096 GLU A O 1
ATOM 8772 N N . ILE A 1 1097 ? 49.004 6.801 0.949 1.00 76.00 1097 ILE A N 1
ATOM 8773 C CA . ILE A 1 1097 ? 50.309 6.333 0.435 1.00 76.00 1097 ILE A CA 1
ATOM 8774 C C . ILE A 1 1097 ? 50.303 4.813 0.197 1.00 76.00 1097 ILE A C 1
ATOM 8776 O O . ILE A 1 1097 ? 50.761 4.340 -0.837 1.00 76.00 1097 ILE A O 1
ATOM 8780 N N . SER A 1 1098 ? 49.687 4.042 1.101 1.00 77.81 1098 SER A N 1
ATOM 8781 C CA . SER A 1 1098 ? 49.541 2.584 0.949 1.00 77.81 1098 SER A CA 1
ATOM 8782 C C . SER A 1 1098 ? 48.757 2.163 -0.305 1.00 77.81 1098 SER A C 1
ATOM 8784 O O . SER A 1 1098 ? 49.033 1.112 -0.889 1.00 77.81 1098 SER A O 1
ATOM 8786 N N . GLN A 1 1099 ? 47.807 2.990 -0.749 1.00 74.06 1099 GLN A N 1
ATOM 8787 C CA . GLN A 1 1099 ? 47.021 2.768 -1.958 1.00 74.06 1099 GLN A CA 1
ATOM 8788 C C . GLN A 1 1099 ? 47.810 3.158 -3.214 1.00 74.06 1099 GLN A C 1
ATOM 8790 O O . GLN A 1 1099 ? 47.810 2.389 -4.174 1.00 74.06 1099 GLN A O 1
ATOM 8795 N N . ASN A 1 1100 ? 48.541 4.277 -3.179 1.00 80.00 1100 ASN A N 1
ATOM 8796 C CA . ASN A 1 1100 ? 49.443 4.678 -4.264 1.00 80.00 1100 ASN A CA 1
ATOM 8797 C C . ASN A 1 1100 ? 50.528 3.623 -4.522 1.00 80.00 1100 ASN A C 1
ATOM 8799 O O . ASN A 1 1100 ? 50.745 3.240 -5.668 1.00 80.00 1100 ASN A O 1
ATOM 8803 N N . ILE A 1 1101 ? 51.115 3.071 -3.457 1.00 80.31 1101 ILE A N 1
ATOM 8804 C CA . ILE A 1 1101 ? 52.071 1.960 -3.532 1.00 80.31 1101 ILE A CA 1
ATOM 8805 C C . ILE A 1 1101 ? 51.448 0.739 -4.217 1.00 80.31 1101 ILE A C 1
ATOM 8807 O O . ILE A 1 1101 ? 52.012 0.191 -5.158 1.00 80.31 1101 ILE A O 1
ATOM 8811 N N . THR A 1 1102 ? 50.260 0.320 -3.772 1.00 76.94 1102 THR A N 1
ATOM 8812 C CA . THR A 1 1102 ? 49.607 -0.886 -4.310 1.00 76.94 1102 THR A CA 1
ATOM 8813 C C . THR A 1 1102 ? 49.246 -0.716 -5.791 1.00 76.94 1102 THR A C 1
ATOM 8815 O O . THR A 1 1102 ? 49.438 -1.633 -6.584 1.00 76.94 1102 THR A O 1
ATOM 8818 N N . ASN A 1 1103 ? 48.769 0.468 -6.182 1.00 76.88 1103 ASN A N 1
ATOM 8819 C CA . ASN A 1 1103 ? 48.462 0.783 -7.576 1.00 76.88 1103 ASN A CA 1
ATOM 8820 C C . ASN A 1 1103 ? 49.732 0.879 -8.442 1.00 76.88 1103 ASN A C 1
ATOM 8822 O O . ASN A 1 1103 ? 49.719 0.426 -9.584 1.00 76.88 1103 ASN A O 1
ATOM 8826 N N . GLY A 1 1104 ? 50.823 1.438 -7.905 1.00 77.62 1104 GLY A N 1
ATOM 8827 C CA . GLY A 1 1104 ? 52.119 1.530 -8.586 1.00 77.62 1104 GLY A CA 1
ATOM 8828 C C . GLY A 1 1104 ? 52.731 0.159 -8.885 1.00 77.62 1104 GLY A C 1
ATOM 8829 O O . GLY A 1 1104 ? 53.201 -0.069 -9.999 1.00 77.62 1104 GLY A O 1
ATOM 8830 N N . ILE A 1 1105 ? 52.642 -0.781 -7.937 1.00 80.06 1105 ILE A N 1
ATOM 8831 C CA . ILE A 1 1105 ? 53.096 -2.170 -8.123 1.00 80.06 1105 ILE A CA 1
ATOM 8832 C C . ILE A 1 1105 ? 52.221 -2.883 -9.170 1.00 80.06 1105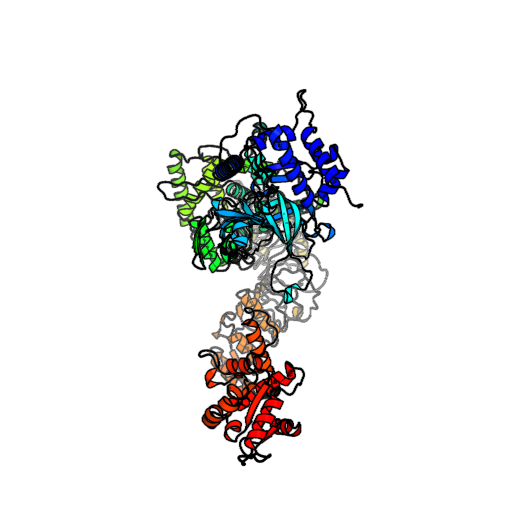 ILE A C 1
ATOM 8834 O O . ILE A 1 1105 ? 52.753 -3.450 -10.123 1.00 80.06 1105 ILE A O 1
ATOM 8838 N N . HIS A 1 1106 ? 50.891 -2.781 -9.064 1.00 76.75 1106 HIS A N 1
ATOM 8839 C CA . HIS A 1 1106 ? 49.962 -3.456 -9.979 1.00 76.75 1106 HIS A CA 1
ATOM 8840 C C . HIS A 1 1106 ? 50.091 -2.984 -11.436 1.00 76.75 1106 HIS A C 1
ATOM 8842 O O . HIS A 1 1106 ? 50.004 -3.780 -12.372 1.00 76.75 1106 HIS A O 1
ATOM 8848 N N . ASN A 1 1107 ? 50.293 -1.681 -11.639 1.00 76.88 1107 ASN A N 1
ATOM 8849 C CA . ASN A 1 1107 ? 50.389 -1.082 -12.972 1.00 76.88 1107 ASN A CA 1
ATOM 8850 C C . ASN A 1 1107 ? 51.770 -1.259 -13.624 1.00 76.88 1107 ASN A C 1
ATOM 8852 O O . ASN A 1 1107 ? 51.945 -0.850 -14.776 1.00 76.88 1107 ASN A O 1
ATOM 8856 N N . SER A 1 1108 ? 52.718 -1.872 -12.909 1.00 81.25 1108 SER A N 1
ATOM 8857 C CA . SER A 1 1108 ? 54.078 -2.129 -13.372 1.00 81.25 1108 SER A CA 1
ATOM 8858 C C . SER A 1 1108 ? 54.290 -3.605 -13.719 1.00 81.25 1108 SER A C 1
ATOM 8860 O O . SER A 1 1108 ? 53.745 -4.507 -13.072 1.00 81.25 1108 SER A O 1
ATOM 8862 N N . ASN A 1 1109 ? 55.101 -3.879 -14.744 1.00 78.88 1109 ASN A N 1
ATOM 8863 C CA . ASN A 1 1109 ? 55.410 -5.260 -15.127 1.00 78.88 1109 ASN A CA 1
ATOM 8864 C C . ASN A 1 1109 ? 56.312 -5.950 -14.082 1.00 78.88 1109 ASN A C 1
ATOM 8866 O O . ASN A 1 1109 ? 56.012 -7.066 -13.653 1.00 78.88 1109 ASN A O 1
ATOM 8870 N N . LYS A 1 1110 ? 57.369 -5.272 -13.617 1.00 82.56 1110 LYS A N 1
ATOM 8871 C CA . LYS A 1 1110 ? 58.306 -5.762 -12.587 1.00 82.56 1110 LYS A CA 1
ATOM 8872 C C . LYS A 1 1110 ? 58.420 -4.802 -11.398 1.00 82.56 1110 LYS A C 1
ATOM 8874 O O . LYS A 1 1110 ? 58.088 -3.623 -11.504 1.00 82.56 1110 LYS A O 1
ATOM 8879 N N . THR A 1 1111 ? 58.920 -5.288 -10.263 1.00 83.12 1111 THR A N 1
ATOM 8880 C CA . THR A 1 1111 ? 59.270 -4.464 -9.094 1.00 83.12 1111 THR A CA 1
ATOM 8881 C C . THR A 1 1111 ? 60.737 -4.661 -8.738 1.00 83.12 1111 THR A C 1
ATOM 8883 O O . THR A 1 1111 ? 61.177 -5.788 -8.515 1.00 83.12 1111 THR A O 1
ATOM 8886 N N . ILE A 1 1112 ? 61.484 -3.563 -8.673 1.00 84.94 1112 ILE A N 1
ATOM 8887 C CA . ILE A 1 1112 ? 62.908 -3.543 -8.343 1.00 84.94 1112 ILE A CA 1
ATOM 8888 C C . ILE A 1 1112 ? 63.065 -2.918 -6.962 1.00 84.94 1112 ILE A C 1
ATOM 8890 O O . ILE A 1 1112 ? 62.603 -1.802 -6.729 1.00 84.94 1112 ILE A O 1
ATOM 8894 N N . CYS A 1 1113 ? 63.716 -3.634 -6.051 1.00 84.69 1113 CYS A N 1
ATOM 8895 C CA . CYS A 1 1113 ? 64.053 -3.128 -4.724 1.00 84.69 1113 CYS A CA 1
ATOM 8896 C C . CYS A 1 1113 ? 65.556 -2.868 -4.649 1.00 84.69 1113 CYS A C 1
ATOM 8898 O O . CYS A 1 1113 ? 66.347 -3.806 -4.782 1.00 84.69 1113 CYS A O 1
ATOM 8900 N N . ILE A 1 1114 ? 65.935 -1.613 -4.416 1.00 85.00 1114 ILE A N 1
ATOM 8901 C CA . ILE A 1 1114 ? 67.320 -1.226 -4.143 1.00 85.00 1114 ILE A CA 1
ATOM 8902 C C . ILE A 1 1114 ? 67.570 -1.463 -2.654 1.00 85.00 1114 ILE A C 1
ATOM 8904 O O . ILE A 1 1114 ? 66.959 -0.823 -1.804 1.00 85.00 1114 ILE A O 1
ATOM 8908 N N . ILE A 1 1115 ? 68.414 -2.441 -2.334 1.00 83.62 1115 ILE A N 1
ATOM 8909 C CA . ILE A 1 1115 ? 68.714 -2.838 -0.962 1.00 83.62 1115 ILE A CA 1
ATOM 8910 C C . ILE A 1 1115 ? 69.976 -2.121 -0.484 1.00 83.62 1115 ILE A C 1
ATOM 8912 O O . ILE A 1 1115 ? 71.072 -2.318 -1.015 1.00 83.62 1115 ILE A O 1
ATOM 8916 N N . THR A 1 1116 ? 69.800 -1.378 0.601 1.00 83.12 1116 THR A N 1
ATOM 8917 C CA . THR A 1 1116 ? 70.835 -0.770 1.445 1.00 83.12 1116 THR A CA 1
ATOM 8918 C C . THR A 1 1116 ? 70.501 -1.017 2.918 1.00 83.12 1116 THR A C 1
ATOM 8920 O O . THR A 1 1116 ? 69.436 -1.549 3.253 1.00 83.12 1116 THR A O 1
ATOM 8923 N N . ARG A 1 1117 ? 71.377 -0.596 3.836 1.00 81.94 1117 ARG A N 1
ATOM 8924 C CA . ARG A 1 1117 ? 71.039 -0.603 5.270 1.00 81.94 1117 ARG A CA 1
ATOM 8925 C C . ARG A 1 1117 ? 69.852 0.313 5.593 1.00 81.94 1117 ARG A C 1
ATOM 8927 O O . ARG A 1 1117 ? 68.963 -0.099 6.333 1.00 81.94 1117 ARG A O 1
ATOM 8934 N N . ALA A 1 1118 ? 69.782 1.491 4.972 1.00 79.31 1118 ALA A N 1
ATOM 8935 C CA . ALA A 1 1118 ? 68.673 2.430 5.150 1.00 79.31 1118 ALA A CA 1
ATOM 8936 C C . ALA A 1 1118 ? 67.333 1.860 4.642 1.00 79.31 1118 ALA A C 1
ATOM 8938 O O . ALA A 1 1118 ? 66.286 2.068 5.260 1.00 79.31 1118 ALA A O 1
ATOM 8939 N N . PHE A 1 1119 ? 67.357 1.077 3.558 1.00 83.25 1119 PHE A N 1
ATOM 8940 C CA . PHE A 1 1119 ? 66.176 0.383 3.039 1.00 83.25 1119 PHE A CA 1
ATOM 8941 C C . PHE A 1 1119 ? 65.597 -0.622 4.046 1.00 83.25 1119 PHE A C 1
ATOM 8943 O O . PHE A 1 1119 ? 64.377 -0.715 4.206 1.00 83.25 1119 PHE A O 1
ATOM 8950 N N . LEU A 1 1120 ? 66.461 -1.373 4.738 1.00 79.94 1120 LEU A N 1
ATOM 8951 C CA . LEU A 1 1120 ? 66.043 -2.380 5.719 1.00 79.94 1120 LEU A CA 1
ATOM 8952 C C . LEU A 1 1120 ? 65.414 -1.756 6.973 1.00 79.94 1120 LEU A C 1
ATOM 8954 O O . LEU A 1 1120 ? 64.505 -2.357 7.554 1.00 79.94 1120 LEU A O 1
ATOM 8958 N N . ASP A 1 1121 ? 65.852 -0.554 7.349 1.00 81.12 1121 ASP A N 1
ATOM 8959 C CA . ASP A 1 1121 ? 65.319 0.189 8.495 1.00 81.12 1121 ASP A CA 1
ATOM 8960 C C . ASP A 1 1121 ? 63.999 0.919 8.171 1.00 81.12 1121 ASP A C 1
ATOM 8962 O O . ASP A 1 1121 ? 63.183 1.180 9.065 1.00 81.12 1121 ASP A O 1
ATOM 8966 N N . SER A 1 1122 ? 63.728 1.205 6.892 1.00 82.31 1122 SER A N 1
ATOM 8967 C CA . SER A 1 1122 ? 62.511 1.900 6.461 1.00 82.31 1122 SER A CA 1
ATOM 8968 C C . SER A 1 1122 ? 61.263 1.009 6.498 1.00 82.31 1122 SER A C 1
ATOM 8970 O O . SER A 1 1122 ? 61.134 -0.004 5.801 1.00 82.31 1122 SER A O 1
ATOM 8972 N N . TYR A 1 1123 ? 60.258 1.446 7.267 1.00 81.31 1123 TYR A N 1
ATOM 8973 C CA . TYR A 1 1123 ? 58.962 0.766 7.360 1.00 81.31 1123 TYR A CA 1
ATOM 8974 C C . TYR A 1 1123 ? 58.222 0.703 6.015 1.00 81.31 1123 TYR A C 1
ATOM 8976 O O . TYR A 1 1123 ? 57.606 -0.318 5.701 1.00 81.31 1123 TYR A O 1
ATOM 8984 N N . TYR A 1 1124 ? 58.255 1.788 5.234 1.00 79.75 1124 TYR A N 1
ATOM 8985 C CA . TYR A 1 1124 ? 57.525 1.885 3.968 1.00 79.75 1124 TYR A CA 1
ATOM 8986 C C . TYR A 1 1124 ? 58.160 1.014 2.879 1.00 79.75 1124 TYR A C 1
ATOM 8988 O O . TYR A 1 1124 ? 57.438 0.285 2.204 1.00 79.75 1124 TYR A O 1
ATOM 8996 N N . CYS A 1 1125 ? 59.490 0.969 2.799 1.00 80.38 1125 CYS A N 1
ATOM 8997 C CA . CYS A 1 1125 ? 60.217 0.105 1.865 1.00 80.38 1125 CYS A CA 1
ATOM 8998 C C . CYS A 1 1125 ? 59.985 -1.386 2.180 1.00 80.38 1125 CYS A C 1
ATOM 9000 O O . CYS A 1 1125 ? 59.687 -2.198 1.301 1.00 80.38 1125 CYS A O 1
ATOM 9002 N N . MET A 1 1126 ? 59.983 -1.752 3.468 1.00 82.06 1126 MET A N 1
ATOM 9003 C CA . MET A 1 1126 ? 59.594 -3.098 3.904 1.00 82.06 1126 MET A CA 1
ATOM 9004 C C . MET A 1 1126 ? 58.123 -3.425 3.625 1.00 82.06 1126 MET A C 1
ATOM 9006 O O . MET A 1 1126 ? 57.769 -4.589 3.397 1.00 82.06 1126 MET A O 1
ATOM 9010 N N . PHE A 1 1127 ? 57.239 -2.430 3.671 1.00 82.50 1127 PHE A N 1
ATOM 9011 C CA . PHE A 1 1127 ? 55.833 -2.592 3.313 1.00 82.50 1127 PHE A CA 1
ATOM 9012 C C . PHE A 1 1127 ? 55.669 -2.837 1.807 1.00 82.50 1127 PHE A C 1
ATOM 9014 O O . PHE A 1 1127 ? 54.972 -3.782 1.435 1.00 82.50 1127 PHE A O 1
ATOM 9021 N N . GLU A 1 1128 ? 56.352 -2.061 0.964 1.00 83.75 1128 GLU A N 1
ATOM 9022 C CA . GLU A 1 1128 ? 56.408 -2.224 -0.496 1.00 83.75 1128 GLU A CA 1
ATOM 9023 C C . GLU A 1 1128 ? 56.895 -3.622 -0.884 1.00 83.75 1128 GLU A C 1
ATOM 9025 O O . GLU A 1 1128 ? 56.195 -4.345 -1.596 1.00 83.75 1128 GLU A O 1
ATOM 9030 N N . PHE A 1 1129 ? 58.022 -4.059 -0.315 1.00 83.50 1129 PHE A N 1
ATOM 9031 C CA . PHE A 1 1129 ? 58.582 -5.392 -0.537 1.00 83.50 1129 PHE A CA 1
ATOM 9032 C C . PHE A 1 1129 ? 57.596 -6.516 -0.166 1.00 83.50 1129 PHE A C 1
ATOM 9034 O O . PHE A 1 1129 ? 57.376 -7.462 -0.928 1.00 83.50 1129 PHE A O 1
ATOM 9041 N N . ASN A 1 1130 ? 56.948 -6.421 1.003 1.00 82.69 1130 ASN A N 1
ATOM 9042 C CA . ASN A 1 1130 ? 55.983 -7.435 1.433 1.00 82.69 1130 ASN A CA 1
ATOM 9043 C C . ASN A 1 1130 ? 54.702 -7.434 0.586 1.00 82.69 1130 ASN A C 1
ATOM 9045 O O . ASN A 1 1130 ? 54.115 -8.503 0.401 1.00 82.69 1130 ASN A O 1
ATOM 9049 N N . MET A 1 1131 ? 54.271 -6.272 0.088 1.00 77.50 1131 MET A N 1
ATOM 9050 C CA . MET A 1 1131 ? 53.099 -6.151 -0.780 1.00 77.50 1131 MET A CA 1
ATOM 9051 C C . MET A 1 1131 ? 53.374 -6.743 -2.167 1.00 77.50 1131 MET A C 1
ATOM 9053 O O . MET A 1 1131 ? 52.610 -7.598 -2.616 1.00 77.50 1131 MET A O 1
ATOM 9057 N N . ALA A 1 1132 ? 54.503 -6.386 -2.787 1.00 75.44 1132 ALA A N 1
ATOM 9058 C CA . ALA A 1 1132 ? 54.931 -6.921 -4.081 1.00 75.44 1132 ALA A CA 1
ATOM 9059 C C . ALA A 1 1132 ? 55.097 -8.452 -4.048 1.00 75.44 1132 ALA A C 1
ATOM 9061 O O . ALA A 1 1132 ? 54.665 -9.160 -4.959 1.00 75.44 1132 ALA A O 1
ATOM 9062 N N . ARG A 1 1133 ? 55.619 -9.000 -2.941 1.00 77.81 1133 ARG A N 1
ATOM 9063 C CA . ARG A 1 1133 ? 55.691 -10.455 -2.736 1.00 77.81 1133 ARG A CA 1
ATOM 9064 C C . ARG A 1 1133 ? 54.312 -11.119 -2.687 1.00 77.81 1133 ARG A C 1
ATOM 9066 O O . ARG A 1 1133 ? 54.135 -12.199 -3.246 1.00 77.81 1133 ARG A O 1
ATOM 9073 N N . MET A 1 1134 ? 53.335 -10.517 -2.002 1.00 75.62 1134 MET A N 1
ATOM 9074 C CA . MET A 1 1134 ? 51.975 -11.073 -1.959 1.00 75.62 1134 MET A CA 1
ATOM 9075 C C . MET A 1 1134 ? 51.335 -11.059 -3.350 1.00 75.62 1134 MET A C 1
ATOM 9077 O O . MET A 1 1134 ? 50.700 -12.039 -3.730 1.00 75.62 1134 MET A O 1
ATOM 9081 N N . GLU A 1 1135 ? 51.547 -10.003 -4.133 1.00 72.81 1135 GLU A N 1
ATOM 9082 C CA . GLU A 1 1135 ? 51.045 -9.934 -5.505 1.00 72.81 1135 GLU A CA 1
ATOM 9083 C C . GLU A 1 1135 ? 51.639 -11.024 -6.411 1.00 72.81 1135 GLU A C 1
ATOM 9085 O O . GLU A 1 1135 ? 50.891 -11.681 -7.138 1.00 72.81 1135 GLU A O 1
ATOM 9090 N N . SER A 1 1136 ? 52.946 -11.290 -6.303 1.00 70.62 1136 SER A N 1
ATOM 9091 C CA . SER A 1 1136 ? 53.611 -12.373 -7.045 1.00 70.62 1136 SER A CA 1
ATOM 9092 C C . SER A 1 1136 ? 53.020 -13.755 -6.743 1.00 70.62 1136 SER A C 1
ATOM 9094 O O . SER A 1 1136 ? 52.794 -14.549 -7.657 1.00 70.62 1136 SER A O 1
ATOM 9096 N N . ILE A 1 1137 ? 52.697 -14.022 -5.474 1.00 67.75 1137 ILE A N 1
ATOM 9097 C CA . ILE A 1 1137 ? 52.157 -15.316 -5.038 1.00 67.75 1137 ILE A CA 1
ATOM 9098 C C . ILE A 1 1137 ? 50.694 -15.504 -5.468 1.00 67.75 1137 ILE A C 1
ATOM 9100 O O . ILE A 1 1137 ? 50.309 -16.613 -5.833 1.00 67.75 1137 ILE A O 1
ATOM 9104 N N . TYR A 1 1138 ? 49.862 -14.458 -5.393 1.00 67.12 1138 TYR A N 1
ATOM 9105 C CA . TYR A 1 1138 ? 48.405 -14.596 -5.551 1.00 67.12 1138 TYR A CA 1
ATOM 9106 C C . TYR A 1 1138 ? 47.850 -14.183 -6.914 1.00 67.12 1138 TYR A C 1
ATOM 9108 O O . TYR A 1 1138 ? 46.852 -14.757 -7.339 1.00 67.12 1138 TYR A O 1
ATOM 9116 N N . SER A 1 1139 ? 48.427 -13.170 -7.564 1.00 63.66 1139 SER A N 1
ATOM 9117 C CA . SER A 1 1139 ? 47.865 -12.591 -8.793 1.00 63.66 1139 SER A CA 1
ATOM 9118 C C . SER A 1 1139 ? 48.490 -13.183 -10.058 1.00 63.66 1139 SER A C 1
ATOM 9120 O O . SER A 1 1139 ? 47.815 -13.322 -11.073 1.00 63.66 1139 SER A O 1
ATOM 9122 N N . ARG A 1 1140 ? 49.778 -13.551 -10.004 1.00 64.31 1140 ARG A N 1
ATOM 9123 C CA . ARG A 1 1140 ? 50.576 -13.928 -11.186 1.00 64.31 1140 ARG A CA 1
ATOM 9124 C C . ARG A 1 1140 ? 51.237 -15.317 -11.072 1.00 64.31 1140 ARG A C 1
ATOM 9126 O O . ARG A 1 1140 ? 52.316 -15.526 -11.616 1.00 64.31 1140 ARG A O 1
ATOM 9133 N N . GLU A 1 1141 ? 50.605 -16.233 -10.331 1.00 57.03 1141 GLU A N 1
ATOM 9134 C CA . GLU A 1 1141 ? 50.933 -17.675 -10.236 1.00 57.03 1141 GLU A CA 1
ATOM 9135 C C . GLU A 1 1141 ? 52.424 -18.029 -10.008 1.00 57.03 1141 GLU A C 1
ATOM 9137 O O . GLU A 1 1141 ? 52.904 -19.065 -10.460 1.00 57.03 1141 GLU A O 1
ATOM 9142 N N . GLY A 1 1142 ? 53.171 -17.203 -9.264 1.00 57.19 1142 GLY A N 1
ATOM 9143 C CA . GLY A 1 1142 ? 54.554 -17.517 -8.883 1.00 57.19 1142 GLY A CA 1
ATOM 9144 C C . GLY A 1 1142 ? 55.631 -17.154 -9.911 1.00 57.19 1142 GLY A C 1
ATOM 9145 O O . GLY A 1 1142 ? 56.767 -17.601 -9.775 1.00 57.19 1142 GLY A O 1
ATOM 9146 N N . HIS A 1 1143 ? 55.330 -16.321 -10.912 1.00 61.59 1143 HIS A N 1
ATOM 9147 C CA . HIS A 1 1143 ? 56.376 -15.715 -11.741 1.00 61.59 1143 HIS A CA 1
ATOM 9148 C C . HIS A 1 1143 ? 57.261 -14.745 -10.923 1.00 61.59 1143 HIS A C 1
ATOM 9150 O O . HIS A 1 1143 ? 56.756 -13.967 -10.105 1.00 61.59 1143 HIS A O 1
ATOM 9156 N N . ASN A 1 1144 ? 58.581 -14.756 -11.173 1.00 61.66 1144 ASN A N 1
ATOM 9157 C CA . ASN A 1 1144 ? 59.560 -13.857 -10.540 1.00 61.66 1144 ASN A CA 1
ATOM 9158 C C . ASN A 1 1144 ? 59.322 -12.403 -10.982 1.00 61.66 1144 ASN A C 1
ATOM 9160 O O . ASN A 1 1144 ? 59.773 -11.966 -12.044 1.00 61.66 1144 ASN A O 1
ATOM 9164 N N . ILE A 1 1145 ? 58.560 -11.665 -10.179 1.00 68.75 1145 ILE A N 1
ATOM 9165 C CA . ILE A 1 1145 ? 58.204 -10.253 -10.414 1.00 68.75 1145 ILE A CA 1
ATOM 9166 C C . ILE A 1 1145 ? 59.131 -9.309 -9.650 1.00 68.75 1145 ILE A C 1
ATOM 9168 O O . ILE A 1 1145 ? 59.258 -8.144 -10.020 1.00 68.75 1145 ILE A O 1
ATOM 9172 N N . LEU A 1 1146 ? 59.780 -9.816 -8.601 1.00 74.06 1146 LEU A N 1
ATOM 9173 C CA . LEU A 1 1146 ? 60.587 -9.037 -7.678 1.00 74.06 1146 LEU A CA 1
ATOM 9174 C C . LEU A 1 1146 ? 62.077 -9.288 -7.924 1.00 74.06 1146 LEU A C 1
ATOM 9176 O O . LEU A 1 1146 ? 62.533 -10.427 -7.829 1.00 74.06 1146 LEU A O 1
ATOM 9180 N N . PHE A 1 1147 ? 62.817 -8.220 -8.213 1.00 79.69 1147 PHE A N 1
ATOM 9181 C CA . PHE A 1 1147 ? 64.267 -8.243 -8.401 1.00 79.69 1147 PHE A CA 1
ATOM 9182 C C . PHE A 1 1147 ? 64.961 -7.401 -7.334 1.00 79.69 1147 PHE A C 1
ATOM 9184 O O . PHE A 1 1147 ? 64.522 -6.294 -7.018 1.00 79.69 1147 PHE A O 1
ATOM 9191 N N . LEU A 1 1148 ? 66.042 -7.943 -6.774 1.00 78.88 1148 LEU A N 1
ATOM 9192 C CA . LEU A 1 1148 ? 66.815 -7.297 -5.718 1.00 78.88 1148 LEU A CA 1
ATOM 9193 C C . LEU A 1 1148 ? 68.113 -6.730 -6.288 1.00 78.88 1148 LEU A C 1
ATOM 9195 O O . LEU A 1 1148 ? 68.891 -7.457 -6.903 1.00 78.88 1148 LEU A O 1
ATOM 9199 N N . VAL A 1 1149 ? 68.360 -5.445 -6.065 1.00 81.81 1149 VAL A N 1
ATOM 9200 C CA . VAL A 1 1149 ? 69.608 -4.782 -6.450 1.00 81.81 1149 VAL A CA 1
ATOM 9201 C C . VAL A 1 1149 ? 70.342 -4.388 -5.179 1.00 81.81 1149 VAL A C 1
ATOM 9203 O O . VAL A 1 1149 ? 69.852 -3.558 -4.423 1.00 81.81 1149 VAL A O 1
ATOM 9206 N N . PHE A 1 1150 ? 71.499 -4.988 -4.920 1.00 79.00 1150 PHE A N 1
ATOM 9207 C CA . PHE A 1 1150 ? 72.335 -4.636 -3.774 1.00 79.00 1150 PHE A CA 1
ATOM 9208 C C . PHE A 1 1150 ? 73.260 -3.487 -4.162 1.00 79.00 1150 PHE A C 1
ATOM 9210 O O . PHE A 1 1150 ? 74.183 -3.672 -4.955 1.00 79.00 1150 PHE A O 1
ATOM 9217 N N . TYR A 1 1151 ? 72.984 -2.304 -3.615 1.00 74.94 1151 TYR A N 1
ATOM 9218 C CA . TYR A 1 1151 ? 73.800 -1.109 -3.835 1.00 74.94 1151 TYR A CA 1
ATOM 9219 C C . TYR A 1 1151 ? 75.001 -1.049 -2.876 1.00 74.94 1151 TYR A C 1
ATOM 9221 O O . TYR A 1 1151 ? 76.059 -0.548 -3.233 1.00 74.94 1151 TYR A O 1
ATOM 9229 N N . GLU A 1 1152 ? 74.868 -1.639 -1.684 1.00 75.19 1152 GLU A N 1
ATOM 9230 C CA . GLU A 1 1152 ? 75.952 -1.814 -0.712 1.00 75.19 1152 GLU A CA 1
ATOM 9231 C C . GLU A 1 1152 ? 76.199 -3.306 -0.433 1.00 75.19 1152 GLU A C 1
ATOM 9233 O O . GLU A 1 1152 ? 75.266 -4.115 -0.436 1.00 75.19 1152 GLU A O 1
ATOM 9238 N N . GLN A 1 1153 ? 77.443 -3.685 -0.118 1.00 66.62 1153 GLN A N 1
ATOM 9239 C CA . GLN A 1 1153 ? 77.756 -5.043 0.340 1.00 66.62 1153 GLN A CA 1
ATOM 9240 C C . GLN A 1 1153 ? 77.274 -5.250 1.785 1.00 66.62 1153 GLN A C 1
ATOM 9242 O O . GLN A 1 1153 ? 77.906 -4.809 2.748 1.00 66.62 1153 GLN A O 1
ATOM 9247 N N . ILE A 1 1154 ? 76.147 -5.947 1.942 1.00 68.25 1154 ILE A N 1
ATOM 9248 C CA . ILE A 1 1154 ? 75.524 -6.232 3.242 1.00 68.25 1154 ILE A CA 1
ATOM 9249 C C . ILE A 1 1154 ? 75.820 -7.678 3.656 1.00 68.25 1154 ILE A C 1
ATOM 9251 O O . ILE A 1 1154 ? 75.694 -8.618 2.871 1.00 68.25 1154 ILE A O 1
ATOM 9255 N N . LEU A 1 1155 ? 76.190 -7.883 4.924 1.00 68.06 1155 LEU A N 1
ATOM 9256 C CA . LEU A 1 1155 ? 76.429 -9.220 5.467 1.00 68.06 1155 LEU A CA 1
ATOM 9257 C C . LEU A 1 1155 ? 75.116 -10.033 5.516 1.00 68.06 1155 LEU A C 1
ATOM 9259 O O . LEU A 1 1155 ? 74.121 -9.537 6.046 1.00 68.06 1155 LEU A O 1
ATOM 9263 N N . PRO A 1 1156 ? 75.105 -11.325 5.121 1.00 64.50 1156 PRO A N 1
ATOM 9264 C CA . PRO A 1 1156 ? 73.893 -12.159 5.103 1.00 64.50 1156 PRO A CA 1
ATOM 9265 C C . PRO A 1 1156 ? 73.161 -12.299 6.447 1.00 64.50 1156 PRO A C 1
ATOM 9267 O O . PRO A 1 1156 ? 72.020 -12.743 6.483 1.00 64.50 1156 PRO A O 1
ATOM 9270 N N . ARG A 1 1157 ? 73.812 -11.952 7.566 1.00 65.38 1157 ARG A N 1
ATOM 9271 C CA . ARG A 1 1157 ? 73.220 -11.971 8.915 1.00 65.38 1157 ARG A CA 1
ATOM 9272 C C . ARG A 1 1157 ? 72.324 -10.768 9.211 1.00 65.38 1157 ARG A C 1
ATOM 9274 O O . ARG A 1 1157 ? 71.494 -10.867 10.107 1.00 65.38 1157 ARG A O 1
ATOM 9281 N N . GLU A 1 1158 ? 72.512 -9.660 8.499 1.00 70.25 1158 GLU A N 1
ATOM 9282 C CA . GLU A 1 1158 ? 71.724 -8.429 8.658 1.00 70.25 1158 GLU A CA 1
ATOM 9283 C C . GLU A 1 1158 ? 70.438 -8.473 7.812 1.00 70.25 1158 GLU A C 1
ATOM 9285 O O . GLU A 1 1158 ? 69.512 -7.699 8.041 1.00 70.25 1158 GLU A O 1
ATOM 9290 N N . LEU A 1 1159 ? 70.338 -9.426 6.876 1.00 73.25 1159 LEU A N 1
ATOM 9291 C CA . LEU A 1 1159 ? 69.172 -9.593 6.017 1.00 73.25 1159 LEU A CA 1
ATOM 9292 C C . LEU A 1 1159 ? 68.035 -10.352 6.724 1.00 73.25 1159 LEU A C 1
ATOM 9294 O O . LEU A 1 1159 ? 68.266 -11.388 7.357 1.00 73.25 1159 LEU A O 1
ATOM 9298 N N . PRO A 1 1160 ? 66.773 -9.914 6.565 1.00 74.62 1160 PRO A N 1
ATOM 9299 C CA . PRO A 1 1160 ? 65.624 -10.685 7.013 1.00 74.62 1160 PRO A CA 1
ATOM 9300 C C . PRO A 1 1160 ? 65.603 -12.072 6.358 1.00 74.62 1160 PRO A C 1
ATOM 9302 O O . PRO A 1 1160 ? 65.803 -12.201 5.150 1.00 74.62 1160 PRO A O 1
ATOM 9305 N N . LEU A 1 1161 ? 65.241 -13.102 7.132 1.00 72.88 1161 LEU A N 1
ATOM 9306 C CA . LEU A 1 1161 ? 65.096 -14.499 6.675 1.00 72.88 1161 LEU A CA 1
ATOM 9307 C C . LEU A 1 1161 ? 64.282 -14.653 5.376 1.00 72.88 1161 LEU A C 1
ATOM 9309 O O . LEU A 1 1161 ? 64.543 -15.547 4.582 1.00 72.88 1161 LEU A O 1
ATOM 9313 N N . ILE A 1 1162 ? 63.316 -13.761 5.156 1.00 68.75 1162 ILE A N 1
ATOM 9314 C CA . ILE A 1 1162 ? 62.445 -13.744 3.975 1.00 68.75 1162 ILE A CA 1
ATOM 9315 C C . ILE A 1 1162 ? 63.192 -13.297 2.704 1.00 68.75 1162 ILE A C 1
ATOM 9317 O O . ILE A 1 1162 ? 62.886 -13.778 1.619 1.00 68.75 1162 ILE A O 1
ATOM 9321 N N . MET A 1 1163 ? 64.152 -12.374 2.816 1.00 72.19 1163 MET A N 1
ATOM 9322 C CA . MET A 1 1163 ? 64.973 -11.924 1.682 1.00 72.19 1163 MET A CA 1
ATOM 9323 C C . MET A 1 1163 ? 66.080 -12.931 1.361 1.00 72.19 1163 MET A C 1
ATOM 9325 O O . MET A 1 1163 ? 66.393 -13.132 0.194 1.00 72.19 1163 MET A O 1
ATOM 9329 N N . LEU A 1 1164 ? 66.607 -13.627 2.374 1.00 70.31 1164 LEU A N 1
ATOM 9330 C CA . LEU A 1 1164 ? 67.567 -14.724 2.197 1.00 70.31 1164 LEU A CA 1
ATOM 9331 C C . LEU A 1 1164 ? 67.015 -15.857 1.316 1.00 70.31 1164 LEU A C 1
ATOM 9333 O O . LEU A 1 1164 ? 67.752 -16.392 0.493 1.00 70.31 1164 LEU A O 1
ATOM 9337 N N . GLU A 1 1165 ? 65.728 -16.190 1.451 1.00 68.06 1165 GLU A N 1
ATOM 9338 C CA . GLU A 1 1165 ? 65.052 -17.191 0.609 1.00 68.06 1165 GLU A CA 1
ATOM 9339 C C . GLU A 1 1165 ? 65.043 -16.770 -0.875 1.00 68.06 1165 GLU A C 1
ATOM 9341 O O . GLU A 1 1165 ? 65.320 -17.577 -1.755 1.00 68.06 1165 GLU A O 1
ATOM 9346 N N . LEU A 1 1166 ? 64.829 -15.483 -1.166 1.00 67.12 1166 LEU A N 1
ATOM 9347 C CA . LEU A 1 1166 ? 64.842 -14.952 -2.537 1.00 67.12 1166 LEU A CA 1
ATOM 9348 C C . LEU A 1 1166 ? 66.255 -14.848 -3.127 1.00 67.12 1166 LEU A C 1
ATOM 9350 O O . LEU A 1 1166 ? 66.453 -15.127 -4.307 1.00 67.12 1166 LEU A O 1
ATOM 9354 N N . VAL A 1 1167 ? 67.254 -14.513 -2.306 1.00 67.50 1167 VAL A N 1
ATOM 9355 C CA . VAL A 1 1167 ? 68.671 -14.514 -2.710 1.00 67.50 1167 VAL A CA 1
ATOM 9356 C C . VAL A 1 1167 ? 69.129 -15.930 -3.094 1.00 67.50 1167 VAL A C 1
ATOM 9358 O O . VAL A 1 1167 ? 69.871 -16.098 -4.060 1.00 67.50 1167 VAL A O 1
ATOM 9361 N N . GLN A 1 1168 ? 68.625 -16.966 -2.408 1.00 63.97 1168 GLN A N 1
ATOM 9362 C CA . GLN A 1 1168 ? 68.881 -18.373 -2.751 1.00 63.97 1168 GLN A CA 1
ATOM 9363 C C . GLN A 1 1168 ? 68.257 -18.798 -4.092 1.00 63.97 1168 GLN A C 1
ATOM 9365 O O . GLN A 1 1168 ? 68.794 -19.687 -4.752 1.00 63.97 1168 GLN A O 1
ATOM 9370 N N . HIS A 1 1169 ? 67.178 -18.141 -4.527 1.00 62.53 1169 HIS A N 1
ATOM 9371 C CA . HIS A 1 1169 ? 66.532 -18.358 -5.827 1.00 62.53 1169 HIS A CA 1
ATOM 9372 C C . HIS A 1 1169 ? 67.180 -17.572 -6.996 1.00 62.53 1169 HIS A C 1
ATOM 9374 O O . HIS A 1 1169 ? 66.619 -17.540 -8.088 1.00 62.53 1169 HIS A O 1
ATOM 9380 N N . GLN A 1 1170 ? 68.381 -17.002 -6.794 1.00 53.56 1170 GLN A N 1
ATOM 9381 C CA . GLN A 1 1170 ? 69.232 -16.331 -7.800 1.00 53.56 1170 GLN A CA 1
ATOM 9382 C C . GLN A 1 1170 ? 68.650 -15.073 -8.478 1.00 53.56 1170 GLN A C 1
ATOM 9384 O O . GLN A 1 1170 ? 69.064 -14.710 -9.576 1.00 53.56 1170 GLN A O 1
ATOM 9389 N N . SER A 1 1171 ? 67.740 -14.347 -7.828 1.00 63.34 1171 SER A N 1
ATOM 9390 C CA . SER A 1 1171 ? 67.175 -13.093 -8.354 1.00 63.34 1171 SER A CA 1
ATOM 9391 C C . SER A 1 1171 ? 67.787 -11.848 -7.695 1.00 63.34 1171 SER A C 1
ATOM 9393 O O . SER A 1 1171 ? 67.059 -11.028 -7.125 1.00 63.34 1171 SER A O 1
ATOM 9395 N N . TYR A 1 1172 ? 69.118 -11.713 -7.727 1.00 71.88 1172 TYR A N 1
ATOM 9396 C CA . TYR A 1 1172 ? 69.790 -10.499 -7.258 1.00 71.88 1172 TYR A CA 1
ATOM 9397 C C . TYR A 1 1172 ? 70.946 -10.053 -8.161 1.00 71.88 1172 TYR A C 1
ATOM 9399 O O . TYR A 1 1172 ? 71.604 -10.873 -8.800 1.00 71.88 1172 TYR A O 1
ATOM 9407 N N . ILE A 1 1173 ? 71.178 -8.741 -8.207 1.00 76.31 1173 ILE A N 1
ATOM 9408 C CA . ILE A 1 1173 ? 72.277 -8.102 -8.938 1.00 76.31 1173 ILE A CA 1
ATOM 9409 C C . ILE A 1 1173 ? 73.019 -7.187 -7.959 1.00 76.31 1173 ILE A C 1
ATOM 9411 O O . ILE A 1 1173 ? 72.392 -6.434 -7.219 1.00 76.31 1173 ILE A O 1
ATOM 9415 N N . GLU A 1 1174 ? 74.347 -7.259 -7.936 1.00 75.56 1174 GLU A N 1
ATOM 9416 C CA . GLU A 1 1174 ? 75.202 -6.387 -7.120 1.00 75.56 1174 GLU A CA 1
ATOM 9417 C C . GLU A 1 1174 ? 75.729 -5.222 -7.962 1.00 75.56 1174 GLU A C 1
ATOM 9419 O O . GLU A 1 1174 ? 76.069 -5.407 -9.137 1.00 75.56 1174 GLU A O 1
ATOM 9424 N N . TYR A 1 1175 ? 75.795 -4.030 -7.368 1.00 75.31 1175 TYR A N 1
ATOM 9425 C CA . TYR A 1 1175 ? 76.397 -2.861 -8.003 1.00 75.31 1175 TYR A CA 1
ATOM 9426 C C . TYR A 1 1175 ? 77.934 -2.994 -8.025 1.00 75.31 1175 TYR A C 1
ATOM 9428 O O . TYR A 1 1175 ? 78.526 -3.300 -6.989 1.00 75.31 1175 TYR A O 1
ATOM 9436 N N . PRO A 1 1176 ? 78.598 -2.823 -9.183 1.00 73.38 1176 PRO A N 1
ATOM 9437 C CA . PRO A 1 1176 ? 80.045 -2.985 -9.294 1.00 73.38 1176 PRO A CA 1
ATOM 9438 C C . PRO A 1 1176 ? 80.809 -1.717 -8.880 1.00 73.38 1176 PRO A C 1
ATOM 9440 O O . PRO A 1 1176 ? 80.444 -0.616 -9.279 1.00 73.38 1176 PRO A O 1
ATOM 9443 N N . ASP A 1 1177 ? 81.942 -1.885 -8.189 1.00 61.50 1177 ASP A N 1
ATOM 9444 C CA . ASP A 1 1177 ? 82.826 -0.775 -7.781 1.00 61.50 1177 ASP A CA 1
ATOM 9445 C C . ASP A 1 1177 ? 83.704 -0.217 -8.938 1.00 61.50 1177 ASP A C 1
ATOM 9447 O O . ASP A 1 1177 ? 84.338 0.830 -8.796 1.00 61.50 1177 ASP A O 1
ATOM 9451 N N . ASP A 1 1178 ? 83.734 -0.886 -10.105 1.00 68.06 1178 ASP A N 1
ATOM 9452 C CA . ASP A 1 1178 ? 84.589 -0.562 -11.264 1.00 68.06 1178 ASP A CA 1
ATOM 9453 C C . ASP A 1 1178 ? 83.835 0.114 -12.436 1.00 68.06 1178 ASP A C 1
ATOM 9455 O O . ASP A 1 1178 ? 82.772 -0.339 -12.869 1.00 68.06 1178 ASP A O 1
ATOM 9459 N N . LEU A 1 1179 ? 84.456 1.120 -13.080 1.00 58.66 1179 LEU A N 1
ATOM 9460 C CA . LEU A 1 1179 ? 83.880 1.893 -14.206 1.00 58.66 1179 LEU A CA 1
ATOM 9461 C C . LEU A 1 1179 ? 83.501 1.056 -15.452 1.00 58.66 1179 LEU A C 1
ATOM 9463 O O . LEU A 1 1179 ? 82.583 1.430 -16.177 1.00 58.66 1179 LEU A O 1
ATOM 9467 N N . GLN A 1 1180 ? 84.166 -0.079 -15.716 1.00 57.88 1180 GLN A N 1
ATOM 9468 C CA . GLN A 1 1180 ? 83.793 -1.002 -16.809 1.00 57.88 1180 GLN A CA 1
ATOM 9469 C C . GLN A 1 1180 ? 82.634 -1.942 -16.432 1.00 57.88 1180 GLN A C 1
ATOM 9471 O O . GLN A 1 1180 ? 81.924 -2.426 -17.315 1.00 57.88 1180 GLN A O 1
ATOM 9476 N N . GLY A 1 1181 ? 82.414 -2.181 -15.135 1.00 60.53 1181 GLY A N 1
ATOM 9477 C CA . GLY A 1 1181 ? 81.310 -3.001 -14.634 1.00 60.53 1181 GLY A CA 1
ATOM 9478 C C . GLY A 1 1181 ? 79.953 -2.313 -14.768 1.00 60.53 1181 GLY A C 1
ATOM 9479 O O . GLY A 1 1181 ? 78.940 -2.992 -14.929 1.00 60.53 1181 GLY A O 1
ATOM 9480 N N . ASN A 1 1182 ? 79.937 -0.977 -14.784 1.00 67.75 1182 ASN A N 1
ATOM 9481 C CA . ASN A 1 1182 ? 78.710 -0.183 -14.792 1.00 67.75 1182 ASN A CA 1
ATOM 9482 C C . ASN A 1 1182 ? 77.846 -0.451 -16.047 1.00 67.75 1182 ASN A C 1
ATOM 9484 O O . ASN A 1 1182 ? 76.647 -0.681 -15.947 1.00 67.75 1182 ASN A O 1
ATOM 9488 N N . VAL A 1 1183 ? 78.456 -0.580 -17.233 1.00 68.62 1183 VAL A N 1
ATOM 9489 C CA . VAL A 1 1183 ? 77.726 -0.906 -18.482 1.00 68.62 1183 VAL A CA 1
ATOM 9490 C C . VAL A 1 1183 ? 77.122 -2.320 -18.450 1.00 68.62 1183 VAL A C 1
ATOM 9492 O O . VAL A 1 1183 ? 76.013 -2.546 -18.930 1.00 68.62 1183 VAL A O 1
ATOM 9495 N N . VAL A 1 1184 ? 77.830 -3.289 -17.859 1.00 73.50 1184 VAL A N 1
ATOM 9496 C CA . VAL A 1 1184 ? 77.353 -4.680 -17.735 1.00 73.50 1184 VAL A CA 1
ATOM 9497 C C . VAL A 1 1184 ? 76.209 -4.783 -16.723 1.00 73.50 1184 VAL A C 1
ATOM 9499 O O . VAL A 1 1184 ? 75.287 -5.574 -16.916 1.00 73.50 1184 VAL A O 1
ATOM 9502 N N . PHE A 1 1185 ? 76.251 -3.976 -15.664 1.00 79.19 1185 PHE A N 1
ATOM 9503 C CA . PHE A 1 1185 ? 75.206 -3.888 -14.648 1.00 79.19 1185 PHE A CA 1
ATOM 9504 C C . PHE A 1 1185 ? 73.872 -3.400 -15.234 1.00 79.19 1185 PHE A C 1
ATOM 9506 O O . PHE A 1 1185 ? 72.859 -4.087 -15.085 1.00 79.19 1185 PHE A O 1
ATOM 9513 N N . TRP A 1 1186 ? 73.872 -2.290 -15.983 1.00 77.44 1186 TRP A N 1
ATOM 9514 C CA . TRP A 1 1186 ? 72.648 -1.756 -16.599 1.00 77.44 1186 TRP A CA 1
ATOM 9515 C C . TRP A 1 1186 ? 72.060 -2.693 -17.664 1.00 77.44 1186 TRP A C 1
ATOM 9517 O O . TRP A 1 1186 ? 70.846 -2.892 -17.697 1.00 77.44 1186 TRP A O 1
ATOM 9527 N N . ASN A 1 1187 ? 72.903 -3.369 -18.453 1.00 76.00 1187 ASN A N 1
ATOM 9528 C CA . ASN A 1 1187 ? 72.444 -4.375 -19.420 1.00 76.00 1187 ASN A CA 1
ATOM 9529 C C . ASN A 1 1187 ? 71.787 -5.594 -18.749 1.00 76.00 1187 ASN A C 1
ATOM 9531 O O . ASN A 1 1187 ? 70.783 -6.099 -19.245 1.00 76.00 1187 ASN A O 1
ATOM 9535 N N . LYS A 1 1188 ? 72.304 -6.048 -17.598 1.00 74.94 1188 LYS A N 1
ATOM 9536 C CA . LYS A 1 1188 ? 71.688 -7.141 -16.823 1.00 74.94 1188 LYS A CA 1
ATOM 9537 C C . LYS A 1 1188 ? 70.363 -6.735 -16.181 1.00 74.94 1188 LYS A C 1
ATOM 9539 O O . LYS A 1 1188 ? 69.458 -7.557 -16.091 1.00 74.94 1188 LYS A O 1
ATOM 9544 N N . ILE A 1 1189 ? 70.238 -5.481 -15.741 1.00 77.12 1189 ILE A N 1
ATOM 9545 C CA . ILE A 1 1189 ? 68.963 -4.947 -15.243 1.00 77.12 1189 ILE A CA 1
ATOM 9546 C C . ILE A 1 1189 ? 67.933 -4.890 -16.372 1.00 77.12 1189 ILE A C 1
ATOM 9548 O O . ILE A 1 1189 ? 66.786 -5.269 -16.158 1.00 77.12 1189 ILE A O 1
ATOM 9552 N N . LYS A 1 1190 ? 68.338 -4.489 -17.580 1.00 75.56 1190 LYS A N 1
ATOM 9553 C CA . LYS A 1 1190 ? 67.465 -4.495 -18.758 1.00 75.56 1190 LYS A CA 1
ATOM 9554 C C . LYS A 1 1190 ? 66.954 -5.899 -19.095 1.00 75.56 1190 LYS A C 1
ATOM 9556 O O . LYS A 1 1190 ? 65.746 -6.079 -19.204 1.00 75.56 1190 LYS A O 1
ATOM 9561 N N . GLU A 1 1191 ? 67.846 -6.887 -19.181 1.00 75.44 1191 GLU A N 1
ATOM 9562 C CA . GLU A 1 1191 ? 67.483 -8.291 -19.452 1.00 75.44 1191 GLU A CA 1
ATOM 9563 C C . GLU A 1 1191 ? 66.553 -8.882 -18.372 1.00 75.44 1191 GLU A C 1
ATOM 9565 O O . GLU A 1 1191 ? 65.805 -9.815 -18.635 1.00 75.44 1191 GLU A O 1
ATOM 9570 N N . ALA A 1 1192 ? 66.564 -8.329 -17.153 1.00 69.81 1192 ALA A N 1
ATOM 9571 C CA . ALA A 1 1192 ? 65.646 -8.718 -16.084 1.00 69.81 1192 ALA A CA 1
ATOM 9572 C C . ALA A 1 1192 ? 64.259 -8.035 -16.163 1.00 69.81 1192 ALA A C 1
ATOM 9574 O O . ALA A 1 1192 ? 63.295 -8.529 -15.563 1.00 69.81 1192 ALA A O 1
ATOM 9575 N N . ILE A 1 1193 ? 64.153 -6.889 -16.850 1.00 71.38 1193 ILE A N 1
ATOM 9576 C CA . ILE A 1 1193 ? 62.914 -6.104 -17.004 1.00 71.38 1193 ILE A CA 1
ATOM 9577 C C . ILE A 1 1193 ? 62.119 -6.531 -18.251 1.00 71.38 1193 ILE A C 1
ATOM 9579 O O . ILE A 1 1193 ? 60.882 -6.527 -18.189 1.00 71.38 1193 ILE A O 1
ATOM 9583 N N . GLU A 1 1194 ? 62.808 -6.867 -19.347 1.00 64.06 1194 GLU A N 1
ATOM 9584 C CA . GLU A 1 1194 ? 62.236 -7.468 -20.571 1.00 64.06 1194 GLU A CA 1
ATOM 9585 C C . GLU A 1 1194 ? 61.759 -8.910 -20.328 1.00 64.06 1194 GLU A C 1
ATOM 9587 O O . GLU A 1 1194 ? 60.664 -9.247 -20.842 1.00 64.06 1194 GLU A O 1
#